Protein AF-0000000068986480 (afdb_homodimer)

Sequence (1330 aa):
MKIDKFIDNIKLLFHQWELGYSIMFSITLQAFLIFWTYKRRNLVGTVRKTLWLGIFLAADFVATLCLGAIFHLPLGPSVSSSPDDHNKKIKNLLIIWSPFILLHLGRHSTLVGISLADNEFWLSHFFKFLYYEFIALTISILGSSTRWFTLASRIMLVGGSLKFAERVLAHKKGSMDELRRSIFKENGPGGLGILEINQILDRLISAHRQGHLQEQFHNEENDHLADDANNEADVLPVASREANVVALCEAYHAFNKHKDLYVESRSYEDCYRIRGGRWRGETFNLVDAATAFNNIKMELCFAYDHFYTKMAFLHTWWGWIARFVSLLSVFIALILFSVGVFTNDEFNRADNFDKIVTFLLIIMAFLLEAGSLIESILSKRFLVQIGIRKGKMWRLLEGFIVRLPGRCIITRDKNPTLKIGQFSLLPYCFNDSKQNAPFKKFLGYFDLKQFWNNLNYISRISIEDVYDHRPDEESKFLNLVFDCIAQRLRRERMEDDHFRFQSLISTAYAKYLSDYMLYLLQVHPEILSPLTRKELQSYRNVCDATNRFYDDMEIQSQVITEIVDKIEPAYTNLRGIPRERRPRNISNLLLDGYELAREMGCQRIREYRLGEEVDNTWRVLFEVWVDILSYSAVFVPGKQHAEHLVTGGEFITYIWLLIVYLIENMKIDKFIDNIKLLFHQWELGYSIMFSITLQAFLIFWTYKRRNLVGTVRKTLWLGIFLAADFVATLCLGAIFHLPLGPSVSSSPDDHNKKIKNLLIIWSPFILLHLGRHSTLVGISLADNEFWLSHFFKFLYYEFIALTISILGSSTRWFTLASRIMLVGGSLKFAERVLAHKKGSMDELRRSIFKENGPGGLGILEINQILDRLISAHRQGHLQEQFHNEENDHLADDANNEADVLPVASREANVVALCEAYHAFNKHKDLYVESRSYEDCYRIRGGRWRGETFNLVDAATAFNNIKMELCFAYDHFYTKMAFLHTWWGWIARFVSLLSVFIALILFSVGVFTNDEFNRADNFDKIVTFLLIIMAFLLEAGSLIESILSKRFLVQIGIRKGKMWRLLEGFIVRLPGRCIITRDKNPTLKIGQFSLLPYCFNDSKQNAPFKKFLGYFDLKQFWNNLNYISRISIEDVYDHRPDEESKFLNLVFDCIAQRLRRERMEDDHFRFQSLISTAYAKYLSDYMLYLLQVHPEILSPLTRKELQSYRNVCDATNRFYDDMEIQSQVITEIVDKIEPAYTNLRGIPRERRPRNISNLLLDGYELAREMGCQRIREYRLGEEVDNTWRVLFEVWVDILSYSAVFVPGKQHAEHLVTGGEFITYIWLLIVYLIEN

Foldseek 3Di:
DVVVVVVVVVCVVCVPVDLLVLLVVLVVLLVVCQQCLVCLLQFFDPVVLVVSVVSLVVSVVSLVVSLVVLLPQQQADPPDPDLQDLSVLLSQLSLQSLLLSLQSNLQRQSFLDSFLVQLQVLVVLVVVLVVSLVSNVVSLVRHDHDPLSSVLSVLSNLLSSLSSVLSSVLSPQLHLVNLQVVVVVPDDDDDDDPVNVVVVVVVQVVCVVVVNNPPVCCVVCCCCCCVVLVVLDDLLPQQDPDPVLNLLLVLCVVLVVCVVQLNVNDDLVVLLVLQPSPNPDDQVCVVALQSLLLSLLSNLVVLSCSNGGSLVVLPDPVNVVSLVSSLVSLVVSVVSVVVCVVPPCSNVSHDPSSNVSSVVSSVVSNVSSVVVVVLSCLASVVSSVLRSDDDPVSNVSNVVSVPPPCNVSHDDPQRRWAKFKFADLLVLLLCVQPDDVVVLVVCVVVVCNLVVSCVPGIDIDTDGHLPDPPGDPVSVLSRVLLVLLLVVVVPPPPVVVVPPVQPAPDLVSLNSLVRRVVVCLSPPVLLQPPPDPVNNVLVVVLSVVSNVVCVVVVPDDSDVVSVCVSVVVVLVVVVVDPPVPPDPVPPNVVSVVVVVVVVLVVVQVVCVVVVVPRSVSSVVSSSVSSVVLLVSLCPGRSNVQSRCSSSNGHPSNSSNVSSSSSSND/DVVVVVVVVVCVVCVPVDLLVLLVVLVVLLVVCQVCLLCLLQFFDPVVLVVSVVSLVVSVVSLVVSLVVLLPQQQADPPDPDLQDLSVLVSQLSLQSLLLSLQSNLQRQSFLDSFLVQLQVLVVLVVVLVVSLVSNVVSLVRHDHDPLSSVLSVLSNLLSSLSSVLSSVLSPQLHLVNLQVVVVVPDDDDDDDPVNVVVVVVVQVVCVVVVNNPPVCCVVCCCCVVCVLVVPLPLLPQQDPDPVLVLLLVLCVVLVVCVVQLNVNDDLVVLLVLLPSPSPDDQVCVVALQSLLVSLLSNLVVLSCSNGGSLVVLPDPVNVVSLVSSLVSLVVSVVSVVVCVVPPPSNVSHDPSSNVSSVCSSVVSNVSSVVVVVCSCLASVVSSVLRSDDDPVSNVSNVVSVPPDCNVSHPVVLRRWAKFKFADLLVLLLCVQPDDVVVLVVCVVVVCNLVVSCVPGIDIDTDRHLPDPPGDPVSVLSRVLLVLLLCVVVPPPPVCPCPPLQPAPDLVSLNSLVRRVVVCLSPPVLLQPPPDPVNNVLVVLLSVVSNVLCVVVVPDDSDVVSVCVSVVVVLVVVVVDPPVPPPPPPPRVVSVVVVVVVVLVVVQVVCVVVVVPRSVSSVVSSSVSSVVLLVSLSPGRSNVQSRCSSSNGHPSNSSNVSSSSSSND

Radius of gyration: 35.18 Å; Cα contacts (8 Å, |Δi|>4): 1563; chains: 2; bounding box: 89×105×92 Å

pLDDT: mean 75.24, std 15.36, range [30.39, 95.38]

InterPro domains:
  IPR007658 Protein of unknown function DUF594 [PF04578] (613-661)
  IPR025315 Domain of unknown function DUF4220 [PF13968] (55-427)

Secondary structure (DSSP, 8-state):
-HHHHHHHHHHHHHHT--HHHHHHHHHHHHHHHHHHGGGGGT---HHHHHHHHHHHHHHHHHHHHHHHHHHTS--S------TT-HHHHHHHHHHHHHHHHHHHHT--SS-S-SSHHHHHTHHHHHHHHHHHHHHHHHHHHH----HHHHHHHHHHHHHHHHHHHHHHHHHHHTSHHHHHHHHHHHSS-----HHHHHHHHHHHHHHHHTT-HHHHHHHHHHHHHHHHHSS--S--------HHHHHHHHHHHHHHHHGGGGGT-S-HHHHHHGGGS---S----TT-HHHHHHHHHHHHHHHHHHHHSSHHHHTSHHHHHHHHHHHHHHHHHHHHHHHHHHH-THHHHS-HHHHHHHHHHHHHHHHHHHHHHHHHHTSHHHHHHHHHS--HHHHHHHHHHHHSTTTTTTTS----PEEEEE--HHHHHHHHHHS-HHHHHHHHHTT-HHHHHHHHH-EEEEE--S-SSS--HHHHHHHHHHHHHHHHHS----GGGGTGGGS---HHHHHHHHHHHHHHHHH-TTTT-S--HHHHHHHHHHHHHHHHHHHHTT-----HHHHHHHHHHHHHHHHTS-GGGS-TT---HHHHHHHHHHHHHHHHHHHHHTT----HHHHHHHHHHHHHHHHHHHHS-HHHHHHGGGGT--HHHHHHHHHHHHHH-/-HHHHHHHHHHHHHHT--HHHHHHHHHHHHHHHHHHGGGGGT---HHHHHHHHHHHHHHHHHHHHHHHHHHTS--S------TT-HHHHHHHHHHHHHHHHHHHHT--SS-S-SSHHHHHTHHHHHHHHHHHHHHHHHHHHH----HHHHHHHHHHHHHHHHHHHHHHHHHHHTSHHHHHHHHHHHS------HHHHHHHHHHHHHHHHTT-HHHHHHHHHHHHHHHHHSS--S--------HHHHHHHHHHHHHHHHGGGGGT-S-HHHHHHGGGS---S----TT-HHHHHHHHHHHHHHHHHHHHSSHHHHTSHHHHHHHHHHHHHHHHHHHHHHHHHHH-SHHHHS-HHHHHHHHHHHHHHHHHHHHHHHHHHTSHHHHHHHHHS--HHHHHHHHHHHHSTTTTTTTS-----EEEEE--HHHHHHHHHHS-HHHHHHHHHTT-HHHHHHHHH-EEEEE--S-SSS--HHHHHHHHHHHHHHHHHS----GGGGTGGGS---HHHHHHHHHHHHHHHHH-TTTT-S--HHHHHHHHHHHHHHHHHHHHTT-----HHHHHHHHHHHHHHHHTS-GGGS-TT---HHHHHHHHHHHHHHHHHHHHHTT----HHHHHHHHHHHHHHHHHHHHS-HHHHHHGGGGT--HHHHHHHHHHHHHH-

Solvent-accessible surface area (backbone atoms only — not comparable to full-atom values): 69731 Å² total; per-residue (Å²): 110,66,63,55,50,52,50,47,50,49,29,55,57,49,49,62,45,43,67,66,55,54,53,50,48,28,50,51,45,48,53,48,49,63,70,49,40,71,49,41,54,46,43,65,45,70,66,59,54,51,48,51,49,47,51,53,51,47,30,54,49,45,44,42,22,51,50,17,32,58,65,54,43,74,39,42,84,69,80,66,81,60,87,79,41,65,67,61,45,48,40,50,54,48,44,47,49,46,25,49,51,38,32,59,72,20,53,52,48,65,59,63,31,87,41,61,42,52,13,64,44,23,66,60,46,46,48,52,50,53,51,52,49,49,53,42,49,49,41,57,69,40,38,61,52,58,72,41,49,46,51,19,25,54,40,25,33,53,22,9,52,50,31,35,48,49,44,34,51,20,24,40,58,26,10,68,68,45,45,51,51,50,60,62,70,68,64,63,77,70,31,69,27,55,64,56,45,42,52,50,44,51,50,44,48,52,28,45,74,66,68,55,49,71,66,54,50,57,46,44,51,40,37,48,48,32,42,62,46,55,40,68,59,81,71,65,66,60,57,47,86,49,67,70,53,41,51,48,37,51,20,52,51,50,35,68,67,48,56,46,43,40,67,44,25,52,52,72,66,50,46,46,59,59,42,72,57,63,66,75,68,89,63,78,62,67,78,38,54,47,57,46,49,52,43,50,52,50,23,49,50,52,51,42,31,38,45,25,16,30,53,62,45,42,74,35,74,67,28,47,51,50,50,51,50,29,44,48,22,41,51,51,21,52,52,33,40,51,49,33,54,73,71,35,69,68,63,73,69,28,57,69,66,61,51,50,52,51,51,50,49,54,52,48,52,44,50,50,45,54,46,51,51,51,49,52,63,47,28,66,66,43,48,35,58,44,27,47,43,80,50,71,67,44,50,52,50,49,54,50,60,71,62,46,88,51,41,58,72,69,50,44,70,73,48,55,40,43,47,40,53,33,27,58,65,67,64,47,34,51,48,66,63,63,58,57,56,69,60,41,50,54,30,47,74,69,71,40,36,67,58,54,48,50,66,71,54,50,45,73,47,72,40,73,65,60,74,49,91,72,58,48,75,54,33,50,46,52,38,49,53,48,48,52,54,52,53,65,68,56,71,65,77,59,81,75,61,64,60,74,67,58,56,79,58,51,68,62,54,36,47,52,50,53,18,28,53,45,25,36,58,71,75,39,49,78,52,52,42,75,54,29,48,63,55,56,45,49,52,47,17,43,48,43,13,51,26,40,34,36,58,74,68,58,58,86,63,89,50,64,65,60,51,47,64,62,46,47,60,52,45,55,57,49,68,71,46,58,76,90,70,45,60,80,82,66,66,47,64,61,59,53,47,47,51,51,49,48,52,49,48,51,50,45,51,49,36,51,71,71,62,44,80,65,67,53,61,48,42,52,52,33,51,52,47,51,49,53,50,54,54,42,29,68,54,29,57,29,55,56,52,58,52,35,36,61,43,27,35,48,62,53,50,55,53,34,51,49,52,52,54,56,52,52,98,111,68,63,56,49,50,50,46,51,49,29,56,57,50,51,62,45,43,69,65,56,53,52,50,49,29,51,51,46,48,53,48,48,62,70,50,41,69,47,40,53,47,42,65,47,70,65,60,52,51,50,52,48,47,51,54,52,47,32,54,48,44,44,42,23,51,50,18,31,59,64,53,42,75,40,41,85,70,80,66,82,60,88,80,39,65,68,62,44,49,41,50,51,50,43,47,47,46,27,49,49,40,31,60,71,19,55,52,49,64,58,63,33,87,42,62,43,52,13,65,43,25,64,60,47,43,47,50,48,52,50,52,50,50,52,41,49,50,40,56,68,40,36,62,51,57,73,40,49,47,51,19,25,56,40,26,33,53,22,9,51,49,31,36,48,49,44,35,52,22,25,40,57,27,11,67,68,44,44,51,50,49,58,60,68,71,66,59,75,70,30,70,27,53,64,56,46,41,52,51,43,50,50,43,48,52,30,46,74,66,69,56,48,70,64,54,48,57,47,43,52,43,38,48,48,34,42,62,49,54,39,64,56,76,66,65,66,62,56,47,88,48,67,68,54,43,51,46,38,49,20,52,52,49,35,67,67,47,53,46,42,41,67,45,26,51,52,72,67,51,45,45,58,59,41,70,58,62,61,71,68,89,64,78,62,68,76,40,53,49,58,46,50,51,42,50,52,51,22,50,50,52,51,40,32,37,45,26,17,31,55,62,45,43,75,36,73,67,28,46,53,49,50,50,50,29,45,49,21,43,50,50,22,50,51,32,41,51,48,33,55,73,71,36,70,66,64,74,68,29,57,68,67,61,51,50,51,52,52,49,49,54,52,49,52,43,51,51,45,52,47,51,51,52,48,52,63,50,28,70,66,43,48,34,59,42,28,46,43,80,52,71,67,43,49,52,51,49,54,51,60,71,62,44,87,55,37,49,71,49,66,50,35,66,60,56,39,43,48,40,54,33,27,58,67,67,65,47,35,51,47,66,61,66,51,59,56,68,61,40,50,54,30,47,73,68,71,39,36,66,59,54,48,48,65,71,54,49,45,72,48,72,40,74,64,57,75,48,90,72,56,48,74,54,32,50,45,51,38,48,52,48,48,52,54,52,54,65,68,57,68,66,78,58,81,74,61,63,59,74,67,58,58,79,61,50,68,63,53,34,46,52,51,52,18,27,53,46,25,37,59,73,74,39,49,78,51,52,40,75,53,28,47,65,56,56,47,48,52,48,16,43,48,44,14,49,26,41,35,36,59,74,68,58,58,85,63,88,49,64,66,60,52,49,64,63,46,46,59,53,47,57,59,50,67,70,46,59,76,89,70,46,61,82,80,70,69,45,64,62,60,51,48,48,52,52,48,48,54,49,48,51,50,46,52,50,37,51,71,71,62,45,80,66,70,54,62,48,44,50,51,31,51,51,48,52,49,53,50,53,55,42,29,68,54,29,57,28,54,55,52,59,51,35,38,61,43,28,35,47,61,54,47,54,53,35,52,48,52,52,53,57,51,51,98

Structure (mmCIF, N/CA/C/O backbone):
data_AF-0000000068986480-model_v1
#
loop_
_entity.id
_entity.type
_entity.pdbx_description
1 polymer 'DUF4220 domain-containing protein'
#
loop_
_atom_site.group_PDB
_atom_site.id
_atom_site.type_symbol
_atom_site.label_atom_id
_atom_site.label_alt_id
_atom_site.label_comp_id
_atom_site.label_asym_id
_atom_site.label_entity_id
_atom_site.label_seq_id
_atom_site.pdbx_PDB_ins_code
_atom_site.Cartn_x
_atom_site.Cartn_y
_atom_site.Cartn_z
_atom_site.occupancy
_atom_site.B_iso_or_equiv
_atom_site.auth_seq_id
_atom_site.auth_comp_id
_atom_site.auth_asym_id
_atom_site.auth_atom_id
_atom_site.pdbx_PDB_model_num
ATOM 1 N N . MET A 1 1 ? 24.219 -42.938 5.172 1 51.06 1 MET A N 1
ATOM 2 C CA . MET A 1 1 ? 23.266 -44.031 4.918 1 51.06 1 MET A CA 1
ATOM 3 C C . MET A 1 1 ? 21.891 -43.656 5.461 1 51.06 1 MET A C 1
ATOM 5 O O . MET A 1 1 ? 20.875 -43.906 4.816 1 51.06 1 MET A O 1
ATOM 9 N N . LYS A 1 2 ? 21.938 -42.969 6.609 1 60.84 2 LYS A N 1
ATOM 10 C CA . LYS A 1 2 ? 20.672 -42.594 7.23 1 60.84 2 LYS A CA 1
ATOM 11 C C . LYS A 1 2 ? 19.984 -41.469 6.461 1 60.84 2 LYS A C 1
ATOM 13 O O . LYS A 1 2 ? 18.766 -41.469 6.297 1 60.84 2 LYS A O 1
ATOM 18 N N . ILE A 1 3 ? 20.734 -40.594 6.043 1 61.09 3 ILE A N 1
ATOM 19 C CA . ILE A 1 3 ? 20.156 -39.5 5.285 1 61.09 3 ILE A CA 1
ATOM 20 C C . ILE A 1 3 ? 19.641 -40 3.945 1 61.09 3 ILE A C 1
ATOM 22 O O . ILE A 1 3 ? 18.578 -39.562 3.482 1 61.09 3 ILE A O 1
ATOM 26 N N . ASP A 1 4 ? 20.297 -40.844 3.4 1 60.59 4 ASP A N 1
ATOM 27 C CA . ASP A 1 4 ? 19.859 -41.438 2.129 1 60.59 4 ASP A CA 1
ATOM 28 C C . ASP A 1 4 ? 18.547 -42.188 2.291 1 60.59 4 ASP A C 1
ATOM 30 O O . ASP A 1 4 ? 17.672 -42.125 1.425 1 60.59 4 ASP A O 1
ATOM 34 N N . LYS A 1 5 ? 18.453 -42.938 3.318 1 63.12 5 LYS A N 1
ATOM 35 C CA . LYS A 1 5 ? 17.219 -43.656 3.564 1 63.12 5 LYS A CA 1
ATOM 36 C C . LYS A 1 5 ? 16.062 -42.719 3.818 1 63.12 5 LYS A C 1
ATOM 38 O O . LYS A 1 5 ? 14.93 -42.938 3.387 1 63.12 5 LYS A O 1
ATOM 43 N N . PHE A 1 6 ? 16.438 -41.688 4.602 1 64.62 6 PHE A N 1
ATOM 44 C CA . PHE A 1 6 ? 15.422 -40.688 4.879 1 64.62 6 PHE A CA 1
ATOM 45 C C . PHE A 1 6 ? 14.945 -40.031 3.588 1 64.62 6 PHE A C 1
ATOM 47 O O . PHE A 1 6 ? 13.742 -39.844 3.391 1 64.62 6 PHE A O 1
ATOM 54 N N . ILE A 1 7 ? 15.82 -39.75 2.779 1 65.19 7 ILE A N 1
ATOM 55 C CA . ILE A 1 7 ? 15.492 -39.156 1.493 1 65.19 7 ILE A CA 1
ATOM 56 C C . ILE A 1 7 ? 14.703 -40.125 0.644 1 65.19 7 ILE A C 1
ATOM 58 O O . ILE A 1 7 ? 13.75 -39.75 -0.046 1 65.19 7 ILE A O 1
ATOM 62 N N . ASP A 1 8 ? 15.055 -41.344 0.834 1 67.62 8 ASP A N 1
ATOM 63 C CA . ASP A 1 8 ? 14.344 -42.375 0.08 1 67.62 8 ASP A CA 1
ATOM 64 C C . ASP A 1 8 ? 12.914 -42.531 0.582 1 67.62 8 ASP A C 1
ATOM 66 O O . ASP A 1 8 ? 11.992 -42.75 -0.21 1 67.62 8 ASP A O 1
ATOM 70 N N . ASN A 1 9 ? 12.781 -42.406 1.875 1 63.12 9 ASN A N 1
ATOM 71 C CA . ASN A 1 9 ? 11.43 -42.469 2.42 1 63.12 9 ASN A CA 1
ATOM 72 C C . ASN A 1 9 ? 10.594 -41.25 1.989 1 63.12 9 ASN A C 1
ATOM 74 O O . ASN A 1 9 ? 9.398 -41.406 1.703 1 63.12 9 ASN A O 1
ATOM 78 N N . ILE A 1 10 ? 11.188 -40.188 1.95 1 64.56 10 ILE A N 1
ATOM 79 C CA . ILE A 1 10 ? 10.484 -38.969 1.502 1 64.56 10 ILE A CA 1
ATOM 80 C C . ILE A 1 10 ? 10.133 -39.125 0.021 1 64.56 10 ILE A C 1
ATOM 82 O O . ILE A 1 10 ? 9.047 -38.719 -0.402 1 64.56 10 ILE A O 1
ATOM 86 N N . LYS A 1 11 ? 11.062 -39.719 -0.62 1 65.56 11 LYS A N 1
ATOM 87 C CA . LYS A 1 11 ? 10.836 -39.938 -2.047 1 65.56 11 LYS A CA 1
ATOM 88 C C . LYS A 1 11 ? 9.648 -40.875 -2.281 1 65.56 11 LYS A C 1
ATOM 90 O O . LYS A 1 11 ? 8.852 -40.625 -3.191 1 65.56 11 LYS A O 1
ATOM 95 N N . LEU A 1 12 ? 9.656 -41.812 -1.503 1 59.59 12 LEU A N 1
ATOM 96 C CA . LEU A 1 12 ? 8.562 -42.781 -1.629 1 59.59 12 LEU A CA 1
ATOM 97 C C . LEU A 1 12 ? 7.23 -42.125 -1.271 1 59.59 12 LEU A C 1
ATOM 99 O O . LEU A 1 12 ? 6.215 -42.375 -1.922 1 59.59 12 LEU A O 1
ATOM 103 N N . LEU A 1 13 ? 7.324 -41.281 -0.238 1 57.69 13 LEU A N 1
ATOM 104 C CA . LEU A 1 13 ? 6.117 -40.594 0.193 1 57.69 13 LEU A CA 1
ATOM 105 C C . LEU A 1 13 ? 5.645 -39.625 -0.875 1 57.69 13 LEU A C 1
ATOM 107 O O . LEU A 1 13 ? 4.445 -39.5 -1.126 1 57.69 13 LEU A O 1
ATOM 111 N N . PHE A 1 14 ? 6.641 -38.938 -1.405 1 59.59 14 PHE A N 1
ATOM 112 C CA . PHE A 1 14 ? 6.285 -37.906 -2.379 1 59.59 14 PHE A CA 1
ATOM 113 C C . PHE A 1 14 ? 6.016 -38.531 -3.744 1 59.59 14 PHE A C 1
ATOM 115 O O . PHE A 1 14 ? 5.289 -37.969 -4.562 1 59.59 14 PHE A O 1
ATOM 122 N N . HIS A 1 15 ? 6.688 -39.688 -4.051 1 56.34 15 HIS A N 1
ATOM 123 C CA . HIS A 1 15 ? 6.41 -40.375 -5.309 1 56.34 15 HIS A CA 1
ATOM 124 C C . HIS A 1 15 ? 4.918 -40.625 -5.473 1 56.34 15 HIS A C 1
ATOM 126 O O . HIS A 1 15 ? 4.406 -40.625 -6.594 1 56.34 15 HIS A O 1
ATOM 132 N N . GLN A 1 16 ? 4.371 -40.781 -4.277 1 51.88 16 GLN A N 1
ATOM 133 C CA . GLN A 1 16 ? 2.939 -41.062 -4.336 1 51.88 16 GLN A CA 1
ATOM 134 C C . GLN A 1 16 ? 2.115 -39.781 -4.25 1 51.88 16 GLN A C 1
ATOM 136 O O . GLN A 1 16 ? 0.885 -39.844 -4.305 1 51.88 16 GLN A O 1
ATOM 141 N N . TRP A 1 17 ? 2.902 -38.719 -4.168 1 59.34 17 TRP A N 1
ATOM 142 C CA . TRP A 1 17 ? 2.117 -37.5 -4.016 1 59.34 17 TRP A CA 1
ATOM 143 C C . TRP A 1 17 ? 1.431 -37.156 -5.328 1 59.34 17 TRP A C 1
ATOM 145 O O . TRP A 1 17 ? 2.076 -36.656 -6.254 1 59.34 17 TRP A O 1
ATOM 155 N N . GLU A 1 18 ? 0.191 -37.594 -5.395 1 71.69 18 GLU A N 1
ATOM 156 C CA . GLU A 1 18 ? -0.684 -37.406 -6.543 1 71.69 18 GLU A CA 1
ATOM 157 C C . GLU A 1 18 ? -1.39 -36.062 -6.465 1 71.69 18 GLU A C 1
ATOM 159 O O . GLU A 1 18 ? -1.409 -35.406 -5.406 1 71.69 18 GLU A O 1
ATOM 164 N N . LEU A 1 19 ? -1.569 -35.469 -7.504 1 82.5 19 LEU A N 1
ATOM 165 C CA . LEU A 1 19 ? -2.307 -34.219 -7.66 1 82.5 19 LEU A CA 1
ATOM 166 C C . LEU A 1 19 ? -3.498 -34.188 -6.711 1 82.5 19 LEU A C 1
ATOM 168 O O . LEU A 1 19 ? -3.84 -33.094 -6.195 1 82.5 19 LEU A O 1
ATOM 172 N N . GLY A 1 20 ? -3.943 -35.344 -6.277 1 80.88 20 GLY A N 1
ATOM 173 C CA . GLY A 1 20 ? -5.082 -35.406 -5.379 1 80.88 20 GLY A CA 1
ATOM 174 C C . GLY A 1 20 ? -4.758 -34.938 -3.973 1 80.88 20 GLY A C 1
ATOM 175 O O . GLY A 1 20 ? -5.57 -34.25 -3.334 1 80.88 20 GLY A O 1
ATOM 176 N N . TYR A 1 21 ? -3.539 -35.188 -3.564 1 83.38 21 TYR A N 1
ATOM 177 C CA . TYR A 1 21 ? -3.145 -34.75 -2.229 1 83.38 21 TYR A CA 1
ATOM 178 C C . TYR A 1 21 ? -2.936 -33.25 -2.182 1 83.38 21 TYR A C 1
ATOM 180 O O . TYR A 1 21 ? -3.246 -32.594 -1.177 1 83.38 21 TYR A O 1
ATOM 188 N N . SER A 1 22 ? -2.432 -32.688 -3.219 1 87.38 22 SER A N 1
ATOM 189 C CA . SER A 1 22 ? -2.211 -31.25 -3.26 1 87.38 22 SER A CA 1
ATOM 190 C C . SER A 1 22 ? -3.531 -30.484 -3.279 1 87.38 22 SER A C 1
ATOM 192 O O . SER A 1 22 ? -3.666 -29.453 -2.625 1 87.38 22 SER A O 1
ATOM 194 N N . ILE A 1 23 ? -4.473 -31.031 -3.91 1 86.19 23 ILE A N 1
ATOM 195 C CA . ILE A 1 23 ? -5.766 -30.359 -3.98 1 86.19 23 ILE A CA 1
ATOM 196 C C . ILE A 1 23 ? -6.465 -30.438 -2.627 1 86.19 23 ILE A C 1
ATOM 198 O O . ILE A 1 23 ? -7.09 -29.469 -2.18 1 86.19 23 ILE A O 1
ATOM 202 N N . MET A 1 24 ? -6.277 -31.625 -1.982 1 86 24 MET A N 1
ATOM 203 C CA . MET A 1 24 ? -6.867 -31.781 -0.655 1 86 24 MET A CA 1
ATOM 204 C C . MET A 1 24 ? -6.199 -30.844 0.346 1 86 24 MET A C 1
ATOM 206 O O . MET A 1 24 ? -6.863 -30.297 1.229 1 86 24 MET A O 1
ATOM 210 N N . PHE A 1 25 ? -4.953 -30.672 0.137 1 88.56 25 PHE A N 1
ATOM 211 C CA . PHE A 1 25 ? -4.227 -29.75 1.004 1 88.56 25 PHE A CA 1
ATOM 212 C C . PHE A 1 25 ? -4.691 -28.312 0.778 1 88.56 25 PHE A C 1
ATOM 214 O O . PHE A 1 25 ? -4.867 -27.562 1.733 1 88.56 25 PHE A O 1
ATOM 221 N N . SER A 1 26 ? -4.895 -27.984 -0.389 1 86.56 26 SER A N 1
ATOM 222 C CA . SER A 1 26 ? -5.379 -26.641 -0.708 1 86.56 26 SER A CA 1
ATOM 223 C C . SER A 1 26 ? -6.754 -26.391 -0.096 1 86.56 26 SER A C 1
ATOM 225 O O . SER A 1 26 ? -7 -25.328 0.467 1 86.56 26 SER A O 1
ATOM 227 N N . ILE A 1 27 ? -7.594 -27.359 -0.061 1 82.12 27 ILE A N 1
ATOM 228 C CA . ILE A 1 27 ? -8.945 -27.219 0.481 1 82.12 27 ILE A CA 1
ATOM 229 C C . ILE A 1 27 ? -8.875 -27.141 2.004 1 82.12 27 ILE A C 1
ATOM 231 O O . ILE A 1 27 ? -9.656 -26.406 2.623 1 82.12 27 ILE A O 1
ATOM 235 N N . THR A 1 28 ? -7.957 -27.875 2.498 1 86.31 28 THR A N 1
ATOM 236 C CA . THR A 1 28 ? -7.809 -27.828 3.949 1 86.31 28 THR A CA 1
ATOM 237 C C . THR A 1 28 ? -7.332 -26.453 4.402 1 86.31 28 THR A C 1
ATOM 239 O O . THR A 1 28 ? -7.801 -25.922 5.418 1 86.31 28 THR A O 1
ATOM 242 N N . LEU A 1 29 ? -6.5 -25.891 3.646 1 87.62 29 LEU A N 1
ATOM 243 C CA . LEU A 1 29 ? -6.027 -24.547 3.982 1 87.62 29 LEU A CA 1
ATOM 244 C C . LEU A 1 29 ? -7.148 -23.516 3.84 1 87.62 29 LEU A C 1
ATOM 246 O O . LEU A 1 29 ? -7.277 -22.625 4.668 1 87.62 29 LEU A O 1
ATOM 250 N N . GLN A 1 30 ? -7.945 -23.719 2.967 1 81.25 30 GLN A N 1
ATOM 251 C CA . GLN A 1 30 ? -9.055 -22.797 2.738 1 81.25 30 GLN A CA 1
ATOM 252 C C . GLN A 1 30 ? -10.117 -22.938 3.826 1 81.25 30 GLN A C 1
ATOM 254 O O . GLN A 1 30 ? -10.656 -21.938 4.301 1 81.25 30 GLN A O 1
ATOM 259 N N . ALA A 1 31 ? -10.375 -24.125 4.145 1 80.12 31 ALA A N 1
ATOM 260 C CA . ALA A 1 31 ? -11.32 -24.359 5.234 1 80.12 31 ALA A CA 1
ATOM 261 C C . ALA A 1 31 ? -10.812 -23.766 6.539 1 80.12 31 ALA A C 1
ATOM 263 O O . ALA A 1 31 ? -11.578 -23.156 7.297 1 80.12 31 ALA A O 1
ATOM 264 N N . PHE A 1 32 ? -9.562 -23.859 6.676 1 84 32 PHE A N 1
ATOM 265 C CA . PHE A 1 32 ? -8.945 -23.281 7.863 1 84 32 PHE A CA 1
ATOM 266 C C . PHE A 1 32 ? -9.102 -21.766 7.871 1 84 32 PHE A C 1
ATOM 268 O O . PHE A 1 32 ? -9.438 -21.172 8.898 1 84 32 PHE A O 1
ATOM 275 N N . LEU A 1 33 ? -8.938 -21.141 6.797 1 81.81 33 LEU A N 1
ATOM 276 C CA . LEU A 1 33 ? -9.039 -19.688 6.699 1 81.81 33 LEU A CA 1
ATOM 277 C C . LEU A 1 33 ? -10.477 -19.219 6.91 1 81.81 33 LEU A C 1
ATOM 279 O O . LEU A 1 33 ? -10.711 -18.203 7.559 1 81.81 33 LEU A O 1
ATOM 283 N N . ILE A 1 34 ? -11.391 -19.922 6.484 1 76.94 34 ILE A N 1
ATOM 284 C CA . ILE A 1 34 ? -12.797 -19.531 6.605 1 76.94 34 ILE A CA 1
ATOM 285 C C . ILE A 1 34 ? -13.227 -19.609 8.07 1 76.94 34 ILE A C 1
ATOM 287 O O . ILE A 1 34 ? -13.875 -18.688 8.578 1 76.94 34 ILE A O 1
ATOM 291 N N . PHE A 1 35 ? -12.742 -20.609 8.758 1 75.12 35 PHE A N 1
ATOM 292 C CA . PHE A 1 35 ? -13.219 -20.828 10.117 1 75.12 35 PHE A CA 1
ATOM 293 C C . PHE A 1 35 ? -12.414 -19.984 11.117 1 75.12 35 PHE A C 1
ATOM 295 O O . PHE A 1 35 ? -12.945 -19.578 12.148 1 75.12 35 PHE A O 1
ATOM 302 N N . TRP A 1 36 ? -11.227 -19.594 10.727 1 76 36 TRP A N 1
ATOM 303 C CA . TRP A 1 36 ? -10.383 -18.938 11.719 1 76 36 TRP A CA 1
ATOM 304 C C . TRP A 1 36 ? -10.297 -17.438 11.453 1 76 36 TRP A C 1
ATOM 306 O O . TRP A 1 36 ? -9.922 -16.656 12.336 1 76 36 TRP A O 1
ATOM 316 N N . THR A 1 37 ? -10.609 -17.047 10.32 1 72.56 37 THR A N 1
ATOM 317 C CA . THR A 1 37 ? -10.445 -15.633 9.984 1 72.56 37 THR A CA 1
ATOM 318 C C . THR A 1 37 ? -11.477 -14.781 10.727 1 72.56 37 THR A C 1
ATOM 320 O O . THR A 1 37 ? -11.281 -13.578 10.914 1 72.56 37 THR A O 1
ATOM 323 N N . TYR A 1 38 ? -12.445 -15.438 11.289 1 68.56 38 TYR A N 1
ATOM 324 C CA . TYR A 1 38 ? -13.422 -14.672 12.055 1 68.56 38 TYR A CA 1
ATOM 325 C C . TYR A 1 38 ? -12.797 -14.102 13.32 1 68.56 38 TYR A C 1
ATOM 327 O O . TYR A 1 38 ? -13.234 -13.062 13.828 1 68.56 38 TYR A O 1
ATOM 335 N N . LYS A 1 39 ? -11.688 -14.688 13.68 1 72 39 LYS A N 1
ATOM 336 C CA . LYS A 1 39 ? -11.023 -14.266 14.906 1 72 39 LYS A CA 1
ATOM 337 C C . LYS A 1 39 ? -10.039 -13.125 14.633 1 72 39 LYS A C 1
ATOM 339 O O . LYS A 1 39 ? -9.57 -12.469 15.555 1 72 39 LYS A O 1
ATOM 344 N N . ARG A 1 40 ? -9.891 -12.859 13.398 1 75.75 40 ARG A N 1
ATOM 345 C CA . ARG A 1 40 ? -8.914 -11.844 13.023 1 75.75 40 ARG A CA 1
ATOM 346 C C . ARG A 1 40 ? -9.328 -10.469 13.531 1 75.75 40 ARG A C 1
ATOM 348 O O . ARG A 1 40 ? -8.477 -9.656 13.898 1 75.75 40 ARG A O 1
ATOM 355 N N . ARG A 1 41 ? -10.547 -10.273 13.633 1 71.94 41 ARG A N 1
ATOM 356 C CA . ARG A 1 41 ? -11.07 -8.977 14.047 1 71.94 41 ARG A CA 1
ATOM 357 C C . ARG A 1 41 ? -10.727 -8.68 15.508 1 71.94 41 ARG A C 1
ATOM 359 O O . ARG A 1 41 ? -10.586 -7.52 15.891 1 71.94 41 ARG A O 1
ATOM 366 N N . ASN A 1 42 ? -10.508 -9.805 16.188 1 68.81 42 ASN A N 1
ATOM 367 C CA . ASN A 1 42 ? -10.328 -9.633 17.625 1 68.81 42 ASN A CA 1
ATOM 368 C C . ASN A 1 42 ? -8.883 -9.891 18.047 1 68.81 42 ASN A C 1
ATOM 370 O O . ASN A 1 42 ? -8.508 -9.633 19.188 1 68.81 42 ASN A O 1
ATOM 374 N N . LEU A 1 43 ? -8.195 -10.43 17.141 1 69.31 43 LEU A N 1
ATOM 375 C CA . LEU A 1 43 ? -6.844 -10.82 17.516 1 69.31 43 LEU A CA 1
ATOM 376 C C . LEU A 1 43 ? -5.848 -9.711 17.188 1 69.31 43 LEU A C 1
ATOM 378 O O . LEU A 1 43 ? -5.816 -9.227 16.047 1 69.31 43 LEU A O 1
ATOM 382 N N . VAL A 1 44 ? -5.336 -9.25 18.438 1 70 44 VAL A N 1
ATOM 383 C CA . VAL A 1 44 ? -4.355 -8.18 18.297 1 70 44 VAL A CA 1
ATOM 384 C C . VAL A 1 44 ? -2.951 -8.773 18.203 1 70 44 VAL A C 1
ATOM 386 O O . VAL A 1 44 ? -2.656 -9.797 18.828 1 70 44 VAL A O 1
ATOM 389 N N . GLY A 1 45 ? -2.121 -8.453 17.25 1 70 45 GLY A N 1
ATOM 390 C CA . GLY A 1 45 ? -0.715 -8.828 17.234 1 70 45 GLY A CA 1
ATOM 391 C C . GLY A 1 45 ? -0.14 -8.938 15.844 1 70 45 GLY A C 1
ATOM 392 O O . GLY A 1 45 ? -0.836 -9.352 14.906 1 70 45 GLY A O 1
ATOM 393 N N . THR A 1 46 ? 0.97 -8.578 15.75 1 71.62 46 THR A N 1
ATOM 394 C CA . THR A 1 46 ? 1.68 -8.586 14.477 1 71.62 46 THR A CA 1
ATOM 395 C C . THR A 1 46 ? 2.006 -10.008 14.047 1 71.62 46 THR A C 1
ATOM 397 O O . THR A 1 46 ? 1.972 -10.328 12.859 1 71.62 46 THR A O 1
ATOM 400 N N . VAL A 1 47 ? 2.16 -10.922 15.031 1 76 47 VAL A N 1
ATOM 401 C CA . VAL A 1 47 ? 2.535 -12.289 14.711 1 76 47 VAL A CA 1
ATOM 402 C C . VAL A 1 47 ? 1.338 -13.023 14.109 1 76 47 VAL A C 1
ATOM 404 O O . VAL A 1 47 ? 1.483 -13.766 13.133 1 76 47 VAL A O 1
ATOM 407 N N . ARG A 1 48 ? 0.277 -12.766 14.633 1 77.94 48 ARG A N 1
ATOM 408 C CA . ARG A 1 48 ? -0.919 -13.43 14.117 1 77.94 48 ARG A CA 1
ATOM 409 C C . ARG A 1 48 ? -1.276 -12.906 12.734 1 77.94 48 ARG A C 1
ATOM 411 O O . ARG A 1 48 ? -1.655 -13.68 11.852 1 77.94 48 ARG A O 1
ATOM 418 N N . LYS A 1 49 ? -1.035 -11.648 12.539 1 80 49 LYS A N 1
ATOM 419 C CA . LYS A 1 49 ? -1.274 -11.07 11.219 1 80 49 LYS A CA 1
ATOM 420 C C . LYS A 1 49 ? -0.359 -11.688 10.172 1 80 49 LYS A C 1
ATOM 422 O O . LYS A 1 49 ? -0.801 -12.008 9.062 1 80 49 LYS A O 1
ATOM 427 N N . THR A 1 50 ? 0.848 -11.945 10.609 1 83.38 50 THR A N 1
ATOM 428 C CA . THR A 1 50 ? 1.823 -12.523 9.688 1 83.38 50 THR A CA 1
ATOM 429 C C . THR A 1 50 ? 1.498 -13.984 9.398 1 83.38 50 THR A C 1
ATOM 431 O O . THR A 1 50 ? 1.662 -14.445 8.266 1 83.38 50 THR A O 1
ATOM 434 N N . LEU A 1 51 ? 0.97 -14.609 10.328 1 84.19 51 LEU A N 1
ATOM 435 C CA . LEU A 1 51 ? 0.606 -16 10.141 1 84.19 51 LEU A CA 1
ATOM 436 C C . LEU A 1 51 ? -0.595 -16.125 9.203 1 84.19 51 LEU A C 1
ATOM 438 O O . LEU A 1 51 ? -0.617 -17 8.328 1 84.19 51 LEU A O 1
ATOM 442 N N . TRP A 1 52 ? -1.547 -15.242 9.367 1 84.69 52 TRP A N 1
ATOM 443 C CA . TRP A 1 52 ? -2.705 -15.25 8.484 1 84.69 52 TRP A CA 1
ATOM 444 C C . TRP A 1 52 ? -2.295 -14.938 7.047 1 84.69 52 TRP A C 1
ATOM 446 O O . TRP A 1 52 ? -2.787 -15.555 6.102 1 84.69 52 TRP A O 1
ATOM 456 N N . LEU A 1 53 ? -1.375 -14.062 6.949 1 87.25 53 LEU A N 1
ATOM 457 C CA . LEU A 1 53 ? -0.876 -13.727 5.621 1 87.25 53 LEU A CA 1
ATOM 458 C C . LEU A 1 53 ? -0.176 -14.93 4.988 1 87.25 53 LEU A C 1
ATOM 460 O O . LEU A 1 53 ? -0.407 -15.242 3.818 1 87.25 53 LEU A O 1
ATOM 464 N N . GLY A 1 54 ? 0.59 -15.609 5.832 1 90 54 GLY A N 1
ATOM 465 C CA . GLY A 1 54 ? 1.295 -16.781 5.328 1 90 54 GLY A CA 1
ATOM 466 C C . GLY A 1 54 ? 0.364 -17.875 4.863 1 90 54 GLY A C 1
ATOM 467 O O . GLY A 1 54 ? 0.563 -18.453 3.791 1 90 54 GLY A O 1
ATOM 468 N N . ILE A 1 55 ? -0.641 -18.078 5.555 1 89.31 55 ILE A N 1
ATOM 469 C CA . ILE A 1 55 ? -1.569 -19.156 5.219 1 89.31 55 ILE A CA 1
ATOM 470 C C . ILE A 1 55 ? -2.4 -18.75 4.004 1 89.31 55 ILE A C 1
ATOM 472 O O . ILE A 1 55 ? -2.676 -19.578 3.133 1 89.31 55 ILE A O 1
ATOM 476 N N . PHE A 1 56 ? -2.752 -17.562 3.988 1 88.56 56 PHE A N 1
ATOM 477 C CA . PHE A 1 56 ? -3.533 -17.062 2.861 1 88.56 56 PHE A CA 1
ATOM 478 C C . PHE A 1 56 ? -2.744 -17.188 1.563 1 88.56 56 PHE A C 1
ATOM 480 O O . PHE A 1 56 ? -3.268 -17.656 0.552 1 88.56 56 PHE A O 1
ATOM 487 N N . LEU A 1 57 ? -1.538 -16.828 1.587 1 90.81 57 LEU A N 1
ATOM 488 C CA . LEU A 1 57 ? -0.692 -16.891 0.4 1 90.81 57 LEU A CA 1
ATOM 489 C C . LEU A 1 57 ? -0.356 -18.328 0.046 1 90.81 57 LEU A C 1
ATOM 491 O O . LEU A 1 57 ? -0.225 -18.672 -1.132 1 90.81 57 LEU A O 1
ATOM 495 N N . ALA A 1 58 ? -0.245 -19.125 1.046 1 92.56 58 ALA A N 1
ATOM 496 C CA . ALA A 1 58 ? 0.02 -20.547 0.796 1 92.56 58 ALA A CA 1
ATOM 497 C C . ALA A 1 58 ? -1.151 -21.203 0.072 1 92.56 58 ALA A C 1
ATOM 499 O O . ALA A 1 58 ? -0.952 -22 -0.84 1 92.56 58 ALA A O 1
ATOM 500 N N . ALA A 1 59 ? -2.289 -20.828 0.49 1 89.94 59 ALA A N 1
ATOM 501 C CA . ALA A 1 59 ? -3.473 -21.391 -0.158 1 89.94 59 ALA A CA 1
ATOM 502 C C . ALA A 1 59 ? -3.52 -21.016 -1.636 1 89.94 59 ALA A C 1
ATOM 504 O O . ALA A 1 59 ? -3.803 -21.859 -2.488 1 89.94 59 ALA A O 1
ATOM 505 N N . ASP A 1 60 ? -3.24 -19.797 -1.952 1 88.94 60 ASP A N 1
ATOM 506 C CA . ASP A 1 60 ? -3.225 -19.344 -3.34 1 88.94 60 ASP A CA 1
ATOM 507 C C . ASP A 1 60 ? -2.092 -20 -4.121 1 88.94 60 ASP A C 1
ATOM 509 O O . ASP A 1 60 ? -2.268 -20.375 -5.281 1 88.94 60 ASP A O 1
ATOM 513 N N . PHE A 1 61 ? -1.032 -20.172 -3.479 1 92.62 61 PHE A N 1
ATOM 514 C CA . PHE A 1 61 ? 0.141 -20.75 -4.129 1 92.62 61 PHE A CA 1
ATOM 515 C C . PHE A 1 61 ? -0.093 -22.219 -4.473 1 92.62 61 PHE A C 1
ATOM 517 O O . PHE A 1 61 ? 0.188 -22.656 -5.59 1 92.62 61 PHE A O 1
ATOM 524 N N . VAL A 1 62 ? -0.587 -22.953 -3.584 1 92.5 62 VAL A N 1
ATOM 525 C CA . VAL A 1 62 ? -0.839 -24.375 -3.809 1 92.5 62 VAL A CA 1
ATOM 526 C C . VAL A 1 62 ? -1.906 -24.547 -4.887 1 92.5 62 VAL A C 1
ATOM 528 O O . VAL A 1 62 ? -1.806 -25.438 -5.73 1 92.5 62 VAL A O 1
ATOM 531 N N . ALA A 1 63 ? -2.855 -23.703 -4.836 1 91.12 63 ALA A N 1
ATOM 532 C CA . ALA A 1 63 ? -3.891 -23.75 -5.867 1 91.12 63 ALA A CA 1
ATOM 533 C C . ALA A 1 63 ? -3.301 -23.5 -7.25 1 91.12 63 ALA A C 1
ATOM 535 O O . ALA A 1 63 ? -3.676 -24.156 -8.219 1 91.12 63 ALA A O 1
ATOM 536 N N . THR A 1 64 ? -2.395 -22.594 -7.305 1 92.38 64 THR A N 1
ATOM 537 C CA . THR A 1 64 ? -1.764 -22.297 -8.586 1 92.38 64 THR A CA 1
ATOM 538 C C . THR A 1 64 ? -0.902 -23.453 -9.047 1 92.38 64 THR A C 1
ATOM 540 O O . THR A 1 64 ? -0.86 -23.781 -10.242 1 92.38 64 THR A O 1
ATOM 543 N N . LEU A 1 65 ? -0.264 -24.141 -8.117 1 92.56 65 LEU A N 1
ATOM 544 C CA . LEU A 1 65 ? 0.538 -25.312 -8.461 1 92.56 65 LEU A CA 1
ATOM 545 C C . LEU A 1 65 ? -0.339 -26.422 -9.031 1 92.56 65 LEU A C 1
ATOM 547 O O . LEU A 1 65 ? 0.038 -27.078 -10.008 1 92.56 65 LEU A O 1
ATOM 551 N N . CYS A 1 66 ? -1.464 -26.562 -8.484 1 90.81 66 CYS A N 1
ATOM 552 C CA . CYS A 1 66 ? -2.385 -27.594 -8.953 1 90.81 66 CYS A CA 1
ATOM 553 C C . CYS A 1 66 ? -2.91 -27.266 -10.344 1 90.81 66 CYS A C 1
ATOM 555 O O . CYS A 1 66 ? -2.996 -28.141 -11.203 1 90.81 66 CYS A O 1
ATOM 557 N N . LEU A 1 67 ? -3.205 -26.031 -10.539 1 90.75 67 LEU A N 1
ATOM 558 C CA . LEU A 1 67 ? -3.682 -25.609 -11.852 1 90.75 67 LEU A CA 1
ATOM 559 C C . LEU A 1 67 ? -2.605 -25.812 -12.906 1 90.75 67 LEU A C 1
ATOM 561 O O . LEU A 1 67 ? -2.908 -26.172 -14.047 1 90.75 67 LEU A O 1
ATOM 565 N N . GLY A 1 68 ? -1.405 -25.531 -12.5 1 89.81 68 GLY A N 1
ATOM 566 C CA . GLY A 1 68 ? -0.3 -25.75 -13.414 1 89.81 68 GLY A CA 1
ATOM 567 C C . GLY A 1 68 ? -0.124 -27.219 -13.797 1 89.81 68 GLY A C 1
ATOM 568 O O . GLY A 1 68 ? 0.156 -27.531 -14.953 1 89.81 68 GLY A O 1
ATOM 569 N N . ALA A 1 69 ? -0.35 -28.094 -12.898 1 88.31 69 ALA A N 1
ATOM 570 C CA . ALA A 1 69 ? -0.247 -29.531 -13.164 1 88.31 69 ALA A CA 1
ATOM 571 C C . ALA A 1 69 ? -1.357 -30 -14.094 1 88.31 69 ALA A C 1
ATOM 573 O O . ALA A 1 69 ? -1.113 -30.781 -15.016 1 88.31 69 ALA A O 1
ATOM 574 N N . ILE A 1 70 ? -2.549 -29.438 -13.875 1 86.81 70 ILE A N 1
ATOM 575 C CA . ILE A 1 70 ? -3.693 -29.844 -14.688 1 86.81 70 ILE A CA 1
ATOM 576 C C . ILE A 1 70 ? -3.551 -29.297 -16.094 1 86.81 70 ILE A C 1
ATOM 578 O O . ILE A 1 70 ? -3.852 -29.984 -17.078 1 86.81 70 ILE A O 1
ATOM 582 N N . PHE A 1 71 ? -3.029 -28.125 -16.172 1 86.31 71 PHE A N 1
ATOM 583 C CA . PHE A 1 71 ? -2.914 -27.438 -17.438 1 86.31 71 PHE A CA 1
ATOM 584 C C . PHE A 1 71 ? -1.938 -28.156 -18.359 1 86.31 71 PHE A C 1
ATOM 586 O O . PHE A 1 71 ? -2.121 -28.156 -19.578 1 86.31 71 PHE A O 1
ATOM 593 N N . HIS A 1 72 ? -0.939 -28.844 -17.844 1 84.75 72 HIS A N 1
ATOM 594 C CA . HIS A 1 72 ? 0.104 -29.422 -18.672 1 84.75 72 HIS A CA 1
ATOM 595 C C . HIS A 1 72 ? -0.112 -30.922 -18.859 1 84.75 72 HIS A C 1
ATOM 597 O O . HIS A 1 72 ? 0.702 -31.609 -19.484 1 84.75 72 HIS A O 1
ATOM 603 N N . LEU A 1 73 ? -1.226 -31.406 -18.344 1 77.88 73 LEU A N 1
ATOM 604 C CA . LEU A 1 73 ? -1.589 -32.812 -18.609 1 77.88 73 LEU A CA 1
ATOM 605 C C . LEU A 1 73 ? -2.279 -32.938 -19.953 1 77.88 73 LEU A C 1
ATOM 607 O O . LEU A 1 73 ? -2.918 -32 -20.438 1 77.88 73 LEU A O 1
ATOM 611 N N . PRO A 1 74 ? -1.942 -34 -20.688 1 71.19 74 PRO A N 1
ATOM 612 C CA . PRO A 1 74 ? -2.6 -34.219 -21.969 1 71.19 74 PRO A CA 1
ATOM 613 C C . PRO A 1 74 ? -4.113 -34.406 -21.844 1 71.19 74 PRO A C 1
ATOM 615 O O . PRO A 1 74 ? -4.594 -35.469 -21.5 1 71.19 74 PRO A O 1
ATOM 618 N N . LEU A 1 75 ? -4.852 -33.375 -21.938 1 66.5 75 LEU A N 1
ATOM 619 C CA . LEU A 1 75 ? -6.289 -33.312 -21.688 1 66.5 75 LEU A CA 1
ATOM 620 C C . LEU A 1 75 ? -7.074 -33.688 -22.922 1 66.5 75 LEU A C 1
ATOM 622 O O . LEU A 1 75 ? -8.273 -33.969 -22.859 1 66.5 75 LEU A O 1
ATOM 626 N N . GLY A 1 76 ? -6.328 -33.75 -24.141 1 59.5 76 GLY A N 1
ATOM 627 C CA . GLY A 1 76 ? -7.023 -34.094 -25.391 1 59.5 76 GLY A CA 1
ATOM 628 C C . GLY A 1 76 ? -7.367 -35.562 -25.5 1 59.5 76 GLY A C 1
ATOM 629 O O . GLY A 1 76 ? -7.066 -36.344 -24.609 1 59.5 76 GLY A O 1
ATOM 630 N N . PRO A 1 77 ? -8.227 -36.031 -26.484 1 55.56 77 PRO A N 1
ATOM 631 C CA . PRO A 1 77 ? -8.617 -37.438 -26.688 1 55.56 77 PRO A CA 1
ATOM 632 C C . PRO A 1 77 ? -7.422 -38.344 -26.891 1 55.56 77 PRO A C 1
ATOM 634 O O . PRO A 1 77 ? -6.48 -38 -27.609 1 55.56 77 PRO A O 1
ATOM 637 N N . SER A 1 78 ? -6.922 -38.969 -25.828 1 54.31 78 SER A N 1
ATOM 638 C CA . SER A 1 78 ? -5.82 -39.906 -25.984 1 54.31 78 SER A CA 1
ATOM 639 C C . SER A 1 78 ? -6.078 -40.906 -27.125 1 54.31 78 SER A C 1
ATOM 641 O O . SER A 1 78 ? -7.156 -41.5 -27.203 1 54.31 78 SER A O 1
ATOM 643 N N . VAL A 1 79 ? -5.445 -40.781 -28.156 1 47.56 79 VAL A N 1
ATOM 644 C CA . VAL A 1 79 ? -5.5 -41.812 -29.203 1 47.56 79 VAL A CA 1
ATOM 645 C C . VAL A 1 79 ? -5.129 -43.156 -28.609 1 47.56 79 VAL A C 1
ATOM 647 O O . VAL A 1 79 ? -5.133 -44.188 -29.312 1 47.56 79 VAL A O 1
ATOM 650 N N . SER A 1 80 ? -4.562 -43.156 -27.469 1 47.09 80 SER A N 1
ATOM 651 C CA . SER A 1 80 ? -4.125 -44.531 -27.125 1 47.09 80 SER A CA 1
ATOM 652 C C . SER A 1 80 ? -5.312 -45.406 -26.766 1 47.09 80 SER A C 1
ATOM 654 O O . SER A 1 80 ? -6.262 -44.969 -26.125 1 47.09 80 SER A O 1
ATOM 656 N N . SER A 1 81 ? -5.477 -46.375 -27.484 1 45.59 81 SER A N 1
ATOM 657 C CA . SER A 1 81 ? -6.43 -47.469 -27.531 1 45.59 81 SER A CA 1
ATOM 658 C C . SER A 1 81 ? -6.52 -48.188 -26.188 1 45.59 81 SER A C 1
ATOM 660 O O . SER A 1 81 ? -7.371 -49.062 -26 1 45.59 81 SER A O 1
ATOM 662 N N . SER A 1 82 ? -5.539 -47.969 -25.25 1 49.31 82 SER A N 1
ATOM 663 C CA . SER A 1 82 ? -5.684 -48.906 -24.141 1 49.31 82 SER A CA 1
ATOM 664 C C . SER A 1 82 ? -6.559 -48.312 -23.047 1 49.31 82 SER A C 1
ATOM 666 O O . SER A 1 82 ? -6.34 -47.188 -22.594 1 49.31 82 SER A O 1
ATOM 668 N N . PRO A 1 83 ? -7.664 -48.781 -22.797 1 50.72 83 PRO A N 1
ATOM 669 C CA . PRO A 1 83 ? -8.641 -48.406 -21.781 1 50.72 83 PRO A CA 1
ATOM 670 C C . PRO A 1 83 ? -8.023 -48.25 -20.406 1 50.72 83 PRO A C 1
ATOM 672 O O . PRO A 1 83 ? -8.609 -47.594 -19.531 1 50.72 83 PRO A O 1
ATOM 675 N N . ASP A 1 84 ? -6.895 -48.875 -20.062 1 48.66 84 ASP A N 1
ATOM 676 C CA . ASP A 1 84 ? -6.344 -48.906 -18.703 1 48.66 84 ASP A CA 1
ATOM 677 C C . ASP A 1 84 ? -5.383 -47.75 -18.453 1 48.66 84 ASP A C 1
ATOM 679 O O . ASP A 1 84 ? -4.648 -47.75 -17.469 1 48.66 84 ASP A O 1
ATOM 683 N N . ASP A 1 85 ? -5.387 -46.875 -19.25 1 54.12 85 ASP A N 1
ATOM 684 C CA . ASP A 1 85 ? -4.387 -45.812 -19.078 1 54.12 85 ASP A CA 1
ATOM 685 C C . ASP A 1 85 ? -4.797 -44.844 -17.969 1 54.12 85 ASP A C 1
ATOM 687 O O . ASP A 1 85 ? -5.883 -44.281 -18.031 1 54.12 85 ASP A O 1
ATOM 691 N N . HIS A 1 86 ? -4.168 -44.938 -16.75 1 55.03 86 HIS A N 1
ATOM 692 C CA . HIS A 1 86 ? -4.371 -44.094 -15.562 1 55.03 86 HIS A CA 1
ATOM 693 C C . HIS A 1 86 ? -4.531 -42.625 -15.945 1 55.03 86 HIS A C 1
ATOM 695 O O . HIS A 1 86 ? -5.359 -41.938 -15.367 1 55.03 86 HIS A O 1
ATOM 701 N N . ASN A 1 87 ? -3.836 -42.344 -17 1 56.81 87 ASN A N 1
ATOM 702 C CA . ASN A 1 87 ? -3.885 -40.938 -17.391 1 56.81 87 ASN A CA 1
ATOM 703 C C . ASN A 1 87 ? -5.23 -40.562 -18.016 1 56.81 87 ASN A C 1
ATOM 705 O O . ASN A 1 87 ? -5.734 -39.469 -17.812 1 56.81 87 ASN A O 1
ATOM 709 N N . LYS A 1 88 ? -5.883 -41.625 -18.688 1 59.88 88 LYS A N 1
ATOM 710 C CA . LYS A 1 88 ? -7.195 -41.375 -19.281 1 59.88 88 LYS A CA 1
ATOM 711 C C . LYS A 1 88 ? -8.273 -41.25 -18.203 1 59.88 88 LYS A C 1
ATOM 713 O O . LYS A 1 88 ? -9.164 -40.406 -18.312 1 59.88 88 LYS A O 1
ATOM 718 N N . LYS A 1 89 ? -8.156 -42.094 -17.188 1 61.91 89 LYS A N 1
ATOM 719 C CA . LYS A 1 89 ? -9.148 -42.156 -16.125 1 61.91 89 LYS A CA 1
ATOM 720 C C . LYS A 1 89 ? -9.133 -40.844 -15.312 1 61.91 89 LYS A C 1
ATOM 722 O O . LYS A 1 89 ? -10.195 -40.344 -14.938 1 61.91 89 LYS A O 1
ATOM 727 N N . ILE A 1 90 ? -7.988 -40.25 -15.109 1 62.44 90 ILE A N 1
ATOM 728 C CA . ILE A 1 90 ? -7.855 -39.062 -14.266 1 62.44 90 ILE A CA 1
ATOM 729 C C . ILE A 1 90 ? -8.234 -37.812 -15.062 1 62.44 90 ILE A C 1
ATOM 731 O O . ILE A 1 90 ? -8.75 -36.844 -14.508 1 62.44 90 ILE A O 1
ATOM 735 N N . LYS A 1 91 ? -8.18 -38.062 -16.328 1 67.19 91 LYS A N 1
ATOM 736 C CA . LYS A 1 91 ? -8.438 -36.906 -17.203 1 67.19 91 LYS A CA 1
ATOM 737 C C . LYS A 1 91 ? -9.891 -36.469 -17.094 1 67.19 91 LYS A C 1
ATOM 739 O O . LYS A 1 91 ? -10.172 -35.25 -17.109 1 67.19 91 LYS A O 1
ATOM 744 N N . ASN A 1 92 ? -10.773 -37.406 -16.922 1 70.31 92 ASN A N 1
ATOM 745 C CA . ASN A 1 92 ? -12.195 -37.094 -16.891 1 70.31 92 ASN A CA 1
ATOM 746 C C . ASN A 1 92 ? -12.57 -36.344 -15.617 1 70.31 92 ASN A C 1
ATOM 748 O O . ASN A 1 92 ? -13.477 -35.531 -15.617 1 70.31 92 ASN A O 1
ATOM 752 N N . LEU A 1 93 ? -11.766 -36.562 -14.648 1 78.25 93 LEU A N 1
ATOM 753 C CA . LEU A 1 93 ? -12.086 -35.938 -13.375 1 78.25 93 LEU A CA 1
ATOM 754 C C . LEU A 1 93 ? -11.359 -34.625 -13.227 1 78.25 93 LEU A C 1
ATOM 756 O O . LEU A 1 93 ? -11.812 -33.719 -12.484 1 78.25 93 LEU A O 1
ATOM 760 N N . LEU A 1 94 ? -10.344 -34.438 -13.992 1 80.56 94 LEU A N 1
ATOM 761 C CA . LEU A 1 94 ? -9.5 -33.281 -13.844 1 80.56 94 LEU A CA 1
ATOM 762 C C . LEU A 1 94 ? -10.211 -32.031 -14.352 1 80.56 94 LEU A C 1
ATOM 764 O O . LEU A 1 94 ? -9.953 -30.922 -13.875 1 80.56 94 LEU A O 1
ATOM 768 N N . ILE A 1 95 ? -11.148 -32.188 -15.164 1 81.62 95 ILE A N 1
ATOM 769 C CA . ILE A 1 95 ? -11.875 -31.047 -15.75 1 81.62 95 ILE A CA 1
ATOM 770 C C . ILE A 1 95 ? -12.773 -30.406 -14.695 1 81.62 95 ILE A C 1
ATOM 772 O O . ILE A 1 95 ? -13.031 -29.203 -14.734 1 81.62 95 ILE A O 1
ATOM 776 N N . ILE A 1 96 ? -13.133 -31.203 -13.711 1 84.81 96 ILE A N 1
ATOM 777 C CA . ILE A 1 96 ? -14.016 -30.688 -12.672 1 84.81 96 ILE A CA 1
ATOM 778 C C . ILE A 1 96 ? -13.188 -30.031 -11.57 1 84.81 96 ILE A C 1
ATOM 780 O O . ILE A 1 96 ? -13.672 -29.125 -10.875 1 84.81 96 ILE A O 1
ATOM 784 N N . TRP A 1 97 ? -11.984 -30.344 -11.516 1 87.62 97 TRP A N 1
ATOM 785 C CA . TRP A 1 97 ? -11.141 -29.828 -10.445 1 87.62 97 TRP A CA 1
ATOM 786 C C . TRP A 1 97 ? -10.742 -28.391 -10.727 1 87.62 97 TRP A C 1
ATOM 788 O O . TRP A 1 97 ? -10.578 -27.594 -9.797 1 87.62 97 TRP A O 1
ATOM 798 N N . SER A 1 98 ? -10.57 -27.969 -11.93 1 87.12 98 SER A N 1
ATOM 799 C CA . SER A 1 98 ? -10.102 -26.641 -12.281 1 87.12 98 SER A CA 1
ATOM 800 C C . SER A 1 98 ? -11.109 -25.578 -11.852 1 87.12 98 SER A C 1
ATOM 802 O O . SER A 1 98 ? -10.75 -24.609 -11.164 1 87.12 98 SER A O 1
ATOM 804 N N . PRO A 1 99 ? -12.375 -25.734 -12.164 1 88.94 99 PRO A N 1
ATOM 805 C CA . PRO A 1 99 ? -13.32 -24.719 -11.688 1 88.94 99 PRO A CA 1
ATOM 806 C C . PRO A 1 99 ? -13.453 -24.719 -10.164 1 88.94 99 PRO A C 1
ATOM 808 O O . PRO A 1 99 ? -13.742 -23.672 -9.57 1 88.94 99 PRO A O 1
ATOM 811 N N . PHE A 1 100 ? -13.242 -25.844 -9.617 1 88.56 100 PHE A N 1
ATOM 812 C CA . PHE A 1 100 ? -13.289 -25.906 -8.164 1 88.56 100 PHE A CA 1
ATOM 813 C C . PHE A 1 100 ? -12.18 -25.062 -7.543 1 88.56 100 PHE A C 1
ATOM 815 O O . PHE A 1 100 ? -12.383 -24.422 -6.516 1 88.56 100 PHE A O 1
ATOM 822 N N . ILE A 1 101 ? -11.07 -25.047 -8.172 1 88.25 101 ILE A N 1
ATOM 823 C CA . ILE A 1 101 ? -9.953 -24.266 -7.664 1 88.25 101 ILE A CA 1
ATOM 824 C C . ILE A 1 101 ? -10.297 -22.781 -7.75 1 88.25 101 ILE A C 1
ATOM 826 O O . ILE A 1 101 ? -9.992 -22 -6.836 1 88.25 101 ILE A O 1
ATOM 830 N N . LEU A 1 102 ? -10.945 -22.359 -8.758 1 88.19 102 LEU A N 1
ATOM 831 C CA . LEU A 1 102 ? -11.344 -20.969 -8.898 1 88.19 102 LEU A CA 1
ATOM 832 C C . LEU A 1 102 ? -12.375 -20.594 -7.844 1 88.19 102 LEU A C 1
ATOM 834 O O . LEU A 1 102 ? -12.328 -19.484 -7.293 1 88.19 102 LEU A O 1
ATOM 838 N N . LEU A 1 103 ? -13.242 -21.5 -7.605 1 87.81 103 LEU A N 1
ATOM 839 C CA . LEU A 1 103 ? -14.281 -21.266 -6.605 1 87.81 103 LEU A CA 1
ATOM 840 C C . LEU A 1 103 ? -13.664 -21.109 -5.219 1 87.81 103 LEU A C 1
ATOM 842 O O . LEU A 1 103 ? -14.062 -20.234 -4.449 1 87.81 103 LEU A O 1
ATOM 846 N N . HIS A 1 104 ? -12.727 -21.812 -4.996 1 84.06 104 HIS A N 1
ATOM 847 C CA . HIS A 1 104 ? -12.117 -21.812 -3.674 1 84.06 104 HIS A CA 1
ATOM 848 C C . HIS A 1 104 ? -11.227 -20.578 -3.479 1 84.06 104 HIS A C 1
ATOM 850 O O . HIS A 1 104 ? -11.133 -20.062 -2.369 1 84.06 104 HIS A O 1
ATOM 856 N N . LEU A 1 105 ? -10.625 -20.078 -4.504 1 80 105 LEU A N 1
ATOM 857 C CA . LEU A 1 105 ? -9.773 -18.906 -4.418 1 80 105 LEU A CA 1
ATOM 858 C C . LEU A 1 105 ? -10.594 -17.656 -4.137 1 80 105 LEU A C 1
ATOM 860 O O . LEU A 1 105 ? -10.102 -16.703 -3.51 1 80 105 LEU A O 1
ATOM 864 N N . GLY A 1 106 ? -11.797 -17.641 -4.461 1 76.06 106 GLY A N 1
ATOM 865 C CA . GLY A 1 106 ? -12.641 -16.453 -4.27 1 76.06 106 GLY A CA 1
ATOM 866 C C . GLY A 1 106 ? -13.531 -16.562 -3.049 1 76.06 106 GLY A C 1
ATOM 867 O O . GLY A 1 106 ? -14.336 -15.656 -2.787 1 76.06 106 GLY A O 1
ATOM 868 N N . ARG A 1 107 ? -13.328 -17.469 -2.223 1 72.19 107 ARG A N 1
ATOM 869 C CA . ARG A 1 107 ? -14.367 -17.797 -1.26 1 72.19 107 ARG A CA 1
ATOM 870 C C . ARG A 1 107 ? -14.195 -17 0.031 1 72.19 107 ARG A C 1
ATOM 872 O O . ARG A 1 107 ? -15.18 -16.688 0.703 1 72.19 107 ARG A O 1
ATOM 879 N N . HIS A 1 108 ? -13.016 -16.594 0.222 1 67.94 108 HIS A N 1
ATOM 880 C CA . HIS A 1 108 ? -12.844 -15.977 1.535 1 67.94 108 HIS A CA 1
ATOM 881 C C . HIS A 1 108 ? -13.594 -14.648 1.626 1 67.94 108 HIS A C 1
ATOM 883 O O . HIS A 1 108 ? -13.258 -13.695 0.921 1 67.94 108 HIS A O 1
ATOM 889 N N . SER A 1 109 ? -14.688 -14.734 2.381 1 65.31 109 SER A N 1
ATOM 890 C CA . SER A 1 109 ? -15.492 -13.523 2.531 1 65.31 109 SER A CA 1
ATOM 891 C C . SER A 1 109 ? -14.945 -12.633 3.637 1 65.31 109 SER A C 1
ATOM 893 O O . SER A 1 109 ? -15.164 -11.414 3.625 1 65.31 109 SER A O 1
ATOM 895 N N . THR A 1 110 ? -14.219 -13.312 4.566 1 66 110 THR A N 1
ATOM 896 C CA . THR A 1 110 ? -13.828 -12.57 5.758 1 66 110 THR A CA 1
ATOM 897 C C . THR A 1 110 ? -12.391 -12.078 5.637 1 66 110 THR A C 1
ATOM 899 O O . THR A 1 110 ? -11.922 -11.305 6.48 1 66 110 THR A O 1
ATOM 902 N N . LEU A 1 111 ? -11.75 -12.555 4.578 1 73.44 111 LEU A N 1
ATOM 903 C CA . LEU A 1 111 ? -10.359 -12.141 4.457 1 73.44 111 LEU A CA 1
ATOM 904 C C . LEU A 1 111 ? -10.047 -11.688 3.033 1 73.44 111 LEU A C 1
ATOM 906 O O . LEU A 1 111 ? -9.797 -12.516 2.154 1 73.44 111 LEU A O 1
ATOM 910 N N . VAL A 1 112 ? -10.258 -10.508 2.676 1 71.44 112 VAL A N 1
ATOM 911 C CA . VAL A 1 112 ? -9.891 -10.008 1.353 1 71.44 112 VAL A CA 1
ATOM 912 C C . VAL A 1 112 ? -8.625 -9.164 1.445 1 71.44 112 VAL A C 1
ATOM 914 O O . VAL A 1 112 ? -7.656 -9.406 0.724 1 71.44 112 VAL A O 1
ATOM 917 N N . GLY A 1 113 ? -8.633 -8.25 2.354 1 76.06 113 GLY A N 1
ATOM 918 C CA . GLY A 1 113 ? -7.465 -7.398 2.482 1 76.06 113 GLY A CA 1
ATOM 919 C C . GLY A 1 113 ? -6.66 -7.668 3.742 1 76.06 113 GLY A C 1
ATOM 920 O O . GLY A 1 113 ? -7.211 -7.676 4.844 1 76.06 113 GLY A O 1
ATOM 921 N N . ILE A 1 114 ? -5.359 -8.078 3.5 1 77.25 114 ILE A N 1
ATOM 922 C CA . ILE A 1 114 ? -4.496 -8.32 4.652 1 77.25 114 ILE A CA 1
ATOM 923 C C . ILE A 1 114 ? -3.979 -6.992 5.195 1 77.25 114 ILE A C 1
ATOM 925 O O . ILE A 1 114 ? -3.727 -6.863 6.398 1 77.25 114 ILE A O 1
ATOM 929 N N . SER A 1 115 ? -3.869 -6.09 4.32 1 85.31 115 SER A N 1
ATOM 930 C CA . SER A 1 115 ? -3.463 -4.73 4.656 1 85.31 115 SER A CA 1
ATOM 931 C C . SER A 1 115 ? -4.07 -3.717 3.697 1 85.31 115 SER A C 1
ATOM 933 O O . SER A 1 115 ? -4.637 -4.09 2.668 1 85.31 115 SER A O 1
ATOM 935 N N . LEU A 1 116 ? -4.016 -2.566 4.109 1 88.5 116 LEU A N 1
ATOM 936 C CA . LEU A 1 116 ? -4.531 -1.52 3.232 1 88.5 116 LEU A CA 1
ATOM 937 C C . LEU A 1 116 ? -3.703 -1.421 1.956 1 88.5 116 LEU A C 1
ATOM 939 O O . LEU A 1 116 ? -4.238 -1.13 0.884 1 88.5 116 LEU A O 1
ATOM 943 N N . ALA A 1 117 ? -2.434 -1.755 2.064 1 86.69 117 ALA A N 1
ATOM 944 C CA . ALA A 1 117 ? -1.558 -1.745 0.895 1 86.69 117 ALA A CA 1
ATOM 945 C C . ALA A 1 117 ? -1.979 -2.809 -0.115 1 86.69 117 ALA A C 1
ATOM 947 O O . ALA A 1 117 ? -1.864 -2.604 -1.326 1 86.69 117 ALA A O 1
ATOM 948 N N . ASP A 1 118 ? -2.494 -3.84 0.419 1 88.06 118 ASP A N 1
ATOM 949 C CA . ASP A 1 118 ? -2.99 -4.902 -0.448 1 88.06 118 ASP A CA 1
ATOM 950 C C . ASP A 1 118 ? -4.207 -4.438 -1.244 1 88.06 118 ASP A C 1
ATOM 952 O O . ASP A 1 118 ? -4.344 -4.766 -2.426 1 88.06 118 ASP A O 1
ATOM 956 N N . ASN A 1 119 ? -5.035 -3.658 -0.623 1 90.19 119 ASN A N 1
ATOM 957 C CA . ASN A 1 119 ? -6.219 -3.135 -1.296 1 90.19 119 ASN A CA 1
ATOM 958 C C . ASN A 1 119 ? -5.848 -2.115 -2.367 1 90.19 119 ASN A C 1
ATOM 960 O O . ASN A 1 119 ? -6.477 -2.066 -3.428 1 90.19 119 ASN A O 1
ATOM 964 N N . GLU A 1 120 ? -4.828 -1.35 -2.059 1 88.38 120 GLU A N 1
ATOM 965 C CA . GLU A 1 120 ? -4.398 -0.343 -3.025 1 88.38 120 GLU A CA 1
ATOM 966 C C . GLU A 1 120 ? -3.838 -0.992 -4.289 1 88.38 120 GLU A C 1
ATOM 968 O O . GLU A 1 120 ? -3.867 -0.394 -5.363 1 88.38 120 GLU A O 1
ATOM 973 N N . PHE A 1 121 ? -3.414 -2.201 -4.051 1 87.69 121 PHE A N 1
ATOM 974 C CA . PHE A 1 121 ? -2.85 -2.947 -5.168 1 87.69 121 PHE A CA 1
ATOM 975 C C . PHE A 1 121 ? -3.896 -3.861 -5.793 1 87.69 121 PHE A C 1
ATOM 977 O O . PHE A 1 121 ? -3.586 -4.984 -6.191 1 87.69 121 PHE A O 1
ATOM 984 N N . TRP A 1 122 ? -5.121 -3.422 -5.945 1 88.19 122 TRP A N 1
ATOM 985 C CA . TRP A 1 122 ? -6.223 -4.246 -6.441 1 88.19 122 TRP A CA 1
ATOM 986 C C . TRP A 1 122 ? -6.02 -4.605 -7.906 1 88.19 122 TRP A C 1
ATOM 988 O O . TRP A 1 122 ? -6.477 -5.652 -8.367 1 88.19 122 TRP A O 1
ATOM 998 N N . LEU A 1 123 ? -5.266 -3.82 -8.68 1 88.06 123 LEU A N 1
ATOM 999 C CA . LEU A 1 123 ? -5.02 -4.109 -10.086 1 88.06 123 LEU A CA 1
ATOM 1000 C C . LEU A 1 123 ? -4.227 -5.398 -10.25 1 88.06 123 LEU A C 1
ATOM 1002 O O . LEU A 1 123 ? -4.422 -6.137 -11.219 1 88.06 123 LEU A O 1
ATOM 1006 N N . SER A 1 124 ? -3.346 -5.598 -9.297 1 90.38 124 SER A N 1
ATOM 1007 C CA . SER A 1 124 ? -2.609 -6.859 -9.328 1 90.38 124 SER A CA 1
ATOM 100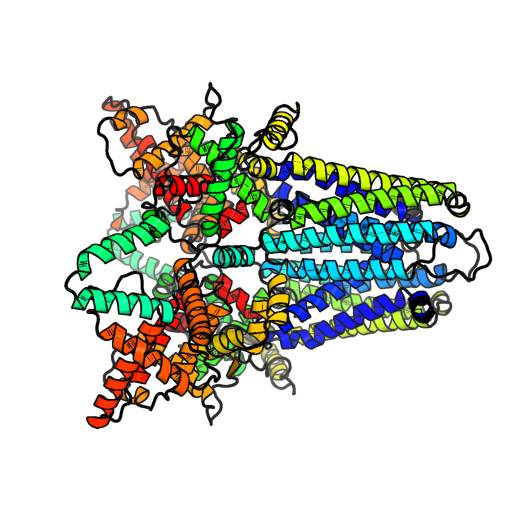8 C C . SER A 1 124 ? -3.543 -8.047 -9.133 1 90.38 124 SER A C 1
ATOM 1010 O O . SER A 1 124 ? -3.393 -9.078 -9.805 1 90.38 124 SER A O 1
ATOM 1012 N N . HIS A 1 125 ? -4.504 -7.891 -8.328 1 90.94 125 HIS A N 1
ATOM 1013 C CA . HIS A 1 125 ? -5.48 -8.953 -8.117 1 90.94 125 HIS A CA 1
ATOM 1014 C C . HIS A 1 125 ? -6.371 -9.133 -9.344 1 90.94 125 HIS A C 1
ATOM 1016 O O . HIS A 1 125 ? -6.785 -10.25 -9.656 1 90.94 125 HIS A O 1
ATOM 1022 N N . PHE A 1 126 ? -6.617 -8.07 -10.031 1 93 126 PHE A N 1
ATOM 1023 C CA . PHE A 1 126 ? -7.426 -8.133 -11.242 1 93 126 PHE A CA 1
ATOM 1024 C C . PHE A 1 126 ? -6.699 -8.914 -12.336 1 93 126 PHE A C 1
ATOM 1026 O O . PHE A 1 126 ? -7.297 -9.766 -13 1 93 126 PHE A O 1
ATOM 1033 N N . PHE A 1 127 ? -5.477 -8.695 -12.477 1 93.69 127 PHE A N 1
ATOM 1034 C CA . PHE A 1 127 ? -4.707 -9.422 -13.477 1 93.69 127 PHE A CA 1
ATOM 1035 C C . PHE A 1 127 ? -4.605 -10.898 -13.109 1 93.69 127 PHE A C 1
ATOM 1037 O O . PHE A 1 127 ? -4.699 -11.766 -13.984 1 93.69 127 PHE A O 1
ATOM 1044 N N . LYS A 1 128 ? -4.371 -11.094 -11.867 1 91.94 128 LYS A N 1
ATOM 1045 C CA . LYS A 1 128 ? -4.324 -12.484 -11.43 1 91.94 128 LYS A CA 1
ATOM 1046 C C . LYS A 1 128 ? -5.637 -13.203 -11.742 1 91.94 128 LYS A C 1
ATOM 1048 O O . LYS A 1 128 ? -5.633 -14.367 -12.148 1 91.94 128 LYS A O 1
ATOM 1053 N N . PHE A 1 129 ? -6.738 -12.5 -11.555 1 94.19 129 PHE A N 1
ATOM 1054 C CA . PHE A 1 129 ? -8.047 -13.047 -11.891 1 94.19 129 PHE A CA 1
ATOM 1055 C C . PHE A 1 129 ? -8.133 -13.375 -13.375 1 94.19 129 PHE A C 1
ATOM 1057 O O . PHE A 1 129 ? -8.609 -14.445 -13.75 1 94.19 129 PHE A O 1
ATOM 1064 N N . LEU A 1 130 ? -7.578 -12.531 -14.18 1 94.81 130 LEU A N 1
ATOM 1065 C CA . LEU A 1 130 ? -7.621 -12.742 -15.625 1 94.81 130 LEU A CA 1
ATOM 1066 C C . LEU A 1 130 ? -6.781 -13.953 -16.016 1 94.81 130 LEU A C 1
ATOM 1068 O O . LEU A 1 130 ? -7.176 -14.734 -16.891 1 94.81 130 LEU A O 1
ATOM 1072 N N . TYR A 1 131 ? -5.75 -14.18 -15.336 1 94.31 131 TYR A N 1
ATOM 1073 C CA . TYR A 1 131 ? -4.887 -15.312 -15.648 1 94.31 131 TYR A CA 1
ATOM 1074 C C . TYR A 1 131 ? -5.535 -16.625 -15.211 1 94.31 131 TYR A C 1
ATOM 1076 O O . TYR A 1 131 ? -5.523 -17.609 -15.953 1 94.31 131 TYR A O 1
ATOM 1084 N N . TYR A 1 132 ? -6.102 -16.578 -14.047 1 93.56 132 TYR A N 1
ATOM 1085 C CA . TYR A 1 132 ? -6.785 -17.781 -13.57 1 93.56 132 TYR A CA 1
ATOM 1086 C C . TYR A 1 132 ? -7.957 -18.141 -14.469 1 93.56 132 TYR A C 1
ATOM 1088 O O . TYR A 1 132 ? -8.172 -19.312 -14.789 1 93.56 132 TYR A O 1
ATOM 1096 N N . GLU A 1 133 ? -8.641 -17.078 -14.852 1 93 133 GLU A N 1
ATOM 1097 C CA . GLU A 1 133 ? -9.781 -17.297 -15.742 1 93 133 GLU A CA 1
ATOM 1098 C C . GLU A 1 133 ? -9.336 -17.844 -17.094 1 93 133 GLU A C 1
ATOM 1100 O O . GLU A 1 133 ? -9.969 -18.766 -17.625 1 93 133 GLU A O 1
ATOM 1105 N N . PHE A 1 134 ? -8.273 -17.406 -17.547 1 92.81 134 PHE A N 1
ATOM 1106 C CA . PHE A 1 134 ? -7.758 -17.859 -18.828 1 92.81 134 PHE A CA 1
ATOM 1107 C C . PHE A 1 134 ? -7.367 -19.328 -18.766 1 92.81 134 PHE A C 1
ATOM 1109 O O . PHE A 1 134 ? -7.715 -20.109 -19.656 1 92.81 134 PHE A O 1
ATOM 1116 N N . ILE A 1 135 ? -6.727 -19.719 -17.75 1 90.88 135 ILE A N 1
ATOM 1117 C CA . ILE A 1 135 ? -6.27 -21.094 -17.609 1 90.88 135 ILE A CA 1
ATOM 1118 C C . ILE A 1 135 ? -7.469 -22.016 -17.391 1 90.88 135 ILE A C 1
ATOM 1120 O O . ILE A 1 135 ? -7.555 -23.078 -18.016 1 90.88 135 ILE A O 1
ATOM 1124 N N . ALA A 1 136 ? -8.391 -21.594 -16.562 1 89.94 136 ALA A N 1
ATOM 1125 C CA . ALA A 1 136 ? -9.562 -22.422 -16.297 1 89.94 136 ALA A CA 1
ATOM 1126 C C . ALA A 1 136 ? -10.422 -22.594 -17.547 1 89.94 136 ALA A C 1
ATOM 1128 O O . ALA A 1 136 ? -10.93 -23.672 -17.828 1 89.94 136 ALA A O 1
ATOM 1129 N N . LEU A 1 137 ? -10.516 -21.562 -18.328 1 89 137 LEU A N 1
ATOM 1130 C CA . LEU A 1 137 ? -11.273 -21.625 -19.562 1 89 137 LEU A CA 1
ATOM 1131 C C . LEU A 1 137 ? -10.594 -22.531 -20.578 1 89 137 LEU A C 1
ATOM 1133 O O . LEU A 1 137 ? -11.258 -23.297 -21.266 1 89 137 LEU A O 1
ATOM 1137 N N . THR A 1 138 ? -9.305 -22.438 -20.625 1 86.81 138 THR A N 1
ATOM 1138 C CA . THR A 1 138 ? -8.555 -23.281 -21.547 1 86.81 138 THR A CA 1
ATOM 1139 C C . THR A 1 138 ? -8.695 -24.75 -21.172 1 86.81 138 THR A C 1
ATOM 1141 O O . THR A 1 138 ? -8.891 -25.609 -22.047 1 86.81 138 THR A O 1
ATOM 1144 N N . ILE A 1 139 ? -8.664 -25.016 -19.922 1 85.06 139 ILE A N 1
ATOM 1145 C CA . ILE A 1 139 ? -8.82 -26.391 -19.469 1 85.06 139 ILE A CA 1
ATOM 1146 C C . ILE A 1 139 ? -10.234 -26.891 -19.766 1 85.06 139 ILE A C 1
ATOM 1148 O O . ILE A 1 139 ? -10.422 -28.031 -20.172 1 85.06 139 ILE A O 1
ATOM 1152 N N . SER A 1 140 ? -11.25 -26.031 -19.625 1 84.31 140 SER A N 1
ATOM 1153 C CA . SER A 1 140 ? -12.641 -26.406 -19.875 1 84.31 140 SER A CA 1
ATOM 1154 C C . SER A 1 140 ? -12.906 -26.641 -21.344 1 84.31 140 SER A C 1
ATOM 1156 O O . SER A 1 140 ? -13.68 -27.531 -21.719 1 84.31 140 SER A O 1
ATOM 1158 N N . ILE A 1 141 ? -12.25 -25.891 -22.094 1 81.06 141 ILE A N 1
ATOM 1159 C CA . ILE A 1 141 ? -12.484 -26 -23.531 1 81.06 141 ILE A CA 1
ATOM 1160 C C . ILE A 1 141 ? -11.727 -27.203 -24.094 1 81.06 141 ILE A C 1
ATOM 1162 O O . ILE A 1 141 ? -12.258 -27.953 -24.922 1 81.06 141 ILE A O 1
ATOM 1166 N N . LEU A 1 142 ? -10.531 -27.422 -23.578 1 78.69 142 LEU A N 1
ATOM 1167 C CA . LEU A 1 142 ? -9.672 -28.469 -24.125 1 78.69 142 LEU A CA 1
ATOM 1168 C C . LEU A 1 142 ? -9.992 -29.828 -23.5 1 78.69 142 LEU A C 1
ATOM 1170 O O . LEU A 1 142 ? -9.719 -30.875 -24.094 1 78.69 142 LEU A O 1
ATOM 1174 N N . GLY A 1 143 ? -10.508 -29.734 -22.281 1 75.69 143 GLY A N 1
ATOM 1175 C CA . GLY A 1 143 ? -10.805 -30.984 -21.594 1 75.69 143 GLY A CA 1
ATOM 1176 C C . GLY A 1 143 ? -11.977 -31.734 -22.203 1 75.69 143 GLY A C 1
ATOM 1177 O O . GLY A 1 143 ? -12.984 -31.125 -22.578 1 75.69 143 GLY A O 1
ATOM 1178 N N . SER A 1 144 ? -11.656 -33.031 -22.703 1 69.75 144 SER A N 1
ATOM 1179 C CA . SER A 1 144 ? -12.703 -33.844 -23.281 1 69.75 144 SER A CA 1
ATOM 1180 C C . SER A 1 144 ? -13.203 -34.875 -22.281 1 69.75 144 SER A C 1
ATOM 1182 O O . SER A 1 144 ? -12.414 -35.656 -21.719 1 69.75 144 SER A O 1
ATOM 1184 N N . SER A 1 145 ? -14.297 -34.656 -21.719 1 76.44 145 SER A N 1
ATOM 1185 C CA . SER A 1 145 ? -14.922 -35.625 -20.859 1 76.44 145 SER A CA 1
ATOM 1186 C C . SER A 1 145 ? -16.344 -35.938 -21.297 1 76.44 145 SER A C 1
ATOM 1188 O O . SER A 1 145 ? -16.766 -35.562 -22.391 1 76.44 145 SER A O 1
ATOM 1190 N N . THR A 1 146 ? -17.016 -36.75 -20.578 1 77.12 146 THR A N 1
ATOM 1191 C CA . THR A 1 146 ? -18.422 -37.062 -20.859 1 77.12 146 THR A CA 1
ATOM 1192 C C . THR A 1 146 ? -19.266 -35.781 -20.859 1 77.12 146 THR A C 1
ATOM 1194 O O . THR A 1 146 ? -18.859 -34.781 -20.297 1 77.12 146 THR A O 1
ATOM 1197 N N . ARG A 1 147 ? -20.359 -35.812 -21.562 1 82.94 147 ARG A N 1
ATOM 1198 C CA . ARG A 1 147 ? -21.234 -34.656 -21.719 1 82.94 147 ARG A CA 1
ATOM 1199 C C . ARG A 1 147 ? -21.656 -34.094 -20.375 1 82.94 147 ARG A C 1
ATOM 1201 O O . ARG A 1 147 ? -21.672 -32.875 -20.172 1 82.94 147 ARG A O 1
ATOM 1208 N N . TRP A 1 148 ? -22 -34.906 -19.391 1 85.38 148 TRP A N 1
ATOM 1209 C CA . TRP A 1 148 ? -22.516 -34.469 -18.109 1 85.38 148 TRP A CA 1
ATOM 1210 C C . TRP A 1 148 ? -21.391 -33.844 -17.266 1 85.38 148 TRP A C 1
ATOM 1212 O O . TRP A 1 148 ? -21.609 -32.812 -16.609 1 85.38 148 TRP A O 1
ATOM 1222 N N . PHE A 1 149 ? -20.25 -34.375 -17.344 1 85.56 149 PHE A N 1
ATOM 1223 C CA . PHE A 1 149 ? -19.125 -33.844 -16.578 1 85.56 149 PHE A CA 1
ATOM 1224 C C . PHE A 1 149 ? -18.656 -32.5 -17.188 1 85.56 149 PHE A C 1
ATOM 1226 O O . PHE A 1 149 ? -18.281 -31.594 -16.453 1 85.56 149 PHE A O 1
ATOM 1233 N N . THR A 1 150 ? -18.719 -32.406 -18.453 1 86.88 150 THR A N 1
ATOM 1234 C CA . THR A 1 150 ? -18.328 -31.172 -19.125 1 86.88 150 THR A CA 1
ATOM 1235 C C . THR A 1 150 ? -19.328 -30.062 -18.812 1 86.88 150 THR A C 1
ATOM 1237 O O . THR A 1 150 ? -18.938 -28.922 -18.562 1 86.88 150 THR A O 1
ATOM 1240 N N . LEU A 1 151 ? -20.578 -30.469 -18.812 1 90.19 151 LEU A N 1
ATOM 1241 C CA . LEU A 1 151 ? -21.594 -29.469 -18.484 1 90.19 151 LEU A CA 1
ATOM 1242 C C . LEU A 1 151 ? -21.484 -29.047 -17.031 1 90.19 151 LEU A C 1
ATOM 1244 O O . LEU A 1 151 ? -21.641 -27.859 -16.719 1 90.19 151 LEU A O 1
ATOM 1248 N N . ALA A 1 152 ? -21.25 -29.953 -16.172 1 90.06 152 ALA A N 1
ATOM 1249 C CA . ALA A 1 152 ? -21.062 -29.641 -14.758 1 90.06 152 ALA A CA 1
ATOM 1250 C C . ALA A 1 152 ? -19.875 -28.719 -14.562 1 90.06 152 ALA A C 1
ATOM 1252 O O . ALA A 1 152 ? -19.938 -27.766 -13.789 1 90.06 152 ALA A O 1
ATOM 1253 N N . SER A 1 153 ? -18.812 -29 -15.258 1 89.94 153 SER A N 1
ATOM 1254 C CA . SER A 1 153 ? -17.609 -28.188 -15.156 1 89.94 153 SER A CA 1
ATOM 1255 C C . SER A 1 153 ? -17.844 -26.766 -15.664 1 89.94 153 SER A C 1
ATOM 1257 O O . SER A 1 153 ? -17.406 -25.797 -15.047 1 89.94 153 SER A O 1
ATOM 1259 N N . ARG A 1 154 ? -18.531 -26.625 -16.719 1 92.25 154 ARG A N 1
ATOM 1260 C CA . ARG A 1 154 ? -18.781 -25.312 -17.297 1 92.25 154 ARG A CA 1
ATOM 1261 C C . ARG A 1 154 ? -19.688 -24.484 -16.406 1 92.25 154 ARG A C 1
ATOM 1263 O O . ARG A 1 154 ? -19.484 -23.281 -16.25 1 92.25 154 ARG A O 1
ATOM 1270 N N . ILE A 1 155 ? -20.594 -25.062 -15.789 1 93.38 155 ILE A N 1
ATOM 1271 C CA . ILE A 1 155 ? -21.5 -24.344 -14.898 1 93.38 155 ILE A CA 1
ATOM 1272 C C . ILE A 1 155 ? -20.75 -23.953 -13.617 1 93.38 155 ILE A C 1
ATOM 1274 O O . ILE A 1 155 ? -20.922 -22.844 -13.102 1 93.38 155 ILE A O 1
ATOM 1278 N N . MET A 1 156 ? -20 -24.844 -13.172 1 92.06 156 MET A N 1
ATOM 1279 C CA . MET A 1 156 ? -19.188 -24.531 -11.984 1 92.06 156 MET A CA 1
ATOM 1280 C C . MET A 1 156 ? -18.203 -23.422 -12.281 1 92.06 156 MET A C 1
ATOM 1282 O O . MET A 1 156 ? -17.875 -22.625 -11.398 1 92.06 156 MET A O 1
ATOM 1286 N N . LEU A 1 157 ? -17.672 -23.375 -13.484 1 93.12 157 LEU A N 1
ATOM 1287 C CA . LEU A 1 157 ? -16.75 -22.328 -13.891 1 93.12 157 LEU A CA 1
ATOM 1288 C C . LEU A 1 157 ? -17.406 -20.953 -13.797 1 93.12 157 LEU A C 1
ATOM 1290 O O . LEU A 1 157 ? -16.766 -19.984 -13.406 1 93.12 157 LEU A O 1
ATOM 1294 N N . VAL A 1 158 ? -18.641 -20.922 -14.055 1 93.12 158 VAL A N 1
ATOM 1295 C CA . VAL A 1 158 ? -19.359 -19.656 -13.945 1 93.12 158 VAL A CA 1
ATOM 1296 C C . VAL A 1 158 ? -19.438 -19.219 -12.484 1 93.12 158 VAL A C 1
ATOM 1298 O O . VAL A 1 158 ? -19.188 -18.062 -12.156 1 93.12 158 VAL A O 1
ATOM 1301 N N . GLY A 1 159 ? -19.734 -20.125 -11.648 1 91.69 159 GLY A N 1
ATOM 1302 C CA . GLY A 1 159 ? -19.75 -19.828 -10.227 1 91.69 159 GLY A CA 1
ATOM 1303 C C . GLY A 1 159 ? -18.391 -19.438 -9.695 1 91.69 159 GLY A C 1
ATOM 1304 O O . GLY A 1 159 ? -18.266 -18.484 -8.914 1 91.69 159 GLY A O 1
ATOM 1305 N N . GLY A 1 160 ? -17.406 -20.141 -10.133 1 91.12 160 GLY A N 1
ATOM 1306 C CA . GLY A 1 160 ? -16.047 -19.828 -9.711 1 91.12 160 GLY A CA 1
ATOM 1307 C C . GLY A 1 160 ? -15.57 -18.469 -10.203 1 91.12 160 GLY A C 1
ATOM 1308 O O . GLY A 1 160 ? -14.922 -17.734 -9.469 1 91.12 160 GLY A O 1
ATOM 1309 N N . SER A 1 161 ? -15.906 -18.141 -11.398 1 92.69 161 SER A N 1
ATOM 1310 C CA . SER A 1 161 ? -15.539 -16.844 -11.969 1 92.69 161 SER A CA 1
ATOM 1311 C C . SER A 1 161 ? -16.203 -15.695 -11.211 1 92.69 161 SER A C 1
ATOM 1313 O O . SER A 1 161 ? -15.578 -14.672 -10.945 1 92.69 161 SER A O 1
ATOM 1315 N N . LEU A 1 162 ? -17.344 -15.898 -10.828 1 91.62 162 LEU A N 1
ATOM 1316 C CA . LEU A 1 162 ? -18.078 -14.859 -10.109 1 91.62 162 LEU A CA 1
ATOM 1317 C C . LEU A 1 162 ? -17.5 -14.656 -8.719 1 91.62 162 LEU A C 1
ATOM 1319 O O . LEU A 1 162 ? -17.344 -13.523 -8.266 1 91.62 162 LEU A O 1
ATOM 1323 N N . LYS A 1 163 ? -17.188 -15.656 -8.102 1 90.5 163 LYS A N 1
ATOM 1324 C CA . LYS A 1 163 ? -16.641 -15.555 -6.75 1 90.5 163 LYS A CA 1
ATOM 1325 C C . LYS A 1 163 ? -15.273 -14.867 -6.75 1 90.5 163 LYS A C 1
ATOM 1327 O O . LYS A 1 163 ? -14.969 -14.086 -5.852 1 90.5 163 LYS A O 1
ATOM 1332 N N . PHE A 1 164 ? -14.531 -15.18 -7.723 1 90.94 164 PHE A N 1
ATOM 1333 C CA . PHE A 1 164 ? -13.227 -14.539 -7.812 1 90.94 164 PHE A CA 1
ATOM 1334 C C . PHE A 1 164 ? -13.375 -13.062 -8.18 1 90.94 164 PHE A C 1
ATOM 1336 O O . PHE A 1 164 ? -12.633 -12.219 -7.684 1 90.94 164 PHE A O 1
ATOM 1343 N N . ALA A 1 165 ? -14.32 -12.828 -8.992 1 90.81 165 ALA A N 1
ATOM 1344 C CA . ALA A 1 165 ? -14.578 -11.438 -9.359 1 90.81 165 ALA A CA 1
ATOM 1345 C C . ALA A 1 165 ? -15.039 -10.625 -8.148 1 90.81 165 ALA A C 1
ATOM 1347 O O . ALA A 1 165 ? -14.672 -9.461 -7.992 1 90.81 165 ALA A O 1
ATOM 1348 N N . GLU A 1 166 ? -15.773 -11.25 -7.301 1 90.56 166 GLU A N 1
ATOM 1349 C CA . GLU A 1 166 ? -16.219 -10.594 -6.074 1 90.56 166 GLU A CA 1
ATOM 1350 C C . GLU A 1 166 ? -15.031 -10.211 -5.195 1 90.56 166 GLU A C 1
ATOM 1352 O O . GLU A 1 166 ? -15.016 -9.141 -4.59 1 90.56 166 GLU A O 1
ATOM 1357 N N . ARG A 1 167 ? -14.094 -11.031 -5.148 1 89.88 167 ARG A N 1
ATOM 1358 C CA . ARG A 1 167 ? -12.898 -10.766 -4.348 1 89.88 167 ARG A CA 1
ATOM 1359 C C . ARG A 1 167 ? -12.141 -9.555 -4.883 1 89.88 167 ARG A C 1
ATOM 1361 O O . ARG A 1 167 ? -11.695 -8.703 -4.113 1 89.88 167 ARG A O 1
ATOM 1368 N N . VAL A 1 168 ? -12.062 -9.5 -6.18 1 91.56 168 VAL A N 1
ATOM 1369 C CA . VAL A 1 168 ? -11.336 -8.406 -6.805 1 91.56 168 VAL A CA 1
ATOM 1370 C C . VAL A 1 168 ? -12.094 -7.094 -6.594 1 91.56 168 VAL A C 1
ATOM 1372 O O . VAL A 1 168 ? -11.492 -6.07 -6.266 1 91.56 168 VAL A O 1
ATOM 1375 N N . LEU A 1 169 ? -13.398 -7.176 -6.711 1 90.75 169 LEU A N 1
ATOM 1376 C CA . LEU A 1 169 ? -14.211 -5.977 -6.547 1 90.75 169 LEU A CA 1
ATOM 1377 C C . LEU A 1 169 ? -14.219 -5.52 -5.09 1 90.75 169 LEU A C 1
ATOM 1379 O O . LEU A 1 169 ? -14.281 -4.32 -4.812 1 90.75 169 LEU A O 1
ATOM 1383 N N . ALA A 1 170 ? -14.102 -6.453 -4.203 1 90.62 170 ALA A N 1
ATOM 1384 C CA . ALA A 1 170 ? -14.008 -6.098 -2.789 1 90.62 170 ALA A CA 1
ATOM 1385 C C . ALA A 1 170 ? -12.688 -5.383 -2.488 1 90.62 170 ALA A C 1
ATOM 1387 O O . ALA A 1 170 ? -12.656 -4.441 -1.692 1 90.62 170 ALA A O 1
ATOM 1388 N N . HIS A 1 171 ? -11.562 -5.812 -3.143 1 91.81 171 HIS A N 1
ATOM 1389 C CA . HIS A 1 171 ? -10.289 -5.117 -2.994 1 91.81 171 HIS A CA 1
ATOM 1390 C C . HIS A 1 171 ? -10.375 -3.693 -3.529 1 91.81 171 HIS A C 1
ATOM 1392 O O . HIS A 1 171 ? -9.859 -2.762 -2.912 1 91.81 171 HIS A O 1
ATOM 1398 N N . LYS A 1 172 ? -11.062 -3.564 -4.602 1 90.06 172 LYS A N 1
ATOM 1399 C CA . LYS A 1 172 ? -11.211 -2.242 -5.203 1 90.06 172 LYS A CA 1
ATOM 1400 C C . LYS A 1 172 ? -12.039 -1.319 -4.316 1 90.06 172 LYS A C 1
ATOM 1402 O O . LYS A 1 172 ? -11.656 -0.173 -4.074 1 90.06 172 LYS A O 1
ATOM 1407 N N . LYS A 1 173 ? -13.055 -1.838 -3.789 1 89 173 LYS A N 1
ATOM 1408 C CA . LYS A 1 173 ? -13.938 -1.036 -2.949 1 89 173 LYS A CA 1
ATOM 1409 C C . LYS A 1 173 ? -13.266 -0.681 -1.626 1 89 173 LYS A C 1
ATOM 1411 O O . LYS A 1 173 ? -13.562 0.356 -1.03 1 89 173 LYS A O 1
ATOM 1416 N N . GLY A 1 174 ? -12.422 -1.536 -1.159 1 90.12 174 GLY A N 1
ATOM 1417 C CA . GLY A 1 174 ? -11.734 -1.305 0.101 1 90.12 174 GLY A CA 1
ATOM 1418 C C . GLY A 1 174 ? -10.516 -0.413 -0.041 1 90.12 174 GLY A C 1
ATOM 1419 O O . GLY A 1 174 ? -9.867 -0.083 0.951 1 90.12 174 GLY A O 1
ATOM 1420 N N . SER A 1 175 ? -10.195 0.008 -1.267 1 89.94 175 SER A N 1
ATOM 1421 C CA . SER A 1 175 ? -9.055 0.894 -1.484 1 89.94 175 SER A CA 1
ATOM 1422 C C . SER A 1 175 ? -9.398 2.336 -1.124 1 89.94 175 SER A C 1
ATOM 1424 O O . SER A 1 175 ? -10.562 2.736 -1.19 1 89.94 175 SER A O 1
ATOM 1426 N N . MET A 1 176 ? -8.391 3.08 -0.687 1 87.75 176 MET A N 1
ATOM 1427 C CA . MET A 1 176 ? -8.602 4.465 -0.272 1 87.75 176 MET A CA 1
ATOM 1428 C C . MET A 1 176 ? -8.977 5.34 -1.464 1 87.75 176 MET A C 1
ATOM 1430 O O . MET A 1 176 ? -9.781 6.266 -1.332 1 87.75 176 MET A O 1
ATOM 1434 N N . ASP A 1 177 ? -8.484 5.047 -2.602 1 80 177 ASP A N 1
ATOM 1435 C CA . ASP A 1 177 ? -8.781 5.828 -3.799 1 80 177 ASP A CA 1
ATOM 1436 C C . ASP A 1 177 ? -10.242 5.672 -4.207 1 80 177 ASP A C 1
ATOM 1438 O O . ASP A 1 177 ? -10.898 6.648 -4.582 1 80 177 ASP A O 1
ATOM 1442 N N . GLU A 1 178 ? -10.672 4.516 -4.086 1 83.81 178 GLU A N 1
ATOM 1443 C CA . GLU A 1 178 ? -12.062 4.293 -4.449 1 83.81 178 GLU A CA 1
ATOM 1444 C C . GLU A 1 178 ? -13.008 4.891 -3.408 1 83.81 178 GLU A C 1
ATOM 1446 O O . GLU A 1 178 ? -14.094 5.371 -3.746 1 83.81 178 GLU A O 1
ATOM 1451 N N . LEU A 1 179 ? -12.672 4.777 -2.186 1 86.31 179 LEU A N 1
ATOM 1452 C CA . LEU A 1 179 ? -13.477 5.41 -1.145 1 86.31 179 LEU A CA 1
ATOM 1453 C C . LEU A 1 179 ? -13.57 6.918 -1.37 1 86.31 179 LEU A C 1
ATOM 1455 O O . LEU A 1 179 ? -14.648 7.5 -1.24 1 86.31 179 LEU A O 1
ATOM 1459 N N . ARG A 1 180 ? -12.523 7.453 -1.725 1 80.19 180 ARG A N 1
ATOM 1460 C CA . ARG A 1 180 ? -12.5 8.883 -2.018 1 80.19 180 ARG A CA 1
ATOM 1461 C C . ARG A 1 180 ? -13.422 9.211 -3.188 1 80.19 180 ARG A C 1
ATOM 1463 O O . ARG A 1 180 ? -14.188 10.18 -3.127 1 80.19 180 ARG A O 1
ATOM 1470 N N . ARG A 1 181 ? -13.391 8.453 -4.16 1 76.56 181 ARG A N 1
ATOM 1471 C CA . ARG A 1 181 ? -14.203 8.68 -5.344 1 76.56 181 ARG A CA 1
ATOM 1472 C C . ARG A 1 181 ? -15.688 8.508 -5.027 1 76.56 181 ARG A C 1
ATOM 1474 O O . ARG A 1 181 ? -16.531 9.258 -5.531 1 76.56 181 ARG A O 1
ATOM 1481 N N . SER A 1 182 ? -15.914 7.535 -4.203 1 77.38 182 SER A N 1
ATOM 1482 C CA . SER A 1 182 ? -17.297 7.254 -3.865 1 77.38 182 SER A CA 1
ATOM 1483 C C . SER A 1 182 ? -17.906 8.383 -3.041 1 77.38 182 SER A C 1
ATOM 1485 O O . SER A 1 182 ? -19.094 8.703 -3.191 1 77.38 182 SER A O 1
ATOM 1487 N N . ILE A 1 183 ? -17.172 8.891 -2.236 1 73.88 183 ILE A N 1
ATOM 1488 C CA . ILE A 1 183 ? -17.656 9.992 -1.412 1 73.88 183 ILE A CA 1
ATOM 1489 C C . ILE A 1 183 ? -17.922 11.219 -2.291 1 73.88 183 ILE A C 1
ATOM 1491 O O . ILE A 1 183 ? -18.906 11.938 -2.074 1 73.88 183 ILE A O 1
ATOM 1495 N N . PHE A 1 184 ? -17.203 11.25 -3.324 1 69.06 184 PHE A N 1
ATOM 1496 C CA . PHE A 1 184 ? -17.344 12.383 -4.23 1 69.06 184 PHE A CA 1
ATOM 1497 C C . PHE A 1 184 ? -18.562 12.227 -5.113 1 69.06 184 PHE A C 1
ATOM 1499 O O . PHE A 1 184 ? -19.219 13.211 -5.477 1 69.06 184 PHE A O 1
ATOM 1506 N N . LYS A 1 185 ? -18.828 11.086 -5.504 1 63.06 185 LYS A N 1
ATOM 1507 C CA . LYS A 1 185 ? -19.969 10.828 -6.383 1 63.06 185 LYS A CA 1
ATOM 1508 C C . LYS A 1 185 ? -21.297 11.039 -5.648 1 63.06 185 LYS A C 1
ATOM 1510 O O . LYS A 1 185 ? -22.281 11.477 -6.242 1 63.06 185 LYS A O 1
ATOM 1515 N N . GLU A 1 186 ? -21.5 10.602 -4.461 1 55.38 186 GLU A N 1
ATOM 1516 C CA . GLU A 1 186 ? -22.766 10.547 -3.734 1 55.38 186 GLU A CA 1
ATOM 1517 C C . GLU A 1 186 ? -23.297 11.945 -3.434 1 55.38 186 GLU A C 1
ATOM 1519 O O . GLU A 1 186 ? -24.5 12.188 -3.494 1 55.38 186 GLU A O 1
ATOM 1524 N N . ASN A 1 187 ? -22.688 12.812 -2.717 1 53.72 187 ASN A N 1
ATOM 1525 C CA . ASN A 1 187 ? -23.438 13.766 -1.899 1 53.72 187 ASN A CA 1
ATOM 1526 C C . ASN A 1 187 ? -23.688 15.062 -2.65 1 53.72 187 ASN A C 1
ATOM 1528 O O . ASN A 1 187 ? -24.359 15.961 -2.135 1 53.72 187 ASN A O 1
ATOM 1532 N N . GLY A 1 188 ? -22.938 15.727 -3.447 1 49.34 188 GLY A N 1
ATOM 1533 C CA . GLY A 1 188 ? -23.203 17.156 -3.463 1 49.34 188 GLY A CA 1
ATOM 1534 C C . GLY A 1 188 ? -24.234 17.578 -4.5 1 49.34 188 GLY A C 1
ATOM 1535 O O . GLY A 1 188 ? -24.469 16.844 -5.469 1 49.34 188 GLY A O 1
ATOM 1536 N N . PRO A 1 189 ? -25.25 18.172 -4.008 1 50.56 189 PRO A N 1
ATOM 1537 C CA . PRO A 1 189 ? -26.125 18.781 -5.016 1 50.56 189 PRO A CA 1
ATOM 1538 C C . PRO A 1 189 ? -25.344 19.312 -6.223 1 50.56 189 PRO A C 1
ATOM 1540 O O . PRO A 1 189 ? -24.219 19.781 -6.078 1 50.56 189 PRO A O 1
ATOM 1543 N N . GLY A 1 190 ? -25.484 18.578 -7.336 1 55.09 190 GLY A N 1
ATOM 1544 C CA . GLY A 1 190 ? -24.828 19.047 -8.555 1 55.09 190 GLY A CA 1
ATOM 1545 C C . GLY A 1 190 ? -24.797 20.562 -8.68 1 55.09 190 GLY A C 1
ATOM 1546 O O . GLY A 1 190 ? -25.547 21.25 -7.992 1 55.09 190 GLY A O 1
ATOM 1547 N N . GLY A 1 191 ? -23.75 21.266 -9.078 1 58.44 191 GLY A N 1
ATOM 1548 C CA . GLY A 1 191 ? -23.641 22.703 -9.297 1 58.44 191 GLY A CA 1
ATOM 1549 C C . GLY A 1 191 ? -24.812 23.266 -10.078 1 58.44 191 GLY A C 1
ATOM 1550 O O . GLY A 1 191 ? -25.422 22.578 -10.883 1 58.44 191 GLY A O 1
ATOM 1551 N N . LEU A 1 192 ? -25.375 24.391 -9.633 1 59.47 192 LEU A N 1
ATOM 1552 C CA . LEU A 1 192 ? -26.469 25.062 -10.328 1 59.47 192 LEU A CA 1
ATOM 1553 C C . LEU A 1 192 ? -26.078 25.438 -11.75 1 59.47 192 LEU A C 1
ATOM 1555 O O . LEU A 1 192 ? -24.969 25.938 -11.977 1 59.47 192 LEU A O 1
ATOM 1559 N N . GLY A 1 193 ? -26.891 25 -12.695 1 61.16 193 GLY A N 1
ATOM 1560 C CA . GLY A 1 193 ? -26.688 25.391 -14.086 1 61.16 193 GLY A CA 1
ATOM 1561 C C . GLY A 1 193 ? -26.859 26.875 -14.32 1 61.16 193 GLY A C 1
ATOM 1562 O O . GLY A 1 193 ? -27.453 27.578 -13.492 1 61.16 193 GLY A O 1
ATOM 1563 N N . ILE A 1 194 ? -26.281 27.391 -15.273 1 61.53 194 ILE A N 1
ATOM 1564 C CA . ILE A 1 194 ? -26.328 28.812 -15.578 1 61.53 194 ILE A CA 1
ATOM 1565 C C . ILE A 1 194 ? -27.766 29.25 -15.797 1 61.53 194 ILE A C 1
ATOM 1567 O O . ILE A 1 194 ? -28.156 30.344 -15.383 1 61.53 194 ILE A O 1
ATOM 1571 N N . LEU A 1 195 ? -28.484 28.375 -16.422 1 61.72 195 LEU A N 1
ATOM 1572 C CA . LEU A 1 195 ? -29.891 28.719 -16.672 1 61.72 195 LEU A CA 1
ATOM 1573 C C . LEU A 1 195 ? -30.656 28.828 -15.359 1 61.72 195 LEU A C 1
ATOM 1575 O O . LEU A 1 195 ? -31.484 29.734 -15.195 1 61.72 195 LEU A O 1
ATOM 1579 N N . GLU A 1 196 ? -30.344 27.891 -14.539 1 64.88 196 GLU A N 1
ATOM 1580 C CA . GLU A 1 196 ? -31 27.922 -13.242 1 64.88 196 GLU A CA 1
ATOM 1581 C C . GLU A 1 196 ? -30.609 29.172 -12.453 1 64.88 196 GLU A C 1
ATOM 1583 O O . GLU A 1 196 ? -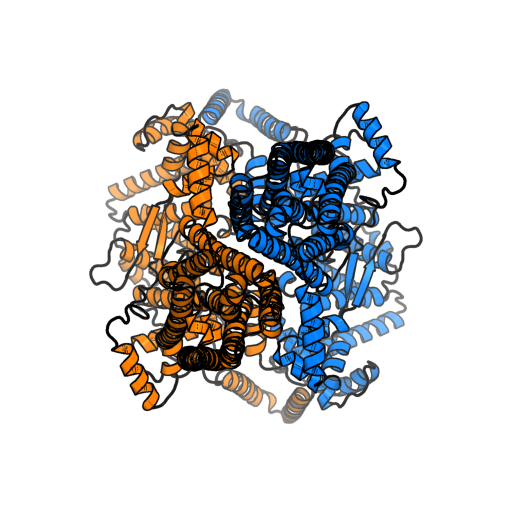31.453 29.781 -11.789 1 64.88 196 GLU A O 1
ATOM 1588 N N . ILE A 1 197 ? -29.469 29.5 -12.688 1 64.31 197 ILE A N 1
ATOM 1589 C CA . ILE A 1 197 ? -28.984 30.703 -12.008 1 64.31 197 ILE A CA 1
ATOM 1590 C C . ILE A 1 197 ? -29.656 31.938 -12.602 1 64.31 197 ILE A C 1
ATOM 1592 O O . ILE A 1 197 ? -30.047 32.844 -11.859 1 64.31 197 ILE A O 1
ATOM 1596 N N . ASN A 1 198 ? -29.703 31.906 -13.93 1 64.94 198 ASN A N 1
ATOM 1597 C CA . ASN A 1 198 ? -30.375 33.031 -14.586 1 64.94 198 ASN A CA 1
ATOM 1598 C C . ASN A 1 198 ? -31.828 33.156 -14.141 1 64.94 198 ASN A C 1
ATOM 1600 O O . ASN A 1 198 ? -32.312 34.25 -13.945 1 64.94 198 ASN A O 1
ATOM 1604 N N . GLN A 1 199 ? -32.375 31.984 -14.055 1 68.69 199 GLN A N 1
ATOM 1605 C CA . GLN A 1 199 ? -33.75 32 -13.617 1 68.69 199 GLN A CA 1
ATOM 1606 C C . GLN A 1 199 ? -33.875 32.562 -12.195 1 68.69 199 GLN A C 1
ATOM 1608 O O . GLN A 1 199 ? -34.781 33.312 -11.883 1 68.69 199 GLN A O 1
ATOM 1613 N N . ILE A 1 200 ? -32.938 32.094 -11.453 1 66.81 200 ILE A N 1
ATOM 1614 C CA . ILE A 1 200 ? -32.906 32.562 -10.07 1 66.81 200 ILE A CA 1
ATOM 1615 C C . ILE A 1 200 ? -32.594 34.062 -10.023 1 66.81 200 ILE A C 1
ATOM 1617 O O . ILE A 1 200 ? -33.25 34.812 -9.281 1 66.81 200 ILE A O 1
ATOM 1621 N N . LEU A 1 201 ? -31.734 34.375 -10.883 1 66.75 201 LEU A N 1
ATOM 1622 C CA . LEU A 1 201 ? -31.328 35.781 -10.938 1 66.75 201 LEU A CA 1
ATOM 1623 C C . LEU A 1 201 ? -32.469 36.656 -11.461 1 66.75 201 LEU A C 1
ATOM 1625 O O . LEU A 1 201 ? -32.688 37.75 -10.961 1 66.75 201 LEU A O 1
ATOM 1629 N N . ASP A 1 202 ? -33.094 36.156 -12.523 1 67.56 202 ASP A N 1
ATOM 1630 C CA . ASP A 1 202 ? -34.219 36.906 -13.062 1 67.56 202 ASP A CA 1
ATOM 1631 C C . ASP A 1 202 ? -35.312 37.125 -12 1 67.56 202 ASP A C 1
ATOM 1633 O O . ASP A 1 202 ? -35.875 38.219 -11.898 1 67.56 202 ASP A O 1
ATOM 1637 N N . ARG A 1 203 ? -35.406 36.125 -11.266 1 68.94 203 ARG A N 1
ATOM 1638 C CA . ARG A 1 203 ? -36.375 36.219 -10.188 1 68.94 203 ARG A CA 1
ATOM 1639 C C . ARG A 1 203 ? -35.938 37.219 -9.133 1 68.94 203 ARG A C 1
ATOM 1641 O O . ARG A 1 203 ? -36.75 38 -8.617 1 68.94 203 ARG A O 1
ATOM 1648 N N . LEU A 1 204 ? -34.719 37.188 -8.969 1 64.56 204 LEU A N 1
ATOM 1649 C CA . LEU A 1 204 ? -34.156 38.062 -7.949 1 64.56 204 LEU A CA 1
ATOM 1650 C C . LEU A 1 204 ? -34.188 39.5 -8.43 1 64.56 204 LEU A C 1
ATOM 1652 O O . LEU A 1 204 ? -34.469 40.438 -7.656 1 64.56 204 LEU A O 1
ATOM 1656 N N . ILE A 1 205 ? -33.812 39.656 -9.641 1 66.75 205 ILE A N 1
ATOM 1657 C CA . ILE A 1 205 ? -33.812 41 -10.234 1 66.75 205 ILE A CA 1
ATOM 1658 C C . ILE A 1 205 ? -35.219 41.562 -10.25 1 66.75 205 ILE A C 1
ATOM 1660 O O . ILE A 1 205 ? -35.438 42.719 -9.93 1 66.75 205 ILE A O 1
ATOM 1664 N N . SER A 1 206 ? -36.062 40.688 -10.656 1 68.62 206 SER A N 1
ATOM 1665 C CA . SER A 1 206 ? -37.438 41.094 -10.656 1 68.62 206 SER A CA 1
ATOM 1666 C C . SER A 1 206 ? -37.938 41.438 -9.25 1 68.62 206 SER A C 1
ATOM 1668 O O . SER A 1 206 ? -38.625 42.438 -9.055 1 68.62 206 SER A O 1
ATOM 1670 N N . ALA A 1 207 ? -37.438 40.656 -8.352 1 65.81 207 ALA A N 1
ATOM 1671 C CA . ALA A 1 207 ? -37.812 40.938 -6.961 1 65.81 207 ALA A CA 1
ATOM 1672 C C . ALA A 1 207 ? -37.156 42.219 -6.457 1 65.81 207 ALA A C 1
ATOM 1674 O O . ALA A 1 207 ? -37.75 42.969 -5.711 1 65.81 207 ALA A O 1
ATOM 1675 N N . HIS A 1 208 ? -35.938 42.375 -6.797 1 63.59 208 HIS A N 1
ATOM 1676 C CA . HIS A 1 208 ? -35.219 43.594 -6.418 1 63.59 208 HIS A CA 1
ATOM 1677 C C . HIS A 1 208 ? -35.875 44.812 -7.023 1 63.59 208 HIS A C 1
ATOM 1679 O O . HIS A 1 208 ? -36 45.844 -6.359 1 63.59 208 HIS A O 1
ATOM 1685 N N . ARG A 1 209 ? -36.188 44.656 -8.227 1 62.22 209 ARG A N 1
ATOM 1686 C CA . ARG A 1 209 ? -36.875 45.75 -8.898 1 62.22 209 ARG A CA 1
ATOM 1687 C C . ARG A 1 209 ? -38.219 46.031 -8.258 1 62.22 209 ARG A C 1
ATOM 1689 O O . ARG A 1 209 ? -38.688 47.188 -8.242 1 62.22 209 ARG A O 1
ATOM 1696 N N . GLN A 1 210 ? -38.75 44.938 -7.711 1 62.41 210 GLN A N 1
ATOM 1697 C CA . GLN A 1 210 ? -40.062 45.125 -7.07 1 62.41 210 GLN A CA 1
ATOM 1698 C C . GLN A 1 210 ? -39.906 45.5 -5.602 1 62.41 210 GLN A C 1
ATOM 1700 O O . GLN A 1 210 ? -40.875 45.812 -4.93 1 62.41 210 GLN A O 1
ATOM 1705 N N . GLY A 1 211 ? -38.719 45.781 -5.062 1 56.38 211 GLY A N 1
ATOM 1706 C CA . GLY A 1 211 ? -38.469 46.25 -3.705 1 56.38 211 GLY A CA 1
ATOM 1707 C C . GLY A 1 211 ? -38.531 45.156 -2.672 1 56.38 211 GLY A C 1
ATOM 1708 O O . GLY A 1 211 ? -38.562 45.406 -1.468 1 56.38 211 GLY A O 1
ATOM 1709 N N . HIS A 1 212 ? -38.844 43.938 -2.848 1 51.22 212 HIS A N 1
ATOM 1710 C CA . HIS A 1 212 ? -39.094 42.875 -1.882 1 51.22 212 HIS A CA 1
ATOM 1711 C C . HIS A 1 212 ? -37.906 41.938 -1.762 1 51.22 212 HIS A C 1
ATOM 1713 O O . HIS A 1 212 ? -38.062 40.781 -1.342 1 51.22 212 HIS A O 1
ATOM 1719 N N . LEU A 1 213 ? -36.781 42.312 -1.921 1 50.69 213 LEU A N 1
ATOM 1720 C CA . LEU A 1 213 ? -35.594 41.469 -2.088 1 50.69 213 LEU A CA 1
ATOM 1721 C C . LEU A 1 213 ? -35.312 40.688 -0.811 1 50.69 213 LEU A C 1
ATOM 1723 O O . LEU A 1 213 ? -34.875 39.531 -0.866 1 50.69 213 LEU A O 1
ATOM 1727 N N . GLN A 1 214 ? -35.406 41.344 0.382 1 49.03 214 GLN A N 1
ATOM 1728 C CA . GLN A 1 214 ? -34.906 40.75 1.625 1 49.03 214 GLN A CA 1
ATOM 1729 C C . GLN A 1 214 ? -35.656 39.5 2.002 1 49.03 214 GLN A C 1
ATOM 1731 O O . GLN A 1 214 ? -35.062 38.531 2.527 1 49.03 214 GLN A O 1
ATOM 1736 N N . GLU A 1 215 ? -36.969 39.5 1.99 1 47.44 215 GLU A N 1
ATOM 1737 C CA . GLU A 1 215 ? -37.812 38.5 2.609 1 47.44 215 GLU A CA 1
ATOM 1738 C C . GLU A 1 215 ? -37.688 37.156 1.882 1 47.44 215 GLU A C 1
ATOM 1740 O O . GLU A 1 215 ? -37.656 36.094 2.514 1 47.44 215 GLU A O 1
ATOM 1745 N N . GLN A 1 216 ? -37.594 37.125 0.669 1 46.22 216 GLN A N 1
ATOM 1746 C CA . GLN A 1 216 ? -37.719 35.875 -0.048 1 46.22 216 GLN A CA 1
ATOM 1747 C C . GLN A 1 216 ? -36.375 35.125 -0.022 1 46.22 216 GLN A C 1
ATOM 1749 O O . GLN A 1 216 ? -36.344 33.875 -0.01 1 46.22 216 GLN A O 1
ATOM 1754 N N . PHE A 1 217 ? -35.281 35.781 -0.01 1 45.19 217 PHE A N 1
ATOM 1755 C CA . PHE A 1 217 ? -34 35.094 0.025 1 45.19 217 PHE A CA 1
ATOM 1756 C C . PHE A 1 217 ? -33.812 34.406 1.372 1 45.19 217 PHE A C 1
ATOM 1758 O O . PHE A 1 217 ? -33.219 33.312 1.44 1 45.19 217 PHE A O 1
ATOM 1765 N N . HIS A 1 218 ? -34.156 35.188 2.451 1 45.81 218 HIS A N 1
ATOM 1766 C CA . HIS A 1 218 ? -34.125 34.5 3.736 1 45.81 218 HIS A CA 1
ATOM 1767 C C . HIS A 1 218 ? -34.969 33.25 3.717 1 45.81 218 HIS A C 1
ATOM 1769 O O . HIS A 1 218 ? -34.625 32.25 4.359 1 45.81 218 HIS A O 1
ATOM 1775 N N . ASN A 1 219 ? -36.062 33.281 3.076 1 44.47 219 ASN A N 1
ATOM 1776 C CA . ASN A 1 219 ? -36.938 32.125 3.031 1 44.47 219 ASN A CA 1
ATOM 1777 C C . ASN A 1 219 ? -36.406 31.031 2.109 1 44.47 219 ASN A C 1
ATOM 1779 O O . ASN A 1 219 ? -36.5 29.844 2.422 1 44.47 219 ASN A O 1
ATOM 1783 N N . GLU A 1 220 ? -35.969 31.375 0.957 1 44.19 220 GLU A N 1
ATOM 1784 C CA . GLU A 1 220 ? -35.469 30.359 0.026 1 44.19 220 GLU A CA 1
ATOM 1785 C C . GLU A 1 220 ? -34.125 29.797 0.458 1 44.19 220 GLU A C 1
ATOM 1787 O O . GLU A 1 220 ? -33.844 28.609 0.285 1 44.19 220 GLU A O 1
ATOM 1792 N N . GLU A 1 221 ? -33.219 30.672 0.816 1 43.75 221 GLU A N 1
ATOM 1793 C CA . GLU A 1 221 ? -32 30.156 1.465 1 43.75 221 GLU A CA 1
ATOM 1794 C C . GLU A 1 221 ? -32.344 29.297 2.674 1 43.75 221 GLU A C 1
ATOM 1796 O O . GLU A 1 221 ? -31.719 28.266 2.906 1 43.75 221 GLU A O 1
ATOM 1801 N N . ASN A 1 222 ? -33.312 29.766 3.5 1 42.31 222 ASN A N 1
ATOM 1802 C CA . ASN A 1 222 ? -33.844 28.969 4.594 1 42.31 222 ASN A CA 1
ATOM 1803 C C . ASN A 1 222 ? -34.625 27.766 4.07 1 42.31 222 ASN A C 1
ATOM 1805 O O . ASN A 1 222 ? -34.594 26.688 4.684 1 42.31 222 ASN A O 1
ATOM 1809 N N . ASP A 1 223 ? -35.375 27.891 3.02 1 42.22 223 ASP A N 1
ATOM 1810 C CA . ASP A 1 223 ? -36.031 26.75 2.42 1 42.22 223 ASP A CA 1
ATOM 1811 C C . ASP A 1 223 ? -35.062 25.797 1.757 1 42.22 223 ASP A C 1
ATOM 1813 O O . ASP A 1 223 ? -35.188 24.578 1.857 1 42.22 223 ASP A O 1
ATOM 1817 N N . HIS A 1 224 ? -34.188 26.344 0.892 1 40.75 224 HIS A N 1
ATOM 1818 C CA . HIS A 1 224 ? -33.188 25.453 0.322 1 40.75 224 HIS A CA 1
ATOM 1819 C C . HIS A 1 224 ? -32.219 24.984 1.386 1 40.75 224 HIS A C 1
ATOM 1821 O O . HIS A 1 224 ? -31.781 23.812 1.374 1 40.75 224 HIS A O 1
ATOM 1827 N N . LEU A 1 225 ? -31.719 25.875 2.219 1 39.75 225 LEU A N 1
ATOM 1828 C CA . LEU A 1 225 ? -31.031 25.422 3.424 1 39.75 225 LEU A CA 1
ATOM 1829 C C . LEU A 1 225 ? -31.984 24.641 4.32 1 39.75 225 LEU A C 1
ATOM 1831 O O . LEU A 1 225 ? -31.547 23.703 5.008 1 39.75 225 LEU A O 1
ATOM 1835 N N . ALA A 1 226 ? -33.281 25.109 4.578 1 38.09 226 ALA A N 1
ATOM 1836 C CA . ALA A 1 226 ? -34.344 24.344 5.23 1 38.09 226 ALA A CA 1
ATOM 1837 C C . ALA A 1 226 ? -34.688 23.109 4.406 1 38.09 226 ALA A C 1
ATOM 1839 O O . ALA A 1 226 ? -35 22.047 4.961 1 38.09 226 ALA A O 1
ATOM 1840 N N . ASP A 1 227 ? -34.969 23.219 3.113 1 38.88 227 ASP A N 1
ATOM 1841 C CA . ASP A 1 227 ? -35.156 22.031 2.303 1 38.88 227 ASP A CA 1
ATOM 1842 C C . ASP A 1 227 ? -33.906 21.172 2.266 1 38.88 227 ASP A C 1
ATOM 1844 O O . ASP A 1 227 ? -33.969 19.953 2.27 1 38.88 227 ASP A O 1
ATOM 1848 N N . ASP A 1 228 ? -32.75 21.797 2.004 1 36.44 228 ASP A N 1
ATOM 1849 C CA . ASP A 1 228 ? -31.531 21.031 2.219 1 36.44 228 ASP A CA 1
ATOM 1850 C C . ASP A 1 228 ? -31.359 20.672 3.693 1 36.44 228 ASP A C 1
ATOM 1852 O O . ASP A 1 228 ? -30.812 19.625 4.023 1 36.44 228 ASP A O 1
ATOM 1856 N N . ALA A 1 229 ? -31.609 21.562 4.672 1 35.81 229 ALA A N 1
ATOM 1857 C CA . ALA A 1 229 ? -31.766 21.266 6.09 1 35.81 229 ALA A CA 1
ATOM 1858 C C . ALA A 1 229 ? -33 20.391 6.348 1 35.81 229 ALA A C 1
ATOM 1860 O O . ALA A 1 229 ? -33 19.562 7.246 1 35.81 229 ALA A O 1
ATOM 1861 N N . ASN A 1 230 ? -34.188 20.797 5.887 1 33.81 230 ASN A N 1
ATOM 1862 C CA . ASN A 1 230 ? -35.344 19.938 5.953 1 33.81 230 ASN A CA 1
ATOM 1863 C C . ASN A 1 230 ? -35.188 18.688 5.102 1 33.81 230 ASN A C 1
ATOM 1865 O O . ASN A 1 230 ? -36.125 17.906 4.934 1 33.81 230 ASN A O 1
ATOM 1869 N N . ASN A 1 231 ? -34.594 18.969 3.893 1 34.25 231 ASN A N 1
ATOM 1870 C CA . ASN A 1 231 ? -34.25 17.609 3.543 1 34.25 231 ASN A CA 1
ATOM 1871 C C . ASN A 1 231 ? -33.844 16.797 4.773 1 34.25 231 ASN A C 1
ATOM 1873 O O . ASN A 1 231 ? -32.875 17.156 5.465 1 34.25 231 ASN A O 1
ATOM 1877 N N . GLU A 1 232 ? -34.719 16.531 5.496 1 36.25 232 GLU A N 1
ATOM 1878 C CA . GLU A 1 232 ? -34.875 15.43 6.434 1 36.25 232 GLU A CA 1
ATOM 1879 C C . GLU A 1 232 ? -33.625 14.523 6.41 1 36.25 232 GLU A C 1
ATOM 1881 O O . GLU A 1 232 ? -33.438 13.766 5.457 1 36.25 232 GLU A O 1
ATOM 1886 N N . ALA A 1 233 ? -32.625 15.047 6.492 1 36.78 233 ALA A N 1
ATOM 1887 C CA . ALA A 1 233 ? -31.422 14.328 6.863 1 36.78 233 ALA A CA 1
ATOM 1888 C C . ALA A 1 233 ? -31.719 12.859 7.145 1 36.78 233 ALA A C 1
ATOM 1890 O O . ALA A 1 233 ? -32.812 12.516 7.57 1 36.78 233 ALA A O 1
ATOM 1891 N N . ASP A 1 234 ? -30.719 11.992 6.789 1 41.84 234 ASP A N 1
ATOM 1892 C CA . ASP A 1 234 ? -30.312 10.625 6.5 1 41.84 234 ASP A CA 1
ATOM 1893 C C . ASP A 1 234 ? -30.688 9.68 7.633 1 41.84 234 ASP A C 1
ATOM 1895 O O . ASP A 1 234 ? -30.188 8.555 7.719 1 41.84 234 ASP A O 1
ATOM 1899 N N . VAL A 1 235 ? -31.031 10.289 8.789 1 47.72 235 VAL A N 1
ATOM 1900 C CA . VAL A 1 235 ? -31.281 9.195 9.719 1 47.72 235 VAL A CA 1
ATOM 1901 C C . VAL A 1 235 ? -32.438 8.32 9.195 1 47.72 235 VAL A C 1
ATOM 1903 O O . VAL A 1 235 ? -33.562 8.781 9.062 1 47.72 235 VAL A O 1
ATOM 1906 N N . LEU A 1 236 ? -32.25 7.594 8.297 1 52.03 236 LEU A N 1
ATOM 1907 C CA . LEU A 1 236 ? -33.188 6.559 7.922 1 52.03 236 LEU A CA 1
ATOM 1908 C C . LEU A 1 236 ? -33.969 6.078 9.133 1 52.03 236 LEU A C 1
ATOM 1910 O O . LEU A 1 236 ? -33.406 5.648 10.133 1 52.03 236 LEU A O 1
ATOM 1914 N N . PRO A 1 237 ? -35.25 6.586 9.367 1 64.44 237 PRO A N 1
ATOM 1915 C CA . PRO A 1 237 ? -36.031 6.016 10.469 1 64.44 237 PRO A CA 1
ATOM 1916 C C . PRO A 1 237 ? -35.844 4.512 10.617 1 64.44 237 PRO A C 1
ATOM 1918 O O . PRO A 1 237 ? -35.938 3.771 9.633 1 64.44 237 PRO A O 1
ATOM 1921 N N . VAL A 1 238 ? -35.094 4.121 11.734 1 74.75 238 VAL A N 1
ATOM 1922 C CA . VAL A 1 238 ? -34.969 2.701 12.047 1 74.75 238 VAL A CA 1
ATOM 1923 C C . VAL A 1 238 ? -36.344 2.113 12.359 1 74.75 238 VAL A C 1
ATOM 1925 O O . VAL A 1 238 ? -37.062 2.619 13.227 1 74.75 238 VAL A O 1
ATOM 1928 N N . ALA A 1 239 ? -36.906 1.289 11.523 1 78.94 239 ALA A N 1
ATOM 1929 C CA . ALA A 1 239 ? -38.188 0.635 11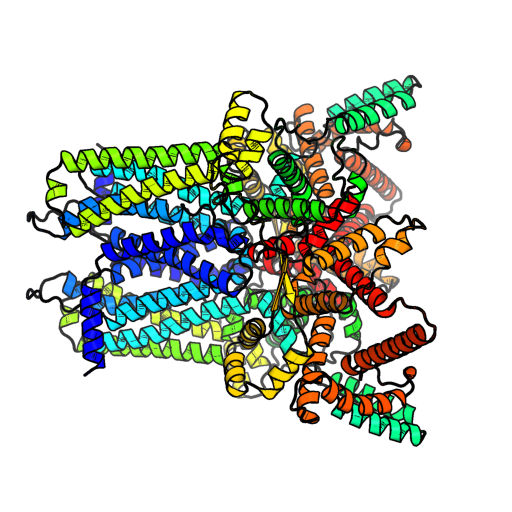.688 1 78.94 239 ALA A CA 1
ATOM 1930 C C . ALA A 1 239 ? -38.156 -0.396 12.812 1 78.94 239 ALA A C 1
ATOM 1932 O O . ALA A 1 239 ? -39.188 -0.702 13.414 1 78.94 239 ALA A O 1
ATOM 1933 N N . SER A 1 240 ? -37 -0.818 13.164 1 82.31 240 SER A N 1
ATOM 1934 C CA . SER A 1 240 ? -36.875 -1.883 14.156 1 82.31 240 SER A CA 1
ATOM 1935 C C . SER A 1 240 ? -37.156 -1.362 15.562 1 82.31 240 SER A C 1
ATOM 1937 O O . SER A 1 240 ? -36.875 -0.2 15.859 1 82.31 240 SER A O 1
ATOM 1939 N N . ARG A 1 241 ? -37.781 -2.266 16.453 1 78.94 241 ARG A N 1
ATOM 1940 C CA . ARG A 1 241 ? -38.062 -1.916 17.844 1 78.94 241 ARG A CA 1
ATOM 1941 C C . ARG A 1 241 ? -37.062 -2.535 18.781 1 78.94 241 ARG A C 1
ATOM 1943 O O . ARG A 1 241 ? -37.031 -2.219 19.969 1 78.94 241 ARG A O 1
ATOM 1950 N N . GLU A 1 242 ? -36.188 -3.369 18.172 1 82.69 242 GLU A N 1
ATOM 1951 C CA . GLU A 1 242 ? -35.156 -3.994 19 1 82.69 242 GLU A CA 1
ATOM 1952 C C . GLU A 1 242 ? -33.969 -3.039 19.234 1 82.69 242 GLU A C 1
ATOM 1954 O O . GLU A 1 242 ? -33.406 -2.498 18.281 1 82.69 242 GLU A O 1
ATOM 1959 N N . ALA A 1 243 ? -33.594 -2.871 20.484 1 78.44 243 ALA A N 1
ATOM 1960 C CA . ALA A 1 243 ? -32.594 -1.895 20.891 1 78.44 243 ALA A CA 1
ATOM 1961 C C . ALA A 1 243 ? -31.25 -2.186 20.234 1 78.44 243 ALA A C 1
ATOM 1963 O O . ALA A 1 243 ? -30.531 -1.266 19.828 1 78.44 243 ALA A O 1
ATOM 1964 N N . ASN A 1 244 ? -30.922 -3.441 20.141 1 79.38 244 ASN A N 1
ATOM 1965 C CA . ASN A 1 244 ? -29.625 -3.812 19.562 1 79.38 244 ASN A CA 1
ATOM 1966 C C . ASN A 1 244 ? -29.562 -3.486 18.078 1 79.38 244 ASN A C 1
ATOM 1968 O O . ASN A 1 244 ? -28.531 -3.035 17.578 1 79.38 244 ASN A O 1
ATOM 1972 N N . VAL A 1 245 ? -30.641 -3.652 17.453 1 86.19 245 VAL A N 1
ATOM 1973 C CA . VAL A 1 245 ? -30.688 -3.393 16.016 1 86.19 245 VAL A CA 1
ATOM 1974 C C . VAL A 1 245 ? -30.688 -1.887 15.766 1 86.19 245 VAL A C 1
ATOM 1976 O O . VAL A 1 245 ? -30.062 -1.404 14.828 1 86.19 245 VAL A O 1
ATOM 1979 N N . VAL A 1 246 ? -31.328 -1.204 16.641 1 84.56 246 VAL A N 1
ATOM 1980 C CA . VAL A 1 246 ? -31.359 0.25 16.516 1 84.56 246 VAL A CA 1
ATOM 1981 C C . VAL A 1 246 ? -29.953 0.81 16.703 1 84.56 246 VAL A C 1
ATOM 1983 O O . VAL A 1 246 ? -29.516 1.68 15.953 1 84.56 246 VAL A O 1
ATOM 1986 N N . ALA A 1 247 ? -29.281 0.228 17.719 1 83.69 247 ALA A N 1
ATOM 1987 C CA . ALA A 1 247 ? -27.906 0.659 17.953 1 83.69 247 ALA A CA 1
ATOM 1988 C C . ALA A 1 247 ? -27.031 0.36 16.75 1 83.69 247 ALA A C 1
ATOM 1990 O O . ALA A 1 247 ? -26.141 1.153 16.406 1 83.69 247 ALA A O 1
ATOM 1991 N N . LEU A 1 248 ? -27.281 -0.715 16.156 1 87.81 248 LEU A N 1
ATOM 1992 C CA . LEU A 1 248 ? -26.516 -1.09 14.977 1 87.81 248 LEU A CA 1
ATOM 1993 C C . LEU A 1 248 ? -26.797 -0.149 13.812 1 87.81 248 LEU A C 1
ATOM 1995 O O . LEU A 1 248 ? -25.891 0.242 13.078 1 87.81 248 LEU A O 1
ATOM 1999 N N . CYS A 1 249 ? -28 0.167 13.68 1 88.88 249 CYS A N 1
ATOM 2000 C CA . CYS A 1 249 ? -28.391 1.079 12.609 1 88.88 249 CYS A CA 1
ATOM 2001 C C . CYS A 1 249 ? -27.797 2.461 12.828 1 88.88 249 CYS A C 1
ATOM 2003 O O . CYS A 1 249 ? -27.312 3.09 11.875 1 88.88 249 CYS A O 1
ATOM 2005 N N . GLU A 1 250 ? -27.766 2.814 14.016 1 85 250 GLU A N 1
ATOM 2006 C CA . GLU A 1 250 ? -27.156 4.102 14.344 1 85 250 GLU A CA 1
ATOM 2007 C C . GLU A 1 250 ? -25.656 4.078 14.086 1 85 250 GLU A C 1
ATOM 2009 O O . GLU A 1 250 ? -25.094 5.043 13.57 1 85 250 GLU A O 1
ATOM 2014 N N . ALA A 1 251 ? -25.062 3.008 14.469 1 88.12 251 ALA A N 1
ATOM 2015 C CA . ALA A 1 251 ? -23.625 2.873 14.258 1 88.12 251 ALA A CA 1
ATOM 2016 C C . ALA A 1 251 ? -23.281 2.865 12.766 1 88.12 251 ALA A C 1
ATOM 2018 O O . ALA A 1 251 ? -22.281 3.434 12.344 1 88.12 251 ALA A O 1
ATOM 2019 N N . TYR A 1 252 ? -24.078 2.25 12.023 1 90.12 252 TYR A N 1
ATOM 2020 C CA . TYR A 1 252 ? -23.844 2.211 10.586 1 90.12 252 TYR A CA 1
ATOM 2021 C C . TYR A 1 252 ? -24.031 3.588 9.961 1 90.12 252 TYR A C 1
ATOM 2023 O O . TYR A 1 252 ? -23.297 3.98 9.062 1 90.12 252 TYR A O 1
ATOM 2031 N N . HIS A 1 253 ? -25.031 4.25 10.398 1 88.06 253 HIS A N 1
ATOM 2032 C CA . HIS A 1 253 ? -25.234 5.613 9.93 1 88.06 253 HIS A CA 1
ATOM 2033 C C . HIS A 1 253 ? -24.047 6.508 10.289 1 88.06 253 HIS A C 1
ATOM 2035 O O . HIS A 1 253 ? -23.609 7.324 9.477 1 88.06 253 HIS A O 1
ATOM 2041 N N . ALA A 1 254 ? -23.594 6.34 11.469 1 87.81 254 ALA A N 1
ATOM 2042 C CA . ALA A 1 254 ? -22.422 7.109 11.898 1 87.81 254 ALA A CA 1
ATOM 2043 C C . ALA A 1 254 ? -21.203 6.781 11.039 1 87.81 254 ALA A C 1
ATOM 2045 O O . ALA A 1 254 ? -20.438 7.676 10.672 1 87.81 254 ALA A O 1
ATOM 2046 N N . PHE A 1 255 ? -21.062 5.566 10.688 1 91 255 PHE A N 1
ATOM 2047 C CA . PHE A 1 255 ? -19.938 5.16 9.844 1 91 255 PHE A CA 1
ATOM 2048 C C . PHE A 1 255 ? -20.016 5.84 8.484 1 91 255 PHE A C 1
ATOM 2050 O O . PHE A 1 255 ? -19.016 6.32 7.961 1 91 255 PHE A O 1
ATOM 2057 N N . ASN A 1 256 ? -21.172 5.848 7.965 1 86.75 256 ASN A N 1
ATOM 2058 C CA . ASN A 1 256 ? -21.344 6.453 6.648 1 86.75 256 ASN A CA 1
ATOM 2059 C C . ASN A 1 256 ? -21.078 7.957 6.691 1 86.75 256 ASN A C 1
ATOM 2061 O O . ASN A 1 256 ? -20.578 8.531 5.719 1 86.75 256 ASN A O 1
ATOM 2065 N N . LYS A 1 257 ? -21.344 8.43 7.789 1 83 257 LYS A N 1
ATOM 2066 C CA . LYS A 1 257 ? -21.109 9.859 7.969 1 83 257 LYS A CA 1
ATOM 2067 C C . LYS A 1 257 ? -19.609 10.141 8.156 1 83 257 LYS A C 1
ATOM 2069 O O . LYS A 1 257 ? -19.109 11.164 7.695 1 83 257 LYS A O 1
ATOM 2074 N N . HIS A 1 258 ? -18.938 9.188 8.797 1 87.81 258 HIS A N 1
ATOM 2075 C CA . HIS A 1 258 ? -17.547 9.43 9.188 1 87.81 258 HIS A CA 1
ATOM 2076 C C . HIS A 1 258 ? -16.578 8.805 8.188 1 87.81 258 HIS A C 1
ATOM 2078 O O . HIS A 1 258 ? -15.359 8.93 8.336 1 87.81 258 HIS A O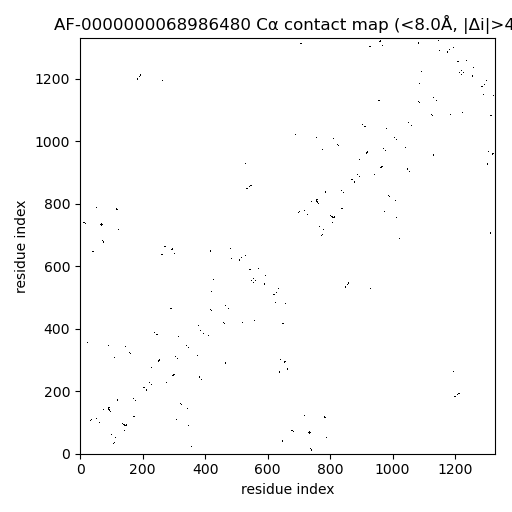 1
ATOM 2084 N N . LYS A 1 259 ? -16.984 8.148 7.262 1 87.69 259 LYS A N 1
ATOM 2085 C CA . LYS A 1 259 ? -16.125 7.441 6.324 1 87.69 259 LYS A CA 1
ATOM 2086 C C . LYS A 1 259 ? -15.219 8.414 5.566 1 87.69 259 LYS A C 1
ATOM 2088 O O . LYS A 1 259 ? -14.133 8.047 5.129 1 87.69 259 LYS A O 1
ATOM 2093 N N . ASP A 1 260 ? -15.609 9.672 5.453 1 84.5 260 ASP A N 1
ATOM 2094 C CA . ASP A 1 260 ? -14.82 10.688 4.754 1 84.5 260 ASP A CA 1
ATOM 2095 C C . ASP A 1 260 ? -13.609 11.102 5.582 1 84.5 260 ASP A C 1
ATOM 2097 O O . ASP A 1 260 ? -12.648 11.672 5.047 1 84.5 260 ASP A O 1
ATOM 2101 N N . LEU A 1 261 ? -13.672 10.812 6.859 1 86 261 LEU A N 1
ATOM 2102 C CA . LEU A 1 261 ? -12.562 11.188 7.73 1 86 261 LEU A CA 1
ATOM 2103 C C . LEU A 1 261 ? -11.344 10.305 7.473 1 86 261 LEU A C 1
ATOM 2105 O O . LEU A 1 261 ? -10.211 10.727 7.684 1 86 261 LEU A O 1
ATOM 2109 N N . TYR A 1 262 ? -11.578 9.094 6.965 1 88.19 262 TYR A N 1
ATOM 2110 C CA . TYR A 1 262 ? -10.484 8.172 6.707 1 88.19 262 TYR A CA 1
ATOM 2111 C C . TYR A 1 262 ? -9.656 8.625 5.512 1 88.19 262 TYR A C 1
ATOM 2113 O O . TYR A 1 262 ? -8.477 8.281 5.398 1 88.19 262 TYR A O 1
ATOM 2121 N N . VAL A 1 263 ? -10.25 9.438 4.637 1 81.06 263 VAL A N 1
ATOM 2122 C CA . VAL A 1 263 ? -9.547 9.93 3.457 1 81.06 263 VAL A CA 1
ATOM 2123 C C . VAL A 1 263 ? -9.258 11.422 3.605 1 81.06 263 VAL A C 1
ATOM 2125 O O . VAL A 1 263 ? -8.906 12.094 2.631 1 81.06 263 VAL A O 1
ATOM 2128 N N . GLU A 1 264 ? -9.305 11.945 4.84 1 69.69 264 GLU A N 1
ATOM 2129 C CA . GLU A 1 264 ? -8.992 13.32 5.199 1 69.69 264 GLU A CA 1
ATOM 2130 C C . GLU A 1 264 ? -9.734 14.305 4.301 1 69.69 264 GLU A C 1
ATOM 2132 O O . GLU A 1 264 ? -9.18 15.344 3.92 1 69.69 264 GLU A O 1
ATOM 2137 N N . SER A 1 265 ? -10.859 13.914 3.924 1 62.59 265 SER A N 1
ATOM 2138 C CA . SER A 1 265 ? -11.641 14.797 3.055 1 62.59 265 SER A CA 1
ATOM 2139 C C . SER A 1 265 ? -12.422 15.82 3.865 1 62.59 265 SER A C 1
ATOM 2141 O O . SER A 1 265 ? -13.008 16.75 3.303 1 62.59 265 SER A O 1
ATOM 2143 N N . ARG A 1 266 ? -12.359 15.641 5.199 1 68.38 266 ARG A N 1
ATOM 2144 C CA . ARG A 1 266 ? -13.094 16.578 6.051 1 68.38 266 ARG A CA 1
ATOM 2145 C C . ARG A 1 266 ? -12.188 17.141 7.145 1 68.38 266 ARG A C 1
ATOM 2147 O O . ARG A 1 266 ? -11.43 16.391 7.777 1 68.38 266 ARG A O 1
ATOM 2154 N N . SER A 1 267 ? -12.148 18.547 7.062 1 63.69 267 SER A N 1
ATOM 2155 C CA . SER A 1 267 ? -11.391 19.172 8.148 1 63.69 267 SER A CA 1
ATOM 2156 C C . SER A 1 267 ? -12.156 19.094 9.461 1 63.69 267 SER A C 1
ATOM 2158 O O . SER A 1 267 ? -13.375 18.938 9.477 1 63.69 267 SER A O 1
ATOM 2160 N N . TYR A 1 268 ? -11.5 18.984 10.516 1 64.06 268 TYR A N 1
ATOM 2161 C CA . TYR A 1 268 ? -12.117 18.938 11.836 1 64.06 268 TYR A CA 1
ATOM 2162 C C . TYR A 1 268 ? -12.969 20.172 12.078 1 64.06 268 TYR A C 1
ATOM 2164 O O . TYR A 1 268 ? -13.969 20.109 12.797 1 64.06 268 TYR A O 1
ATOM 2172 N N . GLU A 1 269 ? -12.555 21.203 11.352 1 59.94 269 GLU A N 1
ATOM 2173 C CA . GLU A 1 269 ? -13.344 22.422 11.477 1 59.94 269 GLU A CA 1
ATOM 2174 C C . GLU A 1 269 ? -14.734 22.25 10.867 1 59.94 269 GLU A C 1
ATOM 2176 O O . GLU A 1 269 ? -15.719 22.75 11.398 1 59.94 269 GLU A O 1
ATOM 2181 N N . ASP A 1 270 ? -14.688 21.453 9.812 1 60.84 270 ASP A N 1
ATOM 2182 C CA . ASP A 1 270 ? -15.969 21.203 9.164 1 60.84 270 ASP A CA 1
ATOM 2183 C C . ASP A 1 270 ? -16.844 20.297 10.023 1 60.84 270 ASP A C 1
ATOM 2185 O O . ASP A 1 270 ? -18.078 20.375 9.953 1 60.84 270 ASP A O 1
ATOM 2189 N N . CYS A 1 271 ? -16.109 19.516 10.695 1 56.69 271 CYS A N 1
ATOM 2190 C CA . CYS A 1 271 ? -16.875 18.656 11.594 1 56.69 271 CYS A CA 1
ATOM 2191 C C . CYS A 1 271 ? -17.656 19.5 12.609 1 56.69 271 CYS A C 1
ATOM 2193 O O . CYS A 1 271 ? -18.766 19.125 13 1 56.69 271 CYS A O 1
ATOM 2195 N N . TYR A 1 272 ? -17 20.688 12.891 1 51.62 272 TYR A N 1
ATOM 2196 C CA . TYR A 1 272 ? -17.641 21.609 13.82 1 51.62 272 TYR A CA 1
ATOM 2197 C C . TYR A 1 272 ? -18.859 22.266 13.172 1 51.62 272 TYR A C 1
ATOM 2199 O O . TYR A 1 272 ? -19.875 22.484 13.828 1 51.62 272 TYR A O 1
ATOM 2207 N N . ARG A 1 273 ? -18.75 22.656 11.867 1 48.75 273 ARG A N 1
ATOM 2208 C CA . ARG A 1 273 ? -19.812 23.391 11.172 1 48.75 273 ARG A CA 1
ATOM 2209 C C . ARG A 1 273 ? -21.016 22.5 10.914 1 48.75 273 ARG A C 1
ATOM 2211 O O . ARG A 1 273 ? -22.141 22.969 10.836 1 48.75 273 ARG A O 1
ATOM 2218 N N . ILE A 1 274 ? -20.766 21.406 10.617 1 45.81 274 ILE A N 1
ATOM 2219 C CA . ILE A 1 274 ? -21.906 20.531 10.383 1 45.81 274 ILE A CA 1
ATOM 2220 C C . ILE A 1 274 ? -22.797 20.5 11.625 1 45.81 274 ILE A C 1
ATOM 2222 O O . ILE A 1 274 ? -23.781 19.766 11.672 1 45.81 274 ILE A O 1
ATOM 2226 N N . ARG A 1 275 ? -22.562 21.281 12.586 1 41.81 275 ARG A N 1
ATOM 2227 C CA . ARG A 1 275 ? -23.453 21.406 13.734 1 41.81 275 ARG A CA 1
ATOM 2228 C C . ARG A 1 275 ? -24.875 21.719 13.297 1 41.81 275 ARG A C 1
ATOM 2230 O O . ARG A 1 275 ? -25.844 21.328 13.969 1 41.81 275 ARG A O 1
ATOM 2237 N N . GLY A 1 276 ? -25.094 22.594 12.352 1 37.94 276 GLY A N 1
ATOM 2238 C CA . GLY A 1 276 ? -26.422 23.156 12.195 1 37.94 276 GLY A CA 1
ATOM 2239 C C . GLY A 1 276 ? -27.469 22.125 11.805 1 37.94 276 GLY A C 1
ATOM 2240 O O . GLY A 1 276 ? -28.656 22.406 11.805 1 37.94 276 GLY A O 1
ATOM 2241 N N . GLY A 1 277 ? -27.281 21.359 10.789 1 34.03 277 GLY A N 1
ATOM 2242 C CA . GLY A 1 277 ? -28.406 20.453 10.578 1 34.03 277 GLY A CA 1
ATOM 2243 C C . GLY A 1 277 ? -28.578 19.453 11.703 1 34.03 277 GLY A C 1
ATOM 2244 O O . GLY A 1 277 ? -27.703 18.594 11.914 1 34.03 277 GLY A O 1
ATOM 2245 N N . ARG A 1 278 ? -29.234 19.891 12.75 1 34.03 278 ARG A N 1
ATOM 2246 C CA . ARG A 1 278 ? -29.734 19.016 13.82 1 34.03 278 ARG A CA 1
ATOM 2247 C C . ARG A 1 278 ? -30.141 17.656 13.266 1 34.03 278 ARG A C 1
ATOM 2249 O O . ARG A 1 278 ? -31.062 17.562 12.461 1 34.03 278 ARG A O 1
ATOM 2256 N N . TRP A 1 279 ? -29.375 16.766 12.836 1 30.39 279 TRP A N 1
ATOM 2257 C CA . TRP A 1 279 ? -30.094 15.508 12.734 1 30.39 279 TRP A CA 1
ATOM 2258 C C . TRP A 1 279 ? -31.094 15.352 13.883 1 30.39 279 TRP A C 1
ATOM 2260 O O . TRP A 1 279 ? -30.75 15.578 15.047 1 30.39 279 TRP A O 1
ATOM 2270 N N . ARG A 1 280 ? -32.188 15.711 13.734 1 33.72 280 ARG A N 1
ATOM 2271 C CA . ARG A 1 280 ? -33.312 15.641 14.68 1 33.72 280 ARG A CA 1
ATOM 2272 C C . ARG A 1 280 ? -33.094 14.516 15.688 1 33.72 280 ARG A C 1
ATOM 2274 O O . ARG A 1 280 ? -33.688 14.523 16.766 1 33.72 280 ARG A O 1
ATOM 2281 N N . GLY A 1 281 ? -33.062 13.141 15.133 1 33.28 281 GLY A N 1
ATOM 2282 C CA . GLY A 1 281 ? -33.406 12.164 16.156 1 33.28 281 GLY A CA 1
ATOM 2283 C C . GLY A 1 281 ? -32.5 12.203 17.359 1 33.28 281 GLY A C 1
ATOM 2284 O O . GLY A 1 281 ? -31.562 13.008 17.391 1 33.28 281 GLY A O 1
ATOM 2285 N N . GLU A 1 282 ? -32.531 10.781 18.172 1 34.88 282 GLU A N 1
ATOM 2286 C CA . GLU A 1 282 ? -31.969 10.57 19.516 1 34.88 282 GLU A CA 1
ATOM 2287 C C . GLU A 1 282 ? -30.5 10.953 19.578 1 34.88 282 GLU A C 1
ATOM 2289 O O . GLU A 1 282 ? -29.719 10.578 18.703 1 34.88 282 GLU A O 1
ATOM 2294 N N . THR A 1 283 ? -30.062 12.125 19.906 1 35.91 283 THR A N 1
ATOM 2295 C CA . THR A 1 283 ? -28.875 12.602 20.625 1 35.91 283 THR A CA 1
ATOM 2296 C C . THR A 1 283 ? -28.016 11.43 21.062 1 35.91 283 THR A C 1
ATOM 2298 O O . THR A 1 283 ? -28.516 10.484 21.688 1 35.91 283 THR A O 1
ATOM 2301 N N . PHE A 1 284 ? -27.141 10.883 20.312 1 40.44 284 PHE A N 1
ATOM 2302 C CA . PHE A 1 284 ? -26.141 10.156 21.078 1 40.44 284 PHE A CA 1
ATOM 2303 C C . PHE A 1 284 ? -26.047 10.703 22.5 1 40.44 284 PHE A C 1
ATOM 2305 O O . PHE A 1 284 ? -25.531 11.789 22.719 1 40.44 284 PHE A O 1
ATOM 2312 N N . ASN A 1 285 ? -27.078 10.773 23.094 1 43.25 285 ASN A N 1
ATOM 2313 C CA . ASN A 1 285 ? -26.922 11.055 24.531 1 43.25 285 ASN A CA 1
ATOM 2314 C C . ASN A 1 285 ? -25.641 10.453 25.094 1 43.25 285 ASN A C 1
ATOM 2316 O O . ASN A 1 285 ? -25.594 9.25 25.375 1 43.25 285 ASN A O 1
ATOM 2320 N N . LEU A 1 286 ? -24.547 10.758 24.375 1 51.41 286 LEU A N 1
ATOM 2321 C CA . LEU A 1 286 ? -23.297 10.438 25.047 1 51.41 286 LEU A CA 1
ATOM 2322 C C . LEU A 1 286 ? -23.469 10.5 26.562 1 51.41 286 LEU A C 1
ATOM 2324 O O . LEU A 1 286 ? -22.703 11.188 27.25 1 51.41 286 LEU A O 1
ATOM 2328 N N . VAL A 1 287 ? -24.625 10.094 27.031 1 55.03 287 VAL A N 1
ATOM 2329 C CA . VAL A 1 287 ? -24.969 10.195 28.453 1 55.03 287 VAL A CA 1
ATOM 2330 C C . VAL A 1 287 ? -23.922 9.469 29.281 1 55.03 287 VAL A C 1
ATOM 2332 O O . VAL A 1 287 ? -23.453 9.992 30.297 1 55.03 287 VAL A O 1
ATOM 2335 N N . ASP A 1 288 ? -23.391 8.203 28.609 1 69.81 288 ASP A N 1
ATOM 2336 C CA . ASP A 1 288 ? -22.484 7.406 29.438 1 69.81 288 ASP A CA 1
ATOM 2337 C C . ASP A 1 288 ? -21.297 6.922 28.625 1 69.81 288 ASP A C 1
ATOM 2339 O O . ASP A 1 288 ? -21.406 6.676 27.422 1 69.81 288 ASP A O 1
ATOM 2343 N N . ALA A 1 289 ? -20.188 7.062 29.141 1 76.5 289 ALA A N 1
ATOM 2344 C CA . ALA A 1 289 ? -18.938 6.598 28.562 1 76.5 289 ALA A CA 1
ATOM 2345 C C . ALA A 1 289 ? -19.062 5.172 28.031 1 76.5 289 ALA A C 1
ATOM 2347 O O . ALA A 1 289 ? -18.5 4.836 26.984 1 76.5 289 ALA A O 1
ATOM 2348 N N . ALA A 1 290 ? -19.906 4.461 28.641 1 76.44 290 ALA A N 1
ATOM 2349 C CA . ALA A 1 290 ? -20.078 3.066 28.234 1 76.44 290 ALA A CA 1
ATOM 2350 C C . ALA A 1 290 ? -20.828 2.965 26.922 1 76.44 290 ALA A C 1
ATOM 2352 O O . ALA A 1 290 ? -20.453 2.18 26.047 1 76.44 290 ALA A O 1
ATOM 2353 N N . THR A 1 291 ? -21.781 3.752 26.797 1 78.56 291 THR A N 1
ATOM 2354 C CA . THR A 1 291 ? -22.562 3.738 25.562 1 78.56 291 THR A CA 1
ATOM 2355 C C . THR A 1 291 ? -21.734 4.281 24.406 1 78.56 291 THR A C 1
ATOM 2357 O O . THR A 1 291 ? -21.812 3.764 23.281 1 78.56 291 THR A O 1
ATOM 2360 N N . ALA A 1 292 ? -20.984 5.273 24.734 1 83.5 292 ALA A N 1
ATOM 2361 C CA . ALA A 1 292 ? -20.109 5.828 23.688 1 83.5 292 ALA A CA 1
ATOM 2362 C C . ALA A 1 292 ? -19.094 4.797 23.203 1 83.5 292 ALA A C 1
ATOM 2364 O O . ALA A 1 292 ? -18.875 4.656 22 1 83.5 292 ALA A O 1
ATOM 2365 N N . PHE A 1 293 ? -18.578 4.09 24.172 1 85.06 293 PHE A N 1
ATOM 2366 C CA . PHE A 1 293 ? -17.594 3.07 23.844 1 85.06 293 PHE A CA 1
ATOM 2367 C C . PHE A 1 293 ? -18.203 1.99 22.969 1 85.06 293 PHE A C 1
ATOM 2369 O O . PHE A 1 293 ? -17.594 1.582 21.969 1 85.06 293 PHE A O 1
ATOM 2376 N N . ASN A 1 294 ? -19.344 1.62 23.25 1 81.88 294 ASN A N 1
ATOM 2377 C CA . ASN A 1 294 ? -20 0.562 22.469 1 81.88 294 ASN A CA 1
ATOM 2378 C C . ASN A 1 294 ? -20.375 1.04 21.078 1 81.88 294 ASN A C 1
ATOM 2380 O O . ASN A 1 294 ? -20.281 0.286 20.109 1 81.88 294 ASN A O 1
ATOM 2384 N N . ASN A 1 295 ? -20.781 2.197 21.016 1 84.56 295 ASN A N 1
ATOM 2385 C CA . ASN A 1 295 ? -21.125 2.742 19.719 1 84.56 295 ASN A CA 1
ATOM 2386 C C . ASN A 1 295 ? -19.891 2.869 18.812 1 84.56 295 ASN A C 1
ATOM 2388 O O . ASN A 1 295 ? -19.953 2.553 17.625 1 84.56 295 ASN A O 1
ATOM 2392 N N . ILE A 1 296 ? -18.859 3.297 19.422 1 89.25 296 ILE A N 1
ATOM 2393 C CA . ILE A 1 296 ? -17.609 3.438 18.672 1 89.25 296 ILE A CA 1
ATOM 2394 C C . ILE A 1 296 ? -17.109 2.062 18.234 1 89.25 296 ILE A C 1
ATOM 2396 O O . ILE A 1 296 ? -16.656 1.888 17.094 1 89.25 296 ILE A O 1
ATOM 2400 N N . LYS A 1 297 ? -17.266 1.204 19.156 1 87.31 297 LYS A N 1
ATOM 2401 C CA . LYS A 1 297 ? -16.859 -0.163 18.859 1 87.31 297 LYS A CA 1
ATOM 2402 C C . LYS A 1 297 ? -17.641 -0.73 17.688 1 87.31 297 LYS A C 1
ATOM 2404 O O . LYS A 1 297 ? -17.062 -1.362 16.797 1 87.31 297 LYS A O 1
ATOM 2409 N N . MET A 1 298 ? -18.875 -0.511 17.625 1 88 298 MET A N 1
ATOM 2410 C CA . MET A 1 298 ? -19.703 -0.999 16.531 1 88 298 MET A CA 1
ATOM 2411 C C . MET A 1 298 ? -19.375 -0.274 15.234 1 88 298 MET A C 1
ATOM 2413 O O . MET A 1 298 ? -19.359 -0.886 14.164 1 88 298 MET A O 1
ATOM 2417 N N . GLU A 1 299 ? -19.141 0.948 15.344 1 91.38 299 GLU A N 1
ATOM 2418 C CA . GLU A 1 299 ? -18.766 1.703 14.148 1 91.38 299 GLU A CA 1
ATOM 2419 C C . GLU A 1 299 ? -17.453 1.191 13.562 1 91.38 299 GLU A C 1
ATOM 2421 O O . GLU A 1 299 ? -17.312 1.07 12.344 1 91.38 299 GLU A O 1
ATOM 2426 N N . LEU A 1 300 ? -16.547 0.893 14.438 1 90.88 300 LEU A N 1
ATOM 2427 C CA . LEU A 1 300 ? -15.258 0.4 13.984 1 90.88 300 LEU A CA 1
ATOM 2428 C C . LEU A 1 300 ? -15.391 -0.983 13.359 1 90.88 300 LEU A C 1
ATOM 2430 O O . LEU A 1 300 ? -14.625 -1.342 12.461 1 9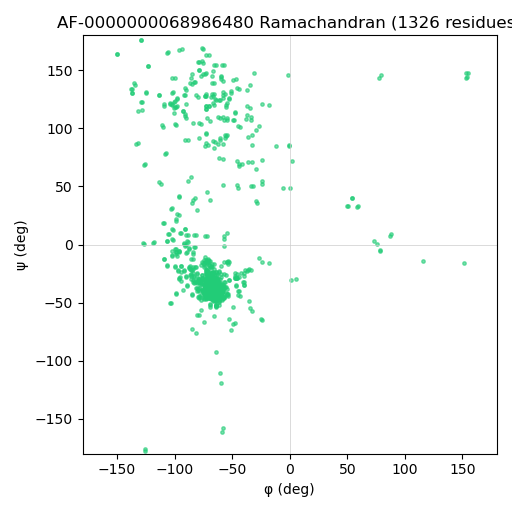0.88 300 LEU A O 1
ATOM 2434 N N . CYS A 1 301 ? -16.359 -1.679 13.75 1 88 301 CYS A N 1
ATOM 2435 C CA . CYS A 1 301 ? -16.609 -2.975 13.125 1 88 301 CYS A CA 1
ATOM 2436 C C . CYS A 1 301 ? -17.094 -2.805 11.688 1 88 301 CYS A C 1
ATOM 2438 O O . CYS A 1 301 ? -16.703 -3.574 10.805 1 88 301 CYS A O 1
ATOM 2440 N N . PHE A 1 302 ? -17.828 -1.878 11.477 1 90.62 302 PHE A N 1
ATOM 2441 C CA . PHE A 1 302 ? -18.312 -1.614 10.125 1 90.62 302 PHE A CA 1
ATOM 2442 C C . PHE A 1 302 ? -17.172 -1.076 9.258 1 90.62 302 PHE A C 1
ATOM 2444 O O . PHE A 1 302 ? -17.109 -1.374 8.062 1 90.62 302 PHE A O 1
ATOM 2451 N N . ALA A 1 303 ? -16.375 -0.262 9.898 1 91.62 303 ALA A N 1
ATOM 2452 C CA . ALA A 1 303 ? -15.211 0.211 9.164 1 91.62 303 ALA A CA 1
ATOM 2453 C C . ALA A 1 303 ? -14.297 -0.95 8.773 1 91.62 303 ALA A C 1
ATOM 2455 O O . ALA A 1 303 ? -13.805 -1.01 7.645 1 91.62 303 ALA A O 1
ATOM 2456 N N . TYR A 1 304 ? -14.141 -1.877 9.68 1 89.25 304 TYR A N 1
ATOM 2457 C CA . TYR A 1 304 ? -13.344 -3.066 9.406 1 89.25 304 TYR A CA 1
ATOM 2458 C C . TYR A 1 304 ? -13.938 -3.867 8.25 1 89.25 304 TYR A C 1
ATOM 2460 O O . TYR A 1 304 ? -13.219 -4.316 7.359 1 89.25 304 TYR A O 1
ATOM 2468 N N . ASP A 1 305 ? -15.18 -3.982 8.242 1 88.44 305 ASP A N 1
ATOM 2469 C CA . ASP A 1 305 ? -15.852 -4.754 7.203 1 88.44 305 ASP A CA 1
ATOM 2470 C C . ASP A 1 305 ? -15.742 -4.066 5.844 1 88.44 305 ASP A C 1
ATOM 2472 O O . ASP A 1 305 ? -15.664 -4.727 4.809 1 88.44 305 ASP A O 1
ATOM 2476 N N . HIS A 1 306 ? -15.734 -2.873 5.926 1 90.94 306 HIS A N 1
ATOM 2477 C CA . HIS A 1 306 ? -15.625 -2.139 4.668 1 90.94 306 HIS A CA 1
ATOM 2478 C C . HIS A 1 306 ? -14.234 -2.289 4.059 1 90.94 306 HIS A C 1
ATOM 2480 O O . HIS A 1 306 ? -14.102 -2.449 2.846 1 90.94 306 HIS A O 1
ATOM 2486 N N . PHE A 1 307 ? -13.203 -2.32 4.848 1 91.06 307 PHE A N 1
ATOM 2487 C CA . PHE A 1 307 ? -11.836 -2.275 4.332 1 91.06 307 PHE A CA 1
ATOM 2488 C C . PHE A 1 307 ? -11.266 -3.68 4.188 1 91.06 307 PHE A C 1
ATOM 2490 O O . PHE A 1 307 ? -10.43 -3.93 3.318 1 91.06 307 PHE A O 1
ATOM 2497 N N . TYR A 1 308 ? -11.711 -4.613 4.98 1 88.69 308 TYR A N 1
ATOM 2498 C CA . TYR A 1 308 ? -10.922 -5.84 5.047 1 88.69 308 TYR A CA 1
ATOM 2499 C C . TYR A 1 308 ? -11.797 -7.062 4.785 1 88.69 308 TYR A C 1
ATOM 2501 O O . TYR A 1 308 ? -11.305 -8.195 4.809 1 88.69 308 TYR A O 1
ATOM 2509 N N . THR A 1 309 ? -13.008 -6.832 4.539 1 87.88 309 THR A N 1
ATOM 2510 C CA . THR A 1 309 ? -13.875 -7.957 4.215 1 87.88 309 THR A CA 1
ATOM 2511 C C . THR A 1 309 ? -14.656 -7.688 2.93 1 87.88 309 THR A C 1
ATOM 2513 O O . THR A 1 309 ? -14.539 -6.609 2.342 1 87.88 309 THR A O 1
ATOM 2516 N N . LYS A 1 310 ? -15.422 -8.695 2.512 1 87.5 310 LYS A N 1
ATOM 2517 C CA . LYS A 1 310 ? -16.219 -8.586 1.299 1 87.5 310 LYS A CA 1
ATOM 2518 C C . LYS A 1 310 ? -17.609 -8.023 1.608 1 87.5 310 LYS A C 1
ATOM 2520 O O . LYS A 1 310 ? -18.406 -7.793 0.699 1 87.5 310 LYS A O 1
ATOM 2525 N N . MET A 1 311 ? -17.875 -7.699 2.719 1 82.31 311 MET A N 1
ATOM 2526 C CA . MET A 1 311 ? -19.234 -7.402 3.148 1 82.31 311 MET A CA 1
ATOM 2527 C C . MET A 1 311 ? -19.734 -6.113 2.508 1 82.31 311 MET A C 1
ATOM 2529 O O . MET A 1 311 ? -20.922 -5.98 2.219 1 82.31 311 MET A O 1
ATOM 2533 N N . ALA A 1 312 ? -18.844 -5.254 2.314 1 83.81 312 ALA A N 1
ATOM 2534 C CA . ALA A 1 312 ? -19.25 -3.994 1.708 1 83.81 312 ALA A CA 1
ATOM 2535 C C . ALA A 1 312 ? -19.812 -4.219 0.307 1 83.81 312 ALA A C 1
ATOM 2537 O O . ALA A 1 312 ? -20.734 -3.516 -0.117 1 83.81 312 ALA A O 1
ATOM 2538 N N . PHE A 1 313 ? -19.281 -5.215 -0.32 1 85.75 313 PHE A N 1
ATOM 2539 C CA . PHE A 1 313 ? -19.75 -5.512 -1.669 1 85.75 313 PHE A CA 1
ATOM 2540 C C . PHE A 1 313 ? -20.938 -6.477 -1.632 1 85.75 313 PHE A C 1
ATOM 2542 O O . PHE A 1 313 ? -21.891 -6.328 -2.396 1 85.75 313 PHE A O 1
ATOM 2549 N N . LEU A 1 314 ? -20.938 -7.387 -0.738 1 86.44 314 LEU A N 1
ATOM 2550 C CA . LEU A 1 314 ? -21.922 -8.469 -0.704 1 86.44 314 LEU A CA 1
ATOM 2551 C C . LEU A 1 314 ? -23.312 -7.945 -0.363 1 86.44 314 LEU A C 1
ATOM 2553 O O . LEU A 1 314 ? -24.312 -8.523 -0.781 1 86.44 314 LEU A O 1
ATOM 2557 N N . HIS A 1 315 ? -23.344 -6.883 0.284 1 86.5 315 HIS A N 1
ATOM 2558 C CA . HIS A 1 315 ? -24.656 -6.414 0.709 1 86.5 315 HIS A CA 1
ATOM 2559 C C . HIS A 1 315 ? -25.188 -5.348 -0.237 1 86.5 315 HIS A C 1
ATOM 2561 O O . HIS A 1 315 ? -26.109 -4.602 0.118 1 86.5 315 HIS A O 1
ATOM 2567 N N . THR A 1 316 ? -24.688 -5.332 -1.323 1 87.31 316 THR A N 1
ATOM 2568 C CA . THR A 1 316 ? -25.281 -4.57 -2.418 1 87.31 316 THR A CA 1
ATOM 2569 C C . THR A 1 316 ? -26.203 -5.457 -3.252 1 87.31 316 THR A C 1
ATOM 2571 O O . THR A 1 316 ? -26.25 -6.672 -3.053 1 87.31 316 THR A O 1
ATOM 2574 N N . TRP A 1 317 ? -26.969 -4.922 -4.086 1 87.38 317 TRP A N 1
ATOM 2575 C CA . TRP A 1 317 ? -27.875 -5.688 -4.926 1 87.38 317 TRP A CA 1
ATOM 2576 C C . TRP A 1 317 ? -27.109 -6.641 -5.836 1 87.38 317 TRP A C 1
ATOM 2578 O O . TRP A 1 317 ? -27.5 -7.805 -5.992 1 87.38 317 TRP A O 1
ATOM 2588 N N . TRP A 1 318 ? -26.078 -6.199 -6.309 1 85.5 318 TRP A N 1
ATOM 2589 C CA . TRP A 1 318 ? -25.25 -7.031 -7.176 1 85.5 318 TRP A CA 1
ATOM 2590 C C . TRP A 1 318 ? -24.578 -8.148 -6.379 1 85.5 318 TRP A C 1
ATOM 2592 O O . TRP A 1 318 ? -24.375 -9.25 -6.891 1 85.5 318 TRP A O 1
ATOM 2602 N N . GLY A 1 319 ? -24.281 -7.809 -5.164 1 88.5 319 GLY A N 1
ATOM 2603 C CA . GLY A 1 319 ? -23.656 -8.82 -4.32 1 88.5 319 GLY A CA 1
ATOM 2604 C C . GLY A 1 319 ? -24.594 -9.969 -3.992 1 88.5 319 GLY A C 1
ATOM 2605 O O . GLY A 1 319 ? -24.188 -11.133 -4.008 1 88.5 319 GLY A O 1
ATOM 2606 N N . TRP A 1 320 ? -25.828 -9.703 -3.852 1 89.94 320 TRP A N 1
ATOM 2607 C CA . TRP A 1 320 ? -26.812 -10.734 -3.559 1 89.94 320 TRP A CA 1
ATOM 2608 C C . TRP A 1 320 ? -27.094 -11.594 -4.789 1 89.94 320 TRP A C 1
ATOM 2610 O O . TRP A 1 320 ? -27.203 -12.812 -4.688 1 89.94 320 TRP A O 1
ATOM 2620 N N . ILE A 1 321 ? -27.141 -10.969 -5.891 1 90.75 321 ILE A N 1
ATOM 2621 C CA . ILE A 1 321 ? -27.359 -11.703 -7.129 1 90.75 321 ILE A CA 1
ATOM 2622 C C . ILE A 1 321 ? -26.188 -12.648 -7.383 1 90.75 321 ILE A C 1
ATOM 2624 O O . ILE A 1 321 ? -26.391 -13.812 -7.73 1 90.75 321 ILE A O 1
ATOM 2628 N N . ALA A 1 322 ? -25.078 -12.164 -7.16 1 90.31 322 ALA A N 1
ATOM 2629 C CA . ALA A 1 322 ? -23.891 -12.977 -7.379 1 90.31 322 ALA A CA 1
ATOM 2630 C C . ALA A 1 322 ? -23.859 -14.172 -6.426 1 90.31 322 ALA A C 1
ATOM 2632 O O . ALA A 1 322 ? -23.484 -15.281 -6.82 1 90.31 322 ALA A O 1
ATOM 2633 N N . ARG A 1 323 ? -24.312 -13.938 -5.258 1 90.19 323 ARG A N 1
ATOM 2634 C CA . ARG A 1 323 ? -24.312 -15.016 -4.281 1 90.19 323 ARG A CA 1
ATOM 2635 C C . ARG A 1 323 ? -25.328 -16.094 -4.656 1 90.19 323 ARG A C 1
ATOM 2637 O O . ARG A 1 323 ? -25.047 -17.281 -4.531 1 90.19 323 ARG A O 1
ATOM 2644 N N . PHE A 1 324 ? -26.406 -15.711 -5.156 1 92 324 PHE A N 1
ATOM 2645 C CA . PHE A 1 324 ? -27.438 -16.672 -5.527 1 92 324 PHE A CA 1
ATOM 2646 C C . PHE A 1 324 ? -27.031 -17.438 -6.785 1 92 324 PHE A C 1
ATOM 2648 O O . PHE A 1 324 ? -27.234 -18.641 -6.875 1 92 324 PHE A O 1
ATOM 2655 N N . VAL A 1 325 ? -26.453 -16.719 -7.633 1 93 325 VAL A N 1
ATOM 2656 C CA . VAL A 1 325 ? -26.016 -17.359 -8.867 1 93 325 VAL A CA 1
ATOM 2657 C C . VAL A 1 325 ? -24.891 -18.359 -8.578 1 93 325 VAL A C 1
ATOM 2659 O O . VAL A 1 325 ? -24.859 -19.453 -9.141 1 93 325 VAL A O 1
ATOM 2662 N N . SER A 1 326 ? -24.016 -17.969 -7.711 1 92 326 SER A N 1
ATOM 2663 C CA . SER A 1 326 ? -22.922 -18.875 -7.363 1 92 326 SER A CA 1
ATOM 2664 C C . SER A 1 326 ? -23.438 -20.109 -6.645 1 92 326 SER A C 1
ATOM 2666 O O . SER A 1 326 ? -23.016 -21.234 -6.953 1 92 326 SER A O 1
ATOM 2668 N N . LEU A 1 327 ? -24.344 -19.953 -5.766 1 93.12 327 LEU A N 1
ATOM 2669 C CA . LEU A 1 327 ? -24.922 -21.078 -5.051 1 93.12 327 LEU A CA 1
ATOM 2670 C C . LEU A 1 327 ? -25.688 -21.984 -6.008 1 93.12 327 LEU A C 1
ATOM 2672 O O . LEU A 1 327 ? -25.578 -23.219 -5.941 1 93.12 327 LEU A O 1
ATOM 2676 N N . LEU A 1 328 ? -26.438 -21.406 -6.895 1 95.25 328 LEU A N 1
ATOM 2677 C CA . LEU A 1 328 ? -27.219 -22.172 -7.867 1 95.25 328 LEU A CA 1
ATOM 2678 C C . LEU A 1 328 ? -26.297 -22.922 -8.82 1 95.25 328 LEU A C 1
ATOM 2680 O O . LEU A 1 328 ? -26.578 -24.062 -9.188 1 95.25 328 LEU A O 1
ATOM 2684 N N . SER A 1 329 ? -25.234 -22.281 -9.18 1 94.5 329 SER A N 1
ATOM 2685 C CA . SER A 1 329 ? -24.297 -22.922 -10.086 1 94.5 329 SER A CA 1
ATOM 2686 C C . SER A 1 329 ? -23.656 -24.156 -9.445 1 94.5 329 SER A C 1
ATOM 2688 O O . SER A 1 329 ? -23.562 -25.203 -10.086 1 94.5 329 SER A O 1
ATOM 2690 N N . VAL A 1 330 ? -23.297 -24.062 -8.219 1 92.69 330 VAL A N 1
ATOM 2691 C CA . VAL A 1 330 ? -22.672 -25.188 -7.535 1 92.69 330 VAL A CA 1
ATOM 2692 C C . VAL A 1 330 ? -23.703 -26.281 -7.293 1 92.69 330 VAL A C 1
ATOM 2694 O O . VAL A 1 330 ? -23.406 -27.469 -7.398 1 92.69 330 VAL A O 1
ATOM 2697 N N . PHE A 1 331 ? -24.906 -25.906 -7.074 1 94.81 331 PHE A N 1
ATOM 2698 C CA . PHE A 1 331 ? -25.984 -26.875 -6.844 1 94.81 331 PHE A CA 1
ATOM 2699 C C . PHE A 1 331 ? -26.312 -27.641 -8.117 1 94.81 331 PHE A C 1
ATOM 2701 O O . PHE A 1 331 ? -26.422 -28.859 -8.102 1 94.81 331 PHE A O 1
ATOM 2708 N N . ILE A 1 332 ? -26.391 -26.922 -9.195 1 95.38 332 ILE A N 1
ATOM 2709 C CA . ILE A 1 332 ? -26.656 -27.562 -10.477 1 95.38 332 ILE A CA 1
ATOM 2710 C C . ILE A 1 332 ? -25.484 -28.469 -10.859 1 95.38 332 ILE A C 1
ATOM 2712 O O . ILE A 1 332 ? -25.688 -29.562 -11.383 1 95.38 332 ILE A O 1
ATOM 2716 N N . ALA A 1 333 ? -24.297 -27.984 -10.602 1 93.06 333 ALA A N 1
ATOM 2717 C CA . ALA A 1 333 ? -23.125 -28.797 -10.891 1 93.06 333 ALA A CA 1
ATOM 2718 C C . ALA A 1 333 ? -23.141 -30.094 -10.078 1 93.06 333 ALA A C 1
ATOM 2720 O O . ALA A 1 333 ? -22.75 -31.156 -10.57 1 93.06 333 ALA A O 1
ATOM 2721 N N . LEU A 1 334 ? -23.594 -30 -8.852 1 93.62 334 LEU A N 1
ATOM 2722 C CA . LEU A 1 334 ? -23.703 -31.172 -8 1 93.62 334 LEU A CA 1
ATOM 2723 C C . LEU A 1 334 ? -24.719 -32.156 -8.562 1 93.62 334 LEU A C 1
ATOM 2725 O O . LEU A 1 334 ? -24.453 -33.375 -8.602 1 93.62 334 LEU A O 1
ATOM 2729 N N . ILE A 1 335 ? -25.797 -31.703 -9.07 1 94.06 335 ILE A N 1
ATOM 2730 C CA . ILE A 1 335 ? -26.844 -32.562 -9.633 1 94.06 335 ILE A CA 1
ATOM 2731 C C . ILE A 1 335 ? -26.344 -33.219 -10.922 1 94.06 335 ILE A C 1
ATOM 2733 O O . ILE A 1 335 ? -26.484 -34.406 -11.125 1 94.06 335 ILE A O 1
ATOM 2737 N N . LEU A 1 336 ? -25.734 -32.406 -11.773 1 92.12 336 LEU A N 1
ATOM 2738 C CA . LEU A 1 336 ? -25.234 -32.938 -13.039 1 92.12 336 LEU A CA 1
ATOM 2739 C C . LEU A 1 336 ? -24.125 -33.969 -12.812 1 92.12 336 LEU A C 1
ATOM 2741 O O . LEU A 1 336 ? -24.047 -34.969 -13.523 1 92.12 336 LEU A O 1
ATOM 2745 N N . PHE A 1 337 ? -23.297 -33.688 -11.875 1 89.31 337 PHE A N 1
ATOM 2746 C CA . PHE A 1 337 ? -22.25 -34.625 -11.523 1 89.31 337 PHE A CA 1
ATOM 2747 C C . PHE A 1 337 ? -22.828 -35.938 -11.016 1 89.31 337 PHE A C 1
ATOM 2749 O O . PHE A 1 337 ? -22.391 -37 -11.398 1 89.31 337 PHE A O 1
ATOM 2756 N N . SER A 1 338 ? -23.922 -35.844 -10.219 1 90.44 338 SER A N 1
ATOM 2757 C CA . SER A 1 338 ? -24.547 -37.062 -9.688 1 90.44 338 SER A CA 1
ATOM 2758 C C . SER A 1 338 ? -25.234 -37.844 -10.797 1 90.44 338 SER A C 1
ATOM 2760 O O . SER A 1 338 ? -25.156 -39.094 -10.812 1 90.44 338 SER A O 1
ATOM 2762 N N . VAL A 1 339 ? -25.719 -37.156 -11.719 1 90.19 339 VAL A N 1
ATOM 2763 C CA . VAL A 1 339 ? -26.328 -37.812 -12.859 1 90.19 339 VAL A CA 1
ATOM 2764 C C . VAL A 1 339 ? -25.266 -38.5 -13.703 1 90.19 339 VAL A C 1
ATOM 2766 O O . VAL A 1 339 ? -25.453 -39.625 -14.172 1 90.19 339 VAL A O 1
ATOM 2769 N N . GLY A 1 340 ? -24.188 -37.812 -13.867 1 85.5 340 GLY A N 1
ATOM 2770 C CA . GLY A 1 340 ? -23.078 -38.375 -14.602 1 85.5 340 GLY A CA 1
ATOM 2771 C C . GLY A 1 340 ? -22.5 -39.625 -13.945 1 85.5 340 GLY A C 1
ATOM 2772 O O . GLY A 1 340 ? -22.141 -40.562 -14.625 1 85.5 340 GLY A O 1
ATOM 2773 N N . VAL A 1 341 ? -22.406 -39.625 -12.656 1 84.69 341 VAL A N 1
ATOM 2774 C CA . VAL A 1 341 ? -21.891 -40.781 -11.898 1 84.69 341 VAL A CA 1
ATOM 2775 C C . VAL A 1 341 ? -22.828 -41.969 -12.031 1 84.69 341 VAL A C 1
ATOM 2777 O O . VAL A 1 341 ? -22.391 -43.094 -12.195 1 84.69 341 VAL A O 1
ATOM 2780 N N . PHE A 1 342 ? -24.109 -41.719 -12.109 1 84.12 342 PHE A N 1
ATOM 2781 C CA . PHE A 1 342 ? -25.109 -42.781 -12.164 1 84.12 342 PHE A CA 1
ATOM 2782 C C . PHE A 1 342 ? -25.234 -43.344 -13.578 1 84.12 342 PHE A C 1
ATOM 2784 O O . PHE A 1 342 ? -25.469 -44.531 -13.758 1 84.12 342 PHE A O 1
ATOM 2791 N N . THR A 1 343 ? -25.047 -42.5 -14.531 1 78.81 343 THR A N 1
ATOM 2792 C CA . THR A 1 343 ? -25.344 -42.906 -15.898 1 78.81 343 THR A CA 1
ATOM 2793 C C . THR A 1 343 ? -24.094 -43.438 -16.609 1 78.81 343 THR A C 1
ATOM 2795 O O . THR A 1 343 ? -24.188 -44.188 -17.578 1 78.81 343 THR A O 1
ATOM 2798 N N . ASN A 1 344 ? -22.984 -42.812 -16.141 1 73 344 ASN A N 1
ATOM 2799 C CA . ASN A 1 344 ? -21.812 -43.094 -16.969 1 73 344 ASN A CA 1
ATOM 2800 C C . ASN A 1 344 ? -20.922 -44.156 -16.312 1 73 344 ASN A C 1
ATOM 2802 O O . ASN A 1 344 ? -20.578 -44.031 -15.141 1 73 344 ASN A O 1
ATOM 2806 N N . ASP A 1 345 ? -20.531 -45.156 -17.047 1 66.75 345 ASP A N 1
ATOM 2807 C CA . ASP A 1 345 ? -19.672 -46.25 -16.656 1 66.75 345 ASP A CA 1
ATOM 2808 C C . ASP A 1 345 ? -18.219 -45.812 -16.562 1 66.75 345 ASP A C 1
ATOM 2810 O O . ASP A 1 345 ? -17.406 -46.469 -15.898 1 66.75 345 ASP A O 1
ATOM 2814 N N . GLU A 1 346 ? -17.906 -44.688 -17.125 1 68.62 346 GLU A N 1
ATOM 2815 C CA . GLU A 1 346 ? -16.516 -44.281 -17.141 1 68.62 346 GLU A CA 1
ATOM 2816 C C . GLU A 1 346 ? -16.062 -43.812 -15.758 1 68.62 346 GLU A C 1
ATOM 2818 O O . GLU A 1 346 ? -14.898 -44 -15.383 1 68.62 346 GLU A O 1
ATOM 2823 N N . PHE A 1 347 ? -16.938 -43.25 -14.938 1 74.81 347 PHE A N 1
ATOM 2824 C CA . PHE A 1 347 ? -16.609 -42.812 -13.586 1 74.81 347 PHE A CA 1
ATOM 2825 C C . PHE A 1 347 ? -16.281 -44.031 -12.711 1 74.81 347 PHE A C 1
ATOM 2827 O O . PHE A 1 347 ? -15.391 -43.969 -11.859 1 74.81 347 PHE A O 1
ATOM 2834 N N . ASN A 1 348 ? -16.906 -45.094 -13.07 1 68.94 348 ASN A N 1
ATOM 2835 C CA . ASN A 1 348 ? -16.703 -46.312 -12.266 1 68.94 348 ASN A CA 1
ATOM 2836 C C . ASN A 1 348 ? -15.336 -46.938 -12.516 1 68.94 348 ASN A C 1
ATOM 2838 O O . ASN A 1 348 ? -14.844 -47.688 -11.695 1 68.94 348 ASN A O 1
ATOM 2842 N N . ARG A 1 349 ? -14.641 -46.469 -13.609 1 72.69 349 ARG A N 1
ATOM 2843 C CA . ARG A 1 349 ? -13.344 -47.031 -13.945 1 72.69 349 ARG A CA 1
ATOM 2844 C C . ARG A 1 349 ? -12.203 -46.188 -13.383 1 72.69 349 ARG A C 1
ATOM 2846 O O . ARG A 1 349 ? -11.055 -46.625 -13.359 1 72.69 349 ARG A O 1
ATOM 2853 N N . ALA A 1 350 ? -12.602 -45.094 -12.844 1 74.38 350 ALA A N 1
ATOM 2854 C CA . ALA A 1 350 ? -11.578 -44.219 -12.266 1 74.38 350 ALA A CA 1
ATOM 2855 C C . ALA A 1 350 ? -11.086 -44.781 -10.93 1 74.38 350 ALA A C 1
ATOM 2857 O O . ALA A 1 350 ? -11.719 -45.656 -10.344 1 74.38 350 ALA A O 1
ATOM 2858 N N . ASP A 1 351 ? -9.867 -44.406 -10.539 1 77.81 351 ASP A N 1
ATOM 2859 C CA . ASP A 1 351 ? -9.297 -44.812 -9.266 1 77.81 351 ASP A CA 1
ATOM 2860 C C . ASP A 1 351 ? -10.18 -44.375 -8.094 1 77.81 351 ASP A C 1
ATOM 2862 O O . ASP A 1 351 ? -10.766 -43.312 -8.117 1 77.81 351 ASP A O 1
ATOM 2866 N N . ASN A 1 352 ? -10.305 -45.219 -7.094 1 79.81 352 ASN A N 1
ATOM 2867 C CA . ASN A 1 352 ? -11.164 -44.969 -5.945 1 79.81 352 ASN A CA 1
ATOM 2868 C C . ASN A 1 352 ? -10.766 -43.688 -5.223 1 79.81 352 ASN A C 1
ATOM 2870 O O . ASN A 1 352 ? -11.625 -42.938 -4.762 1 79.81 352 ASN A O 1
ATOM 2874 N N . PHE A 1 353 ? -9.5 -43.438 -5.117 1 80.44 353 PHE A N 1
ATOM 2875 C CA . PHE A 1 353 ? -9.047 -42.219 -4.43 1 80.44 353 PHE A CA 1
ATOM 2876 C C . PHE A 1 353 ? -9.508 -40.969 -5.168 1 80.44 353 PHE A C 1
ATOM 2878 O O . PHE A 1 353 ? -9.984 -40.031 -4.547 1 80.44 353 PHE A O 1
ATOM 2885 N N . ASP A 1 354 ? -9.367 -41 -6.406 1 81 354 ASP A N 1
ATOM 2886 C CA . ASP A 1 354 ? -9.758 -39.844 -7.195 1 81 354 ASP A CA 1
ATOM 2887 C C . ASP A 1 354 ? -11.273 -39.625 -7.152 1 81 354 ASP A C 1
ATOM 2889 O O . ASP A 1 354 ? -11.742 -38.5 -7.18 1 81 354 ASP A O 1
ATOM 2893 N N . LYS A 1 355 ? -11.984 -40.719 -7.047 1 85.12 355 LYS A N 1
ATOM 2894 C CA . LYS A 1 355 ? -13.438 -40.625 -6.93 1 85.12 355 LYS A CA 1
ATOM 2895 C C . LYS A 1 355 ? -13.836 -40 -5.594 1 85.12 355 LYS A C 1
ATOM 2897 O O . LYS A 1 355 ? -14.672 -39.094 -5.555 1 85.12 355 LYS A O 1
ATOM 2902 N N . ILE A 1 356 ? -13.133 -40.375 -4.594 1 84.88 356 ILE A N 1
ATOM 2903 C CA . ILE A 1 356 ? -13.438 -39.875 -3.262 1 84.88 356 ILE A CA 1
ATOM 2904 C C . ILE A 1 356 ? -13.07 -38.375 -3.18 1 84.88 356 ILE A C 1
ATOM 2906 O O . ILE A 1 356 ? -13.828 -37.594 -2.627 1 84.88 356 ILE A O 1
ATOM 2910 N N . VAL A 1 357 ? -11.945 -38.094 -3.721 1 84.38 357 VAL A N 1
ATOM 2911 C CA . VAL A 1 357 ? -11.492 -36.688 -3.689 1 84.38 357 VAL A CA 1
ATOM 2912 C C . VAL A 1 357 ? -12.477 -35.812 -4.453 1 84.38 357 VAL A C 1
ATOM 2914 O O . VAL A 1 357 ? -12.828 -34.719 -3.992 1 84.38 357 VAL A O 1
ATOM 2917 N N . THR A 1 358 ? -12.961 -36.25 -5.555 1 85.38 358 THR A N 1
ATOM 2918 C CA . THR A 1 358 ? -13.875 -35.438 -6.363 1 85.38 358 THR A CA 1
ATOM 2919 C C . THR A 1 358 ? -15.211 -35.25 -5.652 1 85.38 358 THR A C 1
ATOM 2921 O O . THR A 1 358 ? -15.773 -34.156 -5.641 1 85.38 358 THR A O 1
ATOM 2924 N N . PHE A 1 359 ? -15.656 -36.344 -5.008 1 86.88 359 PHE A N 1
ATOM 2925 C CA . PHE A 1 359 ? -16.906 -36.219 -4.262 1 86.88 359 PHE A CA 1
ATOM 2926 C C . PHE A 1 359 ? -16.766 -35.281 -3.088 1 86.88 359 PHE A C 1
ATOM 2928 O O . PHE A 1 359 ? -17.641 -34.469 -2.83 1 86.88 359 PHE A O 1
ATOM 2935 N N . LEU A 1 360 ? -15.672 -35.344 -2.473 1 86.81 360 LEU A N 1
ATOM 2936 C CA . LEU A 1 360 ? -15.43 -34.469 -1.335 1 86.81 360 LEU A CA 1
ATOM 2937 C C . LEU A 1 360 ? -15.328 -33.031 -1.783 1 86.81 360 LEU A C 1
ATOM 2939 O O . LEU A 1 360 ? -15.805 -32.125 -1.092 1 86.81 360 LEU A O 1
ATOM 2943 N N . LEU A 1 361 ? -14.734 -32.844 -2.861 1 87.69 361 LEU A N 1
ATOM 2944 C CA . LEU A 1 361 ? -14.562 -31.469 -3.363 1 87.69 361 LEU A CA 1
ATOM 2945 C C . LEU A 1 361 ? -15.906 -30.844 -3.695 1 87.69 361 LEU A C 1
ATOM 2947 O O . LEU A 1 361 ? -16.172 -29.703 -3.322 1 87.69 361 LEU A O 1
ATOM 2951 N N . ILE A 1 362 ? -16.75 -31.547 -4.258 1 87.88 362 ILE A N 1
ATOM 2952 C CA . ILE A 1 362 ? -18.031 -30.984 -4.703 1 87.88 362 ILE A CA 1
ATOM 2953 C C . ILE A 1 362 ? -18.953 -30.781 -3.508 1 87.88 362 ILE A C 1
ATOM 2955 O O . ILE A 1 362 ? -19.625 -29.766 -3.402 1 87.88 362 ILE A O 1
ATOM 2959 N N . ILE A 1 363 ? -18.922 -31.703 -2.588 1 88.06 363 ILE A N 1
ATOM 2960 C CA . ILE A 1 363 ? -19.75 -31.578 -1.4 1 88.06 363 ILE A CA 1
ATOM 2961 C C . ILE A 1 363 ? -19.266 -30.406 -0.544 1 88.06 363 ILE A C 1
ATOM 2963 O O . ILE A 1 363 ? -20.078 -29.609 -0.046 1 88.06 363 ILE A O 1
ATOM 2967 N N . MET A 1 364 ? -18.016 -30.328 -0.435 1 85.38 364 MET A N 1
ATOM 2968 C CA . MET A 1 364 ? -17.453 -29.234 0.355 1 85.38 364 MET A CA 1
ATOM 2969 C C . MET A 1 364 ? -17.719 -27.891 -0.309 1 85.38 364 MET A C 1
ATOM 2971 O O . MET A 1 364 ? -17.969 -26.891 0.375 1 85.38 364 MET A O 1
ATOM 2975 N N . ALA A 1 365 ? -17.625 -27.891 -1.584 1 86.75 365 ALA A N 1
ATOM 2976 C CA . ALA A 1 365 ? -17.922 -26.656 -2.295 1 86.75 365 ALA A CA 1
ATOM 2977 C C . ALA A 1 365 ? -19.359 -26.203 -2.02 1 86.75 365 ALA A C 1
ATOM 2979 O O . ALA A 1 365 ? -19.594 -25.016 -1.775 1 86.75 365 ALA A O 1
ATOM 2980 N N . PHE A 1 366 ? -20.234 -27.094 -1.974 1 90.19 366 PHE A N 1
ATOM 2981 C CA . PHE A 1 366 ? -21.641 -26.766 -1.735 1 90.19 366 PHE A CA 1
ATOM 2982 C C . PHE A 1 366 ? -21.844 -26.312 -0.295 1 90.19 366 PHE A C 1
ATOM 2984 O O . PHE A 1 366 ? -22.531 -25.312 -0.045 1 90.19 366 PHE A O 1
ATOM 2991 N N . LEU A 1 367 ? -21.25 -26.984 0.6 1 88.06 367 LEU A N 1
ATOM 2992 C CA . LEU A 1 367 ? -21.391 -26.641 2.01 1 88.06 367 LEU A CA 1
ATOM 2993 C C . LEU A 1 367 ? -20.797 -25.281 2.307 1 88.06 367 LEU A C 1
ATOM 2995 O O . LEU A 1 367 ? -21.359 -24.5 3.074 1 88.06 367 LEU A O 1
ATOM 2999 N N . LEU A 1 368 ? -19.75 -25.047 1.686 1 84.69 368 LEU A N 1
ATOM 3000 C CA . LEU A 1 368 ? -19.094 -23.766 1.924 1 84.69 368 LEU A CA 1
ATOM 3001 C C . LEU A 1 368 ? -19.906 -22.625 1.313 1 84.69 368 LEU A C 1
ATOM 3003 O O . LEU A 1 368 ? -20 -21.531 1.896 1 84.69 368 LEU A O 1
ATOM 3007 N N . GLU A 1 369 ? -20.469 -22.828 0.211 1 87.81 369 GLU A N 1
ATOM 3008 C CA . GLU A 1 369 ? -21.312 -21.797 -0.401 1 87.81 369 GLU A CA 1
ATOM 3009 C C . GLU A 1 369 ? -22.594 -21.578 0.401 1 87.81 369 GLU A C 1
ATOM 3011 O O . GLU A 1 369 ? -23.031 -20.453 0.582 1 87.81 369 GLU A O 1
ATOM 3016 N N . ALA A 1 370 ? -23.109 -22.594 0.823 1 88.44 370 ALA A N 1
ATOM 3017 C CA . ALA A 1 370 ? -24.297 -22.484 1.666 1 88.44 370 ALA A CA 1
ATOM 3018 C C . ALA A 1 370 ? -23.969 -21.797 2.99 1 88.44 370 ALA A C 1
ATOM 3020 O O . ALA A 1 370 ? -24.734 -20.969 3.471 1 88.44 370 ALA A O 1
ATOM 3021 N N . GLY A 1 371 ? -22.812 -22.141 3.482 1 82 371 GLY A N 1
ATOM 3022 C CA . GLY A 1 371 ? -22.375 -21.484 4.703 1 82 371 GLY A CA 1
ATOM 3023 C C . GLY A 1 371 ? -22.125 -20 4.527 1 82 371 GLY A C 1
ATOM 3024 O O . GLY A 1 371 ? -22.453 -19.203 5.41 1 82 371 GLY A O 1
ATOM 3025 N N . SER A 1 372 ? -21.562 -19.672 3.441 1 81.81 372 SER A N 1
ATOM 3026 C CA . SER A 1 372 ? -21.312 -18.25 3.168 1 81.81 372 SER A CA 1
ATOM 3027 C C . SER A 1 372 ? -22.609 -17.469 3.045 1 81.81 372 SER A C 1
ATOM 3029 O O . SER A 1 372 ? -22.688 -16.312 3.451 1 81.81 372 SER A O 1
ATOM 3031 N N . LEU A 1 373 ? -23.594 -18.047 2.521 1 85.38 373 LEU A N 1
ATOM 3032 C CA . LEU A 1 373 ? -24.891 -17.406 2.418 1 85.38 373 LEU A CA 1
ATOM 3033 C C . LEU A 1 373 ? -25.516 -17.219 3.799 1 85.38 373 LEU A C 1
ATOM 3035 O O . LEU A 1 373 ? -26.062 -16.141 4.102 1 85.38 373 LEU A O 1
ATOM 3039 N N . ILE A 1 374 ? -25.359 -18.203 4.57 1 84.06 374 ILE A N 1
ATOM 3040 C CA . ILE A 1 374 ? -25.906 -18.125 5.922 1 84.06 374 ILE A CA 1
ATOM 3041 C C . ILE A 1 374 ? -25.156 -17.062 6.719 1 84.06 374 ILE A C 1
ATOM 3043 O O . ILE A 1 374 ? -25.781 -16.281 7.461 1 84.06 374 ILE A O 1
ATOM 3047 N N . GLU A 1 375 ? -23.922 -16.969 6.508 1 80.38 375 GLU A N 1
ATOM 3048 C CA . GLU A 1 375 ? -23.109 -15.961 7.176 1 80.38 375 GLU A CA 1
ATOM 3049 C C . GLU A 1 375 ? -23.531 -14.555 6.746 1 80.38 375 GLU A C 1
ATOM 3051 O O . GLU A 1 375 ? -23.547 -13.633 7.562 1 80.38 375 GLU A O 1
ATOM 3056 N N . SER A 1 376 ? -23.797 -14.398 5.539 1 83.69 376 SER A N 1
ATOM 3057 C CA . SER A 1 376 ? -24.203 -13.102 5.031 1 83.69 376 SER A CA 1
ATOM 3058 C C . SER A 1 376 ? -25.562 -12.688 5.613 1 83.69 376 SER A C 1
ATOM 3060 O O . SER A 1 376 ? -25.781 -11.508 5.918 1 83.69 376 SER A O 1
ATOM 3062 N N . ILE A 1 377 ? -26.375 -13.664 5.824 1 84.12 377 ILE A N 1
ATOM 3063 C CA . ILE A 1 377 ? -27.703 -13.383 6.355 1 84.12 377 ILE A CA 1
ATOM 3064 C C . ILE A 1 377 ? -27.609 -13.078 7.848 1 84.12 377 ILE A C 1
ATOM 3066 O O . ILE A 1 377 ? -28.344 -12.242 8.367 1 84.12 377 ILE A O 1
ATOM 3070 N N . LEU A 1 378 ? -26.641 -13.656 8.438 1 83 378 LEU A N 1
ATOM 3071 C CA . LEU A 1 378 ? -26.484 -13.461 9.875 1 83 378 LEU A CA 1
ATOM 3072 C C . LEU A 1 378 ? -25.516 -12.32 10.172 1 83 378 LEU A C 1
ATOM 3074 O O . LEU A 1 378 ? -25.156 -12.078 11.328 1 83 378 LEU A O 1
ATOM 3078 N N . SER A 1 379 ? -25.141 -11.609 9.25 1 83 379 SER A N 1
ATOM 3079 C CA . SER A 1 379 ? -24.172 -10.531 9.438 1 83 379 SER A CA 1
ATOM 3080 C C . SER A 1 379 ? -24.844 -9.281 10.016 1 83 379 SER A C 1
ATOM 3082 O O . SER A 1 379 ? -26.047 -9.102 9.883 1 83 379 SER A O 1
ATOM 3084 N N . LYS A 1 380 ? -24.047 -8.438 10.656 1 83.94 380 LYS A N 1
ATOM 3085 C CA . LYS A 1 380 ? -24.531 -7.184 11.219 1 83.94 380 LYS A CA 1
ATOM 3086 C C . LYS A 1 380 ? -25.031 -6.25 10.125 1 83.94 380 LYS A C 1
ATOM 3088 O O . LYS A 1 380 ? -26.031 -5.543 10.32 1 83.94 380 LYS A O 1
ATOM 3093 N N . ARG A 1 381 ? -24.422 -6.312 9.055 1 87.69 381 ARG A N 1
ATOM 3094 C CA . ARG A 1 381 ? -24.812 -5.426 7.961 1 87.69 381 ARG A CA 1
ATOM 3095 C C . ARG A 1 381 ? -26.203 -5.793 7.426 1 87.69 381 ARG A C 1
ATOM 3097 O O . ARG A 1 381 ? -26.969 -4.91 7.043 1 87.69 381 ARG A O 1
ATOM 3104 N N . PHE A 1 382 ? -26.453 -7.047 7.375 1 88.69 382 PHE A N 1
ATOM 3105 C CA . PHE A 1 382 ? -27.781 -7.465 6.914 1 88.69 382 PHE A CA 1
ATOM 3106 C C . PHE A 1 382 ? -28.859 -7.039 7.906 1 88.69 382 PHE A C 1
ATOM 3108 O O . PHE A 1 382 ? -29.953 -6.633 7.504 1 88.69 382 PHE A O 1
ATOM 3115 N N . LEU A 1 383 ? -28.562 -7.074 9.117 1 88.25 383 LEU A N 1
ATOM 3116 C CA . LEU A 1 383 ? -29.5 -6.633 10.148 1 88.25 383 LEU A CA 1
ATOM 3117 C C . LEU A 1 383 ? -29.812 -5.148 9.992 1 88.25 383 LEU A C 1
ATOM 3119 O O . LEU A 1 383 ? -30.953 -4.719 10.227 1 88.25 383 LEU A O 1
ATOM 3123 N N . VAL A 1 384 ? -28.781 -4.426 9.648 1 89.12 384 VAL A N 1
ATOM 3124 C CA . VAL A 1 384 ? -28.984 -3 9.406 1 89.12 384 VAL A CA 1
ATOM 3125 C C . VAL A 1 384 ? -29.906 -2.803 8.203 1 89.12 384 VAL A C 1
ATOM 3127 O O . VAL A 1 384 ? -30.797 -1.963 8.242 1 89.12 384 VAL A O 1
ATOM 3130 N N . GLN A 1 385 ? -29.766 -3.576 7.199 1 88.88 385 GLN A N 1
ATOM 3131 C CA . GLN A 1 385 ? -30.578 -3.447 5.988 1 88.88 385 GLN A CA 1
ATOM 3132 C C . GLN A 1 385 ? -32.031 -3.783 6.262 1 88.88 385 GLN A C 1
ATOM 3134 O O . GLN A 1 385 ? -32.938 -3.127 5.734 1 88.88 385 GLN A O 1
ATOM 3139 N N . ILE A 1 386 ? -32.219 -4.77 7.078 1 88.75 386 ILE A N 1
ATOM 3140 C CA . ILE A 1 386 ? -33.594 -5.191 7.398 1 88.75 386 ILE A CA 1
ATOM 3141 C C . ILE A 1 386 ? -34.188 -4.234 8.414 1 88.75 386 ILE A C 1
ATOM 3143 O O . ILE A 1 386 ? -35.406 -3.973 8.383 1 88.75 386 ILE A O 1
ATOM 3147 N N . GLY A 1 387 ? -33.375 -3.725 9.234 1 87.56 387 GLY A N 1
ATOM 3148 C CA . GLY A 1 387 ? -33.844 -2.838 10.289 1 87.56 387 GLY A CA 1
ATOM 3149 C C . GLY A 1 387 ? -34.375 -1.525 9.766 1 87.56 387 GLY A C 1
ATOM 3150 O O . GLY A 1 387 ? -35.25 -0.927 10.383 1 87.56 387 GLY A O 1
ATOM 3151 N N . ILE A 1 388 ? -33.906 -1.076 8.672 1 86.44 388 ILE A N 1
ATOM 3152 C CA . ILE A 1 388 ? -34.281 0.209 8.109 1 86.44 388 ILE A CA 1
ATOM 3153 C C . ILE A 1 388 ? -35.562 0.042 7.293 1 86.44 388 ILE A C 1
ATOM 3155 O O . ILE A 1 388 ? -36.344 0.992 7.133 1 86.44 388 ILE A O 1
ATOM 3159 N N . ARG A 1 389 ? -35.844 -1.146 6.859 1 87.12 389 ARG A N 1
ATOM 3160 C CA . ARG A 1 389 ? -37 -1.382 5.984 1 87.12 389 ARG A CA 1
ATOM 3161 C C . ARG A 1 389 ? -38.281 -1.578 6.797 1 87.12 389 ARG A C 1
ATOM 3163 O O . ARG A 1 389 ? -38.25 -2.229 7.844 1 87.12 389 ARG A O 1
ATOM 3170 N N . LYS A 1 390 ? -39.219 -0.933 6.188 1 84.44 390 LYS A N 1
ATOM 3171 C CA . LYS A 1 390 ? -40.531 -1.056 6.82 1 84.44 390 LYS A CA 1
ATOM 3172 C C . LYS A 1 390 ? -41.312 -2.25 6.266 1 84.44 390 LYS A C 1
ATOM 3174 O O . LYS A 1 390 ? -41.094 -2.658 5.121 1 84.44 390 LYS A O 1
ATOM 3179 N N . GLY A 1 391 ? -41.938 -3.113 7.086 1 85.88 391 GLY A N 1
ATOM 3180 C CA . GLY A 1 391 ? -42.75 -4.219 6.629 1 85.88 391 GLY A CA 1
ATOM 3181 C C . GLY A 1 391 ? -42.844 -5.359 7.629 1 85.88 391 GLY A C 1
ATOM 3182 O O . GLY A 1 391 ? -41.875 -5.605 8.375 1 85.88 391 GLY A O 1
ATOM 3183 N N . LYS A 1 392 ? -43.938 -5.973 7.617 1 87.62 392 LYS A N 1
ATOM 3184 C CA . LYS A 1 392 ? -44.188 -7.047 8.57 1 87.62 392 LYS A CA 1
ATOM 3185 C C . LYS A 1 392 ? -43.281 -8.25 8.305 1 87.62 392 LYS A C 1
ATOM 3187 O O . LYS A 1 392 ? -42.812 -8.898 9.242 1 87.62 392 LYS A O 1
ATOM 3192 N N . MET A 1 393 ? -43.031 -8.469 7.062 1 89.81 393 MET A N 1
ATOM 3193 C CA . MET A 1 393 ? -42.219 -9.617 6.711 1 89.81 393 MET A CA 1
ATOM 3194 C C . MET A 1 393 ? -40.781 -9.422 7.184 1 89.81 393 MET A C 1
ATOM 3196 O O . MET A 1 393 ? -40.156 -10.359 7.668 1 89.81 393 MET A O 1
ATOM 3200 N N . TRP A 1 394 ? -40.344 -8.258 7.066 1 89.31 394 TRP A N 1
ATOM 3201 C CA . TRP A 1 394 ? -39 -7.945 7.484 1 89.31 394 TRP A CA 1
ATOM 3202 C C . TRP A 1 394 ? -38.875 -8.016 9 1 89.31 394 TRP A C 1
ATOM 3204 O O . TRP A 1 394 ? -37.812 -8.43 9.523 1 89.31 394 TRP A O 1
ATOM 3214 N N . ARG A 1 395 ? -39.875 -7.734 9.656 1 88.69 395 ARG A N 1
ATOM 3215 C CA . ARG A 1 395 ? -39.844 -7.789 11.117 1 88.69 395 ARG A CA 1
ATOM 3216 C C . ARG A 1 395 ? -39.844 -9.234 11.609 1 88.69 395 ARG A C 1
ATOM 3218 O O . ARG A 1 395 ? -39.188 -9.555 12.594 1 88.69 395 ARG A O 1
ATOM 3225 N N . LEU A 1 396 ? -40.531 -10.031 10.898 1 88.69 396 LEU A N 1
ATOM 3226 C CA . LEU A 1 396 ? -40.531 -11.445 11.234 1 88.69 396 LEU A CA 1
ATOM 3227 C C . LEU A 1 396 ? -39.156 -12.047 11.039 1 88.69 396 LEU A C 1
ATOM 3229 O O . LEU A 1 396 ? -38.656 -12.805 11.883 1 88.69 396 LEU A O 1
ATOM 3233 N N . LEU A 1 397 ? -38.594 -11.656 9.945 1 87 397 LEU A N 1
ATOM 3234 C CA . LEU A 1 397 ? -37.25 -12.141 9.664 1 87 397 LEU A CA 1
ATOM 3235 C C . LEU A 1 397 ? -36.25 -11.633 10.711 1 87 397 LEU A C 1
ATOM 3237 O O . LEU A 1 397 ? -35.375 -12.383 11.164 1 87 397 LEU A O 1
ATOM 3241 N N . GLU A 1 398 ? -36.375 -10.414 11.031 1 87.31 398 GLU A N 1
ATOM 3242 C CA . GLU A 1 398 ? -35.531 -9.82 12.07 1 87.31 398 GLU A CA 1
ATOM 3243 C C . GLU A 1 398 ? -35.719 -10.562 13.391 1 87.31 398 GLU A C 1
ATOM 3245 O O . GLU A 1 398 ? -34.719 -10.883 14.055 1 87.31 398 GLU A O 1
ATOM 3250 N N . GLY A 1 399 ? -36.969 -10.82 13.727 1 83 399 GLY A N 1
ATOM 3251 C CA . GLY A 1 399 ? -37.25 -11.547 14.953 1 83 399 GLY A CA 1
ATOM 3252 C C . GLY A 1 399 ? -36.625 -12.938 14.969 1 83 399 GLY A C 1
ATOM 3253 O O . GLY A 1 399 ? -36.125 -13.391 15.992 1 83 399 GLY A O 1
ATOM 3254 N N . PHE A 1 400 ? -36.594 -13.539 13.859 1 83.69 400 PHE A N 1
ATOM 3255 C CA . PHE A 1 400 ? -36.031 -14.875 13.727 1 83.69 400 PHE A CA 1
ATOM 3256 C C . PHE A 1 400 ? -34.531 -14.844 13.883 1 83.69 400 PHE A C 1
ATOM 3258 O O . PHE A 1 400 ? -33.938 -15.695 14.562 1 83.69 400 PHE A O 1
ATOM 3265 N N . ILE A 1 401 ? -33.875 -13.883 13.273 1 83 401 ILE A N 1
ATOM 3266 C CA . ILE A 1 401 ? -32.438 -13.797 13.281 1 83 401 ILE A CA 1
ATOM 3267 C C . ILE A 1 401 ? -31.938 -13.43 14.68 1 83 401 ILE A C 1
ATOM 3269 O O . ILE A 1 401 ? -30.938 -13.977 15.156 1 83 401 ILE A O 1
ATOM 3273 N N . VAL A 1 402 ? -32.625 -12.547 15.32 1 77.5 402 VAL A N 1
ATOM 3274 C CA . VAL A 1 402 ? -32.219 -12.078 16.641 1 77.5 402 VAL A CA 1
ATOM 3275 C C . VAL A 1 402 ? -32.406 -13.195 17.656 1 77.5 402 VAL A C 1
ATOM 3277 O O . VAL A 1 402 ? -31.641 -13.273 18.625 1 77.5 402 VAL A O 1
ATOM 3280 N N . ARG A 1 403 ? -33.375 -14.188 17.531 1 75.19 403 ARG A N 1
ATOM 3281 C CA . ARG A 1 403 ? -33.656 -15.258 18.484 1 75.19 403 ARG A CA 1
ATOM 3282 C C . ARG A 1 403 ? -32.75 -16.453 18.25 1 75.19 403 ARG A C 1
ATOM 3284 O O . ARG A 1 403 ? -32.625 -17.328 19.109 1 75.19 403 ARG A O 1
ATOM 3291 N N . LEU A 1 404 ? -32.281 -16.75 17.078 1 68.62 404 LEU A N 1
ATOM 3292 C CA . LEU A 1 404 ? -31.391 -17.875 16.828 1 68.62 404 LEU A CA 1
ATOM 3293 C C . LEU A 1 404 ? -30.25 -17.891 17.844 1 68.62 404 LEU A C 1
ATOM 3295 O O . LEU A 1 404 ? -29.625 -16.844 18.094 1 68.62 404 LEU A O 1
ATOM 3299 N N . PRO A 1 405 ? -30.359 -19.125 18.75 1 48.5 405 PRO A N 1
ATOM 3300 C CA . PRO A 1 405 ? -29.391 -19.422 19.812 1 48.5 405 PRO A CA 1
ATOM 3301 C C . PRO A 1 405 ? -27.969 -19.562 19.297 1 48.5 405 PRO A C 1
ATOM 3303 O O . PRO A 1 405 ? -27.75 -20.203 18.25 1 48.5 405 PRO A O 1
ATOM 3306 N N . GLY A 1 406 ? -27.016 -18.891 19.047 1 45.31 406 GLY A N 1
ATOM 3307 C CA . GLY A 1 406 ? -25.656 -18.922 18.516 1 45.31 406 GLY A CA 1
ATOM 3308 C C . GLY A 1 406 ? -25.25 -17.625 17.859 1 45.31 406 GLY A C 1
ATOM 3309 O O . GLY A 1 406 ? -24.281 -17.578 17.109 1 45.31 406 GLY A O 1
ATOM 3310 N N . ARG A 1 407 ? -26.156 -17.016 17.656 1 46.47 407 ARG A N 1
ATOM 3311 C CA . ARG A 1 407 ? -25.938 -15.609 17.359 1 46.47 407 ARG A CA 1
ATOM 3312 C C . ARG A 1 407 ? -24.609 -15.133 17.953 1 46.47 407 ARG A C 1
ATOM 3314 O O . ARG A 1 407 ? -24.281 -13.945 17.875 1 46.47 407 ARG A O 1
ATOM 3321 N N . CYS A 1 408 ? -24.109 -15.867 18.781 1 40.28 408 CYS A N 1
ATOM 3322 C CA . CYS A 1 408 ? -22.703 -15.867 19.125 1 40.28 408 CYS A CA 1
ATOM 3323 C C . CYS A 1 408 ? -21.828 -15.93 17.875 1 40.28 408 CYS A C 1
ATOM 3325 O O . CYS A 1 408 ? -20.656 -15.547 17.922 1 40.28 408 CYS A O 1
ATOM 3327 N N . ILE A 1 409 ? -22.109 -16.969 17.031 1 38.47 409 ILE A N 1
ATOM 3328 C CA . ILE A 1 409 ? -21.203 -17.203 15.898 1 38.47 409 ILE A CA 1
ATOM 3329 C C . ILE A 1 409 ? -21 -15.891 15.141 1 38.47 409 ILE A C 1
ATOM 3331 O O . ILE A 1 409 ? -19.875 -15.586 14.719 1 38.47 409 ILE A O 1
ATOM 3335 N N . ILE A 1 410 ? -22.141 -15.477 14.352 1 36.78 410 ILE A N 1
ATOM 3336 C CA . ILE A 1 410 ? -21.906 -14.234 13.625 1 36.78 410 ILE A CA 1
ATOM 3337 C C . ILE A 1 410 ? -21.688 -13.094 14.617 1 36.78 410 ILE A C 1
ATOM 3339 O O . ILE A 1 410 ? -20.719 -12.32 14.477 1 36.78 410 ILE A O 1
ATOM 3343 N N . THR A 1 411 ? -22.844 -12.328 15.016 1 37.59 411 THR A N 1
ATOM 3344 C CA . THR A 1 411 ? -22.75 -11.047 15.711 1 37.59 411 THR A CA 1
ATOM 3345 C C . THR A 1 411 ? -22.297 -11.25 17.156 1 37.59 411 THR A C 1
ATOM 3347 O O . THR A 1 411 ? -22.266 -10.297 17.938 1 37.59 411 THR A O 1
ATOM 3350 N N . ARG A 1 412 ? -22.922 -12.258 17.891 1 36.19 412 ARG A N 1
ATOM 3351 C CA . ARG A 1 412 ? -22.734 -11.812 19.266 1 36.19 412 ARG A CA 1
ATOM 3352 C C . ARG A 1 412 ? -21.438 -11.031 19.422 1 36.19 412 ARG A C 1
ATOM 3354 O O . ARG A 1 412 ? -20.406 -11.406 18.859 1 36.19 412 ARG A O 1
ATOM 3361 N N . ASP A 1 413 ? -21.391 -10.062 20.312 1 42.22 413 ASP A N 1
ATOM 3362 C CA . ASP A 1 413 ? -20.75 -8.828 20.75 1 42.22 413 ASP A CA 1
ATOM 3363 C C . ASP A 1 413 ? -19.25 -9.031 20.969 1 42.22 413 ASP A C 1
ATOM 3365 O O . ASP A 1 413 ? -18.688 -8.555 21.953 1 42.22 413 ASP A O 1
ATOM 3369 N N . LYS A 1 414 ? -18.891 -10.312 20.734 1 47.62 414 LYS A N 1
ATOM 3370 C CA . LYS A 1 414 ? -17.547 -10.117 21.25 1 47.62 414 LYS A CA 1
ATOM 3371 C C . LYS A 1 414 ? -16.828 -9.008 20.469 1 47.62 414 LYS A C 1
ATOM 3373 O O . LYS A 1 414 ? -16.312 -9.242 19.375 1 47.62 414 LYS A O 1
ATOM 3378 N N . ASN A 1 415 ? -17.719 -8.055 20.531 1 54.5 415 ASN A N 1
ATOM 3379 C CA . ASN A 1 415 ? -17.047 -6.82 20.125 1 54.5 415 ASN A CA 1
ATOM 3380 C C . ASN A 1 415 ? -15.539 -6.91 20.359 1 54.5 415 ASN A C 1
ATOM 3382 O O . ASN A 1 415 ? -15.086 -7.582 21.281 1 54.5 415 ASN A O 1
ATOM 3386 N N . PRO A 1 416 ? -14.984 -6.75 19.297 1 64.31 416 PRO A N 1
ATOM 3387 C CA . PRO A 1 416 ? -13.531 -6.75 19.469 1 64.31 416 PRO A CA 1
ATOM 3388 C C . PRO A 1 416 ? -13.102 -6.129 20.797 1 64.31 416 PRO A C 1
ATOM 3390 O O . PRO A 1 416 ? -13.719 -5.164 21.266 1 64.31 416 PRO A O 1
ATOM 3393 N N . THR A 1 417 ? -12.477 -7.031 21.562 1 71.31 417 THR A N 1
ATOM 3394 C CA . THR A 1 417 ? -11.898 -6.508 22.797 1 71.31 417 THR A CA 1
ATOM 3395 C C . THR A 1 417 ? -10.797 -5.5 22.484 1 71.31 417 THR A C 1
ATOM 3397 O O . THR A 1 417 ? -9.992 -5.715 21.578 1 71.31 417 THR A O 1
ATOM 3400 N N . LEU A 1 418 ? -11.078 -4.359 23.094 1 81.94 418 LEU A N 1
ATOM 3401 C CA . LEU A 1 418 ? -10.023 -3.365 22.938 1 81.94 418 LEU A CA 1
ATOM 3402 C C . LEU A 1 418 ? -8.805 -3.738 23.781 1 81.94 418 LEU A C 1
ATOM 3404 O O . LEU A 1 418 ? -8.93 -3.994 24.984 1 81.94 418 LEU A O 1
ATOM 3408 N N . LYS A 1 419 ? -7.777 -3.975 23.156 1 83.38 419 LYS A N 1
ATOM 3409 C CA . LYS A 1 419 ? -6.516 -4.223 23.844 1 83.38 419 LYS A CA 1
ATOM 3410 C C . LYS A 1 419 ? -5.594 -3.01 23.766 1 83.38 419 LYS A C 1
ATOM 3412 O O . LYS A 1 419 ? -5.254 -2.561 22.656 1 83.38 419 LYS A O 1
ATOM 3417 N N . ILE A 1 420 ? -5.246 -2.527 24.922 1 89.5 420 ILE A N 1
ATOM 3418 C CA . ILE A 1 420 ? -4.383 -1.351 24.984 1 89.5 420 ILE A CA 1
ATOM 3419 C C . ILE A 1 420 ? -2.943 -1.779 25.25 1 89.5 420 ILE A C 1
ATOM 3421 O O . ILE A 1 420 ? -2.648 -2.385 26.281 1 89.5 420 ILE A O 1
ATOM 3425 N N . GLY A 1 421 ? -2.068 -1.479 24.312 1 88.62 421 GLY A N 1
ATOM 3426 C CA . GLY A 1 421 ? -0.667 -1.833 24.469 1 88.62 421 GLY A CA 1
ATOM 3427 C C . GLY A 1 421 ? 0.021 -1.064 25.578 1 88.62 421 GLY A C 1
ATOM 3428 O O . GLY A 1 421 ? -0.249 0.121 25.781 1 88.62 421 GLY A O 1
ATOM 3429 N N . GLN A 1 422 ? 0.875 -1.831 26.328 1 90.44 422 GLN A N 1
ATOM 3430 C CA . GLN A 1 422 ? 1.646 -1.232 27.406 1 90.44 422 GLN A CA 1
ATOM 3431 C C . GLN A 1 422 ? 3.139 -1.484 27.234 1 90.44 422 GLN A C 1
ATOM 3433 O O . GLN A 1 422 ? 3.547 -2.588 26.859 1 90.44 422 GLN A O 1
ATOM 3438 N N . PHE A 1 423 ? 3.855 -0.403 27.344 1 90.56 423 PHE A N 1
ATOM 3439 C CA . PHE A 1 423 ? 5.309 -0.497 27.234 1 90.56 423 PHE A CA 1
ATOM 3440 C C . PHE A 1 423 ? 5.988 0.347 28.297 1 90.56 423 PHE A C 1
ATOM 3442 O O . PHE A 1 423 ? 5.609 1.499 28.531 1 90.56 423 PHE A O 1
ATOM 3449 N N . SER A 1 424 ? 6.961 -0.338 28.984 1 87.75 424 SER A N 1
ATOM 3450 C CA . SER A 1 424 ? 7.773 0.385 29.953 1 87.75 424 SER A CA 1
ATOM 3451 C C . SER A 1 424 ? 9.227 0.477 29.5 1 87.75 424 SER A C 1
ATOM 3453 O O . SER A 1 424 ? 9.836 -0.534 29.141 1 87.75 424 SER A O 1
ATOM 3455 N N . LEU A 1 425 ? 9.773 1.627 29.5 1 84.62 425 LEU A N 1
ATOM 3456 C CA . LEU A 1 425 ? 11.086 1.912 28.938 1 84.62 425 LEU A CA 1
ATOM 3457 C C . LEU A 1 425 ? 12.188 1.328 29.797 1 84.62 425 LEU A C 1
ATOM 3459 O O . LEU A 1 425 ? 13.133 0.713 29.297 1 84.62 425 LEU A O 1
ATOM 3463 N N . LEU A 1 426 ? 12.133 1.494 31.125 1 81.06 426 LEU A N 1
ATOM 3464 C CA . LEU A 1 426 ? 13.227 1.14 32.031 1 81.06 426 LEU A CA 1
ATOM 3465 C C . LEU A 1 426 ? 13.445 -0.369 32.062 1 81.06 426 LEU A C 1
ATOM 3467 O O . LEU A 1 426 ? 14.57 -0.839 31.828 1 81.06 426 LEU A O 1
ATOM 3471 N N . PRO A 1 427 ? 12.359 -1.045 32.219 1 79.12 427 PRO A N 1
ATOM 3472 C CA . PRO A 1 427 ? 12.578 -2.492 32.156 1 79.12 427 PRO A CA 1
ATOM 3473 C C . PRO A 1 427 ? 13.055 -2.963 30.781 1 79.12 427 PRO A C 1
ATOM 3475 O O . PRO A 1 427 ? 13.836 -3.916 30.688 1 79.12 427 PRO A O 1
ATOM 3478 N N . TYR A 1 428 ? 12.656 -2.373 29.797 1 82.06 428 TYR A N 1
ATOM 3479 C CA . TYR A 1 428 ? 13.086 -2.709 28.438 1 82.06 428 TYR A CA 1
ATOM 3480 C C . TYR A 1 428 ? 14.578 -2.457 28.266 1 82.06 428 TYR A C 1
ATOM 3482 O O . TYR A 1 428 ? 15.305 -3.32 27.766 1 82.06 428 TYR A O 1
ATOM 3490 N N . CYS A 1 429 ? 15 -1.307 28.594 1 79.31 429 CYS A N 1
ATOM 3491 C CA . CYS A 1 429 ? 16.406 -0.956 28.438 1 79.31 429 CYS A CA 1
ATOM 3492 C C . CYS A 1 429 ? 17.281 -1.82 29.328 1 79.31 429 CYS A C 1
ATOM 3494 O O . CYS A 1 429 ? 18.406 -2.186 28.938 1 79.31 429 CYS A O 1
ATOM 3496 N N . PHE A 1 430 ? 16.828 -2.158 30.516 1 78 430 PHE A N 1
ATOM 3497 C CA . PHE A 1 430 ? 17.578 -3.008 31.422 1 78 430 PHE A CA 1
ATOM 3498 C C . PHE A 1 430 ? 17.812 -4.387 30.812 1 78 430 PHE A C 1
ATOM 3500 O O . PHE A 1 430 ? 18.938 -4.887 30.812 1 78 430 PHE A O 1
ATOM 3507 N N . ASN A 1 431 ? 16.781 -4.887 30.312 1 75.31 431 ASN A N 1
ATOM 3508 C CA . ASN A 1 431 ? 16.891 -6.227 29.75 1 75.31 431 ASN A CA 1
ATOM 3509 C C . ASN A 1 431 ? 17.672 -6.223 28.438 1 75.31 431 ASN A C 1
ATOM 3511 O O . ASN A 1 431 ? 18.328 -7.207 28.094 1 75.31 431 ASN A O 1
ATOM 3515 N N . ASP A 1 432 ? 17.484 -5.16 27.719 1 73.38 432 ASP A N 1
ATOM 3516 C CA . ASP A 1 432 ? 18.219 -5.031 26.469 1 73.38 432 ASP A CA 1
ATOM 3517 C C . ASP A 1 432 ? 19.719 -4.957 26.719 1 73.38 432 ASP A C 1
ATOM 3519 O O . ASP A 1 432 ? 20.516 -5.473 25.922 1 73.38 432 ASP A O 1
ATOM 3523 N N . SER A 1 433 ? 20.125 -4.367 27.812 1 69.5 433 SER A N 1
ATOM 3524 C CA . SER A 1 433 ? 21.547 -4.207 28.141 1 69.5 433 SER A CA 1
ATOM 3525 C C . SER A 1 433 ? 22.125 -5.496 28.719 1 69.5 433 SER A C 1
ATOM 3527 O O . SER A 1 433 ? 23.281 -5.824 28.453 1 69.5 433 SER A O 1
ATOM 3529 N N . LYS A 1 434 ? 21.406 -6.133 29.656 1 66.25 434 LYS A N 1
ATOM 3530 C CA . LYS A 1 434 ? 21.969 -7.27 30.375 1 66.25 434 LYS A CA 1
ATOM 3531 C C . LYS A 1 434 ? 21.906 -8.539 29.531 1 66.25 434 LYS A C 1
ATOM 3533 O O . LYS A 1 434 ? 22.766 -9.414 29.641 1 66.25 434 LYS A O 1
ATOM 3538 N N . GLN A 1 435 ? 20.75 -8.836 29.25 1 55.25 435 GLN A N 1
ATOM 3539 C CA . GLN A 1 435 ? 20.484 -10.203 28.812 1 55.25 435 GLN A CA 1
ATOM 3540 C C . GLN A 1 435 ? 21.266 -10.531 27.531 1 55.25 435 GLN A C 1
ATOM 3542 O O . GLN A 1 435 ? 22.359 -11.07 27.594 1 55.25 435 GLN A O 1
ATOM 3547 N N . ASN A 1 436 ? 20.609 -10.719 26.234 1 54.16 436 ASN A N 1
ATOM 3548 C CA . ASN A 1 436 ? 20.656 -11.648 25.125 1 54.16 436 ASN A CA 1
ATOM 3549 C C . ASN A 1 436 ? 21.703 -11.219 24.094 1 54.16 436 ASN A C 1
ATOM 3551 O O . ASN A 1 436 ? 21.359 -10.641 23.062 1 54.16 436 ASN A O 1
ATOM 3555 N N . ALA A 1 437 ? 22.844 -11.07 24.672 1 61.53 437 ALA A N 1
ATOM 3556 C CA . ALA A 1 437 ? 23.875 -10.445 23.844 1 61.53 437 ALA A CA 1
ATOM 3557 C C . ALA A 1 437 ? 23.969 -11.117 22.484 1 61.53 437 ALA A C 1
ATOM 3559 O O . ALA A 1 437 ? 23.875 -10.453 21.438 1 61.53 437 ALA A O 1
ATOM 3560 N N . PRO A 1 438 ? 24.484 -12.43 22.625 1 67.31 438 PRO A N 1
ATOM 3561 C CA . PRO A 1 438 ? 24.828 -12.922 21.297 1 67.31 438 PRO A CA 1
ATOM 3562 C C . PRO A 1 438 ? 23.609 -13.125 20.391 1 67.31 438 PRO A C 1
ATOM 3564 O O . PRO A 1 438 ? 23.688 -12.875 19.188 1 67.31 438 PRO A O 1
ATOM 3567 N N . PHE A 1 439 ? 22.578 -13.594 21.109 1 74.31 439 PHE A N 1
ATOM 3568 C CA . PHE A 1 439 ? 21.375 -13.852 20.312 1 74.31 439 PHE A CA 1
ATOM 3569 C C . PHE A 1 439 ? 20.812 -12.555 19.75 1 74.31 439 PHE A C 1
ATOM 3571 O O . PHE A 1 439 ? 20.422 -12.5 18.578 1 74.31 439 PHE A O 1
ATOM 3578 N N . LYS A 1 440 ? 20.875 -11.602 20.578 1 73.19 440 LYS A N 1
ATOM 3579 C CA . LYS A 1 440 ? 20.344 -10.32 20.125 1 73.19 440 LYS A CA 1
ATOM 3580 C C . LYS A 1 440 ? 21.234 -9.711 19.031 1 73.19 440 LYS A C 1
ATOM 3582 O O . LYS A 1 440 ? 20.734 -9.078 18.094 1 73.19 440 LYS A O 1
ATOM 3587 N N . LYS A 1 441 ? 22.406 -10.023 19.203 1 72.38 441 LYS A N 1
ATOM 3588 C CA . LYS A 1 441 ? 23.312 -9.57 18.156 1 72.38 441 LYS A CA 1
ATOM 3589 C C . LYS A 1 441 ? 23.062 -10.312 16.844 1 72.38 441 LYS A C 1
ATOM 3591 O O . LYS A 1 441 ? 23.109 -9.711 15.766 1 72.38 441 LYS A O 1
ATOM 3596 N N . PHE A 1 442 ? 22.75 -11.547 17.078 1 74.38 442 PHE A N 1
ATOM 3597 C CA . PHE A 1 442 ? 22.422 -12.359 15.922 1 74.38 442 PHE A CA 1
ATOM 3598 C C . PHE A 1 442 ? 21.172 -11.844 15.227 1 74.38 442 PHE A C 1
ATOM 3600 O O . PHE A 1 442 ? 21.125 -11.711 14.008 1 74.38 442 PHE A O 1
ATOM 3607 N N . LEU A 1 443 ? 20.219 -11.508 16.031 1 75.44 443 LEU A N 1
ATOM 3608 C CA . LEU A 1 443 ? 18.953 -11.008 15.484 1 75.44 443 LEU A CA 1
ATOM 3609 C C . LEU A 1 443 ? 19.156 -9.625 14.867 1 75.44 443 LEU A C 1
ATOM 3611 O O . LEU A 1 443 ? 18.453 -9.258 13.922 1 75.44 443 LEU A O 1
ATOM 3615 N N . GLY A 1 444 ? 20.094 -8.953 15.445 1 70.38 444 GLY A N 1
ATOM 3616 C CA . GLY A 1 444 ? 20.422 -7.621 14.953 1 70.38 444 GLY A CA 1
ATOM 3617 C C . GLY A 1 444 ? 20.969 -7.629 13.539 1 70.38 444 GLY A C 1
ATOM 3618 O O . GLY A 1 444 ? 20.703 -6.703 12.766 1 70.38 444 GLY A O 1
ATOM 3619 N N . TYR A 1 445 ? 21.5 -8.805 13.258 1 64.81 445 TYR A N 1
ATOM 3620 C CA . TYR A 1 445 ? 22.047 -8.93 11.914 1 64.81 445 TYR A CA 1
ATOM 3621 C C . TYR A 1 445 ? 20.938 -8.992 10.867 1 64.81 445 TYR A C 1
ATOM 3623 O O . TYR A 1 445 ? 21.109 -8.531 9.742 1 64.81 445 TYR A O 1
ATOM 3631 N N . PHE A 1 446 ? 19.812 -9.469 11.367 1 64.56 446 PHE A N 1
ATOM 3632 C CA . PHE A 1 446 ? 18.688 -9.617 10.453 1 64.56 446 PHE A CA 1
ATOM 3633 C C . PHE A 1 446 ? 17.641 -8.531 10.688 1 64.56 446 PHE A C 1
ATOM 3635 O O . PHE A 1 446 ? 16.531 -8.594 10.156 1 64.56 446 PHE A O 1
ATOM 3642 N N . ASP A 1 447 ? 17.938 -7.547 11.492 1 67.69 447 ASP A N 1
ATOM 3643 C CA . ASP A 1 447 ? 17.047 -6.441 11.82 1 67.69 447 ASP A CA 1
ATOM 3644 C C . ASP A 1 447 ? 15.75 -6.953 12.453 1 67.69 447 ASP A C 1
ATOM 3646 O O . ASP A 1 447 ? 14.664 -6.457 12.148 1 67.69 447 ASP A O 1
ATOM 3650 N N . LEU A 1 448 ? 15.898 -8.07 13.203 1 74.19 448 LEU A N 1
ATOM 3651 C CA . LEU A 1 448 ? 14.742 -8.656 13.867 1 74.19 448 LEU A CA 1
ATOM 3652 C C . LEU A 1 448 ? 14.789 -8.391 15.367 1 74.19 448 LEU A C 1
ATOM 3654 O O . LEU A 1 448 ? 13.992 -8.945 16.125 1 74.19 448 LEU A O 1
ATOM 3658 N N . LYS A 1 449 ? 15.734 -7.684 15.773 1 74.31 449 LYS A N 1
ATOM 3659 C CA . LYS A 1 449 ? 15.875 -7.402 17.203 1 74.31 449 LYS A CA 1
ATOM 3660 C C . LYS A 1 449 ? 14.648 -6.668 17.734 1 74.31 449 LYS A C 1
ATOM 3662 O O . LYS A 1 449 ? 14.125 -7.016 18.797 1 74.31 449 LYS A O 1
ATOM 3667 N N . GLN A 1 450 ? 14.227 -5.707 17 1 73.62 450 GLN A N 1
ATOM 3668 C CA . GLN A 1 450 ? 13.078 -4.93 17.453 1 73.62 450 GLN A CA 1
ATOM 3669 C C . GLN A 1 450 ? 11.82 -5.785 17.5 1 73.62 450 GLN A C 1
ATOM 3671 O O . GLN A 1 450 ? 10.992 -5.633 18.406 1 73.62 450 GLN A O 1
ATOM 3676 N N . PHE A 1 451 ? 11.695 -6.637 16.641 1 74.69 451 PHE A N 1
ATOM 3677 C CA . PHE A 1 451 ? 10.555 -7.539 16.609 1 74.69 451 PHE A CA 1
ATOM 3678 C C . PHE A 1 451 ? 10.547 -8.445 17.828 1 74.69 451 PHE A C 1
ATOM 3680 O O . PHE A 1 451 ? 9.508 -8.609 18.484 1 74.69 451 PHE A O 1
ATOM 3687 N N . TRP A 1 452 ? 11.695 -8.977 18.109 1 74.88 452 TRP A N 1
ATOM 3688 C CA . TRP A 1 452 ? 11.828 -9.859 19.266 1 74.88 452 TRP A CA 1
ATOM 3689 C C . TRP A 1 452 ? 11.57 -9.102 20.562 1 74.88 452 TRP A C 1
ATOM 3691 O O . TRP A 1 452 ? 10.875 -9.602 21.453 1 74.88 452 TRP A O 1
ATOM 3701 N N . ASN A 1 453 ? 12.047 -7.965 20.609 1 74.94 453 ASN A N 1
ATOM 3702 C CA . ASN A 1 453 ? 11.844 -7.152 21.812 1 74.94 453 ASN A CA 1
ATOM 3703 C C . ASN A 1 453 ? 10.383 -6.766 21.969 1 74.94 453 ASN A C 1
ATOM 3705 O O . ASN A 1 453 ? 9.867 -6.746 23.094 1 74.94 453 ASN A O 1
ATOM 3709 N N . ASN A 1 454 ? 9.742 -6.531 20.938 1 74.81 454 ASN A N 1
ATOM 3710 C CA . ASN A 1 454 ? 8.328 -6.172 21.016 1 74.81 454 ASN A CA 1
ATOM 3711 C C . ASN A 1 454 ? 7.473 -7.344 21.484 1 74.81 454 ASN A C 1
ATOM 3713 O O . ASN A 1 454 ? 6.492 -7.152 22.203 1 74.81 454 ASN A O 1
ATOM 3717 N N . LEU A 1 455 ? 7.891 -8.453 21.141 1 76.12 455 LEU A N 1
ATOM 3718 C CA . LEU A 1 455 ? 7.152 -9.641 21.547 1 76.12 455 LEU A CA 1
ATOM 3719 C C . LEU A 1 455 ? 7.301 -9.891 23.031 1 76.12 455 LEU A C 1
ATOM 3721 O O . LEU A 1 455 ? 6.355 -10.336 23.688 1 76.12 455 LEU A O 1
ATOM 3725 N N . ASN A 1 456 ? 8.414 -9.5 23.5 1 77.5 456 ASN A N 1
ATOM 3726 C CA . ASN A 1 456 ? 8.703 -9.891 24.875 1 77.5 456 ASN A CA 1
ATOM 3727 C C . ASN A 1 456 ? 8.352 -8.773 25.859 1 77.5 456 ASN A C 1
ATOM 3729 O O . ASN A 1 456 ? 8.055 -9.039 27.016 1 77.5 456 ASN A O 1
ATOM 3733 N N . TYR A 1 457 ? 8.297 -7.598 25.375 1 81.88 457 TYR A N 1
ATOM 3734 C CA . TYR A 1 457 ? 8.203 -6.539 26.375 1 81.88 457 TYR A CA 1
ATOM 3735 C C . TYR A 1 457 ? 6.91 -5.754 26.219 1 81.88 457 TYR A C 1
ATOM 3737 O O . TYR A 1 457 ? 6.66 -4.797 26.969 1 81.88 457 TYR A O 1
ATOM 3745 N N . ILE A 1 458 ? 6.133 -6.141 25.312 1 85.94 458 ILE A N 1
ATOM 3746 C CA . ILE A 1 458 ? 4.844 -5.473 25.156 1 85.94 458 ILE A CA 1
ATOM 3747 C C . ILE A 1 458 ? 3.756 -6.289 25.844 1 85.94 458 ILE A C 1
ATOM 3749 O O . ILE A 1 458 ? 3.629 -7.492 25.609 1 85.94 458 ILE A O 1
ATOM 3753 N N . SER A 1 459 ? 3.174 -5.641 26.797 1 86.31 459 SER A N 1
ATOM 3754 C CA . SER A 1 459 ? 2.008 -6.238 27.438 1 86.31 459 SER A CA 1
ATOM 3755 C C . SER A 1 459 ? 0.722 -5.543 27.016 1 86.31 459 SER A C 1
ATOM 3757 O O . SER A 1 459 ? 0.765 -4.484 26.375 1 86.31 459 SER A O 1
ATOM 3759 N N . ARG A 1 460 ? -0.47 -6.273 27.328 1 86.81 460 ARG A N 1
ATOM 3760 C CA . ARG A 1 460 ? -1.735 -5.691 26.891 1 86.81 460 ARG A CA 1
ATOM 3761 C C . ARG A 1 460 ? -2.775 -5.746 28 1 86.81 460 ARG A C 1
ATOM 3763 O O . ARG A 1 460 ? -2.84 -6.727 28.75 1 86.81 460 ARG A O 1
ATOM 3770 N N . ILE A 1 461 ? -3.459 -4.562 28.047 1 85.56 461 ILE A N 1
ATOM 3771 C CA . ILE A 1 461 ? -4.629 -4.492 28.922 1 85.56 461 ILE A CA 1
ATOM 3772 C C . ILE A 1 461 ? -5.895 -4.719 28.094 1 85.56 461 ILE A C 1
ATOM 3774 O O . ILE A 1 461 ? -6.09 -4.086 27.047 1 85.56 461 ILE A O 1
ATOM 3778 N N . SER A 1 462 ? -6.684 -5.648 28.5 1 82.06 462 SER A N 1
ATOM 3779 C CA . SER A 1 462 ? -7.891 -5.977 27.75 1 82.06 462 SER A CA 1
ATOM 3780 C C . SER A 1 462 ? -9.125 -5.344 28.375 1 82.06 462 SER A C 1
ATOM 3782 O O . SER A 1 462 ? -9.305 -5.41 29.594 1 82.06 462 SER A O 1
ATOM 3784 N N . ILE A 1 463 ? -9.734 -4.609 27.547 1 77.38 463 ILE A N 1
ATOM 3785 C CA . ILE A 1 463 ? -11 -4.023 27.984 1 77.38 463 ILE A CA 1
ATOM 3786 C C . ILE A 1 463 ? -12.156 -4.676 27.219 1 77.38 463 ILE A C 1
ATOM 3788 O O . ILE A 1 463 ? -12.234 -4.578 26 1 77.38 463 ILE A O 1
ATOM 3792 N N . GLU A 1 464 ? -12.859 -5.586 27.766 1 65.12 464 GLU A N 1
ATOM 3793 C CA . GLU A 1 464 ? -13.938 -6.305 27.094 1 65.12 464 GLU A CA 1
ATOM 3794 C C . GLU A 1 464 ? -15.227 -5.488 27.094 1 65.12 464 GLU A C 1
ATOM 3796 O O . GLU A 1 464 ? -15.828 -5.285 26.031 1 65.12 464 GLU A O 1
ATOM 3801 N N . ASP A 1 465 ? -15.992 -5.395 28.266 1 58.88 465 ASP A N 1
ATOM 3802 C CA . ASP A 1 465 ? -17.297 -4.746 28.312 1 58.88 465 ASP A CA 1
ATOM 3803 C C . ASP A 1 465 ? -17.359 -3.717 29.438 1 58.88 465 ASP A C 1
ATOM 3805 O O . ASP A 1 465 ? -16.891 -3.979 30.547 1 58.88 465 ASP A O 1
ATOM 3809 N N . VAL A 1 466 ? -17.516 -2.467 28.953 1 54.25 466 VAL A N 1
ATOM 3810 C CA . VAL A 1 466 ? -17.594 -1.38 29.922 1 54.25 466 VAL A CA 1
ATOM 3811 C C . VAL A 1 466 ? -18.906 -1.468 30.703 1 54.25 466 VAL A C 1
ATOM 3813 O O . VAL A 1 466 ? -19.016 -0.914 31.797 1 54.25 466 VAL A O 1
ATOM 3816 N N . TYR A 1 467 ? -20.016 -2.27 30.094 1 49.72 467 TYR A N 1
ATOM 3817 C CA . TYR A 1 467 ? -21.328 -2.26 30.734 1 49.72 467 TYR A CA 1
ATOM 3818 C C . TYR A 1 467 ? -21.344 -3.145 31.969 1 49.72 467 TYR A C 1
ATOM 3820 O O . TYR A 1 467 ? -22.25 -3.055 32.781 1 49.72 467 TYR A O 1
ATOM 3828 N N . ASP A 1 468 ? -20.375 -4.016 32.062 1 49.22 468 ASP A N 1
ATOM 3829 C CA . ASP A 1 468 ? -20.625 -4.977 33.125 1 49.22 468 ASP A CA 1
ATOM 3830 C C . ASP A 1 468 ? -20.609 -4.293 34.5 1 49.22 468 ASP A C 1
ATOM 3832 O O . ASP A 1 468 ? -19.875 -3.326 34.688 1 49.22 468 ASP A O 1
ATOM 3836 N N . HIS A 1 469 ? -21.672 -4.473 35.438 1 48.62 469 HIS A N 1
ATOM 3837 C CA . HIS A 1 469 ? -22.031 -4.023 36.781 1 48.62 469 HIS A CA 1
ATOM 3838 C C . HIS A 1 469 ? -20.812 -3.984 37.688 1 48.62 469 HIS A C 1
ATOM 3840 O O . HIS A 1 469 ? -20.859 -3.406 38.781 1 48.62 469 HIS A O 1
ATOM 3846 N N . ARG A 1 470 ? -19.953 -4.758 37.594 1 47.16 470 ARG A N 1
ATOM 3847 C CA . ARG A 1 470 ? -18.734 -4.648 38.406 1 47.16 470 ARG A CA 1
ATOM 3848 C C . ARG A 1 470 ? -17.562 -4.203 37.531 1 47.16 470 ARG A C 1
ATOM 3850 O O . ARG A 1 470 ? -16.812 -5.039 37 1 47.16 470 ARG A O 1
ATOM 3857 N N . PRO A 1 471 ? -17.562 -2.879 37.281 1 58.88 471 PRO A N 1
ATOM 3858 C CA . PRO A 1 471 ? -16.578 -2.414 36.312 1 58.88 471 PRO A CA 1
ATOM 3859 C C . PRO A 1 471 ? -15.141 -2.766 36.688 1 58.88 471 PRO A C 1
ATOM 3861 O O . PRO A 1 471 ? -14.734 -2.518 37.844 1 58.88 471 PRO A O 1
ATOM 3864 N N . ASP A 1 472 ? -14.516 -3.717 36 1 67.06 472 ASP A N 1
ATOM 3865 C CA . ASP A 1 472 ? -13.102 -4.02 36.156 1 67.06 472 ASP A CA 1
ATOM 3866 C C . ASP A 1 472 ? -12.258 -2.746 36.156 1 67.06 472 ASP A C 1
ATOM 3868 O O . ASP A 1 472 ? -12.719 -1.698 35.688 1 67.06 472 ASP A O 1
ATOM 3872 N N . GLU A 1 473 ? -11.266 -2.715 36.938 1 75.5 473 GLU A N 1
ATOM 3873 C CA . GLU A 1 473 ? -10.352 -1.581 37.062 1 75.5 473 GLU A CA 1
ATOM 3874 C C . GLU A 1 473 ? -10.016 -1.015 35.688 1 75.5 473 GLU A C 1
ATOM 3876 O O . GLU A 1 473 ? -9.898 0.201 35.5 1 75.5 473 GLU A O 1
ATOM 3881 N N . GLU A 1 474 ? -10.141 -1.8 34.781 1 79.44 474 GLU A N 1
ATOM 3882 C CA . GLU A 1 474 ? -9.773 -1.364 33.438 1 79.44 474 GLU A CA 1
ATOM 3883 C C . GLU A 1 474 ? -10.914 -0.601 32.75 1 79.44 474 GLU A C 1
ATOM 3885 O O . GLU A 1 474 ? -10.688 0.361 32.031 1 79.44 474 GLU A O 1
ATOM 3890 N N . SER A 1 475 ? -12.078 -1.003 33.094 1 80.25 475 SER A N 1
ATOM 3891 C CA . SER A 1 475 ? -13.234 -0.292 32.562 1 80.25 475 SER A CA 1
ATOM 3892 C C . SER A 1 475 ? -13.375 1.091 33.188 1 80.25 475 SER A C 1
ATOM 3894 O O . SER A 1 475 ? -13.758 2.047 32.5 1 80.25 475 SER A O 1
ATOM 3896 N N . LYS A 1 476 ? -12.992 1.122 34.406 1 81.06 476 LYS A N 1
ATOM 3897 C CA . LYS A 1 476 ? -13.016 2.42 35.062 1 81.06 476 LYS A CA 1
ATOM 3898 C C . LYS A 1 476 ? -12.008 3.379 34.438 1 81.06 476 LYS A C 1
ATOM 3900 O O . LYS A 1 476 ? -12.281 4.57 34.312 1 81.06 476 LYS A O 1
ATOM 3905 N N . PHE A 1 477 ? -10.914 2.777 34.094 1 85.5 477 PHE A N 1
ATOM 3906 C CA . PHE A 1 477 ? -9.875 3.553 33.438 1 85.5 477 PHE A CA 1
ATOM 3907 C C . PHE A 1 477 ? -10.406 4.168 32.156 1 85.5 477 PHE A C 1
ATOM 3909 O O . PHE A 1 477 ? -10.25 5.367 31.922 1 85.5 477 PHE A O 1
ATOM 3916 N N . LEU A 1 478 ? -11.039 3.477 31.375 1 86.88 478 LEU A N 1
ATOM 3917 C CA . LEU A 1 478 ? -11.555 3.943 30.094 1 86.88 478 LEU A CA 1
ATOM 3918 C C . LEU A 1 478 ? -12.625 5.012 30.297 1 86.88 478 LEU A C 1
ATOM 3920 O O . LEU A 1 478 ? -12.641 6.02 29.578 1 86.88 478 LEU A O 1
ATOM 3924 N N . ASN A 1 479 ? -13.469 4.742 31.25 1 82.25 479 ASN A N 1
ATOM 3925 C CA . ASN A 1 479 ? -14.523 5.711 31.531 1 82.25 479 ASN A CA 1
ATOM 3926 C C . ASN A 1 479 ? -13.953 7.055 31.969 1 82.25 479 ASN A C 1
ATOM 3928 O O . ASN A 1 479 ? -14.445 8.109 31.562 1 82.25 479 ASN A O 1
ATOM 3932 N N . LEU A 1 480 ? -12.922 6.91 32.688 1 82.88 480 LEU A N 1
ATOM 3933 C CA . LEU A 1 480 ? -12.289 8.133 33.188 1 82.88 480 LEU A CA 1
ATOM 3934 C C . LEU A 1 480 ? -11.648 8.906 32.031 1 82.88 480 LEU A C 1
ATOM 3936 O O . LEU A 1 480 ? -11.742 10.133 31.969 1 82.88 480 LEU A O 1
ATOM 3940 N N . VAL A 1 481 ? -11.031 8.234 31.172 1 87.94 481 VAL A N 1
ATOM 3941 C CA . VAL A 1 481 ? -10.406 8.875 30.016 1 87.94 481 VAL A CA 1
ATOM 3942 C C . VAL A 1 481 ? -11.469 9.547 29.156 1 87.94 481 VAL A C 1
ATOM 3944 O O . VAL A 1 481 ? -11.32 10.711 28.766 1 87.94 481 VAL A O 1
ATOM 3947 N N . PHE A 1 482 ? -12.555 8.883 28.938 1 87.5 482 PHE A N 1
ATOM 3948 C CA . PHE A 1 482 ? -13.625 9.414 28.094 1 87.5 482 PHE A CA 1
ATOM 3949 C C . PHE A 1 482 ? -14.273 10.633 28.75 1 87.5 482 PHE A C 1
ATOM 3951 O O . PHE A 1 482 ? -14.531 11.633 28.078 1 87.5 482 PHE A O 1
ATOM 3958 N N . ASP A 1 483 ? -14.398 10.547 29.984 1 82.69 483 ASP A N 1
ATOM 3959 C CA . ASP A 1 483 ? -15.008 11.656 30.703 1 82.69 483 ASP A CA 1
ATOM 3960 C C . ASP A 1 483 ? -14.102 12.883 30.719 1 82.69 483 ASP A C 1
ATOM 3962 O O . ASP A 1 483 ? -14.57 14.016 30.594 1 82.69 483 ASP A O 1
ATOM 3966 N N . CYS A 1 484 ? -12.852 12.633 30.859 1 82.81 484 CYS A N 1
ATOM 3967 C CA . CYS A 1 484 ? -11.898 13.727 30.859 1 82.81 484 CYS A CA 1
ATOM 3968 C C . CYS A 1 484 ? -11.891 14.445 29.516 1 82.81 484 CYS A C 1
ATOM 3970 O O . CYS A 1 484 ? -11.852 15.68 29.469 1 82.81 484 CYS A O 1
ATOM 3972 N N . ILE A 1 485 ? -11.969 13.75 28.5 1 85.75 485 ILE A N 1
ATOM 3973 C CA . ILE A 1 485 ? -11.969 14.328 27.156 1 85.75 485 ILE A CA 1
ATOM 3974 C C . ILE A 1 485 ? -13.258 15.109 26.938 1 85.75 485 ILE A C 1
ATOM 3976 O O . ILE A 1 485 ? -13.234 16.219 26.406 1 85.75 485 ILE A O 1
ATOM 3980 N N . ALA A 1 486 ? -14.367 14.594 27.344 1 80.44 486 ALA A N 1
ATOM 3981 C CA . ALA A 1 486 ? -15.656 15.25 27.188 1 80.44 486 ALA A CA 1
ATOM 3982 C C . ALA A 1 486 ? -15.711 16.562 27.969 1 80.44 486 ALA A C 1
ATOM 3984 O O . ALA A 1 486 ? -16.234 17.562 27.484 1 80.44 486 ALA A O 1
ATOM 3985 N N . GLN A 1 487 ? -15.125 16.547 29.078 1 77.62 487 GLN A N 1
ATOM 3986 C CA . GLN A 1 487 ? -15.133 17.734 29.922 1 77.62 487 GLN A CA 1
ATOM 3987 C C . GLN A 1 487 ? -14.266 18.828 29.312 1 77.62 487 GLN A C 1
ATOM 3989 O O . GLN A 1 487 ? -14.617 20.016 29.359 1 77.62 487 GLN A O 1
ATOM 3994 N N . ARG A 1 488 ? -13.227 18.516 28.734 1 76.19 488 ARG A N 1
ATOM 3995 C CA . ARG A 1 488 ? -12.312 19.484 28.141 1 76.19 488 ARG A CA 1
ATOM 3996 C C . ARG A 1 488 ? -12.93 20.141 26.906 1 76.19 488 ARG A C 1
ATOM 3998 O O . ARG A 1 488 ? -12.711 21.328 26.656 1 76.19 488 ARG A O 1
ATOM 4005 N N . LEU A 1 489 ? -13.664 19.406 26.234 1 74.88 489 LEU A N 1
ATOM 4006 C CA . LEU A 1 489 ? -14.258 19.938 25.016 1 74.88 489 LEU A CA 1
ATOM 4007 C C . LEU A 1 489 ? -15.492 20.766 25.328 1 74.88 489 LEU A C 1
ATOM 4009 O O . LEU A 1 489 ? -15.805 21.719 24.625 1 74.88 489 LEU A O 1
ATOM 4013 N N . ARG A 1 490 ? -16.328 20.391 26.312 1 66.12 490 ARG A N 1
ATOM 4014 C CA . ARG A 1 490 ? -17.531 21.141 26.688 1 66.12 490 ARG A CA 1
ATOM 4015 C C . ARG A 1 490 ? -17.156 22.438 27.406 1 66.12 490 ARG A C 1
ATOM 4017 O O . ARG A 1 490 ? -17.953 23.375 27.438 1 66.12 490 ARG A O 1
ATOM 4024 N N . ARG A 1 491 ? -16.141 23.297 26.953 1 54.69 491 ARG A N 1
ATOM 4025 C CA . ARG A 1 491 ? -15.703 24.531 27.594 1 54.69 491 ARG A CA 1
ATOM 4026 C C . ARG A 1 491 ? -16.484 24.781 28.891 1 54.69 491 ARG A C 1
ATOM 4028 O O . ARG A 1 491 ? -16.234 25.766 29.594 1 54.69 491 ARG A O 1
ATOM 4035 N N . GLU A 1 492 ? -17.75 24.406 29.156 1 47.22 492 GLU A N 1
ATOM 4036 C CA . GLU A 1 492 ? -18.516 24.891 30.312 1 47.22 492 GLU A CA 1
ATOM 4037 C C . GLU A 1 492 ? -17.922 24.391 31.625 1 47.22 492 GLU A C 1
ATOM 4039 O O . GLU A 1 492 ? -17.906 23.172 31.859 1 47.22 492 GLU A O 1
ATOM 4044 N N . ARG A 1 493 ? -16.984 25.109 32.219 1 44.56 493 ARG A N 1
ATOM 4045 C CA . ARG A 1 493 ? -16.547 24.906 33.594 1 44.56 493 ARG A CA 1
ATOM 4046 C C . ARG A 1 493 ? -17.734 24.734 34.531 1 44.56 493 ARG A C 1
ATOM 4048 O O . ARG A 1 493 ? -18.359 25.734 34.938 1 44.56 493 ARG A O 1
ATOM 4055 N N . MET A 1 494 ? -18.688 23.875 34.281 1 40 494 MET A N 1
ATOM 4056 C CA . MET A 1 494 ? -19.672 23.906 35.375 1 40 494 MET A CA 1
ATOM 4057 C C . MET A 1 494 ? -18.984 23.719 36.719 1 40 494 MET A C 1
ATOM 4059 O O . MET A 1 494 ? -17.984 23 36.812 1 40 494 MET A O 1
ATOM 4063 N N . GLU A 1 495 ? -19.172 24.547 37.625 1 42.5 495 GLU A N 1
ATOM 4064 C CA . GLU A 1 495 ? -18.75 24.641 39.031 1 42.5 495 GLU A CA 1
ATOM 4065 C C . GLU A 1 495 ? -18.672 23.266 39.688 1 42.5 495 GLU A C 1
ATOM 4067 O O . GLU A 1 495 ? -17.766 23.016 40.469 1 42.5 495 GLU A O 1
ATOM 4072 N N . ASP A 1 496 ? -19.75 22.453 39.656 1 38.94 496 ASP A N 1
ATOM 4073 C CA . ASP A 1 496 ? -19.984 21.234 40.438 1 38.94 496 ASP A CA 1
ATOM 4074 C C . ASP A 1 496 ? -19.109 20.094 39.906 1 38.94 496 ASP A C 1
ATOM 4076 O O . ASP A 1 496 ? -19.219 18.953 40.375 1 38.94 496 ASP A O 1
ATOM 4080 N N . ASP A 1 497 ? -18.531 20.078 38.844 1 44.34 497 ASP A N 1
ATOM 4081 C CA . ASP A 1 497 ? -17.812 19.047 38.125 1 44.34 497 ASP A CA 1
ATOM 4082 C C . ASP A 1 497 ? -16.469 18.734 38.75 1 44.34 497 ASP A C 1
ATOM 4084 O O . ASP A 1 497 ? -15.703 17.922 38.25 1 44.34 497 ASP A O 1
ATOM 4088 N N . HIS A 1 498 ? -16.016 19.562 39.594 1 41.25 498 HIS A N 1
ATOM 4089 C CA . HIS A 1 498 ? -14.945 19.281 40.562 1 41.25 498 HIS A CA 1
ATOM 4090 C C . HIS A 1 498 ? -15.148 17.938 41.25 1 41.25 498 HIS A C 1
ATOM 4092 O O . HIS A 1 498 ? -14.219 17.375 41.812 1 41.25 498 HIS A O 1
ATOM 4098 N N . PHE A 1 499 ? -16.391 17.703 41.625 1 38.78 499 PHE A N 1
ATOM 4099 C CA . PHE A 1 499 ? -16.719 16.609 42.562 1 38.78 499 PHE A CA 1
ATOM 4100 C C . PHE A 1 499 ? -16.406 15.258 41.906 1 38.78 499 PHE A C 1
ATOM 4102 O O . PHE A 1 499 ? -15.984 14.328 42.594 1 38.78 499 PHE A O 1
ATOM 4109 N N . ARG A 1 500 ? -16.828 15.109 40.656 1 43.69 500 ARG A N 1
ATOM 4110 C CA . ARG A 1 500 ? -16.812 13.719 40.188 1 43.69 500 ARG A CA 1
ATOM 4111 C C . ARG A 1 500 ? -15.391 13.242 39.969 1 43.69 500 ARG A C 1
ATOM 4113 O O . ARG A 1 500 ? -15.133 12.031 39.938 1 43.69 500 ARG A O 1
ATOM 4120 N N . PHE A 1 501 ? -14.539 14.008 39.562 1 47.03 501 PHE A N 1
ATOM 4121 C CA . PHE A 1 501 ? -13.141 13.617 39.375 1 47.03 501 PHE A CA 1
ATOM 4122 C C . PHE A 1 501 ? -12.461 13.469 40.75 1 47.03 501 PHE A C 1
ATOM 4124 O O . PHE A 1 501 ? -11.242 13.312 40.812 1 47.03 501 PHE A O 1
ATOM 4131 N N . GLN A 1 502 ? -13.062 13.922 41.719 1 45.25 502 GLN A N 1
ATOM 4132 C CA . GLN A 1 502 ? -12.508 13.867 43.062 1 45.25 502 GLN A CA 1
ATOM 4133 C C . GLN A 1 502 ? -11.977 12.469 43.375 1 45.25 502 GLN A C 1
ATOM 4135 O O . GLN A 1 502 ? -11.336 12.266 44.406 1 45.25 502 GLN A O 1
ATOM 4140 N N . SER A 1 503 ? -12.594 11.492 42.688 1 48.41 503 SER A N 1
ATOM 4141 C CA . SER A 1 503 ? -12.086 10.203 43.188 1 48.41 503 SER A CA 1
ATOM 4142 C C . SER A 1 503 ? -10.617 10.023 42.812 1 48.41 503 SER A C 1
ATOM 4144 O O . SER A 1 503 ? -10.125 10.609 41.844 1 48.41 503 SER A O 1
ATOM 4146 N N . LEU A 1 504 ? -9.836 9.398 43.656 1 51.81 504 LEU A N 1
ATOM 4147 C CA . LEU A 1 504 ? -8.445 8.945 43.75 1 51.81 504 LEU A CA 1
ATOM 4148 C C . LEU A 1 504 ? -7.996 8.344 42.406 1 51.81 504 LEU A C 1
ATOM 4150 O O . LEU A 1 504 ? -8.453 7.27 42.031 1 51.81 504 LEU A O 1
ATOM 4154 N N . ILE A 1 505 ? -7.875 9.281 41.406 1 62.25 505 ILE A N 1
ATOM 4155 C CA . ILE A 1 505 ? -7.172 8.688 40.281 1 62.25 505 ILE A CA 1
ATOM 4156 C C . ILE A 1 505 ? -5.957 7.91 40.781 1 62.25 505 ILE A C 1
ATOM 4158 O O . ILE A 1 505 ? -5.062 8.477 41.406 1 62.25 505 ILE A O 1
ATOM 4162 N N . SER A 1 506 ? -6.137 6.617 40.812 1 66.31 506 SER A N 1
ATOM 4163 C CA . SER A 1 506 ? -5.047 5.734 41.219 1 66.31 506 SER A CA 1
ATOM 4164 C C . SER A 1 506 ? -3.811 5.953 40.344 1 66.31 506 SER A C 1
ATOM 4166 O O . SER A 1 506 ? -3.922 6.398 39.188 1 66.31 506 SER A O 1
ATOM 4168 N N . THR A 1 507 ? -2.721 6.133 40.938 1 77 507 THR A N 1
ATOM 4169 C CA . THR A 1 507 ? -1.406 6.164 40.312 1 77 507 THR A CA 1
ATOM 4170 C C . THR A 1 507 ? -1.35 5.199 39.125 1 77 507 THR A C 1
ATOM 4172 O O . THR A 1 507 ? -0.681 5.473 38.125 1 77 507 THR A O 1
ATOM 4175 N N . ALA A 1 508 ? -2.211 4.277 39.156 1 82.56 508 ALA A N 1
ATOM 4176 C CA . ALA A 1 508 ? -2.164 3.223 38.156 1 82.56 508 ALA A CA 1
ATOM 4177 C C . ALA A 1 508 ? -2.709 3.717 36.812 1 82.56 508 ALA A C 1
ATOM 4179 O O . ALA A 1 508 ? -2.199 3.348 35.75 1 82.56 508 ALA A O 1
ATOM 4180 N N . TYR A 1 509 ? -3.537 4.668 36.906 1 87.31 509 TYR A N 1
ATOM 4181 C CA . TYR A 1 509 ? -4.16 5.125 35.656 1 87.31 509 TYR A CA 1
ATOM 4182 C C . TYR A 1 509 ? -3.225 6.039 34.875 1 87.31 509 TYR A C 1
ATOM 4184 O O . TYR A 1 509 ? -3.162 5.973 33.656 1 87.31 509 TYR A O 1
ATOM 4192 N N . ALA A 1 510 ? -2.545 6.863 35.625 1 87.75 510 ALA A N 1
ATOM 4193 C CA . ALA A 1 510 ? -1.56 7.711 34.938 1 87.75 510 ALA A CA 1
ATOM 4194 C C . ALA A 1 510 ? -0.448 6.867 34.312 1 87.75 510 ALA A C 1
ATOM 4196 O O . ALA A 1 510 ? 0.043 7.184 33.25 1 87.75 510 ALA A O 1
ATOM 4197 N N . LYS A 1 511 ? -0.163 5.867 34.969 1 88.31 511 LYS A N 1
ATOM 4198 C CA . LYS A 1 511 ? 0.864 4.973 34.469 1 88.31 511 LYS A CA 1
ATOM 4199 C C . LYS A 1 511 ? 0.37 4.234 33.219 1 88.31 511 LYS A C 1
ATOM 4201 O O . LYS A 1 511 ? 1.128 4.031 32.25 1 88.31 511 LYS A O 1
ATOM 4206 N N . TYR A 1 512 ? -0.887 3.891 33.188 1 90.5 512 TYR A N 1
ATOM 4207 C CA . TYR A 1 512 ? -1.455 3.225 32 1 90.5 512 TYR A CA 1
ATOM 4208 C C . TYR A 1 512 ? -1.344 4.105 30.766 1 90.5 512 TYR A C 1
ATOM 4210 O O . TYR A 1 512 ? -0.99 3.627 29.688 1 90.5 512 TYR A O 1
ATOM 4218 N N . LEU A 1 513 ? -1.577 5.328 31.016 1 92.81 513 LEU A N 1
ATOM 4219 C CA . LEU A 1 513 ? -1.537 6.242 29.875 1 92.81 513 LEU A CA 1
ATOM 4220 C C . LEU A 1 513 ? -0.099 6.516 29.453 1 92.81 513 LEU A C 1
ATOM 4222 O O . LEU A 1 513 ? 0.193 6.594 28.25 1 92.81 513 LEU A O 1
ATOM 4226 N N . SER A 1 514 ? 0.74 6.672 30.422 1 90.88 514 SER A N 1
ATOM 4227 C CA . SER A 1 514 ? 2.148 6.883 30.109 1 90.88 514 SER A CA 1
ATOM 4228 C C . SER A 1 514 ? 2.734 5.68 29.375 1 90.88 514 SER A C 1
ATOM 4230 O O . SER A 1 514 ? 3.422 5.832 28.359 1 90.88 514 SER A O 1
ATOM 4232 N N . ASP A 1 515 ? 2.396 4.512 29.781 1 92.31 515 ASP A N 1
ATOM 4233 C CA . ASP A 1 515 ? 2.885 3.289 29.156 1 92.31 515 ASP A CA 1
ATOM 4234 C C . ASP A 1 515 ? 2.307 3.131 27.75 1 92.31 515 ASP A C 1
ATOM 4236 O O . ASP A 1 515 ? 2.977 2.623 26.844 1 92.31 515 ASP A O 1
ATOM 4240 N N . TYR A 1 516 ? 1.143 3.58 27.578 1 92.75 516 TYR A N 1
ATOM 4241 C CA . TYR A 1 516 ? 0.536 3.486 26.25 1 92.75 516 TYR A CA 1
ATOM 4242 C C . TYR A 1 516 ? 1.207 4.445 25.281 1 92.75 516 TYR A C 1
ATOM 4244 O O . TYR A 1 516 ? 1.467 4.09 24.125 1 92.75 516 TYR A O 1
ATOM 4252 N N . MET A 1 517 ? 1.487 5.59 25.812 1 90.88 517 MET A N 1
ATOM 4253 C CA . MET A 1 517 ? 2.146 6.566 24.953 1 90.88 517 MET A CA 1
ATOM 4254 C C . MET A 1 517 ? 3.539 6.09 24.562 1 90.88 517 MET A C 1
ATOM 4256 O O . MET A 1 517 ? 3.963 6.281 23.422 1 90.88 517 MET A O 1
ATOM 4260 N N . LEU A 1 518 ? 4.176 5.457 25.422 1 89.56 518 LEU A N 1
ATOM 4261 C CA . LEU A 1 518 ? 5.492 4.91 25.109 1 89.56 518 LEU A CA 1
ATOM 4262 C C . LEU A 1 518 ? 5.379 3.721 24.156 1 89.56 518 LEU A C 1
ATOM 4264 O O . LEU A 1 518 ? 6.254 3.506 23.312 1 89.56 518 LEU A O 1
ATOM 4268 N N . TYR A 1 519 ? 4.289 3.051 24.344 1 90.19 519 TYR A N 1
ATOM 4269 C CA . TYR A 1 519 ? 4.016 1.947 23.438 1 90.19 519 TYR A CA 1
ATOM 4270 C C . TYR A 1 519 ? 3.857 2.449 22 1 90.19 519 TYR A C 1
ATOM 4272 O O . TYR A 1 519 ? 4.414 1.865 21.062 1 90.19 519 TYR A O 1
ATOM 4280 N N . LEU A 1 520 ? 3.174 3.512 21.844 1 88.62 520 LEU A N 1
ATOM 4281 C CA . LEU A 1 520 ? 2.967 4.074 20.516 1 88.62 520 LEU A CA 1
ATOM 4282 C C . LEU A 1 520 ? 4.285 4.551 19.922 1 88.62 520 LEU A C 1
ATOM 4284 O O . LEU A 1 520 ? 4.527 4.379 18.719 1 88.62 520 LEU A O 1
ATOM 4288 N N . LEU A 1 521 ? 5.129 5.02 20.719 1 84.88 521 LEU A N 1
ATOM 4289 C CA . LEU A 1 521 ? 6.418 5.523 20.266 1 84.88 521 LEU A CA 1
ATOM 4290 C C . LEU A 1 521 ? 7.332 4.379 19.844 1 84.88 521 LEU A C 1
ATOM 4292 O O . LEU A 1 521 ? 8.078 4.5 18.859 1 84.88 521 LEU A O 1
ATOM 4296 N N . GLN A 1 522 ? 7.203 3.33 20.5 1 82.88 522 GLN A N 1
ATOM 4297 C CA . GLN A 1 522 ? 8.102 2.207 20.25 1 82.88 522 GLN A CA 1
ATOM 4298 C C . GLN A 1 522 ? 7.598 1.346 19.094 1 82.88 522 GLN A C 1
ATOM 4300 O O . GLN A 1 522 ? 8.383 0.939 18.234 1 82.88 522 GLN A O 1
ATOM 4305 N N . VAL A 1 523 ? 6.312 1.104 19.094 1 81.69 523 VAL A N 1
ATOM 4306 C CA . VAL A 1 523 ? 5.777 0.098 18.188 1 81.69 523 VAL A CA 1
ATOM 4307 C C . VAL A 1 523 ? 5.203 0.778 16.938 1 81.69 523 VAL A C 1
ATOM 4309 O O . VAL A 1 523 ? 5.371 0.289 15.82 1 81.69 523 VAL A O 1
ATOM 4312 N N . HIS A 1 524 ? 4.504 1.894 17.141 1 82.69 524 HIS A N 1
ATOM 4313 C CA . HIS A 1 524 ? 3.818 2.535 16.031 1 82.69 524 HIS A CA 1
ATOM 4314 C C . HIS A 1 524 ? 4.211 4.004 15.914 1 82.69 524 HIS A C 1
ATOM 4316 O O . HIS A 1 524 ? 3.357 4.891 16.016 1 82.69 524 HIS A O 1
ATOM 4322 N N . PRO A 1 525 ? 5.43 4.188 15.547 1 78.12 525 PRO A N 1
ATOM 4323 C CA . PRO A 1 525 ? 5.812 5.598 15.43 1 78.12 525 PRO A CA 1
ATOM 4324 C C . PRO A 1 525 ? 5.129 6.293 14.25 1 78.12 525 PRO A C 1
ATOM 4326 O O . PRO A 1 525 ? 5.012 7.52 14.242 1 78.12 525 PRO A O 1
ATOM 4329 N N . GLU A 1 526 ? 4.559 5.574 13.367 1 75.38 526 GLU A N 1
ATOM 4330 C CA . GLU A 1 526 ? 3.898 6.121 12.188 1 75.38 526 GLU A CA 1
ATOM 4331 C C . GLU A 1 526 ? 2.584 6.805 12.562 1 75.38 526 GLU A C 1
ATOM 4333 O O . GLU A 1 526 ? 2.117 7.695 11.844 1 75.38 526 GLU A O 1
ATOM 4338 N N . ILE A 1 527 ? 2.049 6.332 13.688 1 76.56 527 ILE A N 1
ATOM 4339 C CA . ILE A 1 527 ? 0.762 6.871 14.109 1 76.56 527 ILE A CA 1
ATOM 4340 C C . ILE A 1 527 ? 0.966 8.25 14.742 1 76.56 527 ILE A C 1
ATOM 4342 O O . ILE A 1 527 ? 0.086 9.109 14.672 1 76.56 527 ILE A O 1
ATOM 4346 N N . LEU A 1 528 ? 2.146 8.359 15.375 1 72.12 528 LEU A N 1
ATOM 4347 C CA . LEU A 1 528 ? 2.377 9.625 16.062 1 72.12 528 LEU A CA 1
ATOM 4348 C C . LEU A 1 528 ? 2.932 10.68 15.117 1 72.12 528 LEU A C 1
ATOM 4350 O O . LEU A 1 528 ? 3.723 11.531 15.516 1 72.12 528 LEU A O 1
ATOM 4354 N N . SER A 1 529 ? 2.447 10.633 13.844 1 60.22 529 SER A N 1
ATOM 4355 C CA . SER A 1 529 ? 2.834 11.68 12.906 1 60.22 529 SER A CA 1
ATOM 4356 C C . SER A 1 529 ? 2.256 13.031 13.312 1 60.22 529 SER A C 1
ATOM 4358 O O . SER A 1 529 ? 1.155 13.102 13.859 1 60.22 529 SER A O 1
ATOM 4360 N N . PRO A 1 530 ? 3.24 14.102 13.406 1 62.09 530 PRO A N 1
ATOM 4361 C CA . PRO A 1 530 ? 4.477 14.312 12.648 1 62.09 530 PRO A CA 1
ATOM 4362 C C . PRO A 1 530 ? 5.727 14.156 13.5 1 62.09 530 PRO A C 1
ATOM 4364 O O . PRO A 1 530 ? 6.359 15.156 13.867 1 62.09 530 PRO A O 1
ATOM 4367 N N . LEU A 1 531 ? 5.762 13 14.18 1 63.47 531 LEU A N 1
ATOM 4368 C CA . LEU A 1 531 ? 7.031 12.883 14.883 1 63.47 531 LEU A CA 1
ATOM 4369 C C . LEU A 1 531 ? 8.203 13.047 13.922 1 63.47 531 LEU A C 1
ATOM 4371 O O . LEU A 1 531 ? 8.289 12.344 12.914 1 63.47 531 LEU A O 1
ATOM 4375 N N . THR A 1 532 ? 8.781 14.266 14.141 1 63.34 532 THR A N 1
ATOM 4376 C CA . THR A 1 532 ? 9.938 14.578 13.312 1 63.34 532 THR A CA 1
ATOM 4377 C C . THR A 1 532 ? 11.141 13.719 13.711 1 63.34 532 THR A C 1
ATOM 4379 O O . THR A 1 532 ? 11.078 12.977 14.688 1 63.34 532 THR A O 1
ATOM 4382 N N . ARG A 1 533 ? 12.062 13.625 12.945 1 65.25 533 ARG A N 1
ATOM 4383 C CA . ARG A 1 533 ? 13.336 12.945 13.148 1 65.25 533 ARG A CA 1
ATOM 4384 C C . ARG A 1 533 ? 13.938 13.312 14.5 1 65.25 533 ARG A C 1
ATOM 4386 O O . ARG A 1 533 ? 14.5 12.453 15.188 1 65.25 533 ARG A O 1
ATOM 4393 N N . LYS A 1 534 ? 13.609 14.477 14.914 1 66.5 534 LYS A N 1
ATOM 4394 C CA . LYS A 1 534 ? 14.242 14.953 16.141 1 66.5 534 LYS A CA 1
ATOM 4395 C C . LYS A 1 534 ? 13.688 14.234 17.359 1 66.5 534 LYS A C 1
ATOM 4397 O O . LYS A 1 534 ? 14.445 13.844 18.25 1 66.5 534 LYS A O 1
ATOM 4402 N N . GLU A 1 535 ? 12.406 14.008 17.281 1 73.56 535 GLU A N 1
ATOM 4403 C CA . GLU A 1 535 ? 11.797 13.367 18.438 1 73.56 535 GLU A CA 1
ATOM 4404 C C . GLU A 1 535 ? 12.172 11.891 18.516 1 73.56 535 GLU A C 1
ATOM 4406 O O . GLU A 1 535 ? 12.398 11.359 19.594 1 73.56 535 GLU A O 1
ATOM 4411 N N . LEU A 1 536 ? 12.258 11.352 17.469 1 74.81 536 LEU A N 1
ATOM 4412 C CA . LEU A 1 536 ? 12.617 9.938 17.453 1 74.81 536 LEU A CA 1
ATOM 4413 C C . LEU A 1 536 ? 14.078 9.75 17.844 1 74.81 536 LEU A C 1
ATOM 4415 O O . LEU A 1 536 ? 14.43 8.773 18.516 1 74.81 536 LEU A O 1
ATOM 4419 N N . GLN A 1 537 ? 14.836 10.695 17.469 1 72.62 537 GLN A N 1
ATOM 4420 C CA . GLN A 1 537 ? 16.234 10.648 17.875 1 72.62 537 GLN A CA 1
ATOM 4421 C C . GLN A 1 537 ? 16.391 10.859 19.375 1 72.62 537 GLN A C 1
ATOM 4423 O O . GLN A 1 537 ? 17.219 10.227 20.031 1 72.62 537 GLN A O 1
ATOM 4428 N N . SER A 1 538 ? 15.578 11.758 19.797 1 76.31 538 SER A N 1
ATOM 4429 C CA . SER A 1 538 ? 15.609 11.969 21.234 1 76.31 538 SER A CA 1
ATOM 4430 C C . SER A 1 538 ? 15.242 10.703 22 1 76.31 538 SER A C 1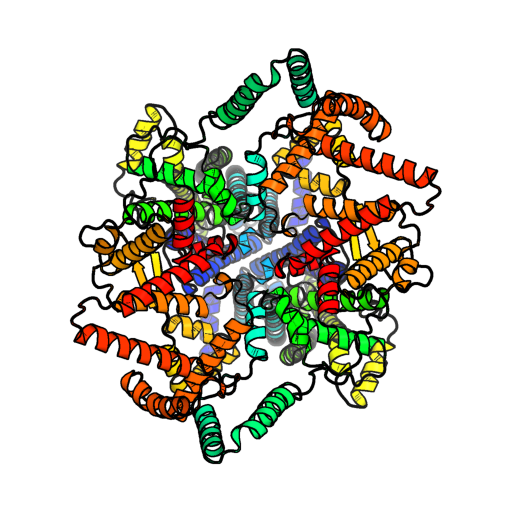
ATOM 4432 O O . SER A 1 538 ? 15.844 10.383 23.016 1 76.31 538 SER A O 1
ATOM 4434 N N . TYR A 1 539 ? 14.266 10.031 21.5 1 78.62 539 TYR A N 1
ATOM 4435 C CA . TYR A 1 539 ? 13.852 8.773 22.125 1 78.62 539 TYR A CA 1
ATOM 4436 C C . TYR A 1 539 ? 14.984 7.758 22.094 1 78.62 539 TYR A C 1
ATOM 4438 O O . TYR A 1 539 ? 15.227 7.07 23.094 1 78.62 539 TYR A O 1
ATOM 4446 N N . ARG A 1 540 ? 15.625 7.707 21.156 1 76.62 540 ARG A N 1
ATOM 4447 C CA . ARG A 1 540 ? 16.734 6.77 21.031 1 76.62 540 ARG A CA 1
ATOM 4448 C C . ARG A 1 540 ? 17.891 7.18 21.938 1 76.62 540 ARG A C 1
ATOM 4450 O O . ARG A 1 540 ? 18.547 6.324 22.531 1 76.62 540 ARG A O 1
ATOM 4457 N N . ASN A 1 541 ? 18.109 8.398 21.938 1 75.19 541 ASN A N 1
ATOM 4458 C CA . ASN A 1 541 ? 19.156 8.891 22.812 1 75.19 541 ASN A CA 1
ATOM 4459 C C . ASN A 1 541 ? 18.891 8.562 24.281 1 75.19 541 ASN A C 1
ATOM 4461 O O . ASN A 1 541 ? 19.797 8.227 25.016 1 75.19 541 ASN A O 1
ATOM 4465 N N . VAL A 1 542 ? 17.656 8.672 24.516 1 79.44 542 VAL A N 1
ATOM 4466 C CA . VAL A 1 542 ? 17.297 8.352 25.891 1 79.44 542 VAL A CA 1
ATOM 4467 C C . VAL A 1 542 ? 17.5 6.863 26.156 1 79.44 542 VAL A C 1
ATOM 4469 O O . VAL A 1 542 ? 17.969 6.469 27.219 1 79.44 542 VAL A O 1
ATOM 4472 N N . CYS A 1 543 ? 17.125 6.066 25.234 1 79.62 543 CYS A N 1
ATOM 4473 C CA . CYS A 1 543 ? 17.312 4.629 25.375 1 79.62 543 CYS A CA 1
ATOM 4474 C C . CYS A 1 543 ? 18.781 4.27 25.469 1 79.62 543 CYS A C 1
ATOM 4476 O O . CYS A 1 543 ? 19.188 3.471 26.312 1 79.62 543 CYS A O 1
ATOM 4478 N N . ASP A 1 544 ? 19.562 4.883 24.672 1 78.19 544 ASP A N 1
ATOM 4479 C CA . ASP A 1 544 ? 21 4.617 24.688 1 78.19 544 ASP A CA 1
ATOM 4480 C C . ASP A 1 544 ? 21.625 5.102 26 1 78.19 544 ASP A C 1
ATOM 4482 O O . ASP A 1 544 ? 22.484 4.43 26.562 1 78.19 544 ASP A O 1
ATOM 4486 N N . ALA A 1 545 ? 21.188 6.25 26.359 1 76.31 545 ALA A N 1
ATOM 4487 C CA . ALA A 1 545 ? 21.688 6.793 27.625 1 76.31 545 ALA A CA 1
ATOM 4488 C C . ALA A 1 545 ? 21.312 5.895 28.797 1 76.31 545 ALA A C 1
ATOM 4490 O O . ALA A 1 545 ? 22.125 5.691 29.719 1 76.31 545 ALA A O 1
ATOM 4491 N N . THR A 1 546 ? 20.188 5.383 28.75 1 79.25 546 THR A N 1
ATOM 4492 C CA . THR A 1 546 ? 19.719 4.512 29.828 1 79.25 546 THR A CA 1
ATOM 4493 C C . THR A 1 546 ? 20.484 3.188 29.828 1 79.25 546 THR A C 1
ATOM 4495 O O . THR A 1 546 ? 20.828 2.66 30.875 1 79.25 546 THR A O 1
ATOM 4498 N N . ASN A 1 547 ? 20.703 2.738 28.672 1 78.44 547 ASN A N 1
ATOM 4499 C CA . ASN A 1 547 ? 21.469 1.503 28.562 1 78.44 547 ASN A CA 1
ATOM 4500 C C . ASN A 1 547 ? 22.906 1.682 29.094 1 78.44 547 ASN A C 1
ATOM 4502 O O . ASN A 1 547 ? 23.422 0.824 29.812 1 78.44 547 ASN A O 1
ATOM 4506 N N . ARG A 1 548 ? 23.453 2.699 28.672 1 76 548 ARG A N 1
ATOM 4507 C CA . ARG A 1 548 ? 24.797 2.986 29.141 1 76 548 ARG A CA 1
ATOM 4508 C C . ARG A 1 548 ? 24.828 3.186 30.656 1 76 548 ARG A C 1
ATOM 4510 O O . ARG A 1 548 ? 25.797 2.812 31.312 1 76 548 ARG A O 1
ATOM 4517 N N . PHE A 1 549 ? 23.812 3.777 31.109 1 77.62 549 PHE A N 1
ATOM 4518 C CA . PHE A 1 549 ? 23.672 3.965 32.562 1 77.62 549 PHE A CA 1
ATOM 4519 C C . PHE A 1 549 ? 23.641 2.621 33.281 1 77.62 549 PHE A C 1
ATOM 4521 O O . PHE A 1 549 ? 24.312 2.443 34.281 1 77.62 549 PHE A O 1
ATOM 4528 N N . TYR A 1 550 ? 22.969 1.712 32.75 1 78.88 550 TYR A N 1
ATOM 4529 C CA . TYR A 1 550 ? 22.875 0.397 33.344 1 78.88 550 TYR A CA 1
ATOM 4530 C C . TYR A 1 550 ? 24.203 -0.333 33.312 1 78.88 550 TYR A C 1
ATOM 4532 O O . TYR A 1 550 ? 24.578 -1.019 34.25 1 78.88 550 TYR A O 1
ATOM 4540 N N . ASP A 1 551 ? 24.812 -0.035 32.25 1 77.12 551 ASP A N 1
ATOM 4541 C CA . ASP A 1 551 ? 26.094 -0.709 32.062 1 77.12 551 ASP A CA 1
ATOM 4542 C C . ASP A 1 551 ? 27.172 -0.068 32.938 1 77.12 551 ASP A C 1
ATOM 4544 O O . ASP A 1 551 ? 27.938 -0.767 33.594 1 77.12 551 ASP A O 1
ATOM 4548 N N . ASP A 1 552 ? 27.172 1.203 32.844 1 75.69 552 ASP A N 1
ATOM 4549 C CA . ASP A 1 552 ? 28.219 1.939 33.531 1 75.69 552 ASP A CA 1
ATOM 4550 C C . ASP A 1 552 ? 28.078 1.779 35.062 1 75.69 552 ASP A C 1
ATOM 4552 O O . ASP A 1 552 ? 29.078 1.676 35.75 1 75.69 552 ASP A O 1
ATOM 4556 N N . MET A 1 553 ? 26.828 1.795 35.5 1 78 553 MET A N 1
ATOM 4557 C CA . MET A 1 553 ? 26.594 1.727 36.938 1 78 553 MET A CA 1
ATOM 4558 C C . MET A 1 553 ? 26.453 0.28 37.406 1 78 553 MET A C 1
ATOM 4560 O O . MET A 1 553 ? 26.219 0.019 38.594 1 78 553 MET A O 1
ATOM 4564 N N . GLU A 1 554 ? 26.562 -0.658 36.406 1 76.75 554 GLU A N 1
ATOM 4565 C CA . GLU A 1 554 ? 26.5 -2.088 36.719 1 76.75 554 GLU A CA 1
ATOM 4566 C C . GLU A 1 554 ? 25.234 -2.439 37.5 1 76.75 554 GLU A C 1
ATOM 4568 O O . GLU A 1 554 ? 25.312 -3.107 38.531 1 76.75 554 GLU A O 1
ATOM 4573 N N . ILE A 1 555 ? 24.203 -1.79 37.062 1 77.81 555 ILE A N 1
ATOM 4574 C CA . ILE A 1 555 ? 22.922 -2.08 37.719 1 77.81 555 ILE A CA 1
ATOM 4575 C C . ILE A 1 555 ? 22.516 -3.52 37.406 1 77.81 555 ILE A C 1
ATOM 4577 O O . ILE A 1 555 ? 22.5 -3.936 36.25 1 77.81 555 ILE A O 1
ATOM 4581 N N . GLN A 1 556 ? 22.344 -4.309 38.469 1 71.94 556 GLN A N 1
ATOM 4582 C CA . GLN A 1 556 ? 22.094 -5.734 38.281 1 71.94 556 GLN A CA 1
ATOM 4583 C C . GLN A 1 556 ? 20.609 -6.059 38.406 1 71.94 556 GLN A C 1
ATOM 4585 O O . GLN A 1 556 ? 20.172 -7.129 37.969 1 71.94 556 GLN A O 1
ATOM 4590 N N . SER A 1 557 ? 19.906 -5.137 39.031 1 71.06 557 SER A N 1
ATOM 4591 C CA . SER A 1 557 ? 18.5 -5.477 39.25 1 71.06 557 SER A CA 1
ATOM 4592 C C . SER A 1 557 ? 17.578 -4.422 38.625 1 71.06 557 SER A C 1
ATOM 4594 O O . SER A 1 557 ? 17.984 -3.271 38.469 1 71.06 557 SER A O 1
ATOM 4596 N N . GLN A 1 558 ? 16.391 -4.84 38.281 1 72.81 558 GLN A N 1
ATOM 4597 C CA . GLN A 1 558 ? 15.375 -3.973 37.688 1 72.81 558 GLN A CA 1
ATOM 4598 C C . GLN A 1 558 ? 14.625 -3.211 38.781 1 72.81 558 GLN A C 1
ATOM 4600 O O . GLN A 1 558 ? 13.68 -2.473 38.5 1 72.81 558 GLN A O 1
ATOM 4605 N N . VAL A 1 559 ? 15.172 -3.373 39.938 1 73.06 559 VAL A N 1
ATOM 4606 C CA . VAL A 1 559 ? 14.469 -2.727 41.062 1 73.06 559 VAL A CA 1
ATOM 4607 C C . VAL A 1 559 ? 14.68 -1.215 40.969 1 73.06 559 VAL A C 1
ATOM 4609 O O . VAL A 1 559 ? 15.805 -0.743 40.844 1 73.06 559 VAL A O 1
ATOM 4612 N N . ILE A 1 560 ? 13.633 -0.459 41.031 1 73.81 560 ILE A N 1
ATOM 4613 C CA . ILE A 1 560 ? 13.586 0.987 40.844 1 73.81 560 ILE A CA 1
ATOM 4614 C C . ILE A 1 560 ? 14.43 1.673 41.906 1 73.81 560 ILE A C 1
ATOM 4616 O O . ILE A 1 560 ? 15.07 2.695 41.625 1 73.81 560 ILE A O 1
ATOM 4620 N N . THR A 1 561 ? 14.477 1.07 43.062 1 76.31 561 THR A N 1
ATOM 4621 C CA . THR A 1 561 ? 15.219 1.672 44.188 1 76.31 561 THR A CA 1
ATOM 4622 C C . THR A 1 561 ? 16.703 1.743 43.875 1 76.31 561 THR A C 1
ATOM 4624 O O . THR A 1 561 ? 17.375 2.73 44.188 1 76.31 561 THR A O 1
ATOM 4627 N N . GLU A 1 562 ? 17.156 0.73 43.219 1 77.88 562 GLU A N 1
ATOM 4628 C CA . GLU A 1 562 ? 18.562 0.72 42.844 1 77.88 562 GLU A CA 1
ATOM 4629 C C . GLU A 1 562 ? 18.859 1.778 41.781 1 77.88 562 GLU A C 1
ATOM 4631 O O . GLU A 1 562 ? 19.906 2.434 41.844 1 77.88 562 GLU A O 1
ATOM 4636 N N . ILE A 1 563 ? 18 1.944 40.969 1 77.44 563 ILE A N 1
ATOM 4637 C CA . ILE A 1 563 ? 18.156 2.924 39.906 1 77.44 563 ILE A CA 1
ATOM 4638 C C . ILE A 1 563 ? 18.172 4.332 40.5 1 77.44 563 ILE A C 1
ATOM 4640 O O . ILE A 1 563 ? 19 5.16 40.125 1 77.44 563 ILE A O 1
ATOM 4644 N N . VAL A 1 564 ? 17.25 4.547 41.406 1 77.69 564 VAL A N 1
ATOM 4645 C CA . VAL A 1 564 ? 17.125 5.867 42 1 77.69 564 VAL A CA 1
ATOM 4646 C C . VAL A 1 564 ? 18.359 6.188 42.844 1 77.69 564 VAL A C 1
ATOM 4648 O O . VAL A 1 564 ? 18.844 7.328 42.844 1 77.69 564 VAL A O 1
ATOM 4651 N N . ASP A 1 565 ? 18.828 5.152 43.469 1 78.5 565 ASP A N 1
ATOM 4652 C CA . ASP A 1 565 ? 20.016 5.352 44.312 1 78.5 565 ASP A CA 1
ATOM 4653 C C . ASP A 1 565 ? 21.219 5.77 43.469 1 78.5 565 ASP A C 1
ATOM 4655 O O . ASP A 1 565 ? 22.062 6.527 43.938 1 78.5 565 ASP A O 1
ATOM 4659 N N . LYS A 1 566 ? 21.25 5.332 42.281 1 78.31 566 LYS A N 1
ATOM 4660 C CA . LYS A 1 566 ? 22.406 5.609 41.438 1 78.31 566 LYS A CA 1
ATOM 4661 C C . LYS A 1 566 ? 22.234 6.918 40.656 1 78.31 566 LYS A C 1
ATOM 4663 O O . LYS A 1 566 ? 23.219 7.574 40.312 1 78.31 566 LYS A O 1
ATOM 4668 N N . ILE A 1 567 ? 21 7.281 40.406 1 77.31 567 ILE A N 1
ATOM 4669 C CA . ILE A 1 567 ? 20.734 8.484 39.625 1 77.31 567 ILE A CA 1
ATOM 4670 C C . ILE A 1 567 ? 20.797 9.711 40.531 1 77.31 567 ILE A C 1
ATOM 4672 O O . ILE A 1 567 ? 21.125 10.805 40.094 1 77.31 567 ILE A O 1
ATOM 4676 N N . GLU A 1 568 ? 20.484 9.539 41.844 1 79.12 568 GLU A N 1
ATOM 4677 C CA . GLU A 1 568 ? 20.359 10.641 42.781 1 79.12 568 GLU A CA 1
ATOM 4678 C C . GLU A 1 568 ? 21.656 11.422 42.875 1 79.12 568 GLU A C 1
ATOM 4680 O O . GLU A 1 568 ? 21.656 12.656 42.875 1 79.12 568 GLU A O 1
ATOM 4685 N N . PRO A 1 569 ? 22.734 10.711 42.938 1 75 569 PRO A N 1
ATOM 4686 C CA . PRO A 1 569 ? 23.984 11.477 43.031 1 75 569 PRO A CA 1
ATOM 4687 C C . PRO A 1 569 ? 24.25 12.297 41.781 1 75 569 PRO A C 1
ATOM 4689 O O . PRO A 1 569 ? 24.766 13.414 41.844 1 75 569 PRO A O 1
ATOM 4692 N N . ALA A 1 570 ? 23.953 11.734 40.656 1 71.19 570 ALA A N 1
ATOM 4693 C CA . ALA A 1 570 ? 24.141 12.453 39.406 1 71.19 570 ALA A CA 1
ATOM 4694 C C . ALA A 1 570 ? 23.266 13.695 39.344 1 71.19 570 ALA A C 1
ATOM 4696 O O . ALA A 1 570 ? 23.688 14.742 38.844 1 71.19 570 ALA A O 1
ATOM 4697 N N . TYR A 1 571 ? 22.109 13.523 39.844 1 73.44 571 TYR A N 1
ATOM 4698 C CA . TYR A 1 571 ? 21.172 14.641 39.875 1 73.44 571 TYR A CA 1
ATOM 4699 C C . TYR A 1 571 ? 21.656 15.734 40.812 1 73.44 571 TYR A C 1
ATOM 4701 O O . TYR A 1 571 ? 21.547 16.922 40.5 1 73.44 571 TYR A O 1
ATOM 4709 N N . THR A 1 572 ? 22.078 15.352 41.938 1 73.88 572 THR A N 1
ATOM 4710 C CA . THR A 1 572 ? 22.562 16.312 42.906 1 73.88 572 THR A CA 1
ATOM 4711 C C . THR A 1 572 ? 23.719 17.125 42.344 1 73.88 572 THR A C 1
ATOM 4713 O O . THR A 1 572 ? 23.844 18.328 42.594 1 73.88 572 THR A O 1
ATOM 4716 N N . ASN A 1 573 ? 24.516 16.438 41.531 1 68.5 573 ASN A N 1
ATOM 4717 C CA . ASN A 1 573 ? 25.625 17.125 40.875 1 68.5 573 ASN A CA 1
ATOM 4718 C C . ASN A 1 573 ? 25.141 18.094 39.812 1 68.5 573 ASN A C 1
ATOM 4720 O O . ASN A 1 573 ? 25.688 19.188 39.688 1 68.5 573 ASN A O 1
ATOM 4724 N N . LEU A 1 574 ? 24.062 17.719 39.188 1 67.88 574 LEU A N 1
ATOM 4725 C CA . LEU A 1 574 ? 23.484 18.562 38.125 1 67.88 574 LEU A CA 1
ATOM 4726 C C . LEU A 1 574 ? 22.812 19.781 38.719 1 67.88 574 LEU A C 1
ATOM 4728 O O . LEU A 1 574 ? 22.875 20.875 38.156 1 67.88 574 LEU A O 1
ATOM 4732 N N . ARG A 1 575 ? 22.109 19.625 39.75 1 67.31 575 ARG A N 1
ATOM 4733 C CA . ARG A 1 575 ? 21.391 20.703 40.438 1 67.31 575 ARG A CA 1
ATOM 4734 C C . ARG A 1 575 ? 22.375 21.781 40.906 1 67.31 575 ARG A C 1
ATOM 4736 O O . ARG A 1 575 ? 22 22.938 41.094 1 67.31 575 ARG A O 1
ATOM 4743 N N . GLY A 1 576 ? 23.531 21.25 41.125 1 63.59 576 GLY A N 1
ATOM 4744 C CA . GLY A 1 576 ? 24.547 22.203 41.562 1 63.59 576 GLY A CA 1
ATOM 4745 C C . GLY A 1 576 ? 24.906 23.219 40.5 1 63.59 576 GLY A C 1
ATOM 4746 O O . GLY A 1 576 ? 25.484 24.266 40.781 1 63.59 576 GLY A O 1
ATOM 4747 N N . ILE A 1 577 ? 24.484 22.844 39.188 1 62.44 577 ILE A N 1
ATOM 4748 C CA . ILE A 1 577 ? 24.797 23.766 38.094 1 62.44 577 ILE A CA 1
ATOM 4749 C C . ILE A 1 577 ? 23.547 24.547 37.719 1 62.44 577 ILE A C 1
ATOM 4751 O O . ILE A 1 577 ? 22.5 23.969 37.406 1 62.44 577 ILE A O 1
ATOM 4755 N N . PRO A 1 578 ? 23.547 25.906 37.812 1 58.88 578 PRO A N 1
ATOM 4756 C CA . PRO A 1 578 ? 22.375 26.672 37.406 1 58.88 578 PRO A CA 1
ATOM 4757 C C . PRO A 1 578 ? 21.875 26.312 36 1 58.88 578 PRO A C 1
ATOM 4759 O O . PRO A 1 578 ? 22.688 26.031 35.125 1 58.88 578 PRO A O 1
ATOM 4762 N N . ARG A 1 579 ? 20.516 26.062 35.781 1 61.12 579 ARG A N 1
ATOM 4763 C CA . ARG A 1 579 ? 19.859 25.625 34.562 1 61.12 579 ARG A CA 1
ATOM 4764 C C . ARG A 1 579 ? 20.359 26.406 33.344 1 61.12 579 ARG A C 1
ATOM 4766 O O . ARG A 1 579 ? 20.5 25.859 32.25 1 61.12 579 ARG A O 1
ATOM 4773 N N . GLU A 1 580 ? 20.562 27.75 33.562 1 56.41 580 GLU A N 1
ATOM 4774 C CA . GLU A 1 580 ? 20.984 28.656 32.5 1 56.41 580 GLU A CA 1
ATOM 4775 C C . GLU A 1 580 ? 22.359 28.281 31.969 1 56.41 580 GLU A C 1
ATOM 4777 O O . GLU A 1 580 ? 22.703 28.594 30.844 1 56.41 580 GLU A O 1
ATOM 4782 N N . ARG A 1 581 ? 23.062 27.672 32.781 1 55.31 581 ARG A N 1
ATOM 4783 C CA . ARG A 1 581 ? 24.453 27.406 32.438 1 55.31 581 ARG A CA 1
ATOM 4784 C C . ARG A 1 581 ? 24.641 25.953 31.984 1 55.31 581 ARG A C 1
ATOM 4786 O O . ARG A 1 581 ? 25.766 25.516 31.75 1 55.31 581 ARG A O 1
ATOM 4793 N N . ARG A 1 582 ? 23.641 25.172 32.156 1 60 582 ARG A N 1
ATOM 4794 C CA . ARG A 1 582 ? 23.703 23.781 31.719 1 60 582 ARG A CA 1
ATOM 4795 C C . ARG A 1 582 ? 23.922 23.688 30.203 1 60 582 ARG A C 1
ATOM 4797 O O . ARG A 1 582 ? 23.328 24.453 29.453 1 60 582 ARG A O 1
ATOM 4804 N N . PRO A 1 583 ? 24.938 23 29.875 1 53.44 583 PRO A N 1
ATOM 4805 C CA . PRO A 1 583 ? 25.109 22.891 28.422 1 53.44 583 PRO A CA 1
ATOM 4806 C C . PRO A 1 583 ? 23.859 22.359 27.719 1 53.44 583 PRO A C 1
ATOM 4808 O O . PRO A 1 583 ? 23.203 21.453 28.234 1 53.44 583 PRO A O 1
ATOM 4811 N N . ARG A 1 584 ? 23.344 23.125 26.797 1 50.5 584 ARG A N 1
ATOM 4812 C CA . ARG A 1 584 ? 22.125 22.828 26.047 1 50.5 584 ARG A CA 1
ATOM 4813 C C . ARG A 1 584 ? 22.141 21.406 25.531 1 50.5 584 ARG A C 1
ATOM 4815 O O . ARG A 1 584 ? 21.094 20.781 25.391 1 50.5 584 ARG A O 1
ATOM 4822 N N . ASN A 1 585 ? 23.375 20.969 25.312 1 49.78 585 ASN A N 1
ATOM 4823 C CA . ASN A 1 585 ? 23.484 19.688 24.625 1 49.78 585 ASN A CA 1
ATOM 4824 C C . ASN A 1 585 ? 23.359 18.516 25.594 1 49.78 585 ASN A C 1
ATOM 4826 O O . ASN A 1 585 ? 23.312 17.359 25.188 1 49.78 585 ASN A O 1
ATOM 4830 N N . ILE A 1 586 ? 23.609 18.922 26.891 1 52.81 586 ILE A N 1
ATOM 4831 C CA . ILE A 1 586 ? 23.516 17.828 27.844 1 52.81 586 ILE A CA 1
ATOM 4832 C C . ILE A 1 586 ? 22.062 17.562 28.203 1 52.81 586 ILE A C 1
ATOM 4834 O O . ILE A 1 586 ? 21.578 18.031 29.234 1 52.81 586 ILE A O 1
ATOM 4838 N N . SER A 1 587 ? 21.281 17.828 27.312 1 55.19 587 SER A N 1
ATOM 4839 C CA . SER A 1 587 ? 19.906 17.531 27.688 1 55.19 587 SER A CA 1
ATOM 4840 C C . SER A 1 587 ? 19.656 16.016 27.766 1 55.19 587 SER A C 1
ATOM 4842 O O . SER A 1 587 ? 19.812 15.32 26.766 1 55.19 587 SER A O 1
ATOM 4844 N N . ASN A 1 588 ? 19.984 15.391 29 1 64.25 588 ASN A N 1
ATOM 4845 C CA . ASN A 1 588 ? 19.625 14 29.266 1 64.25 588 ASN A CA 1
ATOM 4846 C C . ASN A 1 588 ? 18.188 13.883 29.766 1 64.25 588 ASN A C 1
ATOM 4848 O O . ASN A 1 588 ? 17.891 14.281 30.891 1 64.25 588 ASN A O 1
ATOM 4852 N N . LEU A 1 589 ? 17.406 13.469 28.938 1 72.88 589 LEU A N 1
ATOM 4853 C CA . LEU A 1 589 ? 15.984 13.367 29.219 1 72.88 589 LEU A CA 1
ATOM 4854 C C . LEU A 1 589 ? 15.727 12.484 30.438 1 72.88 589 LEU A C 1
ATOM 4856 O O . LEU A 1 589 ? 14.711 12.641 31.125 1 72.88 589 LEU A O 1
ATOM 4860 N N . LEU A 1 590 ? 16.734 11.727 30.828 1 74.5 590 LEU A N 1
ATOM 4861 C CA . LEU A 1 590 ? 16.562 10.891 32 1 74.5 590 LEU A CA 1
ATOM 4862 C C . LEU A 1 590 ? 16.719 11.727 33.281 1 74.5 590 LEU A C 1
ATOM 4864 O O . LEU A 1 590 ? 15.945 11.57 34.219 1 74.5 590 LEU A O 1
ATOM 4868 N N . LEU A 1 591 ? 17.672 12.508 33.25 1 75.12 591 LEU A N 1
ATOM 4869 C CA . LEU A 1 591 ? 17.906 13.367 34.406 1 75.12 591 LEU A CA 1
ATOM 4870 C C . LEU A 1 591 ? 16.797 14.414 34.531 1 75.12 591 LEU A C 1
ATOM 4872 O O . LEU A 1 591 ? 16.375 14.727 35.656 1 75.12 591 LEU A O 1
ATOM 4876 N N . ASP A 1 592 ? 16.375 14.844 33.406 1 75.69 592 ASP A N 1
ATOM 4877 C CA . ASP A 1 592 ? 15.258 15.789 33.406 1 75.69 592 ASP A CA 1
ATOM 4878 C C . ASP A 1 592 ? 13.992 15.125 33.938 1 75.69 592 ASP A C 1
ATOM 4880 O O . ASP A 1 592 ? 13.227 15.742 34.688 1 75.69 592 ASP A O 1
ATOM 4884 N N . GLY A 1 593 ? 13.852 13.953 33.562 1 79.56 593 GLY A N 1
ATOM 4885 C CA . GLY A 1 593 ? 12.703 13.211 34.062 1 79.56 593 GLY A CA 1
ATOM 4886 C C . GLY A 1 593 ? 12.766 12.953 35.562 1 79.56 593 GLY A C 1
ATOM 4887 O O . GLY A 1 593 ? 11.75 13.039 36.25 1 79.56 593 GLY A O 1
ATOM 4888 N N . TYR A 1 594 ? 13.906 12.703 35.969 1 79.44 594 TYR A N 1
ATOM 4889 C CA . TYR A 1 594 ? 14.078 12.484 37.406 1 79.44 594 TYR A CA 1
ATOM 4890 C C . TYR A 1 594 ? 13.836 13.766 38.188 1 79.44 594 TYR A C 1
ATOM 4892 O O . TYR A 1 594 ? 13.234 13.734 39.25 1 79.44 594 TYR A O 1
ATOM 4900 N N . GLU A 1 595 ? 14.352 14.828 37.656 1 79.44 595 GLU A N 1
ATOM 4901 C CA . GLU A 1 595 ? 14.109 16.109 38.281 1 79.44 595 GLU A CA 1
ATOM 4902 C C . GLU A 1 595 ? 12.617 16.406 38.406 1 79.44 595 GLU A C 1
ATOM 4904 O O . GLU A 1 595 ? 12.141 16.844 39.438 1 79.44 595 GLU A O 1
ATOM 4909 N N . LEU A 1 596 ? 11.992 16.141 37.344 1 82.06 596 LEU A N 1
ATOM 4910 C CA . LEU A 1 596 ? 10.547 16.359 37.375 1 82.06 596 LEU A CA 1
ATOM 4911 C C . LEU A 1 596 ? 9.859 15.438 38.375 1 82.06 596 LEU A C 1
ATOM 4913 O O . LEU A 1 596 ? 8.938 15.852 39.062 1 82.06 596 LEU A O 1
ATOM 4917 N N . ALA A 1 597 ? 10.289 14.242 38.469 1 82.94 597 ALA A N 1
ATOM 4918 C CA . ALA A 1 597 ? 9.703 13.281 39.375 1 82.94 597 ALA A CA 1
ATOM 4919 C C . ALA A 1 597 ? 9.938 13.695 40.844 1 82.94 597 ALA A C 1
ATOM 4921 O O . ALA A 1 597 ? 9.047 13.547 41.688 1 82.94 597 ALA A O 1
ATOM 4922 N N . ARG A 1 598 ? 11.023 14.148 41.062 1 79.94 598 ARG A N 1
ATOM 4923 C CA . ARG A 1 598 ? 11.344 14.602 42.438 1 79.94 598 ARG A CA 1
ATOM 4924 C C . ARG A 1 598 ? 10.5 15.805 42.812 1 79.94 598 ARG A C 1
ATOM 4926 O O . ARG A 1 598 ? 9.992 15.883 43.938 1 79.94 598 ARG A O 1
ATOM 4933 N N . GLU A 1 599 ? 10.461 16.719 41.875 1 80.94 599 GLU A N 1
ATOM 4934 C CA . GLU A 1 599 ? 9.641 17.891 42.156 1 80.94 599 GLU A CA 1
ATOM 4935 C C . GLU A 1 599 ? 8.188 17.5 42.406 1 80.94 599 GLU A C 1
ATOM 4937 O O . GLU A 1 599 ? 7.539 18.062 43.281 1 80.94 599 GLU A O 1
ATOM 4942 N N . MET A 1 600 ? 7.793 16.562 41.688 1 81.88 600 MET A N 1
ATOM 4943 C CA . MET A 1 600 ? 6.43 16.078 41.844 1 81.88 600 MET A CA 1
ATOM 4944 C C . MET A 1 600 ? 6.27 15.367 43.188 1 81.88 600 MET A C 1
ATOM 4946 O O . MET A 1 600 ? 5.238 15.5 43.844 1 81.88 600 MET A O 1
ATOM 4950 N N . GLY A 1 601 ? 7.27 14.672 43.531 1 79.38 601 GLY A N 1
ATOM 4951 C CA . GLY A 1 601 ? 7.262 14.008 44.812 1 79.38 601 GLY A CA 1
ATOM 4952 C C . GLY A 1 601 ? 7.23 14.969 45.969 1 79.38 601 GLY A C 1
ATOM 4953 O O . GLY A 1 601 ? 6.48 14.773 46.938 1 79.38 601 GLY A O 1
ATOM 4954 N N . CYS A 1 602 ? 7.977 15.953 45.781 1 79.69 602 CYS A N 1
ATOM 4955 C CA . CYS A 1 602 ? 8.016 16.969 46.844 1 79.69 602 CYS A CA 1
ATOM 4956 C C . CYS A 1 602 ? 6.672 17.672 46.969 1 79.69 602 CYS A C 1
ATOM 4958 O O . CYS A 1 602 ? 6.203 17.938 48.094 1 79.69 602 CYS A O 1
ATOM 4960 N N . GLN A 1 603 ? 6.168 17.938 45.875 1 80.31 603 GLN A N 1
ATOM 4961 C CA . GLN A 1 603 ? 4.859 18.578 45.906 1 80.31 603 GLN A CA 1
ATOM 4962 C C . GLN A 1 603 ? 3.809 17.672 46.531 1 80.31 603 GLN A C 1
ATOM 4964 O O . GLN A 1 603 ? 2.957 18.141 47.281 1 80.31 603 GLN A O 1
ATOM 4969 N N . ARG A 1 604 ? 3.922 16.453 46.312 1 78.94 604 ARG A N 1
ATOM 4970 C CA . ARG A 1 604 ? 2.988 15.484 46.875 1 78.94 604 ARG A CA 1
ATOM 4971 C C . ARG A 1 604 ? 3.113 15.422 48.375 1 78.94 604 ARG A C 1
ATOM 4973 O O . ARG A 1 604 ? 2.107 15.367 49.094 1 78.94 604 ARG A O 1
ATOM 4980 N N . ILE A 1 605 ? 4.289 15.406 48.812 1 75.12 605 ILE A N 1
ATOM 4981 C CA . ILE A 1 605 ? 4.551 15.359 50.25 1 75.12 605 ILE A CA 1
ATOM 4982 C C . ILE A 1 605 ? 4.012 16.625 50.906 1 75.12 605 ILE A C 1
ATOM 4984 O O . ILE A 1 605 ? 3.432 16.562 52 1 75.12 605 ILE A O 1
ATOM 4988 N N . ARG A 1 606 ? 4.16 17.672 50.281 1 77.38 606 ARG A N 1
ATOM 4989 C CA . ARG A 1 606 ? 3.643 18.938 50.781 1 77.38 606 ARG A CA 1
ATOM 4990 C C . ARG A 1 606 ? 2.121 18.922 50.875 1 77.38 606 ARG A C 1
ATOM 4992 O O . ARG A 1 606 ? 1.539 19.359 51.844 1 77.38 606 ARG A O 1
ATOM 4999 N N . GLU A 1 607 ? 1.579 18.406 49.812 1 77.31 607 GLU A N 1
ATOM 5000 C CA . GLU A 1 607 ? 0.123 18.297 49.781 1 77.31 607 GLU A CA 1
ATOM 5001 C C . GLU A 1 607 ? -0.378 17.359 50.875 1 77.31 607 GLU A C 1
ATOM 5003 O O . GLU A 1 607 ? -1.394 17.641 51.531 1 77.31 607 GLU A O 1
ATOM 5008 N N . TYR A 1 608 ? 0.32 16.25 51.031 1 72.69 608 TYR A N 1
ATOM 5009 C CA . TYR A 1 608 ? -0.051 15.297 52.062 1 72.69 608 TYR A CA 1
ATOM 5010 C C . TYR A 1 608 ? 0.059 15.922 53.438 1 72.69 608 TYR A C 1
ATOM 5012 O O . TYR A 1 608 ? -0.792 15.695 54.312 1 72.69 608 TYR A O 1
ATOM 5020 N N . ARG A 1 609 ? 1.074 16.625 53.656 1 73.56 609 ARG A N 1
ATOM 5021 C CA . ARG A 1 609 ? 1.307 17.266 54.938 1 73.56 609 ARG A CA 1
ATOM 5022 C C . ARG A 1 609 ? 0.24 18.312 55.219 1 73.56 609 ARG A C 1
ATOM 5024 O O . ARG A 1 609 ? -0.138 18.516 56.375 1 73.56 609 ARG A O 1
ATOM 5031 N N . LEU A 1 610 ? -0.057 19.031 54.125 1 72.19 610 LEU A N 1
ATOM 5032 C CA . LEU A 1 610 ? -1.063 20.078 54.281 1 72.19 610 LEU A CA 1
ATOM 5033 C C . LEU A 1 610 ? -2.455 19.469 54.438 1 72.19 610 LEU A C 1
ATOM 5035 O O . LEU A 1 610 ? -3.43 20.188 54.656 1 72.19 610 LEU A O 1
ATOM 5039 N N . GLY A 1 611 ? -2.541 18.094 54.562 1 61.5 611 GLY A N 1
ATOM 5040 C CA . GLY A 1 611 ? -3.818 17.422 54.75 1 61.5 611 GLY A CA 1
ATOM 5041 C C . GLY A 1 611 ? -4.68 17.391 53.5 1 61.5 611 GLY A C 1
ATOM 5042 O O . GLY A 1 611 ? -5.891 17.188 53.594 1 61.5 611 GLY A O 1
ATOM 5043 N N . GLU A 1 612 ? -4.156 17.891 52.5 1 55.19 612 GLU A N 1
ATOM 5044 C CA . GLU A 1 612 ? -4.949 17.891 51.25 1 55.19 612 GLU A CA 1
ATOM 5045 C C . GLU A 1 612 ? -5.023 16.484 50.656 1 55.19 612 GLU A C 1
ATOM 5047 O O . GLU A 1 612 ? -3.994 15.836 50.469 1 55.19 612 GLU A O 1
ATOM 5052 N N . GLU A 1 613 ? -5.902 15.68 51.062 1 52.56 613 GLU A N 1
ATOM 5053 C CA . GLU A 1 613 ? -6.176 14.297 50.688 1 52.56 613 GLU A CA 1
ATOM 5054 C C . GLU A 1 613 ? -5.996 14.086 49.188 1 52.56 613 GLU A C 1
ATOM 5056 O O . GLU A 1 613 ? -6.039 12.953 48.719 1 52.56 613 GLU A O 1
ATOM 5061 N N . VAL A 1 614 ? -6.074 15.094 48.406 1 54.09 614 VAL A N 1
ATOM 5062 C CA . VAL A 1 614 ? -6.273 14.844 47 1 54.09 614 VAL A CA 1
ATOM 5063 C C . VAL A 1 614 ? -4.922 14.734 46.281 1 54.09 614 VAL A C 1
ATOM 5065 O O . VAL A 1 614 ? -4.109 15.664 46.344 1 54.09 614 VAL A O 1
ATOM 5068 N N . ASP A 1 615 ? -4.41 13.492 46.219 1 60.22 615 ASP A N 1
ATOM 5069 C CA . ASP A 1 615 ? -3.23 13.25 45.375 1 60.22 615 ASP A CA 1
ATOM 5070 C C . ASP A 1 615 ? -3.354 13.93 44.031 1 60.22 615 ASP A C 1
ATOM 5072 O O . ASP A 1 615 ? -3.629 13.273 43.031 1 60.22 615 ASP A O 1
ATOM 5076 N N . ASN A 1 616 ? -3.299 15.258 44 1 71.44 616 ASN A N 1
ATOM 5077 C CA . ASN A 1 616 ? -3.498 16.172 42.906 1 71.44 616 ASN A CA 1
ATOM 5078 C C . ASN A 1 616 ? -2.41 16 41.844 1 71.44 616 ASN A C 1
ATOM 5080 O O . ASN A 1 616 ? -2.652 16.234 40.656 1 71.44 616 ASN A O 1
ATOM 5084 N N . THR A 1 617 ? -1.312 15.547 42.281 1 78.19 617 THR A N 1
ATOM 5085 C CA . THR A 1 617 ? -0.208 15.445 41.344 1 78.19 617 THR A CA 1
ATOM 5086 C C . THR A 1 617 ? -0.491 14.383 40.281 1 78.19 617 THR A C 1
ATOM 5088 O O . THR A 1 617 ? -0.295 14.617 39.094 1 78.19 617 THR A O 1
ATOM 5091 N N . TRP A 1 618 ? -0.958 13.297 40.688 1 79.75 618 TRP A N 1
ATOM 5092 C CA . TRP A 1 618 ? -1.248 12.219 39.75 1 79.75 618 TRP A CA 1
ATOM 5093 C C . TRP A 1 618 ? -2.432 12.578 38.844 1 79.75 618 TRP A C 1
ATOM 5095 O O . TRP A 1 618 ? -2.48 12.18 37.688 1 79.75 618 TRP A O 1
ATOM 5105 N N . ARG A 1 619 ? -3.242 13.312 39.406 1 80.94 619 ARG A N 1
ATOM 5106 C CA . ARG A 1 619 ? -4.375 13.781 38.625 1 80.94 619 ARG A CA 1
ATOM 5107 C C . ARG A 1 619 ? -3.914 14.711 37.5 1 80.94 619 ARG A C 1
ATOM 5109 O O . ARG A 1 619 ? -4.348 14.57 36.344 1 80.94 619 ARG A O 1
ATOM 5116 N N . VAL A 1 620 ? -3.068 15.594 37.844 1 82.56 620 VAL A N 1
ATOM 5117 C CA . VAL A 1 620 ? -2.555 16.531 36.844 1 82.56 620 VAL A CA 1
ATOM 5118 C C . VAL A 1 620 ? -1.781 15.766 35.781 1 82.56 620 VAL A C 1
ATOM 5120 O O . VAL A 1 620 ? -1.927 16.047 34.594 1 82.56 620 VAL A O 1
ATOM 5123 N N . LEU A 1 621 ? -1.051 14.812 36.219 1 85.31 621 LEU A N 1
ATOM 5124 C CA . LEU A 1 621 ? -0.294 14.023 35.25 1 85.31 621 LEU A CA 1
ATOM 5125 C C . LEU A 1 621 ? -1.23 13.25 34.344 1 85.31 621 LEU A C 1
ATOM 5127 O O . LEU A 1 621 ? -0.975 13.141 33.125 1 85.31 621 LEU A O 1
ATOM 5131 N N . PHE A 1 622 ? -2.23 12.742 34.906 1 88.94 622 PHE A N 1
ATOM 5132 C CA . PHE A 1 622 ? -3.227 12.023 34.125 1 88.94 622 PHE A CA 1
ATOM 5133 C C . PHE A 1 622 ? -3.869 12.938 33.094 1 88.94 622 PHE A C 1
ATOM 5135 O O . PHE A 1 622 ? -3.979 12.578 31.906 1 88.94 622 PHE A O 1
ATOM 5142 N N . GLU A 1 623 ? -4.145 14.094 33.469 1 86.69 623 GLU A N 1
ATOM 5143 C CA . GLU A 1 623 ? -4.797 15.055 32.594 1 86.69 623 GLU A CA 1
ATOM 5144 C C . GLU A 1 623 ? -3.861 15.492 31.453 1 86.69 623 GLU A C 1
ATOM 5146 O O . GLU A 1 623 ? -4.293 15.688 30.312 1 86.69 623 GLU A O 1
ATOM 5151 N N . VAL A 1 624 ? -2.688 15.641 31.797 1 87.94 624 VAL A N 1
ATOM 5152 C CA . VAL A 1 624 ? -1.702 16.031 30.797 1 87.94 624 VAL A CA 1
ATOM 5153 C C . VAL A 1 624 ? -1.565 14.922 29.75 1 87.94 624 VAL A C 1
ATOM 5155 O O . VAL A 1 624 ? -1.521 15.195 28.547 1 87.94 624 VAL A O 1
ATOM 5158 N N . TRP A 1 625 ? -1.563 13.734 30.203 1 91.62 625 TRP A N 1
ATOM 5159 C CA . TRP A 1 625 ? -1.452 12.617 29.281 1 91.62 625 TRP A CA 1
ATOM 5160 C C . TRP A 1 625 ? -2.701 12.508 28.406 1 91.62 625 TRP A C 1
ATOM 5162 O O . TRP A 1 625 ? -2.611 12.172 27.219 1 91.62 625 TRP A O 1
ATOM 5172 N N . VAL A 1 626 ? -3.777 12.734 28.953 1 91.62 626 VAL A N 1
ATOM 5173 C CA . VAL A 1 626 ? -5.016 12.695 28.188 1 91.62 626 VAL A CA 1
ATOM 5174 C C . VAL A 1 626 ? -4.996 13.781 27.109 1 91.62 626 VAL A C 1
ATOM 5176 O O . VAL A 1 626 ? -5.422 13.555 25.984 1 91.62 626 VAL A O 1
ATOM 5179 N N . ASP A 1 627 ? -4.398 14.922 27.422 1 89.38 627 ASP A N 1
ATOM 5180 C CA . ASP A 1 627 ? -4.305 16.016 26.453 1 89.38 627 ASP A CA 1
ATOM 5181 C C . ASP A 1 627 ? -3.363 15.656 25.312 1 89.38 627 ASP A C 1
ATOM 5183 O O . ASP A 1 627 ? -3.676 15.906 24.141 1 89.38 627 ASP A O 1
ATOM 5187 N N . ILE A 1 628 ? -2.326 15.07 25.703 1 88.69 628 ILE A N 1
ATOM 5188 C CA . ILE A 1 628 ? -1.36 14.68 24.688 1 88.69 628 ILE A CA 1
ATOM 5189 C C . ILE A 1 628 ? -1.966 13.602 23.781 1 88.69 628 ILE A C 1
ATOM 5191 O O . ILE A 1 628 ? -1.802 13.633 22.562 1 88.69 628 ILE A O 1
ATOM 5195 N N . LEU 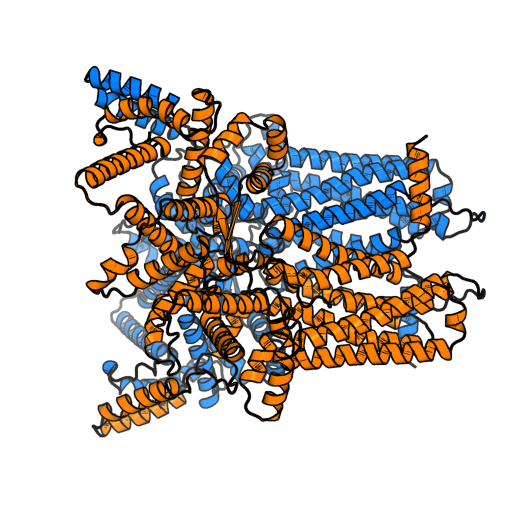A 1 629 ? -2.666 12.727 24.391 1 91.44 629 LEU A N 1
ATOM 5196 C CA . LEU A 1 629 ? -3.311 11.648 23.641 1 91.44 629 LEU A CA 1
ATOM 5197 C C . LEU A 1 629 ? -4.391 12.195 22.719 1 91.44 629 LEU A C 1
ATOM 5199 O O . LEU A 1 629 ? -4.484 11.789 21.562 1 91.44 629 LEU A O 1
ATOM 5203 N N . SER A 1 630 ? -5.156 13.078 23.203 1 90.06 630 SER A N 1
ATOM 5204 C CA . SER A 1 630 ? -6.223 13.664 22.406 1 90.06 630 SER A CA 1
ATOM 5205 C C . SER A 1 630 ? -5.66 14.469 21.234 1 90.06 630 SER A C 1
ATOM 5207 O O . SER A 1 630 ? -6.16 14.375 20.125 1 90.06 630 SER A O 1
ATOM 5209 N N . TYR A 1 631 ? -4.656 15.188 21.531 1 86.06 631 TYR A N 1
ATOM 5210 C CA . TYR A 1 631 ? -4 15.969 20.484 1 86.06 631 TYR A CA 1
ATOM 5211 C C . TYR A 1 631 ? -3.412 15.055 19.406 1 86.06 631 TYR A C 1
ATOM 5213 O O . TYR A 1 631 ? -3.576 15.305 18.219 1 86.06 631 TYR A O 1
ATOM 5221 N N . SER A 1 632 ? -2.787 14.031 19.828 1 86.62 632 SER A N 1
ATOM 5222 C CA . SER A 1 632 ? -2.182 13.094 18.891 1 86.62 632 SER A CA 1
ATOM 5223 C C . SER A 1 632 ? -3.242 12.383 18.062 1 86.62 632 SER A C 1
ATOM 5225 O O . SER A 1 632 ? -3.045 12.148 16.859 1 86.62 632 SER A O 1
ATOM 5227 N N . ALA A 1 633 ? -4.281 12.062 18.625 1 89.25 633 ALA A N 1
ATOM 5228 C CA . ALA A 1 633 ? -5.34 11.336 17.922 1 89.25 633 ALA A CA 1
ATOM 5229 C C . ALA A 1 633 ? -5.906 12.156 16.766 1 89.25 633 ALA A C 1
ATOM 5231 O O . ALA A 1 633 ? -6.215 11.609 15.711 1 89.25 633 ALA A O 1
ATOM 5232 N N . VAL A 1 634 ? -5.965 13.438 16.938 1 83.56 634 VAL A N 1
ATOM 5233 C CA . VAL A 1 634 ? -6.578 14.305 15.945 1 83.56 634 VAL A CA 1
ATOM 5234 C C . VAL A 1 634 ? -5.59 14.562 14.805 1 83.56 634 VAL A C 1
ATOM 5236 O O . VAL A 1 634 ? -5.992 14.727 13.648 1 83.56 634 VAL A O 1
ATOM 5239 N N . PHE A 1 635 ? -4.359 14.445 15.102 1 80.44 635 PHE A N 1
ATOM 5240 C CA . PHE A 1 635 ? -3.365 14.797 14.094 1 80.44 635 PHE A CA 1
ATOM 5241 C C . PHE A 1 635 ? -2.896 13.562 13.344 1 80.44 635 PHE A C 1
ATOM 5243 O O . PHE A 1 635 ? -2.154 13.664 12.367 1 80.44 635 PHE A O 1
ATOM 5250 N N . VAL A 1 636 ? -3.352 12.383 13.781 1 83.56 636 VAL A N 1
ATOM 5251 C CA . VAL A 1 636 ? -3.07 11.164 13.031 1 83.56 636 VAL A CA 1
ATOM 5252 C C . VAL A 1 636 ? -3.924 11.117 11.766 1 83.56 636 VAL A C 1
ATOM 5254 O O . VAL A 1 636 ? -5.133 11.344 11.82 1 83.56 636 VAL A O 1
ATOM 5257 N N . PRO A 1 637 ? -3.271 10.906 10.586 1 80.19 637 PRO A N 1
ATOM 5258 C CA . PRO A 1 637 ? -4.059 10.82 9.352 1 80.19 637 PRO A CA 1
ATOM 5259 C C . PRO A 1 637 ? -5.078 9.68 9.391 1 80.19 637 PRO A C 1
ATOM 5261 O O . PRO A 1 637 ? -4.812 8.625 9.961 1 80.19 637 PRO A O 1
ATOM 5264 N N . GLY A 1 638 ? -6.188 9.891 8.812 1 85.56 638 GLY A N 1
ATOM 5265 C CA . GLY A 1 638 ? -7.273 8.93 8.797 1 85.56 638 GLY A CA 1
ATOM 5266 C C . GLY A 1 638 ? -6.867 7.582 8.227 1 85.56 638 GLY A C 1
ATOM 5267 O O . GLY A 1 638 ? -7.32 6.539 8.695 1 85.56 638 GLY A O 1
ATOM 5268 N N . LYS A 1 639 ? -5.961 7.574 7.285 1 85.56 639 LYS A N 1
ATOM 5269 C CA . LYS A 1 639 ? -5.508 6.34 6.652 1 85.56 639 LYS A CA 1
ATOM 5270 C C . LYS A 1 639 ? -4.797 5.438 7.652 1 85.56 639 LYS A C 1
ATOM 5272 O O . LYS A 1 639 ? -4.914 4.211 7.586 1 85.56 639 LYS A O 1
ATOM 5277 N N . GLN A 1 640 ? -4.117 6.027 8.602 1 86.44 640 GLN A N 1
ATOM 5278 C CA . GLN A 1 640 ? -3.396 5.242 9.602 1 86.44 640 GLN A CA 1
ATOM 5279 C C . GLN A 1 640 ? -4.359 4.605 10.602 1 86.44 640 GLN A C 1
ATOM 5281 O O . GLN A 1 640 ? -4.121 3.496 11.078 1 86.44 640 GLN A O 1
ATOM 5286 N N . HIS A 1 641 ? -5.398 5.281 10.891 1 89.81 641 HIS A N 1
ATOM 5287 C CA . HIS A 1 641 ? -6.418 4.688 11.742 1 89.81 641 HIS A CA 1
ATOM 5288 C C . HIS A 1 641 ? -7.059 3.473 11.078 1 89.81 641 HIS A C 1
ATOM 5290 O O . HIS A 1 641 ? -7.324 2.465 11.734 1 89.81 641 HIS A O 1
ATOM 5296 N N . ALA A 1 642 ? -7.246 3.594 9.797 1 91.12 642 ALA A N 1
ATOM 5297 C CA . ALA A 1 642 ? -7.82 2.475 9.055 1 91.12 642 ALA A CA 1
ATOM 5298 C C . ALA A 1 642 ? -6.852 1.298 9 1 91.12 642 ALA A C 1
ATOM 5300 O O . ALA A 1 642 ? -7.266 0.139 9.07 1 91.12 642 ALA A O 1
ATOM 5301 N N . GLU A 1 643 ? -5.613 1.606 8.852 1 87.19 643 GLU A N 1
ATOM 5302 C CA . GLU A 1 643 ? -4.602 0.557 8.766 1 87.19 643 GLU A CA 1
ATOM 5303 C C . GLU A 1 643 ? -4.508 -0.226 10.07 1 87.19 643 GLU A C 1
ATOM 5305 O O . GLU A 1 643 ? -4.242 -1.431 10.062 1 87.19 643 GLU A O 1
ATOM 5310 N N . HIS A 1 644 ? -4.77 0.355 11.141 1 85.38 644 HIS A N 1
ATOM 5311 C CA . HIS A 1 644 ? -4.594 -0.293 12.43 1 85.38 644 HIS A CA 1
ATOM 5312 C C . HIS A 1 644 ? -5.844 -1.075 12.828 1 85.38 644 HIS A C 1
ATOM 5314 O O . HIS A 1 644 ? -5.836 -1.8 13.828 1 85.38 644 HIS A O 1
ATOM 5320 N N . LEU A 1 645 ? -6.828 -0.983 12.047 1 86.06 645 LEU A N 1
ATOM 5321 C CA . LEU A 1 645 ? -8.023 -1.766 12.336 1 86.06 645 LEU A CA 1
ATOM 5322 C C . LEU A 1 645 ? -7.754 -3.256 12.164 1 86.06 645 LEU A C 1
ATOM 5324 O O . LEU A 1 645 ? -8.398 -4.086 12.805 1 86.06 645 LEU A O 1
ATOM 5328 N N . VAL A 1 646 ? -6.809 -3.539 11.344 1 78.69 646 VAL A N 1
ATOM 5329 C CA . VAL A 1 646 ? -6.508 -4.941 11.062 1 78.69 646 VAL A CA 1
ATOM 5330 C C . VAL A 1 646 ? -5.906 -5.594 12.305 1 78.69 646 VAL A C 1
ATOM 5332 O O . VAL A 1 646 ? -6.023 -6.809 12.492 1 78.69 646 VAL A O 1
ATOM 5335 N N . THR A 1 647 ? -5.273 -4.762 13.102 1 72.5 647 THR A N 1
ATOM 5336 C CA . THR A 1 647 ? -4.664 -5.301 14.312 1 72.5 647 THR A CA 1
ATOM 5337 C C . THR A 1 647 ? -5.594 -5.125 15.516 1 72.5 647 THR A C 1
ATOM 5339 O O . THR A 1 647 ? -5.148 -5.164 16.656 1 72.5 647 THR A O 1
ATOM 5342 N N . GLY A 1 648 ? -6.977 -5.023 15.273 1 66.44 648 GLY A N 1
ATOM 5343 C CA . GLY A 1 648 ? -7.953 -4.902 16.344 1 66.44 648 GLY A CA 1
ATOM 5344 C C . GLY A 1 648 ? -8.203 -3.465 16.766 1 66.44 648 GLY A C 1
ATOM 5345 O O . GLY A 1 648 ? -8.883 -3.215 17.766 1 66.44 648 GLY A O 1
ATOM 5346 N N . GLY A 1 649 ? -7.66 -2.596 16 1 68.38 649 GLY A N 1
ATOM 5347 C CA . GLY A 1 649 ? -7.836 -1.195 16.359 1 68.38 649 GLY A CA 1
ATOM 5348 C C . GLY A 1 649 ? -6.941 -0.749 17.5 1 68.38 649 GLY A C 1
ATOM 5349 O O . GLY A 1 649 ? -6.543 -1.561 18.344 1 68.38 649 GLY A O 1
ATOM 5350 N N . GLU A 1 650 ? -6.453 0.408 17.469 1 81.25 650 GLU A N 1
ATOM 5351 C CA . GLU A 1 650 ? -5.648 1.007 18.516 1 81.25 650 GLU A CA 1
ATOM 5352 C C . GLU A 1 650 ? -6.484 1.95 19.391 1 81.25 650 GLU A C 1
ATOM 5354 O O . GLU A 1 650 ? -7.488 2.494 18.922 1 81.25 650 GLU A O 1
ATOM 5359 N N . PHE A 1 651 ? -6.188 1.953 20.656 1 91 651 PHE A N 1
ATOM 5360 C CA . PHE A 1 651 ? -6.871 2.826 21.609 1 91 651 PHE A CA 1
ATOM 5361 C C . PHE A 1 651 ? -6.961 4.246 21.062 1 91 651 PHE A C 1
ATOM 5363 O O . PHE A 1 651 ? -7.984 4.914 21.234 1 91 651 PHE A O 1
ATOM 5370 N N . ILE A 1 652 ? -6.035 4.695 20.375 1 92.19 652 ILE A N 1
ATOM 5371 C CA . ILE A 1 652 ? -5.988 6.051 19.844 1 92.19 652 ILE A CA 1
ATOM 5372 C C . ILE A 1 652 ? -7.094 6.238 18.797 1 92.19 652 ILE A C 1
ATOM 5374 O O . ILE A 1 652 ? -7.605 7.344 18.625 1 92.19 652 ILE A O 1
ATOM 5378 N N . THR A 1 653 ? -7.504 5.227 18.125 1 92.19 653 THR A N 1
ATOM 5379 C CA . THR A 1 653 ? -8.586 5.293 17.141 1 92.19 653 THR A CA 1
ATOM 5380 C C . THR A 1 653 ? -9.93 5.484 17.844 1 92.19 653 THR A C 1
ATOM 5382 O O . THR A 1 653 ? -10.797 6.199 17.328 1 92.19 653 THR A O 1
ATOM 5385 N N . TYR A 1 654 ? -10.055 4.855 18.969 1 91.62 654 TYR A N 1
ATOM 5386 C CA . TYR A 1 654 ? -11.266 5.051 19.766 1 91.62 654 TYR A CA 1
ATOM 5387 C C . TYR A 1 654 ? -11.383 6.492 20.234 1 91.62 654 TYR A C 1
ATOM 5389 O O . TYR A 1 654 ? -12.461 7.082 20.203 1 91.62 654 TYR A O 1
ATOM 5397 N N . ILE A 1 655 ? -10.258 6.996 20.703 1 92.38 655 ILE A N 1
ATOM 5398 C CA . ILE A 1 655 ? -10.234 8.375 21.172 1 92.38 655 ILE A CA 1
ATOM 5399 C C . ILE A 1 655 ? -10.531 9.328 20.016 1 92.38 655 ILE A C 1
ATOM 5401 O O . ILE A 1 655 ? -11.258 10.312 20.188 1 92.38 655 ILE A O 1
ATOM 5405 N N . TRP A 1 656 ? -9.969 9.039 18.844 1 91.44 656 TRP A N 1
ATOM 5406 C CA . TRP A 1 656 ? -10.18 9.852 17.641 1 91.44 656 TRP A CA 1
ATOM 5407 C C . TRP A 1 656 ? -11.672 9.945 17.312 1 91.44 656 TRP A C 1
ATOM 5409 O O . TRP A 1 656 ? -12.195 11.047 17.109 1 91.44 656 TRP A O 1
ATOM 5419 N N . LEU A 1 657 ? -12.391 8.867 17.344 1 91 657 LEU A N 1
ATOM 5420 C CA . LEU A 1 657 ? -13.812 8.859 17.016 1 91 657 LEU A CA 1
ATOM 5421 C C . LEU A 1 657 ? -14.625 9.508 18.141 1 91 657 LEU A C 1
ATOM 5423 O O . LEU A 1 657 ? -15.648 10.148 17.875 1 91 657 LEU A O 1
ATOM 5427 N N . LEU A 1 658 ? -14.164 9.258 19.344 1 90.94 658 LEU A N 1
ATOM 5428 C CA . LEU A 1 658 ? -14.852 9.898 20.453 1 90.94 658 LEU A CA 1
ATOM 5429 C C . LEU A 1 658 ? -14.852 11.414 20.297 1 90.94 658 LEU A C 1
ATOM 5431 O O . LEU A 1 658 ? -15.883 12.062 20.5 1 90.94 658 LEU A O 1
ATOM 5435 N N . ILE A 1 659 ? -13.773 11.953 19.984 1 88.25 659 ILE A N 1
ATOM 5436 C CA . ILE A 1 659 ? -13.648 13.398 19.812 1 88.25 659 ILE A CA 1
ATOM 5437 C C . ILE A 1 659 ? -14.562 13.859 18.672 1 88.25 659 ILE A C 1
ATOM 5439 O O . ILE A 1 659 ? -15.211 14.898 18.781 1 88.25 659 ILE A O 1
ATOM 5443 N N . VAL A 1 660 ? -14.641 13.086 17.609 1 86.94 660 VAL A N 1
ATOM 5444 C CA . VAL A 1 660 ? -15.5 13.414 16.469 1 86.94 660 VAL A CA 1
ATOM 5445 C C . VAL A 1 660 ? -16.953 13.43 16.922 1 86.94 660 VAL A C 1
ATOM 5447 O O . VAL A 1 660 ? -17.719 14.344 16.594 1 86.94 660 VAL A O 1
ATOM 5450 N N . TYR A 1 661 ? -17.312 12.422 17.734 1 85.69 661 TYR A N 1
ATOM 5451 C CA . TYR A 1 661 ? -18.672 12.344 18.25 1 85.69 661 TYR A CA 1
ATOM 5452 C C . TYR A 1 661 ? -18.984 13.555 19.125 1 85.69 661 TYR A C 1
ATOM 5454 O O . TYR A 1 661 ? -20.094 14.109 19.047 1 85.69 661 TYR A O 1
ATOM 5462 N N . LEU A 1 662 ? -18.031 13.938 19.891 1 82.81 662 LEU A N 1
ATOM 5463 C CA . LEU A 1 662 ? -18.234 15.047 20.812 1 82.81 662 LEU A CA 1
ATOM 5464 C C . LEU A 1 662 ? -18.312 16.375 20.078 1 82.81 662 LEU A C 1
ATOM 5466 O O . LEU A 1 662 ? -19.109 17.25 20.438 1 82.81 662 LEU A O 1
ATOM 5470 N N . ILE A 1 663 ? -17.562 16.516 19.016 1 77.69 663 ILE A N 1
ATOM 5471 C CA . ILE A 1 663 ? -17.578 17.75 18.234 1 77.69 663 ILE A CA 1
ATOM 5472 C C . ILE A 1 663 ? -18.906 17.859 17.484 1 77.69 663 ILE A C 1
ATOM 5474 O O . ILE A 1 663 ? -19.469 18.953 17.359 1 77.69 663 ILE A O 1
ATOM 5478 N N . GLU A 1 664 ? -19.359 16.797 17.016 1 73.56 664 GLU A N 1
ATOM 5479 C CA . GLU A 1 664 ? -20.609 16.797 16.266 1 73.56 664 GLU A CA 1
ATOM 5480 C C . GLU A 1 664 ? -21.797 17.047 17.172 1 73.56 664 GLU A C 1
ATOM 5482 O O . GLU A 1 664 ? -22.812 17.594 16.734 1 73.56 664 GLU A O 1
ATOM 5487 N N . ASN A 1 665 ? -21.656 16.656 18.391 1 66.19 665 ASN A N 1
ATOM 5488 C CA . ASN A 1 665 ? -22.766 16.828 19.328 1 66.19 665 ASN A CA 1
ATOM 5489 C C . ASN A 1 665 ? -22.641 18.109 20.125 1 66.19 665 ASN A C 1
ATOM 5491 O O . ASN A 1 665 ? -23.609 18.562 20.734 1 66.19 665 ASN A O 1
ATOM 5495 N N . MET B 1 1 ? -20.344 -26.375 -36.406 1 51.69 1 MET B N 1
ATOM 5496 C CA . MET B 1 1 ? -19.297 -27.203 -37 1 51.69 1 MET B CA 1
ATOM 5497 C C . MET B 1 1 ? -17.969 -26.438 -37.062 1 51.69 1 MET B C 1
ATOM 5499 O O . MET B 1 1 ? -16.906 -27.016 -36.781 1 51.69 1 MET B O 1
ATOM 5503 N N . LYS B 1 2 ? -18.109 -25.125 -37.312 1 60.41 2 LYS B N 1
ATOM 5504 C CA . LYS B 1 2 ? -16.906 -24.312 -37.406 1 60.41 2 LYS B CA 1
ATOM 5505 C C . LYS B 1 2 ? -16.281 -24.094 -36.031 1 60.41 2 LYS B C 1
ATOM 5507 O O . LYS B 1 2 ? -15.047 -24.109 -35.906 1 60.41 2 LYS B O 1
ATOM 5512 N N . ILE B 1 3 ? -17.078 -23.891 -35.125 1 61.12 3 ILE B N 1
ATOM 5513 C CA . ILE B 1 3 ? -16.562 -23.688 -33.781 1 61.12 3 ILE B CA 1
ATOM 5514 C C . ILE B 1 3 ? -15.945 -24.969 -33.281 1 61.12 3 ILE B C 1
ATOM 5516 O O . ILE B 1 3 ? -14.898 -24.953 -32.625 1 61.12 3 ILE B O 1
ATOM 5520 N N . ASP B 1 4 ? -16.531 -25.984 -33.562 1 60.84 4 ASP B N 1
ATOM 5521 C CA . ASP B 1 4 ? -16 -27.266 -33.125 1 60.84 4 ASP B CA 1
ATOM 5522 C C . ASP B 1 4 ? -14.641 -27.547 -33.781 1 60.84 4 ASP B C 1
ATOM 5524 O O . ASP B 1 4 ? -13.742 -28.078 -33.125 1 60.84 4 ASP B O 1
ATOM 5528 N N . LYS B 1 5 ? -14.539 -27.281 -35 1 63.22 5 LYS B N 1
ATOM 5529 C CA . LYS B 1 5 ? -13.25 -27.469 -35.656 1 63.22 5 LYS B CA 1
ATOM 5530 C C . LYS B 1 5 ? -12.188 -26.547 -35.094 1 63.22 5 LYS B C 1
ATOM 5532 O O . LYS B 1 5 ? -11.023 -26.953 -34.938 1 63.22 5 LYS B O 1
ATOM 5537 N N . PHE B 1 6 ? -12.664 -25.328 -34.875 1 64.62 6 PHE B N 1
ATOM 5538 C CA . PHE B 1 6 ? -11.734 -24.375 -34.25 1 64.62 6 PHE B CA 1
ATOM 5539 C C . PHE B 1 6 ? -11.266 -24.875 -32.906 1 64.62 6 PHE B C 1
ATOM 5541 O O . PHE B 1 6 ? -10.07 -24.797 -32.594 1 64.62 6 PHE B O 1
ATOM 5548 N N . ILE B 1 7 ? -12.117 -25.344 -32.188 1 65.25 7 ILE B N 1
ATOM 5549 C CA . ILE B 1 7 ? -11.797 -25.891 -30.875 1 65.25 7 ILE B CA 1
ATOM 5550 C C . ILE B 1 7 ? -10.906 -27.125 -31.031 1 65.25 7 ILE B C 1
ATOM 5552 O O . ILE B 1 7 ? -9.961 -27.312 -30.266 1 65.25 7 ILE B O 1
ATOM 5556 N N . ASP B 1 8 ? -11.164 -27.812 -32.062 1 67.56 8 ASP B N 1
ATOM 5557 C CA . ASP B 1 8 ? -10.359 -29 -32.312 1 67.56 8 ASP B CA 1
ATOM 5558 C C . ASP B 1 8 ? -8.938 -28.625 -32.719 1 67.56 8 ASP B C 1
ATOM 5560 O O . ASP B 1 8 ? -7.973 -29.281 -32.312 1 67.56 8 ASP B O 1
ATOM 5564 N N . ASN B 1 9 ? -8.859 -27.547 -33.469 1 63.25 9 ASN B N 1
ATOM 5565 C CA . ASN B 1 9 ? -7.531 -27.078 -33.812 1 63.25 9 ASN B CA 1
ATOM 5566 C C . ASN B 1 9 ? -6.773 -26.531 -32.625 1 63.25 9 ASN B C 1
ATOM 5568 O O . ASN B 1 9 ? -5.566 -26.75 -32.5 1 63.25 9 ASN B O 1
ATOM 5572 N N . ILE B 1 10 ? -7.457 -25.891 -31.781 1 64.69 10 ILE B N 1
ATOM 5573 C CA . ILE B 1 10 ? -6.832 -25.391 -30.562 1 64.69 10 ILE B CA 1
ATOM 5574 C C . ILE B 1 10 ? -6.41 -26.562 -29.672 1 64.69 10 ILE B C 1
ATOM 5576 O O . ILE B 1 10 ? -5.332 -26.531 -29.078 1 64.69 10 ILE B O 1
ATOM 5580 N N . LYS B 1 11 ? -7.25 -27.5 -29.75 1 66.12 11 LYS B N 1
ATOM 5581 C CA . LYS B 1 11 ? -6.957 -28.703 -28.953 1 66.12 11 LYS B CA 1
ATOM 5582 C C . LYS B 1 11 ? -5.691 -29.391 -29.453 1 66.12 11 LYS B C 1
ATOM 5584 O O . LYS B 1 11 ? -4.875 -29.859 -28.656 1 66.12 11 LYS B O 1
ATOM 5589 N N . LEU B 1 12 ? -5.66 -29.438 -30.688 1 59.62 12 LEU B N 1
ATOM 5590 C CA . LEU B 1 12 ? -4.484 -30.078 -31.281 1 59.62 12 LEU B CA 1
ATOM 5591 C C . LEU B 1 12 ? -3.227 -29.266 -30.984 1 59.62 12 LEU B C 1
ATOM 5593 O O . LEU B 1 12 ? -2.166 -29.844 -30.719 1 59.62 12 LEU B O 1
ATOM 5597 N N . LEU B 1 13 ? -3.412 -27.969 -31.047 1 57.84 13 LEU B N 1
ATOM 5598 C CA . LEU B 1 13 ? -2.283 -27.078 -30.766 1 57.84 13 LEU B CA 1
ATOM 5599 C C . LEU B 1 13 ? -1.85 -27.203 -29.312 1 57.84 13 LEU B C 1
ATOM 5601 O O . LEU B 1 13 ? -0.653 -27.203 -29.016 1 57.84 13 LEU B O 1
ATOM 5605 N N . PHE B 1 14 ? -2.865 -27.203 -28.484 1 59.47 14 PHE B N 1
ATOM 5606 C CA . PHE B 1 14 ? -2.551 -27.219 -27.062 1 59.47 14 PHE B CA 1
ATOM 5607 C C . PHE B 1 14 ? -2.186 -28.625 -26.594 1 59.47 14 PHE B C 1
ATOM 5609 O O . PHE B 1 14 ? -1.502 -28.797 -25.594 1 59.47 14 PHE B O 1
ATOM 5616 N N . HIS B 1 15 ? -2.756 -29.672 -27.281 1 56.53 15 HIS B N 1
ATOM 5617 C CA . HIS B 1 15 ? -2.371 -31.031 -26.953 1 56.53 15 HIS B CA 1
ATOM 5618 C C . HIS B 1 15 ? -0.858 -31.203 -27 1 56.53 15 HIS B C 1
ATOM 5620 O O . HIS B 1 15 ? -0.297 -32 -26.234 1 56.53 15 HIS B O 1
ATOM 5626 N N . GLN B 1 16 ? -0.352 -30.375 -27.891 1 52.06 16 GLN B N 1
ATOM 5627 C CA . GLN B 1 16 ? 1.097 -30.484 -28.031 1 52.06 16 GLN B CA 1
ATOM 5628 C C . GLN B 1 16 ? 1.814 -29.5 -27.094 1 52.06 16 GLN B C 1
ATOM 5630 O O . GLN B 1 16 ? 3.045 -29.469 -27.047 1 52.06 16 GLN B O 1
ATOM 5635 N N . TRP B 1 17 ? 0.947 -28.797 -26.391 1 59.78 17 TRP B N 1
ATOM 5636 C CA . TRP B 1 17 ? 1.626 -27.828 -25.547 1 59.78 17 TRP B CA 1
ATOM 5637 C C . TRP B 1 17 ? 2.312 -28.5 -24.375 1 59.78 17 TRP B C 1
ATOM 5639 O O . TRP B 1 17 ? 1.654 -28.906 -23.406 1 59.78 17 TRP B O 1
ATOM 5649 N N . GLU B 1 18 ? 3.588 -28.766 -24.609 1 72.19 18 GLU B N 1
ATOM 5650 C CA . GLU B 1 18 ? 4.465 -29.422 -23.641 1 72.19 18 GLU B CA 1
ATOM 5651 C C . GLU B 1 18 ? 5.062 -28.422 -22.672 1 72.19 18 GLU B C 1
ATOM 5653 O O . GLU B 1 18 ? 4.988 -27.203 -22.891 1 72.19 18 GLU B O 1
ATOM 5658 N N . LEU B 1 19 ? 5.25 -28.812 -21.547 1 82.69 19 LEU B N 1
ATOM 5659 C CA . LEU B 1 19 ? 5.895 -28.047 -20.484 1 82.69 19 LEU B CA 1
ATOM 5660 C C . LEU B 1 19 ? 7.043 -27.203 -21.047 1 82.69 19 LEU B C 1
ATOM 5662 O O . LEU B 1 19 ? 7.277 -26.094 -20.578 1 82.69 19 LEU B O 1
ATOM 5666 N N . GLY B 1 20 ? 7.559 -27.625 -22.188 1 81.19 20 GLY B N 1
ATOM 5667 C CA . GLY B 1 20 ? 8.664 -26.906 -22.797 1 81.19 20 GLY B CA 1
ATOM 5668 C C . GLY B 1 20 ? 8.258 -25.562 -23.391 1 81.19 20 GLY B C 1
ATOM 5669 O O . GLY B 1 20 ? 8.992 -24.578 -23.281 1 81.19 20 GLY B O 1
ATOM 5670 N N . TYR B 1 21 ? 7.043 -25.531 -23.906 1 83.44 21 TYR B N 1
ATOM 5671 C CA . TYR B 1 21 ? 6.566 -24.281 -24.484 1 83.44 21 TYR B CA 1
ATOM 5672 C C . TYR B 1 21 ? 6.238 -23.266 -23.391 1 83.44 21 TYR B C 1
ATOM 5674 O O . TYR B 1 21 ? 6.465 -22.062 -23.562 1 83.44 21 TYR B O 1
ATOM 5682 N N . SER B 1 22 ? 5.742 -23.719 -22.297 1 87.31 22 SER B N 1
ATOM 5683 C CA . SER B 1 22 ? 5.41 -22.812 -21.203 1 87.31 22 SER B CA 1
ATOM 5684 C C . SER B 1 22 ? 6.668 -22.219 -20.578 1 87.31 22 SER B C 1
ATOM 5686 O O . SER B 1 22 ? 6.699 -21.031 -20.234 1 87.31 22 SER B O 1
ATOM 5688 N N . ILE B 1 23 ? 7.668 -22.969 -20.531 1 86.06 23 ILE B N 1
ATOM 5689 C CA . ILE B 1 23 ? 8.914 -22.469 -19.953 1 86.06 23 ILE B CA 1
ATOM 5690 C C . ILE B 1 23 ? 9.562 -21.469 -20.891 1 86.06 23 ILE B C 1
ATOM 5692 O O . ILE B 1 23 ? 10.086 -20.438 -20.438 1 86.06 23 ILE B O 1
ATOM 5696 N N . MET B 1 24 ? 9.445 -21.766 -22.203 1 85.94 24 MET B N 1
ATOM 5697 C CA . MET B 1 24 ? 9.992 -20.828 -23.172 1 85.94 24 MET B CA 1
ATOM 5698 C C . MET B 1 24 ? 9.219 -19.516 -23.156 1 85.94 24 MET B C 1
ATOM 5700 O O . MET B 1 24 ? 9.805 -18.453 -23.312 1 85.94 24 MET B O 1
ATOM 5704 N N . PHE B 1 25 ? 7.969 -19.672 -22.938 1 88.69 25 PHE B N 1
ATOM 5705 C CA . PHE B 1 25 ? 7.141 -18.469 -22.859 1 88.69 25 PHE B CA 1
ATOM 5706 C C . PHE B 1 25 ? 7.496 -17.656 -21.609 1 88.69 25 PHE B C 1
ATOM 5708 O O . PHE B 1 25 ? 7.578 -16.422 -21.688 1 88.69 25 PHE B O 1
ATOM 5715 N N . SER B 1 26 ? 7.723 -18.281 -20.594 1 86.62 26 SER B N 1
ATOM 5716 C CA . SER B 1 26 ? 8.109 -17.594 -19.359 1 86.62 26 SER B CA 1
ATOM 5717 C C . SER B 1 26 ? 9.438 -16.859 -19.531 1 86.62 26 SER B C 1
ATOM 5719 O O . SER B 1 26 ? 9.578 -15.711 -19.109 1 86.62 26 SER B O 1
ATOM 5721 N N . ILE B 1 27 ? 10.359 -17.422 -20.25 1 82.19 27 ILE B N 1
ATOM 5722 C CA . ILE B 1 27 ? 11.672 -16.828 -20.453 1 82.19 27 ILE B CA 1
ATOM 5723 C C . ILE B 1 27 ? 11.547 -15.633 -21.406 1 82.19 27 ILE B C 1
ATOM 5725 O O . ILE B 1 27 ? 12.242 -14.633 -21.25 1 82.19 27 ILE B O 1
ATOM 5729 N N . THR B 1 28 ? 10.656 -15.82 -22.312 1 86.25 28 THR B N 1
ATOM 5730 C CA . THR B 1 28 ? 10.445 -14.719 -23.25 1 86.25 28 THR B CA 1
ATOM 5731 C C . THR B 1 28 ? 9.852 -13.508 -22.547 1 86.25 28 THR B C 1
ATOM 5733 O O . THR B 1 28 ? 10.242 -12.367 -22.812 1 86.25 28 THR B O 1
ATOM 5736 N N . LEU B 1 29 ? 9.008 -13.766 -21.656 1 87.75 29 LEU B N 1
ATOM 5737 C CA . LEU B 1 29 ? 8.422 -12.664 -20.891 1 87.75 29 LEU B CA 1
ATOM 5738 C C . LEU B 1 29 ? 9.461 -12.008 -20 1 87.75 29 LEU B C 1
ATOM 5740 O O . LEU B 1 29 ? 9.492 -10.781 -19.859 1 87.75 29 LEU B O 1
ATOM 5744 N N . GLN B 1 30 ? 10.312 -12.719 -19.531 1 81.5 30 GLN B N 1
ATOM 5745 C CA . GLN B 1 30 ? 11.344 -12.188 -18.641 1 81.5 30 GLN B CA 1
ATOM 5746 C C . GLN B 1 30 ? 12.375 -11.383 -19.422 1 81.5 30 GLN B C 1
ATOM 5748 O O . GLN B 1 30 ? 12.82 -10.328 -18.984 1 81.5 30 GLN B O 1
ATOM 5753 N N . ALA B 1 31 ? 12.719 -11.922 -20.531 1 80.56 31 ALA B N 1
ATOM 5754 C CA . ALA B 1 31 ? 13.641 -11.188 -21.391 1 80.56 31 ALA B CA 1
ATOM 5755 C C . ALA B 1 31 ? 13.039 -9.859 -21.844 1 80.56 31 ALA B C 1
ATOM 5757 O O . ALA B 1 31 ? 13.727 -8.836 -21.859 1 80.56 31 ALA B O 1
ATOM 5758 N N . PHE B 1 32 ? 11.797 -9.922 -22.047 1 84.19 32 PHE B N 1
ATOM 5759 C CA . PHE B 1 32 ? 11.094 -8.703 -22.438 1 84.19 32 PHE B CA 1
ATOM 5760 C C . PHE B 1 32 ? 11.125 -7.68 -21.312 1 84.19 32 PHE B C 1
ATOM 5762 O O . PHE B 1 32 ? 11.359 -6.492 -21.547 1 84.19 32 PHE B O 1
ATOM 5769 N N . LEU B 1 33 ? 10.945 -8.07 -20.141 1 82.06 33 LEU B N 1
ATOM 5770 C CA . LEU B 1 33 ? 10.93 -7.172 -19 1 82.06 33 LEU B CA 1
ATOM 5771 C C . LEU B 1 33 ? 12.312 -6.586 -18.75 1 82.06 33 LEU B C 1
ATOM 5773 O O . LEU B 1 33 ? 12.438 -5.402 -18.422 1 82.06 33 LEU B O 1
ATOM 5777 N N . ILE B 1 34 ? 13.305 -7.285 -18.938 1 77.19 34 ILE B N 1
ATOM 5778 C CA . ILE B 1 34 ? 14.664 -6.816 -18.688 1 77.19 34 ILE B CA 1
ATOM 5779 C C . ILE B 1 34 ? 15.031 -5.734 -19.688 1 77.19 34 ILE B C 1
ATOM 5781 O O . ILE B 1 34 ? 15.586 -4.695 -19.328 1 77.19 34 ILE B O 1
ATOM 5785 N N . PHE B 1 35 ? 14.594 -5.906 -20.906 1 75.12 35 PHE B N 1
ATOM 5786 C CA . PHE B 1 35 ? 15.023 -4.984 -21.953 1 75.12 35 PHE B CA 1
ATOM 5787 C C . PHE B 1 35 ? 14.117 -3.764 -22.016 1 75.12 35 PHE B C 1
ATOM 5789 O O . PHE B 1 35 ? 14.562 -2.668 -22.359 1 75.12 35 PHE B O 1
ATOM 5796 N N . TRP B 1 36 ? 12.922 -3.893 -21.484 1 76.19 36 TRP B N 1
ATOM 5797 C CA . TRP B 1 36 ? 11.984 -2.787 -21.656 1 76.19 36 TRP B CA 1
ATOM 5798 C C . TRP B 1 36 ? 11.812 -2.012 -20.344 1 76.19 36 TRP B C 1
ATOM 5800 O O . TRP B 1 36 ? 11.344 -0.874 -20.359 1 76.19 36 TRP B O 1
ATOM 5810 N N . THR B 1 37 ? 12.164 -2.566 -19.312 1 73.06 37 THR B N 1
ATOM 5811 C CA . THR B 1 37 ? 11.93 -1.899 -18.031 1 73.06 37 THR B CA 1
ATOM 5812 C C . THR B 1 37 ? 12.859 -0.7 -17.875 1 73.06 37 THR B C 1
ATOM 5814 O O . THR B 1 37 ? 12.57 0.222 -17.109 1 73.06 37 THR B O 1
ATOM 5817 N N . TYR B 1 38 ? 13.844 -0.631 -18.734 1 69 38 TYR B N 1
ATOM 5818 C CA . TYR B 1 38 ? 14.727 0.531 -18.656 1 69 38 TYR B CA 1
ATOM 5819 C C . TYR B 1 38 ? 14 1.794 -19.109 1 69 38 TYR B C 1
ATOM 5821 O O . TYR B 1 38 ? 14.328 2.896 -18.656 1 69 38 TYR B O 1
ATOM 5829 N N . LYS B 1 39 ? 12.922 1.571 -19.797 1 72.81 39 LYS B N 1
ATOM 5830 C CA . LYS B 1 39 ? 12.164 2.707 -20.328 1 72.81 39 LYS B CA 1
ATOM 5831 C C . LYS B 1 39 ? 11.102 3.166 -19.328 1 72.81 39 LYS B C 1
ATOM 5833 O O . LYS B 1 39 ? 10.539 4.254 -19.484 1 72.81 39 LYS B O 1
ATOM 5838 N N . ARG B 1 40 ? 10.977 2.412 -18.312 1 76.25 40 ARG B N 1
ATOM 5839 C CA . ARG B 1 40 ? 9.93 2.721 -17.344 1 76.25 40 ARG B CA 1
ATOM 5840 C C . ARG B 1 40 ? 10.211 4.043 -16.641 1 76.25 40 ARG B C 1
ATOM 5842 O O . ARG B 1 40 ? 9.281 4.785 -16.312 1 76.25 40 ARG B O 1
ATOM 5849 N N . ARG B 1 41 ? 11.406 4.355 -16.547 1 72.81 41 ARG B N 1
ATOM 5850 C CA . ARG B 1 41 ? 11.805 5.566 -15.828 1 72.81 41 ARG B CA 1
ATOM 5851 C C . ARG B 1 41 ? 11.375 6.816 -16.594 1 72.81 41 ARG B C 1
ATOM 5853 O O . ARG B 1 41 ? 11.141 7.863 -15.992 1 72.81 41 ARG B O 1
ATOM 5860 N N . ASN B 1 42 ? 11.219 6.562 -17.875 1 70.06 42 ASN B N 1
ATOM 5861 C CA . ASN B 1 42 ? 10.961 7.73 -18.719 1 70.06 42 ASN B CA 1
ATOM 5862 C C . ASN B 1 42 ? 9.523 7.742 -19.234 1 70.06 42 ASN B C 1
ATOM 5864 O O . ASN B 1 42 ? 9.078 8.727 -19.828 1 70.06 42 ASN B O 1
ATOM 5868 N N . LEU B 1 43 ? 8.938 6.648 -19.047 1 70.38 43 LEU B N 1
ATOM 5869 C CA . LEU B 1 43 ? 7.598 6.555 -19.625 1 70.38 43 LEU B CA 1
ATOM 5870 C C . LEU B 1 43 ? 6.535 6.961 -18.609 1 70.38 43 LEU B C 1
ATOM 5872 O O . LEU B 1 43 ? 6.516 6.449 -17.484 1 70.38 43 LEU B O 1
ATOM 5876 N N . VAL B 1 44 ? 5.938 8.141 -19.109 1 70.88 44 VAL B N 1
ATOM 5877 C CA . VAL B 1 44 ? 4.879 8.672 -18.25 1 70.88 44 VAL B CA 1
ATOM 5878 C C . VAL B 1 44 ? 3.529 8.102 -18.703 1 70.88 44 VAL B C 1
ATOM 5880 O O . VAL B 1 44 ? 3.297 7.891 -19.891 1 70.88 44 VAL B O 1
ATOM 5883 N N . GLY B 1 45 ? 2.699 7.523 -17.875 1 70.44 45 GLY B N 1
ATOM 5884 C CA . GLY B 1 45 ? 1.33 7.156 -18.203 1 70.44 45 GLY B CA 1
ATOM 5885 C C . GLY B 1 45 ? 0.812 5.992 -17.375 1 70.44 45 GLY B C 1
ATOM 5886 O O . GLY B 1 45 ? 1.571 5.082 -17.047 1 70.44 45 GLY B O 1
ATOM 5887 N N . THR B 1 46 ? -0.312 6.082 -17.109 1 72.06 46 THR B N 1
ATOM 5888 C CA . THR B 1 46 ? -0.973 5.066 -16.297 1 72.06 46 THR B CA 1
ATOM 5889 C C . THR B 1 46 ? -1.155 3.775 -17.094 1 72.06 46 THR B C 1
ATOM 5891 O O . THR B 1 46 ? -1.04 2.68 -16.531 1 72.06 46 THR B O 1
ATOM 5894 N N . VAL B 1 47 ? -1.284 3.885 -18.422 1 76.25 47 VAL B N 1
ATOM 5895 C CA . VAL B 1 47 ? -1.524 2.703 -19.25 1 76.25 47 VAL B CA 1
ATOM 5896 C C . VAL B 1 47 ? -0.246 1.873 -19.344 1 76.25 47 VAL B C 1
ATOM 5898 O O . VAL B 1 47 ? -0.288 0.645 -19.25 1 76.25 47 VAL B O 1
ATOM 5901 N N . ARG B 1 48 ? 0.766 2.539 -19.484 1 78.44 48 ARG B N 1
ATOM 5902 C CA . ARG B 1 48 ? 2.033 1.822 -19.594 1 78.44 48 ARG B CA 1
ATOM 5903 C C . ARG B 1 48 ? 2.4 1.172 -18.266 1 78.44 48 ARG B C 1
ATOM 5905 O O . ARG B 1 48 ? 2.879 0.036 -18.234 1 78.44 48 ARG B O 1
ATOM 5912 N N . LYS B 1 49 ? 2.066 1.838 -17.203 1 80.31 49 LYS B N 1
ATOM 5913 C CA . LYS B 1 49 ? 2.311 1.27 -15.875 1 80.31 49 LYS B CA 1
ATOM 5914 C C . LYS B 1 49 ? 1.491 -0.001 -15.664 1 80.31 49 LYS B C 1
ATOM 5916 O O . LYS B 1 49 ? 2.002 -0.994 -15.141 1 80.31 49 LYS B O 1
ATOM 5921 N N . THR B 1 50 ? 0.291 0.054 -16.188 1 83.5 50 THR B N 1
ATOM 5922 C CA . THR B 1 50 ? -0.597 -1.093 -16.031 1 83.5 50 THR B CA 1
ATOM 5923 C C . THR B 1 50 ? -0.141 -2.254 -16.906 1 83.5 50 THR B C 1
ATOM 5925 O O . THR B 1 50 ? -0.22 -3.416 -16.5 1 83.5 50 THR B O 1
ATOM 5928 N N . LEU B 1 51 ? 0.399 -1.928 -17.984 1 84.25 51 LEU B N 1
ATOM 5929 C CA . LEU B 1 51 ? 0.885 -2.969 -18.875 1 84.25 51 LEU B CA 1
ATOM 5930 C C . LEU B 1 51 ? 2.127 -3.645 -18.312 1 84.25 51 LEU B C 1
ATOM 5932 O O . LEU B 1 51 ? 2.258 -4.871 -18.375 1 84.25 51 LEU B O 1
ATOM 5936 N N . TRP B 1 52 ? 2.996 -2.857 -17.719 1 84.69 52 TRP B N 1
ATOM 5937 C CA . TRP B 1 52 ? 4.184 -3.428 -17.094 1 84.69 52 TRP B CA 1
ATOM 5938 C C . TRP B 1 52 ? 3.801 -4.316 -15.914 1 84.69 52 TRP B C 1
ATOM 5940 O O . TRP B 1 52 ? 4.375 -5.395 -15.727 1 84.69 52 TRP B O 1
ATOM 5950 N N . LEU B 1 53 ? 2.814 -3.887 -15.242 1 87.19 53 LEU B N 1
ATOM 5951 C CA . LEU B 1 53 ? 2.342 -4.695 -14.125 1 87.19 53 LEU B CA 1
ATOM 5952 C C . LEU B 1 53 ? 1.77 -6.02 -14.617 1 87.19 53 LEU B C 1
ATOM 5954 O O . LEU B 1 53 ? 2.072 -7.078 -14.062 1 87.19 53 LEU B O 1
ATOM 5958 N N . GLY B 1 54 ? 1.032 -5.914 -15.711 1 89.94 54 GLY B N 1
ATOM 5959 C CA . GLY B 1 54 ? 0.445 -7.121 -16.266 1 89.94 54 GLY B CA 1
ATOM 5960 C C . GLY B 1 54 ? 1.479 -8.125 -16.75 1 89.94 54 GLY B C 1
ATOM 5961 O O . GLY B 1 54 ? 1.369 -9.32 -16.469 1 89.94 54 GLY B O 1
ATOM 5962 N N . ILE B 1 55 ? 2.471 -7.66 -17.312 1 89.38 55 ILE B N 1
ATOM 5963 C CA . ILE B 1 55 ? 3.494 -8.547 -17.859 1 89.38 55 ILE B CA 1
ATOM 5964 C C . ILE B 1 55 ? 4.336 -9.117 -16.719 1 89.38 55 ILE B C 1
ATOM 5966 O O . ILE B 1 55 ? 4.711 -10.297 -16.75 1 89.38 55 ILE B O 1
ATOM 5970 N N . PHE B 1 56 ? 4.586 -8.312 -15.82 1 88.5 56 PHE B N 1
ATOM 5971 C CA . PHE B 1 56 ? 5.367 -8.758 -14.672 1 88.5 56 PHE B CA 1
ATOM 5972 C C . PHE B 1 56 ? 4.641 -9.859 -13.914 1 88.5 56 PHE B C 1
ATOM 5974 O O . PHE B 1 56 ? 5.238 -10.883 -13.578 1 88.5 56 PHE B O 1
ATOM 5981 N N . LEU B 1 57 ? 3.408 -9.711 -13.727 1 90.88 57 LEU B N 1
ATOM 5982 C CA . LEU B 1 57 ? 2.615 -10.703 -13.008 1 90.88 57 LEU B CA 1
ATOM 5983 C C . LEU B 1 57 ? 2.416 -11.953 -13.852 1 90.88 57 LEU B C 1
ATOM 5985 O O . LEU B 1 57 ? 2.359 -13.062 -13.328 1 90.88 57 LEU B O 1
ATOM 5989 N N . ALA B 1 58 ? 2.332 -11.742 -15.117 1 92.75 58 ALA B N 1
ATOM 5990 C CA . ALA B 1 58 ? 2.191 -12.891 -16 1 92.75 58 ALA B CA 1
ATOM 5991 C C . ALA B 1 58 ? 3.436 -13.773 -15.969 1 92.75 58 ALA B C 1
ATOM 5993 O O . ALA B 1 58 ? 3.336 -15 -15.977 1 92.75 58 ALA B O 1
ATOM 5994 N N . ALA B 1 59 ? 4.531 -13.117 -15.93 1 90 59 ALA B N 1
ATOM 5995 C CA . ALA B 1 59 ? 5.777 -13.875 -15.875 1 90 59 ALA B CA 1
ATOM 5996 C C . ALA B 1 59 ? 5.844 -14.727 -14.609 1 90 59 ALA B C 1
ATOM 5998 O O . ALA B 1 59 ? 6.223 -15.898 -14.664 1 90 59 ALA B O 1
ATOM 5999 N N . ASP B 1 60 ? 5.48 -14.188 -13.5 1 88.94 60 ASP B N 1
ATOM 6000 C CA . ASP B 1 60 ? 5.477 -14.93 -12.242 1 88.94 60 ASP B CA 1
ATOM 6001 C C . ASP B 1 60 ? 4.426 -16.031 -12.266 1 88.94 60 ASP B C 1
ATOM 6003 O O . ASP B 1 60 ? 4.672 -17.141 -11.766 1 88.94 60 ASP B O 1
ATOM 6007 N N . PHE B 1 61 ? 3.367 -15.75 -12.867 1 92.81 61 PHE B N 1
ATOM 6008 C CA . PHE B 1 61 ? 2.268 -16.703 -12.906 1 92.81 61 PHE B CA 1
ATOM 6009 C C . PHE B 1 61 ? 2.629 -17.906 -13.766 1 92.81 61 PHE B C 1
ATOM 6011 O O . PHE B 1 61 ? 2.418 -19.062 -13.352 1 92.81 61 PHE B O 1
ATOM 6018 N N . VAL B 1 62 ? 3.154 -17.703 -14.875 1 92.56 62 VAL B N 1
ATOM 6019 C CA . VAL B 1 62 ? 3.529 -18.781 -15.773 1 92.56 62 VAL B CA 1
ATOM 6020 C C . VAL B 1 62 ? 4.641 -19.625 -15.141 1 92.56 62 VAL B C 1
ATOM 6022 O O . VAL B 1 62 ? 4.641 -20.844 -15.25 1 92.56 62 VAL B O 1
ATOM 6025 N N . ALA B 1 63 ? 5.52 -18.953 -14.5 1 91.19 63 ALA B N 1
ATOM 6026 C CA . ALA B 1 63 ? 6.586 -19.672 -13.82 1 91.19 63 ALA B CA 1
ATOM 6027 C C . ALA B 1 63 ? 6.02 -20.578 -12.734 1 91.19 63 ALA B C 1
ATOM 6029 O O . ALA B 1 63 ? 6.48 -21.719 -12.562 1 91.19 63 ALA B O 1
ATOM 6030 N N . THR B 1 64 ? 5.043 -20.094 -12.055 1 92.5 64 THR B N 1
ATOM 6031 C CA . THR B 1 64 ? 4.43 -20.906 -11 1 92.5 64 THR B CA 1
ATOM 6032 C C . THR B 1 64 ? 3.686 -22.094 -11.602 1 92.5 64 THR B C 1
ATOM 6034 O O . THR B 1 64 ? 3.711 -23.203 -11.047 1 92.5 64 THR B O 1
ATOM 6037 N N . LEU B 1 65 ? 3.078 -21.891 -12.75 1 92.69 65 LEU B N 1
ATOM 6038 C CA . LEU B 1 65 ? 2.389 -22.984 -13.422 1 92.69 65 LEU B CA 1
ATOM 6039 C C . LEU B 1 65 ? 3.371 -24.078 -13.836 1 92.69 65 LEU B C 1
ATOM 6041 O O . LEU B 1 65 ? 3.082 -25.266 -13.688 1 92.69 65 LEU B O 1
ATOM 6045 N N . CYS B 1 66 ? 4.48 -23.672 -14.258 1 90.81 66 CYS B N 1
ATOM 6046 C CA . CYS B 1 66 ? 5.496 -24.625 -14.68 1 90.81 66 CYS B CA 1
ATOM 6047 C C . CYS B 1 66 ? 6.043 -25.406 -13.492 1 90.81 66 CYS B C 1
ATOM 6049 O O . CYS B 1 66 ? 6.23 -26.625 -13.578 1 90.81 66 CYS B O 1
ATOM 6051 N N . LEU B 1 67 ? 6.242 -24.719 -12.438 1 90.88 67 LEU B N 1
ATOM 6052 C CA . LEU B 1 67 ? 6.73 -25.375 -11.234 1 90.88 67 LEU B CA 1
ATOM 6053 C C . LEU B 1 67 ? 5.707 -26.391 -10.711 1 90.88 67 LEU B C 1
ATOM 6055 O O . LEU B 1 67 ? 6.078 -27.453 -10.211 1 90.88 67 LEU B O 1
ATOM 6059 N N . GLY B 1 68 ? 4.473 -25.984 -10.828 1 89.81 68 GLY B N 1
ATOM 6060 C CA . GLY B 1 68 ? 3.42 -26.906 -10.422 1 89.81 68 GLY B CA 1
ATOM 6061 C C . GLY B 1 68 ? 3.375 -28.172 -11.258 1 89.81 68 GLY B C 1
ATOM 6062 O O . GLY B 1 68 ? 3.158 -29.266 -10.734 1 89.81 68 GLY B O 1
ATOM 6063 N N . ALA B 1 69 ? 3.646 -28.062 -12.508 1 88.31 69 ALA B N 1
ATOM 6064 C CA . ALA B 1 69 ? 3.668 -29.219 -13.406 1 88.31 69 ALA B CA 1
ATOM 6065 C C . ALA B 1 69 ? 4.844 -30.141 -13.094 1 88.31 69 ALA B C 1
ATOM 6067 O O . ALA B 1 69 ? 4.699 -31.359 -13.078 1 88.31 69 ALA B O 1
ATOM 6068 N N . ILE B 1 70 ? 5.984 -29.516 -12.789 1 86.81 70 ILE B N 1
ATOM 6069 C CA . ILE B 1 70 ? 7.184 -30.297 -12.508 1 86.81 70 ILE B CA 1
ATOM 6070 C C . ILE B 1 70 ? 7.051 -30.984 -11.156 1 86.81 70 ILE B C 1
ATOM 6072 O O . ILE B 1 70 ? 7.438 -32.156 -11.008 1 86.81 70 ILE B O 1
ATOM 6076 N N . PHE B 1 71 ? 6.434 -30.312 -10.258 1 86.38 71 PHE B N 1
ATOM 6077 C CA . PHE B 1 71 ? 6.309 -30.812 -8.891 1 86.38 71 PHE B CA 1
ATOM 6078 C C . PHE B 1 71 ? 5.426 -32.062 -8.844 1 86.38 71 PHE B C 1
ATOM 6080 O O . PHE B 1 71 ? 5.652 -32.938 -8.031 1 86.38 71 PHE B O 1
ATOM 6087 N N . HIS B 1 72 ? 4.469 -32.188 -9.75 1 84.75 72 HIS B N 1
ATOM 6088 C CA . HIS B 1 72 ? 3.506 -33.281 -9.672 1 84.75 72 HIS B CA 1
ATOM 6089 C C . HIS B 1 72 ? 3.85 -34.406 -10.656 1 84.75 72 HIS B C 1
ATOM 6091 O O . HIS B 1 72 ? 3.115 -35.375 -10.773 1 84.75 72 HIS B O 1
ATOM 6097 N N . LEU B 1 73 ? 4.973 -34.25 -11.328 1 77.81 73 LEU B N 1
ATOM 6098 C CA . LEU B 1 73 ? 5.453 -35.344 -12.18 1 77.81 73 LEU B CA 1
ATOM 6099 C C . LEU B 1 73 ? 6.203 -36.375 -11.359 1 77.81 73 LEU B C 1
ATOM 6101 O O . LEU B 1 73 ? 6.781 -36.062 -10.32 1 77.81 73 LEU B O 1
ATOM 6105 N N . PRO B 1 74 ? 5.977 -37.656 -11.688 1 71.25 74 PRO B N 1
ATOM 6106 C CA . PRO B 1 74 ? 6.695 -38.719 -10.961 1 71.25 74 PRO B CA 1
ATOM 6107 C C . PRO B 1 74 ? 8.211 -38.625 -11.109 1 71.25 74 PRO B C 1
ATOM 6109 O O . PRO B 1 74 ? 8.766 -39.062 -12.125 1 71.25 74 PRO B O 1
ATOM 6112 N N . LEU B 1 75 ? 8.859 -37.938 -10.273 1 66.38 75 LEU B N 1
ATOM 6113 C CA . LEU B 1 75 ? 10.273 -37.594 -10.344 1 66.38 75 LEU B CA 1
ATOM 6114 C C . LEU B 1 75 ? 11.133 -38.719 -9.781 1 66.38 75 LEU B C 1
ATOM 6116 O O . LEU B 1 75 ? 12.352 -38.75 -9.977 1 66.38 75 LEU B O 1
ATOM 6120 N N . GLY B 1 76 ? 10.445 -39.75 -9.039 1 59.72 76 GLY B N 1
ATOM 6121 C CA . GLY B 1 76 ? 11.211 -40.812 -8.438 1 59.72 76 GLY B CA 1
ATOM 6122 C C . GLY B 1 76 ? 11.672 -41.844 -9.438 1 59.72 76 GLY B C 1
ATOM 6123 O O . GLY B 1 76 ? 11.398 -41.719 -10.641 1 59.72 76 GLY B O 1
ATOM 6124 N N . PRO B 1 77 ? 12.602 -42.812 -9.117 1 55.59 77 PRO B N 1
ATOM 6125 C CA . PRO B 1 77 ? 13.109 -43.875 -10.008 1 55.59 77 PRO B CA 1
ATOM 6126 C C . PRO B 1 77 ? 12 -44.719 -10.602 1 55.59 77 PRO B C 1
ATOM 6128 O O . PRO B 1 77 ? 11.07 -45.125 -9.891 1 55.59 77 PRO B O 1
ATOM 6131 N N . SER B 1 78 ? 11.492 -44.406 -11.789 1 54.31 78 SER B N 1
ATOM 6132 C CA . SER B 1 78 ? 10.477 -45.219 -12.422 1 54.31 78 SER B CA 1
ATOM 6133 C C . SER B 1 78 ? 10.875 -46.688 -12.422 1 54.31 78 SER B C 1
ATOM 6135 O O . SER B 1 78 ? 12 -47.031 -12.797 1 54.31 78 SER B O 1
ATOM 6137 N N . VAL B 1 79 ? 10.289 -47.469 -11.664 1 47.88 79 VAL B N 1
ATOM 6138 C CA . VAL B 1 79 ? 10.484 -48.938 -11.758 1 47.88 79 VAL B CA 1
ATOM 6139 C C . VAL B 1 79 ? 10.188 -49.406 -13.172 1 47.88 79 VAL B C 1
ATOM 6141 O O . VAL B 1 79 ? 10.305 -50.594 -13.477 1 47.88 79 VAL B O 1
ATOM 6144 N N . SER B 1 80 ? 9.57 -48.594 -13.93 1 47.31 80 SER B N 1
ATOM 6145 C CA . SER B 1 80 ? 9.211 -49.25 -15.18 1 47.31 80 SER B CA 1
ATOM 6146 C C . SER B 1 80 ? 10.438 -49.469 -16.062 1 47.31 80 SER B C 1
ATOM 6148 O O . SER B 1 80 ? 11.312 -48.594 -16.141 1 47.31 80 SER B O 1
ATOM 6150 N N . SER B 1 81 ? 10.695 -50.625 -16.328 1 46.09 81 SER B N 1
ATOM 6151 C CA . SER B 1 81 ? 11.719 -51.312 -17.094 1 46.09 81 SER B CA 1
ATOM 6152 C C . SER B 1 81 ? 11.812 -50.75 -18.516 1 46.09 81 SER B C 1
ATOM 6154 O O . SER B 1 81 ? 12.711 -51.125 -19.281 1 46.09 81 SER B O 1
ATOM 6156 N N . SER B 1 82 ? 10.781 -50 -18.984 1 49.28 82 SER B N 1
ATOM 6157 C CA . SER B 1 82 ? 10.961 -49.781 -20.422 1 49.28 82 SER B CA 1
ATOM 6158 C C . SER B 1 82 ? 11.758 -48.5 -20.688 1 49.28 82 SER B C 1
ATOM 6160 O O . SER B 1 82 ? 11.422 -47.438 -20.172 1 49.28 82 SER B O 1
ATOM 6162 N N . PRO B 1 83 ? 12.891 -48.531 -21.125 1 50.91 83 PRO B N 1
ATOM 6163 C CA . PRO B 1 83 ? 13.812 -47.438 -21.484 1 50.91 83 PRO B CA 1
ATOM 6164 C C . PRO B 1 83 ? 13.141 -46.344 -22.312 1 50.91 83 PRO B C 1
ATOM 6166 O O . PRO B 1 83 ? 13.656 -45.219 -22.391 1 50.91 83 PRO B O 1
ATOM 6169 N N . ASP B 1 84 ? 12.055 -46.594 -23.062 1 49.03 84 ASP B N 1
ATOM 6170 C CA . ASP B 1 84 ? 11.477 -45.656 -24.016 1 49.03 84 ASP B CA 1
ATOM 6171 C C . ASP B 1 84 ? 10.414 -44.781 -23.375 1 49.03 84 ASP B C 1
ATOM 6173 O O . ASP B 1 84 ? 9.656 -44.094 -24.062 1 49.03 84 ASP B O 1
ATOM 6177 N N . ASP B 1 85 ? 10.359 -44.781 -22.172 1 54.53 85 ASP B N 1
ATOM 6178 C CA . ASP B 1 85 ? 9.273 -44.031 -21.562 1 54.53 85 ASP B CA 1
ATOM 6179 C C . ASP B 1 85 ? 9.57 -42.531 -21.531 1 54.53 85 ASP B C 1
ATOM 6181 O O . ASP B 1 85 ? 10.602 -42.094 -21.016 1 54.53 85 ASP B O 1
ATOM 6185 N N . HIS B 1 86 ? 8.922 -41.719 -22.422 1 55.41 86 HIS B N 1
ATOM 6186 C CA . HIS B 1 86 ? 9.016 -40.25 -22.562 1 55.41 86 HIS B CA 1
ATOM 6187 C C . HIS B 1 86 ? 9.078 -39.562 -21.203 1 55.41 86 HIS B C 1
ATOM 6189 O O . HIS B 1 86 ? 9.828 -38.594 -21.031 1 55.41 86 HIS B O 1
ATOM 6195 N N . ASN B 1 87 ? 8.398 -40.219 -20.312 1 56.91 87 ASN B N 1
ATOM 6196 C CA . ASN B 1 87 ? 8.352 -39.594 -19 1 56.91 87 ASN B CA 1
ATOM 6197 C C . ASN B 1 87 ? 9.688 -39.75 -18.266 1 56.91 87 ASN B C 1
ATOM 6199 O O . ASN B 1 87 ? 10.094 -38.844 -17.547 1 56.91 87 ASN B O 1
ATOM 6203 N N . LYS B 1 88 ? 10.438 -40.875 -18.594 1 60.47 88 LYS B N 1
ATOM 6204 C CA . LYS B 1 88 ? 11.742 -41.062 -17.984 1 60.47 88 LYS B CA 1
ATOM 6205 C C . LYS B 1 88 ? 12.773 -40.094 -18.562 1 60.47 88 LYS B C 1
ATOM 6207 O O . LYS B 1 88 ? 13.609 -39.562 -17.828 1 60.47 88 LYS B O 1
ATOM 6212 N N . LYS B 1 89 ? 12.664 -39.906 -19.875 1 62.47 89 LYS B N 1
ATOM 6213 C CA . LYS B 1 89 ? 13.617 -39.031 -20.562 1 62.47 89 LYS B CA 1
ATOM 6214 C C . LYS B 1 89 ? 13.484 -37.594 -20.125 1 62.47 89 LYS B C 1
ATOM 6216 O O . LYS B 1 89 ? 14.484 -36.875 -19.938 1 62.47 89 LYS B O 1
ATOM 6221 N N . ILE B 1 90 ? 12.289 -37.125 -19.844 1 62.91 90 ILE B N 1
ATOM 6222 C CA . ILE B 1 90 ? 12.031 -35.719 -19.5 1 62.91 90 ILE B CA 1
ATOM 6223 C C . ILE B 1 90 ? 12.344 -35.469 -18.031 1 62.91 90 ILE B C 1
ATOM 6225 O O . ILE B 1 90 ? 12.75 -34.375 -17.641 1 62.91 90 ILE B O 1
ATOM 6229 N N . LYS B 1 91 ? 12.352 -36.594 -17.375 1 67.56 91 LYS B N 1
ATOM 6230 C CA . LYS B 1 91 ? 12.555 -36.469 -15.938 1 67.56 91 LYS B CA 1
ATOM 6231 C C . LYS B 1 91 ? 13.961 -36 -15.609 1 67.56 91 LYS B C 1
ATOM 6233 O O . LYS B 1 91 ? 14.156 -35.188 -14.688 1 67.56 91 LYS B O 1
ATOM 6238 N N . ASN B 1 92 ? 14.906 -36.406 -16.422 1 70.62 92 ASN B N 1
ATOM 6239 C CA . ASN B 1 92 ? 16.297 -36.062 -16.156 1 70.62 92 ASN B CA 1
ATOM 6240 C C . ASN B 1 92 ? 16.562 -34.594 -16.422 1 70.62 92 ASN B C 1
ATOM 6242 O O . ASN B 1 92 ? 17.406 -33.969 -15.758 1 70.62 92 ASN B O 1
ATOM 6246 N N . LEU B 1 93 ? 15.742 -34.062 -17.25 1 78.12 93 LEU B N 1
ATOM 6247 C CA . LEU B 1 93 ? 15.961 -32.688 -17.609 1 78.12 93 LEU B CA 1
ATOM 6248 C C . LEU B 1 93 ? 15.125 -31.75 -16.734 1 78.12 93 LEU B C 1
ATOM 6250 O O . LEU B 1 93 ? 15.477 -30.578 -16.547 1 78.12 93 LEU B O 1
ATOM 6254 N N . LEU B 1 94 ? 14.141 -32.312 -16.141 1 80.38 94 LEU B N 1
ATOM 6255 C CA . LEU B 1 94 ? 13.203 -31.484 -15.375 1 80.38 94 LEU B CA 1
ATOM 6256 C C . LEU B 1 94 ? 13.836 -31 -14.078 1 80.38 94 LEU B C 1
ATOM 6258 O O . LEU B 1 94 ? 13.484 -29.922 -13.578 1 80.38 94 LEU B O 1
ATOM 6262 N N . ILE B 1 95 ? 14.805 -31.656 -13.633 1 81.38 95 ILE B N 1
ATOM 6263 C CA . ILE B 1 95 ? 15.461 -31.281 -12.383 1 81.38 95 ILE B CA 1
ATOM 6264 C C . ILE B 1 95 ? 16.281 -30.016 -12.586 1 81.38 95 ILE B C 1
ATOM 6266 O O . ILE B 1 95 ? 16.453 -29.219 -11.648 1 81.38 95 ILE B O 1
ATOM 6270 N N . ILE B 1 96 ? 16.672 -29.766 -13.812 1 84.69 96 ILE B N 1
ATOM 6271 C CA . ILE B 1 96 ? 17.484 -28.578 -14.102 1 84.69 96 ILE B CA 1
ATOM 6272 C C . ILE B 1 96 ? 16.578 -27.391 -14.375 1 84.69 96 ILE B C 1
ATOM 6274 O O . ILE B 1 96 ? 16.969 -26.234 -14.156 1 84.69 96 ILE B O 1
ATOM 6278 N N . TRP B 1 97 ? 15.383 -27.641 -14.703 1 87.56 97 TRP B N 1
ATOM 6279 C CA . TRP B 1 97 ? 14.477 -26.562 -15.07 1 87.56 97 TRP B CA 1
ATOM 6280 C C . TRP B 1 97 ? 13.969 -25.844 -13.828 1 87.56 97 TRP B C 1
ATOM 6282 O O . TRP B 1 97 ? 13.719 -24.625 -13.867 1 87.56 97 TRP B O 1
ATOM 6292 N N . SER B 1 98 ? 13.797 -26.469 -12.719 1 87.12 98 SER B N 1
ATOM 6293 C CA . SER B 1 98 ? 13.234 -25.859 -11.516 1 87.12 98 SER B CA 1
ATOM 6294 C C . SER B 1 98 ? 14.133 -24.75 -10.977 1 87.12 98 SER B C 1
ATOM 6296 O O . SER B 1 98 ? 13.68 -23.641 -10.734 1 87.12 98 SER B O 1
ATOM 6298 N N . PRO B 1 99 ? 15.414 -25 -10.852 1 88.81 99 PRO B N 1
ATOM 6299 C CA . PRO B 1 99 ? 16.25 -23.891 -10.383 1 88.81 99 PRO B CA 1
ATOM 6300 C C . PRO B 1 99 ? 16.344 -22.75 -11.391 1 88.81 99 PRO B C 1
ATOM 6302 O O . PRO B 1 99 ? 16.516 -21.594 -11 1 88.81 99 PRO B O 1
ATOM 6305 N N . PHE B 1 100 ? 16.172 -23.109 -12.602 1 88.25 100 PHE B N 1
ATOM 6306 C CA . PHE B 1 100 ? 16.188 -22.062 -13.625 1 88.25 100 PHE B CA 1
ATOM 6307 C C . PHE B 1 100 ? 14.984 -21.141 -13.461 1 88.25 100 PHE B C 1
ATOM 6309 O O . PHE B 1 100 ? 15.094 -19.938 -13.664 1 88.25 100 PHE B O 1
ATOM 6316 N N . ILE B 1 101 ? 13.914 -21.688 -13.062 1 88.19 101 ILE B N 1
ATOM 6317 C CA . ILE B 1 101 ? 12.719 -20.875 -12.852 1 88.19 101 ILE B CA 1
ATOM 6318 C C . ILE B 1 101 ? 12.93 -19.938 -11.672 1 88.19 101 ILE B C 1
ATOM 6320 O O . ILE B 1 101 ? 12.539 -18.766 -11.727 1 88.19 101 ILE B O 1
ATOM 6324 N N . LEU B 1 102 ? 13.594 -20.344 -10.672 1 88.06 102 LEU B N 1
ATOM 6325 C CA . LEU B 1 102 ? 13.875 -19.5 -9.516 1 88.06 102 LEU B CA 1
ATOM 6326 C C . LEU B 1 102 ? 14.828 -18.375 -9.891 1 88.06 102 LEU B C 1
ATOM 6328 O O . LEU B 1 102 ? 14.656 -17.234 -9.438 1 88.06 102 LEU B O 1
ATOM 6332 N N . LEU B 1 103 ? 15.758 -18.719 -10.695 1 87.62 103 LEU B N 1
ATOM 6333 C CA . LEU B 1 103 ? 16.734 -17.719 -11.133 1 87.62 103 LEU B CA 1
ATOM 6334 C C . LEU B 1 103 ? 16.062 -16.641 -11.969 1 87.62 103 LEU B C 1
ATOM 6336 O O . LEU B 1 103 ? 16.344 -15.453 -11.805 1 87.62 103 LEU B O 1
ATOM 6340 N N . HIS B 1 104 ? 15.172 -17.031 -12.695 1 83.69 104 HIS B N 1
ATOM 6341 C CA . HIS B 1 104 ? 14.508 -16.094 -13.594 1 83.69 104 HIS B CA 1
ATOM 6342 C C . HIS B 1 104 ? 13.523 -15.203 -12.836 1 83.69 104 HIS B C 1
ATOM 6344 O O . HIS B 1 104 ? 13.328 -14.039 -13.188 1 83.69 104 HIS B O 1
ATOM 6350 N N . LEU B 1 105 ? 12.953 -15.68 -11.773 1 79.5 105 LEU B N 1
ATOM 6351 C CA . LEU B 1 105 ? 12 -14.906 -10.984 1 79.5 105 LEU B CA 1
ATOM 6352 C C . LEU B 1 105 ? 12.711 -13.805 -10.203 1 79.5 105 LEU B C 1
ATOM 6354 O O . LEU B 1 105 ? 12.125 -12.758 -9.93 1 79.5 105 LEU B O 1
ATOM 6358 N N . GLY B 1 106 ? 13.93 -13.938 -9.953 1 75.75 106 GLY B N 1
ATOM 6359 C CA . GLY B 1 106 ? 14.664 -12.945 -9.172 1 75.75 106 GLY B CA 1
ATOM 6360 C C . GLY B 1 106 ? 15.516 -12.031 -10.031 1 75.75 106 GLY B C 1
ATOM 6361 O O . GLY B 1 106 ? 16.234 -11.18 -9.508 1 75.75 106 GLY B O 1
ATOM 6362 N N . ARG B 1 107 ? 15.344 -12.023 -11.258 1 72.06 107 ARG B N 1
ATOM 6363 C CA . ARG B 1 107 ? 16.375 -11.453 -12.117 1 72.06 107 ARG B CA 1
ATOM 6364 C C . ARG B 1 107 ? 16.109 -9.977 -12.383 1 72.06 107 ARG B C 1
ATOM 6366 O O . ARG B 1 107 ? 17.047 -9.195 -12.555 1 72.06 107 ARG B O 1
ATOM 6373 N N . HIS B 1 108 ? 14.891 -9.641 -12.219 1 68.94 108 HIS B N 1
ATOM 6374 C CA . HIS B 1 108 ? 14.633 -8.266 -12.641 1 68.94 108 HIS B CA 1
ATOM 6375 C C . HIS B 1 108 ? 15.258 -7.266 -11.672 1 68.94 108 HIS B C 1
ATOM 6377 O O . HIS B 1 108 ? 14.875 -7.199 -10.508 1 68.94 108 HIS B O 1
ATOM 6383 N N . SER B 1 109 ? 16.312 -6.652 -12.211 1 66.5 109 SER B N 1
ATOM 6384 C CA . SER B 1 109 ? 17.016 -5.676 -11.367 1 66.5 109 SER B CA 1
ATOM 6385 C C . SER B 1 109 ? 16.344 -4.305 -11.461 1 66.5 109 SER B C 1
ATOM 6387 O O . SER B 1 109 ? 16.453 -3.494 -10.539 1 66.5 109 SER B O 1
ATOM 6389 N N . THR B 1 110 ? 15.664 -4.121 -12.609 1 67.88 110 THR B N 1
ATOM 6390 C CA . THR B 1 110 ? 15.172 -2.773 -12.867 1 67.88 110 THR B CA 1
ATOM 6391 C C . THR B 1 110 ? 13.703 -2.648 -12.461 1 67.88 110 THR B C 1
ATOM 6393 O O . THR B 1 110 ? 13.148 -1.545 -12.438 1 67.88 110 THR B O 1
ATOM 6396 N N . LEU B 1 111 ? 13.141 -3.814 -12.172 1 74.94 111 LEU B N 1
ATOM 6397 C CA . LEU B 1 111 ? 11.727 -3.746 -11.828 1 74.94 111 LEU B CA 1
ATOM 6398 C C . LEU B 1 111 ? 11.43 -4.535 -10.562 1 74.94 111 LEU B C 1
ATOM 6400 O O . LEU B 1 111 ? 11.273 -5.758 -10.609 1 74.94 111 LEU B O 1
ATOM 6404 N N . VAL B 1 112 ? 11.547 -3.998 -9.438 1 72.88 112 VAL B N 1
ATOM 6405 C CA . VAL B 1 112 ? 11.203 -4.695 -8.203 1 72.88 112 VAL B CA 1
ATOM 6406 C C . VAL B 1 112 ? 9.859 -4.18 -7.68 1 72.88 112 VAL B C 1
ATOM 6408 O O . VAL B 1 112 ? 8.938 -4.961 -7.438 1 72.88 112 VAL B O 1
ATOM 6411 N N . GLY B 1 113 ? 9.766 -2.896 -7.605 1 76.62 113 GLY B N 1
ATOM 6412 C CA . GLY B 1 113 ? 8.516 -2.344 -7.098 1 76.62 113 GLY B CA 1
ATOM 6413 C C . GLY B 1 113 ? 7.691 -1.656 -8.164 1 76.62 113 GLY B C 1
ATOM 6414 O O . GLY B 1 113 ? 8.195 -0.814 -8.906 1 76.62 113 GLY B O 1
ATOM 6415 N N . ILE B 1 114 ? 6.441 -2.188 -8.328 1 77.44 114 ILE B N 1
ATOM 6416 C CA . ILE B 1 114 ? 5.543 -1.565 -9.297 1 77.44 114 ILE B CA 1
ATOM 6417 C C . ILE B 1 114 ? 4.914 -0.313 -8.695 1 77.44 114 ILE B C 1
ATOM 6419 O O . ILE B 1 114 ? 4.621 0.649 -9.406 1 77.44 114 ILE B O 1
ATOM 6423 N N . SER B 1 115 ? 4.758 -0.386 -7.453 1 85.69 115 SER B N 1
ATOM 6424 C CA . SER B 1 115 ? 4.238 0.738 -6.68 1 85.69 115 SER B CA 1
ATOM 6425 C C . SER B 1 115 ? 4.801 0.739 -5.262 1 85.69 115 SER B C 1
ATOM 6427 O O . SER B 1 115 ? 5.438 -0.228 -4.84 1 85.69 115 SER B O 1
ATOM 6429 N N . LEU B 1 116 ? 4.656 1.812 -4.68 1 88.62 116 LEU B N 1
ATOM 6430 C CA . LEU B 1 116 ? 5.121 1.893 -3.297 1 88.62 116 LEU B CA 1
ATOM 6431 C C . LEU B 1 116 ? 4.336 0.939 -2.402 1 88.62 116 LEU B C 1
ATOM 6433 O O . LEU B 1 116 ? 4.887 0.374 -1.455 1 88.62 116 LEU B O 1
ATOM 6437 N N . ALA B 1 117 ? 3.088 0.68 -2.758 1 86.69 117 ALA B N 1
ATOM 6438 C CA . ALA B 1 117 ? 2.258 -0.258 -2.004 1 86.69 117 ALA B CA 1
ATOM 6439 C C . ALA B 1 117 ? 2.801 -1.68 -2.113 1 86.69 117 ALA B C 1
ATOM 6441 O O . ALA B 1 117 ? 2.717 -2.459 -1.161 1 86.69 117 ALA B O 1
ATOM 6442 N N . ASP B 1 118 ? 3.379 -1.913 -3.217 1 88.12 118 ASP B N 1
ATOM 6443 C CA . ASP B 1 118 ? 3.992 -3.223 -3.418 1 88.12 118 ASP B CA 1
ATOM 6444 C C . ASP B 1 118 ? 5.195 -3.414 -2.496 1 88.12 118 ASP B C 1
ATOM 6446 O O . ASP B 1 118 ? 5.402 -4.5 -1.954 1 88.12 118 ASP B O 1
ATOM 6450 N N . ASN B 1 119 ? 5.922 -2.369 -2.303 1 90.31 119 ASN B N 1
ATOM 6451 C CA . ASN B 1 119 ? 7.082 -2.434 -1.419 1 90.31 119 ASN B CA 1
ATOM 6452 C C . ASN B 1 119 ? 6.668 -2.588 0.041 1 90.31 119 ASN B C 1
ATOM 6454 O O . ASN B 1 119 ? 7.32 -3.299 0.805 1 90.31 119 ASN B O 1
ATOM 6458 N N . GLU B 1 120 ? 5.578 -1.922 0.363 1 88.31 120 GLU B N 1
ATOM 6459 C CA . GLU B 1 120 ? 5.105 -2.012 1.74 1 88.31 120 GLU B CA 1
ATOM 6460 C C . GLU B 1 120 ? 4.641 -3.426 2.074 1 88.31 120 GLU B C 1
ATOM 6462 O O . GLU B 1 120 ? 4.672 -3.838 3.236 1 88.31 120 GLU B O 1
ATOM 6467 N N . PHE B 1 121 ? 4.289 -4.082 0.995 1 87.81 121 PHE B N 1
ATOM 6468 C CA . PHE B 1 121 ? 3.824 -5.453 1.161 1 87.81 121 PHE B CA 1
ATOM 6469 C C . PHE B 1 121 ? 4.957 -6.441 0.925 1 87.81 121 PHE B C 1
ATOM 6471 O O . PHE B 1 121 ? 4.75 -7.5 0.328 1 87.81 121 PHE B O 1
ATOM 6478 N N . TRP B 1 122 ? 6.152 -6.172 1.408 1 88.31 122 TRP B N 1
ATOM 6479 C CA . TRP B 1 122 ? 7.328 -7 1.157 1 88.31 122 TRP B CA 1
ATOM 6480 C C . TRP B 1 122 ? 7.207 -8.352 1.855 1 88.31 122 TRP B C 1
ATOM 6482 O O . TRP B 1 122 ? 7.766 -9.344 1.393 1 88.31 122 TRP B O 1
ATOM 6492 N N . LEU B 1 123 ? 6.43 -8.469 2.934 1 88.12 123 LEU B N 1
ATOM 6493 C CA . LEU B 1 123 ? 6.258 -9.734 3.645 1 88.12 123 LEU B CA 1
ATOM 6494 C C . LEU B 1 123 ? 5.578 -10.766 2.756 1 88.12 123 LEU B C 1
ATOM 6496 O O . LEU B 1 123 ? 5.867 -11.961 2.854 1 88.12 123 LEU B O 1
ATOM 6500 N N . SER B 1 124 ? 4.688 -10.258 1.948 1 90.44 124 SER B N 1
ATOM 6501 C CA . SER B 1 124 ? 4.059 -11.172 0.998 1 90.44 124 SER B CA 1
ATOM 6502 C C . SER B 1 124 ? 5.082 -11.742 0.023 1 90.44 124 SER B C 1
ATOM 6504 O O . SER B 1 124 ? 5.039 -12.93 -0.304 1 90.44 124 SER B O 1
ATOM 6506 N N . HIS B 1 125 ? 6.008 -10.969 -0.373 1 91.06 125 HIS B N 1
ATOM 6507 C CA . HIS B 1 125 ? 7.062 -11.438 -1.264 1 91.06 125 HIS B CA 1
ATOM 6508 C C . HIS B 1 125 ? 8.008 -12.398 -0.544 1 91.06 125 HIS B C 1
ATOM 6510 O O . HIS B 1 125 ? 8.523 -13.336 -1.151 1 91.06 125 HIS B O 1
ATOM 6516 N N . PHE B 1 126 ? 8.188 -12.188 0.703 1 92.88 126 PHE B N 1
ATOM 6517 C CA . PHE B 1 126 ? 9.031 -13.062 1.499 1 92.88 126 PHE B CA 1
ATOM 6518 C C . PHE B 1 126 ? 8.414 -14.453 1.62 1 92.88 126 PHE B C 1
ATOM 6520 O O . PHE B 1 126 ? 9.102 -15.461 1.455 1 92.88 126 PHE B O 1
ATOM 6527 N N . PHE B 1 127 ? 7.184 -14.492 1.833 1 93.75 127 PHE B N 1
ATOM 6528 C CA . PHE B 1 127 ? 6.512 -15.789 1.93 1 93.75 127 PHE B CA 1
ATOM 6529 C C . PHE B 1 127 ? 6.52 -16.5 0.584 1 93.75 127 PHE B C 1
ATOM 6531 O O . PHE B 1 127 ? 6.723 -17.719 0.521 1 93.75 127 PHE B O 1
ATOM 6538 N N . LYS B 1 128 ? 6.25 -15.727 -0.393 1 91.94 128 LYS B N 1
ATOM 6539 C CA . LYS B 1 128 ? 6.301 -16.328 -1.722 1 91.94 128 LYS B CA 1
ATOM 6540 C C . LYS B 1 128 ? 7.676 -16.922 -1.999 1 91.94 128 LYS B C 1
ATOM 6542 O O . LYS B 1 128 ? 7.781 -18 -2.592 1 91.94 128 LYS B O 1
ATOM 6547 N N . PHE B 1 129 ? 8.711 -16.234 -1.566 1 94.12 129 PHE B N 1
ATOM 6548 C CA . PHE B 1 129 ? 10.078 -16.734 -1.705 1 94.12 129 PHE B CA 1
ATOM 6549 C C . PHE B 1 129 ? 10.242 -18.047 -0.958 1 94.12 129 PHE B C 1
ATOM 6551 O O . PHE B 1 129 ? 10.82 -19 -1.491 1 94.12 129 PHE B O 1
ATOM 6558 N N . LEU B 1 130 ? 9.664 -18.141 0.195 1 94.75 130 LEU B N 1
ATOM 6559 C CA . LEU B 1 130 ? 9.773 -19.359 0.997 1 94.75 130 LEU B CA 1
ATOM 6560 C C . LEU B 1 130 ? 9.055 -20.516 0.326 1 94.75 130 LEU B C 1
ATOM 6562 O O . LEU B 1 130 ? 9.547 -21.656 0.34 1 94.75 130 LEU B O 1
ATOM 6566 N N . TYR B 1 131 ? 8.023 -20.25 -0.327 1 94.25 131 TYR B N 1
ATOM 6567 C CA . TYR B 1 131 ? 7.273 -21.297 -1 1 94.25 131 TYR B CA 1
ATOM 6568 C C . TYR B 1 131 ? 8.008 -21.781 -2.244 1 94.25 131 TYR B C 1
ATOM 6570 O O . TYR B 1 131 ? 8.102 -22.984 -2.486 1 94.25 131 TYR B O 1
ATOM 6578 N N . TYR B 1 132 ? 8.508 -20.828 -2.969 1 93.62 132 TYR B N 1
ATOM 6579 C CA . TYR B 1 132 ? 9.273 -21.219 -4.156 1 93.62 132 TYR B CA 1
ATOM 6580 C C . TYR B 1 132 ? 10.5 -22.031 -3.777 1 93.62 132 TYR B C 1
ATOM 6582 O O . TYR B 1 132 ? 10.828 -23.016 -4.434 1 93.62 132 TYR B O 1
ATOM 6590 N N . GLU B 1 133 ? 11.117 -21.562 -2.721 1 92.94 133 GLU B N 1
ATOM 6591 C CA . GLU B 1 133 ? 12.305 -22.281 -2.244 1 92.94 133 GLU B CA 1
ATOM 6592 C C . GLU B 1 133 ? 11.953 -23.688 -1.778 1 92.94 133 GLU B C 1
ATOM 6594 O O . GLU B 1 133 ? 12.68 -24.641 -2.072 1 92.94 133 GLU B O 1
ATOM 6599 N N . PHE B 1 134 ? 10.867 -23.812 -1.184 1 92.94 134 PHE B N 1
ATOM 6600 C CA . PHE B 1 134 ? 10.438 -25.125 -0.686 1 92.94 134 PHE B CA 1
ATOM 6601 C C . PHE B 1 134 ? 10.164 -26.078 -1.84 1 92.94 134 PHE B C 1
ATOM 6603 O O . PHE B 1 134 ? 10.609 -27.219 -1.817 1 92.94 134 PHE B O 1
ATOM 6610 N N . ILE B 1 135 ? 9.539 -25.625 -2.826 1 91 135 ILE B N 1
ATOM 6611 C CA . ILE B 1 135 ? 9.188 -26.469 -3.967 1 91 135 ILE B CA 1
ATOM 6612 C C . ILE B 1 135 ? 10.453 -26.828 -4.746 1 91 135 ILE B C 1
ATOM 6614 O O . ILE B 1 135 ? 10.648 -27.984 -5.125 1 91 135 ILE B O 1
ATOM 6618 N N . ALA B 1 136 ? 11.305 -25.844 -4.945 1 90.19 136 ALA B N 1
ATOM 6619 C CA . ALA B 1 136 ? 12.531 -26.094 -5.699 1 90.19 136 ALA B CA 1
ATOM 6620 C C . ALA B 1 136 ? 13.438 -27.078 -4.953 1 90.19 136 ALA B C 1
ATOM 6622 O O . ALA B 1 136 ? 14.047 -27.953 -5.562 1 90.19 136 ALA B O 1
ATOM 6623 N N . LEU B 1 137 ? 13.477 -26.969 -3.662 1 89 137 LEU B N 1
ATOM 6624 C CA . LEU B 1 137 ? 14.281 -27.875 -2.852 1 89 137 LEU B CA 1
ATOM 6625 C C . LEU B 1 137 ? 13.711 -29.281 -2.883 1 89 137 LEU B C 1
ATOM 6627 O O . LEU B 1 137 ? 14.461 -30.266 -2.973 1 89 137 LEU B O 1
ATOM 6631 N N . THR B 1 138 ? 12.414 -29.359 -2.846 1 86.94 138 THR B N 1
ATOM 6632 C CA . THR B 1 138 ? 11.773 -30.672 -2.881 1 86.94 138 THR B CA 1
ATOM 6633 C C . THR B 1 138 ? 12.016 -31.359 -4.223 1 86.94 138 THR B C 1
ATOM 6635 O O . THR B 1 138 ? 12.312 -32.562 -4.266 1 86.94 138 THR B O 1
ATOM 6638 N N . ILE B 1 139 ? 11.961 -30.594 -5.254 1 85.25 139 ILE B N 1
ATOM 6639 C CA . ILE B 1 139 ? 12.203 -31.141 -6.578 1 85.25 139 ILE B CA 1
ATOM 6640 C C . ILE B 1 139 ? 13.664 -31.578 -6.695 1 85.25 139 ILE B C 1
ATOM 6642 O O . ILE B 1 139 ? 13.961 -32.625 -7.262 1 85.25 139 ILE B O 1
ATOM 6646 N N . SER B 1 140 ? 14.609 -30.828 -6.098 1 84.38 140 SER B N 1
ATOM 6647 C CA . SER B 1 140 ? 16.031 -31.141 -6.168 1 84.38 140 SER B CA 1
ATOM 6648 C C . SER B 1 140 ? 16.375 -32.375 -5.352 1 84.38 140 SER B C 1
ATOM 6650 O O . SER B 1 140 ? 17.234 -33.188 -5.742 1 84.38 140 SER B O 1
ATOM 6652 N N . ILE B 1 141 ? 15.688 -32.5 -4.32 1 81 141 ILE B N 1
ATOM 6653 C CA . ILE B 1 141 ? 15.984 -33.625 -3.434 1 81 141 ILE B CA 1
ATOM 6654 C C . ILE B 1 141 ? 15.344 -34.906 -3.979 1 81 141 ILE B C 1
ATOM 6656 O O . ILE B 1 141 ? 15.961 -35.969 -3.969 1 81 141 ILE B O 1
ATOM 6660 N N . LEU B 1 142 ? 14.164 -34.75 -4.527 1 78.75 142 LEU B N 1
ATOM 6661 C CA . LEU B 1 142 ? 13.406 -35.938 -4.965 1 78.75 142 LEU B CA 1
ATOM 6662 C C . LEU B 1 142 ? 13.789 -36.344 -6.383 1 78.75 142 LEU B C 1
ATOM 6664 O O . LEU B 1 142 ? 13.617 -37.5 -6.777 1 78.75 142 LEU B O 1
ATOM 6668 N N . GLY B 1 143 ? 14.242 -35.344 -7.109 1 75.81 143 GLY B N 1
ATOM 6669 C CA . GLY B 1 143 ? 14.602 -35.625 -8.484 1 75.81 143 GLY B CA 1
ATOM 6670 C C . GLY B 1 143 ? 15.859 -36.469 -8.602 1 75.81 143 GLY B C 1
ATOM 6671 O O . GLY B 1 143 ? 16.828 -36.281 -7.859 1 75.81 143 GLY B O 1
ATOM 6672 N N . SER B 1 144 ? 15.672 -37.719 -9.242 1 69.81 144 SER B N 1
ATOM 6673 C CA . SER B 1 144 ? 16.797 -38.625 -9.445 1 69.81 144 SER B CA 1
ATOM 6674 C C . SER B 1 144 ? 17.344 -38.5 -10.867 1 69.81 144 SER B C 1
ATOM 6676 O O . SER B 1 144 ? 16.609 -38.656 -11.836 1 69.81 144 SER B O 1
ATOM 6678 N N . SER B 1 145 ? 18.406 -37.844 -11.031 1 76.5 145 SER B N 1
ATOM 6679 C CA . SER B 1 145 ? 19.078 -37.812 -12.328 1 76.5 145 SER B CA 1
ATOM 6680 C C . SER B 1 145 ? 20.531 -38.219 -12.211 1 76.5 145 SER B C 1
ATOM 6682 O O . SER B 1 145 ? 20.953 -38.75 -11.18 1 76.5 145 SER B O 1
ATOM 6684 N N . THR B 1 146 ? 21.25 -38.156 -13.281 1 76.94 146 THR B N 1
ATOM 6685 C CA . THR B 1 146 ? 22.672 -38.469 -13.266 1 76.94 146 THR B CA 1
ATOM 6686 C C . THR B 1 146 ? 23.422 -37.562 -12.297 1 76.94 146 THR B C 1
ATOM 6688 O O . THR B 1 146 ? 22.922 -36.5 -11.922 1 76.94 146 THR B O 1
ATOM 6691 N N . ARG B 1 147 ? 24.531 -38 -11.797 1 82.88 147 ARG B N 1
ATOM 6692 C CA . ARG B 1 147 ? 25.328 -37.281 -10.797 1 82.88 147 ARG B CA 1
ATOM 6693 C C . ARG B 1 147 ? 25.656 -35.875 -11.266 1 82.88 147 ARG B C 1
ATOM 6695 O O . ARG B 1 147 ? 25.562 -34.906 -10.492 1 82.88 147 ARG B O 1
ATOM 6702 N N . TRP B 1 148 ? 26.031 -35.656 -12.516 1 85.38 148 TRP B N 1
ATOM 6703 C CA . TRP B 1 148 ? 26.438 -34.344 -13.031 1 85.38 148 TRP B CA 1
ATOM 6704 C C . TRP B 1 148 ? 25.25 -33.406 -13.148 1 85.38 148 TRP B C 1
ATOM 6706 O O . TRP B 1 148 ? 25.359 -32.219 -12.828 1 85.38 148 TRP B O 1
ATOM 6716 N N . PHE B 1 149 ? 24.156 -33.938 -13.539 1 85.5 149 PHE B N 1
ATOM 6717 C CA . PHE B 1 149 ? 22.969 -33.094 -13.68 1 85.5 149 PHE B CA 1
ATOM 6718 C C . PHE B 1 149 ? 22.422 -32.688 -12.312 1 85.5 149 PHE B C 1
ATOM 6720 O O . PHE B 1 149 ? 21.938 -31.578 -12.125 1 85.5 149 PHE B O 1
ATOM 6727 N N . THR B 1 150 ? 22.516 -33.562 -11.383 1 86.88 150 THR B N 1
ATOM 6728 C CA . THR B 1 150 ? 22.062 -33.281 -10.031 1 86.88 150 THR B CA 1
ATOM 6729 C C . THR B 1 150 ? 22.969 -32.219 -9.375 1 86.88 150 THR B C 1
ATOM 6731 O O . THR B 1 150 ? 22.469 -31.312 -8.703 1 86.88 150 THR B O 1
ATOM 6734 N N . LEU B 1 151 ? 24.234 -32.406 -9.633 1 90.06 151 LEU B N 1
ATOM 6735 C CA . LEU B 1 151 ? 25.156 -31.406 -9.078 1 90.06 151 LEU B CA 1
ATOM 6736 C C . LEU B 1 151 ? 24.953 -30.047 -9.734 1 90.06 151 LEU B C 1
ATOM 6738 O O . LEU B 1 151 ? 25 -29.016 -9.055 1 90.06 151 LEU B O 1
ATOM 6742 N N . ALA B 1 152 ? 24.766 -30.031 -11 1 89.81 152 ALA B N 1
ATOM 6743 C CA . ALA B 1 152 ? 24.5 -28.781 -11.703 1 89.81 152 ALA B CA 1
ATOM 6744 C C . ALA B 1 152 ? 23.219 -28.125 -11.188 1 89.81 152 ALA B C 1
ATOM 6746 O O . ALA B 1 152 ? 23.188 -26.906 -10.984 1 89.81 152 ALA B O 1
ATOM 6747 N N . SER B 1 153 ? 22.219 -28.922 -10.953 1 89.81 153 SER B N 1
ATOM 6748 C CA . SER B 1 153 ? 20.938 -28.406 -10.453 1 89.81 153 SER B CA 1
ATOM 6749 C C . SER B 1 153 ? 21.094 -27.828 -9.047 1 89.81 153 SER B C 1
ATOM 6751 O O . SER B 1 153 ? 20.547 -26.766 -8.758 1 89.81 153 SER B O 1
ATOM 6753 N N . ARG B 1 154 ? 21.797 -28.453 -8.234 1 92.31 154 ARG B N 1
ATOM 6754 C CA . ARG B 1 154 ? 21.969 -28 -6.855 1 92.31 154 ARG B CA 1
ATOM 6755 C C . ARG B 1 154 ? 22.766 -26.703 -6.801 1 92.31 154 ARG B C 1
ATOM 6757 O O . ARG B 1 154 ? 22.453 -25.797 -6.02 1 92.31 154 ARG B O 1
ATOM 6764 N N . ILE B 1 155 ? 23.703 -26.562 -7.602 1 93.12 155 ILE B N 1
ATOM 6765 C CA . ILE B 1 155 ? 24.5 -25.344 -7.633 1 93.12 155 ILE B CA 1
ATOM 6766 C C . ILE B 1 155 ? 23.688 -24.188 -8.219 1 93.12 155 ILE B C 1
ATOM 6768 O O . ILE B 1 155 ? 23.75 -23.062 -7.734 1 93.12 155 ILE B O 1
ATOM 6772 N N . MET B 1 156 ? 22.969 -24.516 -9.211 1 92 156 MET B N 1
ATOM 6773 C CA . MET B 1 156 ? 22.094 -23.516 -9.805 1 92 156 MET B CA 1
ATOM 6774 C C . MET B 1 156 ? 21.031 -23.078 -8.805 1 92 156 MET B C 1
ATOM 6776 O O . MET B 1 156 ? 20.609 -21.906 -8.812 1 92 156 MET B O 1
ATOM 6780 N N . LEU B 1 157 ? 20.562 -23.984 -7.996 1 93.12 157 LEU B N 1
ATOM 6781 C CA . LEU B 1 157 ? 19.578 -23.672 -6.973 1 93.12 157 LEU B CA 1
ATOM 6782 C C . LEU B 1 157 ? 20.125 -22.625 -5.992 1 93.12 157 LEU B C 1
ATOM 6784 O O . LEU B 1 157 ? 19.391 -21.75 -5.547 1 93.12 157 LEU B O 1
ATOM 6788 N N . VAL B 1 158 ? 21.344 -22.703 -5.742 1 93 158 VAL B N 1
ATOM 6789 C CA . VAL B 1 158 ? 21.953 -21.719 -4.852 1 93 158 VAL B CA 1
ATOM 6790 C C . VAL B 1 158 ? 21.938 -20.344 -5.504 1 93 158 VAL B C 1
ATOM 6792 O O . VAL B 1 158 ? 21.578 -19.344 -4.863 1 93 158 VAL B O 1
ATOM 6795 N N . GLY B 1 159 ? 22.297 -20.297 -6.727 1 91.56 159 GLY B N 1
ATOM 6796 C CA . GLY B 1 159 ? 22.234 -19.047 -7.449 1 91.56 159 GLY B CA 1
ATOM 6797 C C . GLY B 1 159 ? 20.828 -18.484 -7.562 1 91.56 159 GLY B C 1
ATOM 6798 O O . GLY B 1 159 ? 20.609 -17.297 -7.379 1 91.56 159 GLY B O 1
ATOM 6799 N N . GLY B 1 160 ? 19.906 -19.375 -7.82 1 91.06 160 GLY B N 1
ATOM 6800 C CA . GLY B 1 160 ? 18.516 -18.953 -7.91 1 91.06 160 GLY B CA 1
ATOM 6801 C C . GLY B 1 160 ? 17.953 -18.469 -6.59 1 91.06 160 GLY B C 1
ATOM 6802 O O . GLY B 1 160 ? 17.219 -17.469 -6.551 1 91.06 160 GLY B O 1
ATOM 6803 N N . SER B 1 161 ? 18.312 -19.094 -5.539 1 92.81 161 SER B N 1
ATOM 6804 C CA . SER B 1 161 ? 17.859 -18.688 -4.215 1 92.81 161 SER B CA 1
ATOM 6805 C C . SER B 1 161 ? 18.406 -17.328 -3.834 1 92.81 161 SER B C 1
ATOM 6807 O O . SER B 1 161 ? 17.688 -16.5 -3.271 1 92.81 161 SER B O 1
ATOM 6809 N N . LEU B 1 162 ? 19.547 -17.078 -4.195 1 91.75 162 LEU B N 1
ATOM 6810 C CA . LEU B 1 162 ? 20.156 -15.805 -3.871 1 91.75 162 LEU B CA 1
ATOM 6811 C C . LEU B 1 162 ? 19.516 -14.672 -4.668 1 91.75 162 LEU B C 1
ATOM 6813 O O . LEU B 1 162 ? 19.25 -13.602 -4.125 1 91.75 162 LEU B O 1
ATOM 6817 N N . LYS B 1 163 ? 19.266 -14.898 -5.84 1 90.62 163 LYS B N 1
ATOM 6818 C CA . LYS B 1 163 ? 18.656 -13.867 -6.684 1 90.62 163 LYS B CA 1
ATOM 6819 C C . LYS B 1 163 ? 17.25 -13.523 -6.223 1 90.62 163 LYS B C 1
ATOM 6821 O O . LYS B 1 163 ? 16.844 -12.359 -6.246 1 90.62 163 LYS B O 1
ATOM 6826 N N . PHE B 1 164 ? 16.578 -14.523 -5.836 1 91 164 PHE B N 1
ATOM 6827 C CA . PHE B 1 164 ? 15.227 -14.266 -5.344 1 91 164 PHE B CA 1
ATOM 6828 C C . PHE B 1 164 ? 15.266 -13.555 -3.998 1 91 164 PHE B C 1
ATOM 6830 O O . PHE B 1 164 ? 14.438 -12.688 -3.727 1 91 164 PHE B O 1
ATOM 6837 N N . ALA B 1 165 ? 16.203 -13.922 -3.24 1 90.94 165 ALA B N 1
ATOM 6838 C CA . ALA B 1 165 ? 16.359 -13.258 -1.95 1 90.94 165 ALA B CA 1
ATOM 6839 C C . ALA B 1 165 ? 16.719 -11.781 -2.133 1 90.94 165 ALA B C 1
ATOM 6841 O O . ALA B 1 165 ? 16.25 -10.93 -1.38 1 90.94 165 ALA B O 1
ATOM 6842 N N . GLU B 1 166 ? 17.469 -11.5 -3.133 1 90.62 166 GLU B N 1
ATOM 6843 C CA . GLU B 1 166 ? 17.812 -10.117 -3.445 1 90.62 166 GLU B CA 1
ATOM 6844 C C . GLU B 1 166 ? 16.562 -9.305 -3.787 1 90.62 166 GLU B C 1
ATOM 6846 O O . GLU B 1 166 ? 16.453 -8.148 -3.387 1 90.62 166 GLU B O 1
ATOM 6851 N N . ARG B 1 167 ? 15.703 -9.891 -4.465 1 90 167 ARG B N 1
ATOM 6852 C CA . ARG B 1 167 ? 14.469 -9.211 -4.844 1 90 167 ARG B CA 1
ATOM 6853 C C . ARG B 1 167 ? 13.625 -8.875 -3.619 1 90 167 ARG B C 1
ATOM 6855 O O . ARG B 1 167 ? 13.086 -7.773 -3.512 1 90 167 ARG B O 1
ATOM 6862 N N . VAL B 1 168 ? 13.586 -9.812 -2.721 1 91.69 168 VAL B N 1
ATOM 6863 C CA . VAL B 1 168 ? 12.789 -9.617 -1.514 1 91.69 168 VAL B CA 1
ATOM 6864 C C . VAL B 1 168 ? 13.43 -8.531 -0.646 1 91.69 168 VAL B C 1
ATOM 6866 O O . VAL B 1 168 ? 12.742 -7.66 -0.118 1 91.69 168 VAL B O 1
ATOM 6869 N N . LEU B 1 169 ? 14.742 -8.578 -0.579 1 90.88 169 LEU B N 1
ATOM 6870 C CA . LEU B 1 169 ? 15.445 -7.598 0.242 1 90.88 169 LEU B CA 1
ATOM 6871 C C . LEU B 1 169 ? 15.367 -6.207 -0.38 1 90.88 169 LEU B C 1
ATOM 6873 O O . LEU B 1 169 ? 15.328 -5.203 0.334 1 90.88 169 LEU B O 1
ATOM 6877 N N . ALA B 1 170 ? 15.297 -6.172 -1.678 1 90.81 170 ALA B N 1
ATOM 6878 C CA . ALA B 1 170 ? 15.125 -4.887 -2.352 1 90.81 170 ALA B CA 1
ATOM 6879 C C . ALA B 1 170 ? 13.75 -4.297 -2.066 1 90.81 170 ALA B C 1
ATOM 6881 O O . ALA B 1 170 ? 13.609 -3.084 -1.89 1 90.81 170 ALA B O 1
ATOM 6882 N N . HIS B 1 171 ? 12.688 -5.16 -1.988 1 91.94 171 HIS B N 1
ATOM 6883 C CA . HIS B 1 171 ? 11.359 -4.691 -1.613 1 91.94 171 HIS B CA 1
ATOM 6884 C C . HIS B 1 171 ? 11.352 -4.145 -0.191 1 91.94 171 HIS B C 1
ATOM 6886 O O . HIS B 1 171 ? 10.734 -3.105 0.074 1 91.94 171 HIS B O 1
ATOM 6892 N N . LYS B 1 172 ? 12.062 -4.801 0.636 1 90.12 172 LYS B N 1
ATOM 6893 C CA . LYS B 1 172 ? 12.117 -4.367 2.029 1 90.12 172 LYS B CA 1
ATOM 6894 C C . LYS B 1 172 ? 12.844 -3.029 2.16 1 90.12 172 LYS B C 1
ATOM 6896 O O . LYS B 1 172 ? 12.359 -2.121 2.842 1 90.12 172 LYS B O 1
ATOM 6901 N N . LYS B 1 173 ? 13.875 -2.9 1.465 1 89.12 173 LYS B N 1
ATOM 6902 C CA . LYS B 1 173 ? 14.664 -1.674 1.538 1 89.12 173 LYS B CA 1
ATOM 6903 C C . LYS B 1 173 ? 13.922 -0.502 0.903 1 89.12 173 LYS B C 1
ATOM 6905 O O . LYS B 1 173 ? 14.117 0.649 1.298 1 89.12 173 LYS B O 1
ATOM 6910 N N . GLY B 1 174 ? 13.125 -0.777 -0.075 1 90.38 174 GLY B N 1
ATOM 6911 C CA . GLY B 1 174 ? 12.375 0.263 -0.761 1 90.38 174 GLY B CA 1
ATOM 6912 C C . GLY B 1 174 ? 11.094 0.648 -0.044 1 90.38 174 GLY B C 1
ATOM 6913 O O . GLY B 1 174 ? 10.383 1.554 -0.481 1 90.38 174 GLY B O 1
ATOM 6914 N N . SER B 1 175 ? 10.781 -0.003 1.07 1 90.06 175 SER B N 1
ATOM 6915 C CA . SER B 1 175 ? 9.586 0.325 1.836 1 90.06 175 SER B CA 1
ATOM 6916 C C . SER B 1 175 ? 9.797 1.572 2.688 1 90.06 175 SER B C 1
ATOM 6918 O O . SER B 1 175 ? 10.93 1.88 3.076 1 90.06 175 SER B O 1
ATOM 6920 N N . MET B 1 176 ? 8.719 2.305 2.914 1 87.69 176 MET B N 1
ATOM 6921 C CA . MET B 1 176 ? 8.805 3.543 3.684 1 87.69 176 MET B CA 1
ATOM 6922 C C . MET B 1 176 ? 9.148 3.258 5.141 1 87.69 176 MET B C 1
ATOM 6924 O O . MET B 1 176 ? 9.867 4.031 5.777 1 87.69 176 MET B O 1
ATOM 6928 N N . ASP B 1 177 ? 8.719 2.168 5.652 1 80 177 ASP B N 1
ATOM 6929 C CA . ASP B 1 177 ? 8.992 1.812 7.043 1 80 177 ASP B CA 1
ATOM 6930 C C . ASP B 1 177 ? 10.477 1.519 7.25 1 80 177 ASP B C 1
ATOM 6932 O O . ASP B 1 177 ? 11.07 1.939 8.25 1 80 177 ASP B O 1
ATOM 6936 N N . GLU B 1 178 ? 11 0.885 6.324 1 83.81 178 GLU B N 1
ATOM 6937 C CA . GLU B 1 178 ? 12.422 0.578 6.445 1 83.81 178 GLU B CA 1
ATOM 6938 C C . GLU B 1 178 ? 13.273 1.825 6.234 1 83.81 178 GLU B C 1
ATOM 6940 O O . GLU B 1 178 ? 14.328 1.977 6.859 1 83.81 178 GLU B O 1
ATOM 6945 N N . LEU B 1 179 ? 12.898 2.639 5.34 1 86.5 179 LEU B N 1
ATOM 6946 C CA . LEU B 1 179 ? 13.609 3.896 5.148 1 86.5 179 LEU B CA 1
ATOM 6947 C C . LEU B 1 179 ? 13.594 4.73 6.422 1 86.5 179 LEU B C 1
ATOM 6949 O O . LEU B 1 179 ? 14.609 5.305 6.812 1 86.5 179 LEU B O 1
ATOM 6953 N N . ARG B 1 180 ? 12.516 4.738 7.016 1 80.25 180 ARG B N 1
ATOM 6954 C CA . ARG B 1 180 ? 12.398 5.465 8.273 1 80.25 180 ARG B CA 1
ATOM 6955 C C . ARG B 1 180 ? 13.328 4.887 9.336 1 80.25 180 ARG B C 1
ATOM 6957 O O . ARG B 1 180 ? 14.016 5.629 10.031 1 80.25 180 ARG B O 1
ATOM 6964 N N . ARG B 1 181 ? 13.383 3.658 9.414 1 76.56 181 ARG B N 1
ATOM 6965 C CA . ARG B 1 181 ? 14.227 2.988 10.398 1 76.56 181 ARG B CA 1
ATOM 6966 C C . ARG B 1 181 ? 15.703 3.23 10.117 1 76.56 181 ARG B C 1
ATOM 6968 O O . ARG B 1 181 ? 16.5 3.426 11.039 1 76.56 181 ARG B O 1
ATOM 6975 N N . SER B 1 182 ? 15.984 3.223 8.852 1 77.38 182 SER B N 1
ATOM 6976 C CA . SER B 1 182 ? 17.375 3.402 8.469 1 77.38 182 SER B CA 1
ATOM 6977 C C . SER B 1 182 ? 17.859 4.816 8.773 1 77.38 182 SER B C 1
ATOM 6979 O O . SER B 1 182 ? 19.016 5.012 9.172 1 77.38 182 SER B O 1
ATOM 6981 N N . ILE B 1 183 ? 17.062 5.695 8.578 1 74.5 183 ILE B N 1
ATOM 6982 C CA . ILE B 1 183 ? 17.406 7.082 8.867 1 74.5 183 ILE B CA 1
ATOM 6983 C C . ILE B 1 183 ? 17.609 7.27 10.367 1 74.5 183 ILE B C 1
ATOM 6985 O O . ILE B 1 183 ? 18.516 7.984 10.797 1 74.5 183 ILE B O 1
ATOM 6989 N N . PHE B 1 184 ? 16.906 6.488 11.055 1 69.19 184 PHE B N 1
ATOM 6990 C CA . PHE B 1 184 ? 16.984 6.602 12.508 1 69.19 184 PHE B CA 1
ATOM 6991 C C . PHE B 1 184 ? 18.25 5.941 13.031 1 69.19 184 PHE B C 1
ATOM 6993 O O . PHE B 1 184 ? 18.828 6.387 14.031 1 69.19 184 PHE B O 1
ATOM 7000 N N . LYS B 1 185 ? 18.625 4.941 12.445 1 63.72 185 LYS B N 1
ATOM 7001 C CA . LYS B 1 185 ? 19.812 4.211 12.891 1 63.72 185 LYS B CA 1
ATOM 7002 C C . LYS B 1 185 ? 21.078 4.996 12.586 1 63.72 185 LYS B C 1
ATOM 7004 O O . LYS B 1 185 ? 22.047 4.938 13.352 1 63.72 185 LYS B O 1
ATOM 7009 N N . GLU B 1 186 ? 21.25 5.629 11.453 1 57 186 GLU B N 1
ATOM 7010 C CA . GLU B 1 186 ? 22.484 6.246 10.969 1 57 186 GLU B CA 1
ATOM 7011 C C . GLU B 1 186 ? 22.844 7.48 11.781 1 57 186 GLU B C 1
ATOM 7013 O O . GLU B 1 186 ? 24.031 7.746 12.031 1 57 186 GLU B O 1
ATOM 7018 N N . ASN B 1 187 ? 22.078 8.461 11.992 1 54 187 ASN B N 1
ATOM 7019 C CA . ASN B 1 187 ? 22.562 9.812 12.227 1 54 187 ASN B CA 1
ATOM 7020 C C . ASN B 1 187 ? 22.703 10.109 13.719 1 54 187 ASN B C 1
ATOM 7022 O O . ASN B 1 187 ? 23.188 11.172 14.102 1 54 187 ASN B O 1
ATOM 7026 N N . GLY B 1 188 ? 22.141 9.602 14.719 1 49.94 188 GLY B N 1
ATOM 7027 C CA . GLY B 1 188 ? 22.188 10.445 15.906 1 49.94 188 GLY B CA 1
ATOM 7028 C C . GLY B 1 188 ? 23.266 10.039 16.891 1 49.94 188 GLY B C 1
ATOM 7029 O O . GLY B 1 188 ? 23.625 8.867 16.953 1 49.94 188 GLY B O 1
ATOM 7030 N N . PRO B 1 189 ? 24.219 10.93 17.016 1 51 189 PRO B N 1
ATOM 7031 C CA . PRO B 1 189 ? 25.094 10.648 18.156 1 51 189 PRO B CA 1
ATOM 7032 C C . PRO B 1 189 ? 24.344 10.008 19.328 1 51 189 PRO B C 1
ATOM 7034 O O . PRO B 1 189 ? 23.172 10.328 19.562 1 51 189 PRO B O 1
ATOM 7037 N N . GLY B 1 190 ? 24.656 8.742 19.531 1 55.5 190 GLY B N 1
ATOM 7038 C CA . GLY B 1 190 ? 24.047 8.086 20.672 1 55.5 190 GLY B CA 1
ATOM 7039 C C . GLY B 1 190 ? 23.906 8.992 21.891 1 55.5 190 GLY B C 1
ATOM 7040 O O . GLY B 1 190 ? 24.562 10.031 21.969 1 55.5 190 GLY B O 1
ATOM 7041 N N . GLY B 1 191 ? 22.812 9.109 22.625 1 58.94 191 GLY B N 1
ATOM 7042 C CA . GLY B 1 191 ? 22.609 9.883 23.844 1 58.94 191 GLY B CA 1
ATOM 7043 C C . GLY B 1 191 ? 23.766 9.75 24.828 1 58.94 191 GLY B C 1
ATOM 7044 O O . GLY B 1 191 ? 24.469 8.742 24.828 1 58.94 191 GLY B O 1
ATOM 7045 N N . LEU B 1 192 ? 24.219 10.875 25.375 1 59.75 192 LEU B N 1
ATOM 7046 C CA . LEU B 1 192 ? 25.297 10.867 26.375 1 59.75 192 LEU B CA 1
ATOM 7047 C C . LEU B 1 192 ? 24.906 10.016 27.578 1 59.75 192 LEU B C 1
ATOM 7049 O O . LEU B 1 192 ? 23.781 10.086 28.062 1 59.75 192 LEU B O 1
ATOM 7053 N N . GLY B 1 193 ? 25.797 9.102 27.922 1 60.59 193 GLY B N 1
ATOM 7054 C CA . GLY B 1 193 ? 25.594 8.312 29.125 1 60.59 193 GLY B CA 1
ATOM 7055 C C . GLY B 1 193 ? 25.656 9.141 30.391 1 60.59 193 GLY B C 1
ATOM 7056 O O . GLY B 1 193 ? 26.172 10.258 30.391 1 60.59 193 GLY B O 1
ATOM 7057 N N . ILE B 1 194 ? 25.047 8.742 31.406 1 61.16 194 ILE B N 1
ATOM 7058 C CA . ILE B 1 194 ? 24.969 9.453 32.688 1 61.16 194 ILE B CA 1
ATOM 7059 C C . ILE B 1 194 ? 26.391 9.695 33.219 1 61.16 194 ILE B C 1
ATOM 7061 O O . ILE B 1 194 ? 26.672 10.75 33.781 1 61.16 194 ILE B O 1
ATOM 7065 N N . LEU B 1 195 ? 27.219 8.711 32.969 1 61.59 195 LEU B N 1
ATOM 7066 C CA . LEU B 1 195 ? 28.578 8.867 33.469 1 61.59 195 LEU B CA 1
ATOM 7067 C C . LEU B 1 195 ? 29.297 9.984 32.688 1 61.59 195 LEU B C 1
ATOM 7069 O O . LEU B 1 195 ? 30.047 10.766 33.281 1 61.59 195 LEU B O 1
ATOM 7073 N N . GLU B 1 196 ? 29.031 9.93 31.422 1 64.56 196 GLU B N 1
ATOM 7074 C CA . GLU B 1 196 ? 29.641 10.977 30.625 1 64.56 196 GLU B CA 1
ATOM 7075 C C . GLU B 1 196 ? 29.125 12.352 31.016 1 64.56 196 GLU B C 1
ATOM 7077 O O . GLU B 1 196 ? 29.891 13.32 31.062 1 64.56 196 GLU B O 1
ATOM 7082 N N . ILE B 1 197 ? 27.953 12.289 31.391 1 63.88 197 ILE B N 1
ATOM 7083 C CA . ILE B 1 197 ? 27.344 13.547 31.812 1 63.88 197 ILE B CA 1
ATOM 7084 C C . ILE B 1 197 ? 27.938 13.969 33.156 1 63.88 197 ILE B C 1
ATOM 7086 O O . ILE B 1 197 ? 28.234 15.148 33.375 1 63.88 197 ILE B O 1
ATOM 7090 N N . ASN B 1 198 ? 28.016 12.945 34 1 64.69 198 ASN B N 1
ATOM 7091 C CA . ASN B 1 198 ? 28.609 13.234 35.312 1 64.69 198 ASN B CA 1
ATOM 7092 C C . ASN B 1 198 ? 30.031 13.773 35.188 1 64.69 198 ASN B C 1
ATOM 7094 O O . ASN B 1 198 ? 30.422 14.688 35.906 1 64.69 198 ASN B O 1
ATOM 7098 N N . GLN B 1 199 ? 30.688 13.109 34.281 1 68.5 199 GLN B N 1
ATOM 7099 C CA . GLN B 1 199 ? 32.062 13.57 34.062 1 68.5 199 GLN B CA 1
ATOM 7100 C C . GLN B 1 199 ? 32.062 15 33.531 1 68.5 199 GLN B C 1
ATOM 7102 O O . GLN B 1 199 ? 32.906 15.812 33.938 1 68.5 199 GLN B O 1
ATOM 7107 N N . ILE B 1 200 ? 31.141 15.172 32.656 1 66.38 200 ILE B N 1
ATOM 7108 C CA . ILE B 1 200 ? 31.047 16.516 32.062 1 66.38 200 ILE B CA 1
ATOM 7109 C C . ILE B 1 200 ? 30.594 17.5 33.156 1 66.38 200 ILE B C 1
ATOM 7111 O O . ILE B 1 200 ? 31.141 18.609 33.25 1 66.38 200 ILE B O 1
ATOM 7115 N N . LEU B 1 201 ? 29.734 16.984 33.938 1 66.25 201 LEU B N 1
ATOM 7116 C CA . LEU B 1 201 ? 29.219 17.828 35 1 66.25 201 LEU B CA 1
ATOM 7117 C C . LEU B 1 201 ? 30.297 18.109 36.062 1 66.25 201 LEU B C 1
ATOM 7119 O O . LEU B 1 201 ? 30.406 19.219 36.562 1 66.25 201 LEU B O 1
ATOM 7123 N N . ASP B 1 202 ? 31 17.031 36.406 1 66.94 202 ASP B N 1
ATOM 7124 C CA . ASP B 1 202 ? 32.094 17.219 37.375 1 66.94 202 ASP B CA 1
ATOM 7125 C C . ASP B 1 202 ? 33.094 18.234 36.875 1 66.94 202 ASP B C 1
ATOM 7127 O O . ASP B 1 202 ? 33.562 19.078 37.656 1 66.94 202 ASP B O 1
ATOM 7131 N N . ARG B 1 203 ? 33.281 18.125 35.656 1 68.19 203 ARG B N 1
ATOM 7132 C CA . ARG B 1 203 ? 34.188 19.078 35.062 1 68.19 203 ARG B CA 1
ATOM 7133 C C . ARG B 1 203 ? 33.625 20.484 35.062 1 68.19 203 ARG B C 1
ATOM 7135 O O . ARG B 1 203 ? 34.344 21.453 35.344 1 68.19 203 ARG B O 1
ATOM 7142 N N . LEU B 1 204 ? 32.406 20.484 34.875 1 63.94 204 LEU B N 1
ATOM 7143 C CA . LEU B 1 204 ? 31.75 21.781 34.844 1 63.94 204 LEU B CA 1
ATOM 7144 C C . LEU B 1 204 ? 31.641 22.375 36.25 1 63.94 204 LEU B C 1
ATOM 7146 O O . LEU B 1 204 ? 31.812 23.578 36.438 1 63.94 204 LEU B O 1
ATOM 7150 N N . ILE B 1 205 ? 31.297 21.531 37.156 1 66.75 205 ILE B N 1
ATOM 7151 C CA . ILE B 1 205 ? 31.188 21.969 38.531 1 66.75 205 ILE B CA 1
ATOM 7152 C C . ILE B 1 205 ? 32.562 22.438 39.031 1 66.75 205 ILE B C 1
ATOM 7154 O O . ILE B 1 205 ? 32.656 23.469 39.688 1 66.75 205 ILE B O 1
ATOM 7158 N N . SER B 1 206 ? 33.469 21.609 38.688 1 67.5 206 SER B N 1
ATOM 7159 C CA . SER B 1 206 ? 34.812 22.016 39.062 1 67.5 206 SER B CA 1
ATOM 7160 C C . SER B 1 206 ? 35.219 23.328 38.406 1 67.5 206 SER B C 1
ATOM 7162 O O . SER B 1 206 ? 35.844 24.188 39.062 1 67.5 206 SER B O 1
ATOM 7164 N N . ALA B 1 207 ? 34.781 23.438 37.188 1 64.44 207 ALA B N 1
ATOM 7165 C CA . ALA B 1 207 ? 35.094 24.688 36.5 1 64.44 207 ALA B CA 1
ATOM 7166 C C . ALA B 1 207 ? 34.281 25.859 37.094 1 64.44 207 ALA B C 1
ATOM 7168 O O . ALA B 1 207 ? 34.812 26.969 37.188 1 64.44 207 ALA B O 1
ATOM 7169 N N . HIS B 1 208 ? 33.094 25.594 37.344 1 62.94 208 HIS B N 1
ATOM 7170 C CA . HIS B 1 208 ? 32.25 26.609 37.969 1 62.94 208 HIS B CA 1
ATOM 7171 C C . HIS B 1 208 ? 32.812 27.031 39.344 1 62.94 208 HIS B C 1
ATOM 7173 O O . HIS B 1 208 ? 32.812 28.219 39.688 1 62.94 208 HIS B O 1
ATOM 7179 N N . ARG B 1 209 ? 33.188 26.031 40.031 1 61.53 209 ARG B N 1
ATOM 7180 C CA . ARG B 1 209 ? 33.781 26.312 41.344 1 61.53 209 ARG B CA 1
ATOM 7181 C C . ARG B 1 209 ? 35.062 27.094 41.188 1 61.53 209 ARG B C 1
ATOM 7183 O O . ARG B 1 209 ? 35.438 27.891 42.062 1 61.53 209 ARG B O 1
ATOM 7190 N N . GLN B 1 210 ? 35.688 26.812 40.031 1 62.22 210 GLN B N 1
ATOM 7191 C CA . GLN B 1 210 ? 36.969 27.516 39.812 1 62.22 210 GLN B CA 1
ATOM 7192 C C . GLN B 1 210 ? 36.719 28.859 39.125 1 62.22 210 GLN B C 1
ATOM 7194 O O . GLN B 1 210 ? 37.656 29.656 38.969 1 62.22 210 GLN B O 1
ATOM 7199 N N . GLY B 1 211 ? 35.5 29.359 38.938 1 56.22 211 GLY B N 1
ATOM 7200 C CA . GLY B 1 211 ? 35.188 30.672 38.375 1 56.22 211 GLY B CA 1
ATOM 7201 C C . GLY B 1 211 ? 35.312 30.719 36.844 1 56.22 211 GLY B C 1
ATOM 7202 O O . GLY B 1 211 ? 35.25 31.797 36.25 1 56.22 211 GLY B O 1
ATOM 7203 N N . HIS B 1 212 ? 35.719 29.828 36.094 1 51.16 212 HIS B N 1
ATOM 7204 C CA . HIS B 1 212 ? 36.062 29.875 34.656 1 51.16 212 HIS B CA 1
ATOM 7205 C C . HIS B 1 212 ? 34.938 29.25 33.812 1 51.16 212 HIS B C 1
ATOM 7207 O O . HIS B 1 212 ? 35.188 28.812 32.688 1 51.16 212 HIS B O 1
ATOM 7213 N N . LEU B 1 213 ? 33.812 29.297 34.156 1 50.53 213 LEU B N 1
ATOM 7214 C CA . LEU B 1 213 ? 32.688 28.531 33.594 1 50.53 213 LEU B CA 1
ATOM 7215 C C . LEU B 1 213 ? 32.438 28.938 32.125 1 50.53 213 LEU B C 1
ATOM 7217 O O . LEU B 1 213 ? 32.094 28.094 31.297 1 50.53 213 LEU B O 1
ATOM 7221 N N . GLN B 1 214 ? 32.469 30.25 31.812 1 48.91 214 GLN B N 1
ATOM 7222 C CA . GLN B 1 214 ? 31.969 30.75 30.531 1 48.91 214 GLN B CA 1
ATOM 7223 C C . GLN B 1 214 ? 32.812 30.25 29.359 1 48.91 214 GLN B C 1
ATOM 7225 O O . GLN B 1 214 ? 32.281 29.969 28.297 1 48.91 214 GLN B O 1
ATOM 7230 N N . GLU B 1 215 ? 34.094 30.344 29.438 1 47.41 215 GLU B N 1
ATOM 7231 C CA . GLU B 1 215 ? 35 30.219 28.281 1 47.41 215 GLU B CA 1
ATOM 7232 C C . GLU B 1 215 ? 35.031 28.781 27.766 1 47.41 215 GLU B C 1
ATOM 7234 O O . GLU B 1 215 ? 35.062 28.562 26.562 1 47.41 215 GLU B O 1
ATOM 7239 N N . GLN B 1 216 ? 35 27.844 28.531 1 46.22 216 GLN B N 1
ATOM 7240 C CA . GLN B 1 216 ? 35.219 26.484 28.062 1 46.22 216 GLN B CA 1
ATOM 7241 C C . GLN B 1 216 ? 33.969 25.891 27.438 1 46.22 216 GLN B C 1
ATOM 7243 O O . GLN B 1 216 ? 34.031 25.094 26.516 1 46.22 216 GLN B O 1
ATOM 7248 N N . PHE B 1 217 ? 32.844 26.266 27.906 1 45.16 217 PHE B N 1
ATOM 7249 C CA . PHE B 1 217 ? 31.609 25.719 27.312 1 45.16 217 PHE B CA 1
ATOM 7250 C C . PHE B 1 217 ? 31.406 26.266 25.906 1 45.16 217 PHE B C 1
ATOM 7252 O O . PHE B 1 217 ? 30.938 25.547 25.031 1 45.16 217 PHE B O 1
ATOM 7259 N N . HIS B 1 218 ? 31.672 27.609 25.766 1 46.06 218 HIS B N 1
ATOM 7260 C CA . HIS B 1 218 ? 31.625 28.109 24.406 1 46.06 218 HIS B CA 1
ATOM 7261 C C . HIS B 1 218 ? 32.594 27.344 23.5 1 46.06 218 HIS B C 1
ATOM 7263 O O . HIS B 1 218 ? 32.312 27.141 22.312 1 46.06 218 HIS B O 1
ATOM 7269 N N . ASN B 1 219 ? 33.688 26.984 23.984 1 44.81 219 ASN B N 1
ATOM 7270 C CA . ASN B 1 219 ? 34.688 26.266 23.188 1 44.81 219 ASN B CA 1
ATOM 7271 C C . ASN B 1 219 ? 34.281 24.812 22.969 1 44.81 219 ASN B C 1
ATOM 7273 O O . ASN B 1 219 ? 34.438 24.281 21.875 1 44.81 219 ASN B O 1
ATOM 7277 N N . GLU B 1 220 ? 33.844 24.141 23.969 1 44.31 220 GLU B N 1
ATOM 7278 C CA . GLU B 1 220 ? 33.469 22.734 23.797 1 44.31 220 GLU B CA 1
ATOM 7279 C C . GLU B 1 220 ? 32.156 22.578 23.078 1 44.31 220 GLU B C 1
ATOM 7281 O O . GLU B 1 220 ? 31.969 21.641 22.297 1 44.31 220 GLU B O 1
ATOM 7286 N N . GLU B 1 221 ? 31.156 23.312 23.453 1 44.03 221 GLU B N 1
ATOM 7287 C CA . GLU B 1 221 ? 29.969 23.359 22.594 1 44.03 221 GLU B CA 1
ATOM 7288 C C . GLU B 1 221 ? 30.328 23.734 21.156 1 44.03 221 GLU B C 1
ATOM 7290 O O . GLU B 1 221 ? 29.766 23.172 20.219 1 44.03 221 GLU B O 1
ATOM 7295 N N . ASN B 1 222 ? 31.203 24.75 20.984 1 42.5 222 ASN B N 1
ATOM 7296 C CA . ASN B 1 222 ? 31.766 25.078 19.672 1 42.5 222 ASN B CA 1
ATOM 7297 C C . ASN B 1 222 ? 32.625 23.953 19.141 1 42.5 222 ASN B C 1
ATOM 7299 O O . ASN B 1 222 ? 32.688 23.703 17.938 1 42.5 222 ASN B O 1
ATOM 7303 N N . ASP B 1 223 ? 33.406 23.312 19.969 1 42.31 223 ASP B N 1
ATOM 7304 C CA . ASP B 1 223 ? 34.188 22.156 19.547 1 42.31 223 ASP B CA 1
ATOM 7305 C C . ASP B 1 223 ? 33.312 20.953 19.25 1 42.31 223 ASP B C 1
ATOM 7307 O O . ASP B 1 223 ? 33.531 20.234 18.281 1 42.31 223 ASP B O 1
ATOM 7311 N N . HIS B 1 224 ? 32.438 20.578 20.188 1 40.81 224 HIS B N 1
ATOM 7312 C CA . HIS B 1 224 ? 31.531 19.484 19.875 1 40.81 224 HIS B CA 1
ATOM 7313 C C . HIS B 1 224 ? 30.531 19.875 18.797 1 40.81 224 HIS B C 1
ATOM 7315 O O . HIS B 1 224 ? 30.188 19.062 17.938 1 40.81 224 HIS B O 1
ATOM 7321 N N . LEU B 1 225 ? 29.922 21.047 18.906 1 39.97 225 LEU B N 1
ATOM 7322 C CA . LEU B 1 225 ? 29.234 21.578 17.734 1 39.97 225 LEU B CA 1
ATOM 7323 C C . LEU B 1 225 ? 30.203 21.781 16.578 1 39.97 225 LEU B C 1
ATOM 7325 O O . LEU B 1 225 ? 29.812 21.641 15.414 1 39.97 225 LEU B O 1
ATOM 7329 N N . ALA B 1 226 ? 31.453 22.375 16.766 1 38.28 226 ALA B N 1
ATOM 7330 C CA . ALA B 1 226 ? 32.531 22.406 15.805 1 38.28 226 ALA B CA 1
ATOM 7331 C C . ALA B 1 226 ? 33 21 15.453 1 38.28 226 ALA B C 1
ATOM 7333 O O . ALA B 1 226 ? 33.344 20.719 14.305 1 38.28 226 ALA B O 1
ATOM 7334 N N . ASP B 1 227 ? 33.281 20.125 16.406 1 39.03 227 ASP B N 1
ATOM 7335 C CA . ASP B 1 227 ? 33.594 18.734 16.078 1 39.03 227 ASP B CA 1
ATOM 7336 C C . ASP B 1 227 ? 32.375 18.047 15.445 1 39.03 227 ASP B C 1
ATOM 7338 O O . ASP B 1 227 ? 32.531 17.219 14.547 1 39.03 227 ASP B O 1
ATOM 7342 N N . ASP B 1 228 ? 31.203 18.172 16.031 1 36.66 228 ASP B N 1
ATOM 7343 C CA . ASP B 1 228 ? 30.016 17.734 15.305 1 36.66 228 ASP B CA 1
ATOM 7344 C C . ASP B 1 228 ? 29.828 18.562 14.031 1 36.66 228 ASP B C 1
ATOM 7346 O O . ASP B 1 228 ? 29.312 18.062 13.023 1 36.66 228 ASP B O 1
ATOM 7350 N N . ALA B 1 229 ? 30 19.875 14.031 1 35.88 229 ALA B N 1
ATOM 7351 C CA . ALA B 1 229 ? 30.156 20.719 12.836 1 35.88 229 ALA B CA 1
ATOM 7352 C C . ALA B 1 229 ? 31.438 20.344 12.086 1 35.88 229 ALA B C 1
ATOM 7354 O O . ALA B 1 229 ? 31.484 20.438 10.859 1 35.88 229 ALA B O 1
ATOM 7355 N N . ASN B 1 230 ? 32.594 20.297 12.719 1 33.81 230 ASN B N 1
ATOM 7356 C CA . ASN B 1 230 ? 33.812 19.75 12.094 1 33.81 230 ASN B CA 1
ATOM 7357 C C . ASN B 1 230 ? 33.625 18.266 11.781 1 33.81 230 ASN B C 1
ATOM 7359 O O . ASN B 1 230 ? 34.625 17.594 11.445 1 33.81 230 ASN B O 1
ATOM 7363 N N . ASN B 1 231 ? 32.969 17.609 12.711 1 34.5 231 ASN B N 1
ATOM 7364 C CA . ASN B 1 231 ? 32.656 16.391 11.961 1 34.5 231 ASN B CA 1
ATOM 7365 C C . ASN B 1 231 ? 32.438 16.688 10.484 1 34.5 231 ASN B C 1
ATOM 7367 O O . ASN B 1 231 ? 31.641 17.562 10.141 1 34.5 231 ASN B O 1
ATOM 7371 N N . GLU B 1 232 ? 33.406 16.547 9.82 1 35.47 232 GLU B N 1
ATOM 7372 C CA . GLU B 1 232 ? 33.688 16.578 8.391 1 35.47 232 GLU B CA 1
ATOM 7373 C C . GLU B 1 232 ? 32.406 16.562 7.57 1 35.47 232 GLU B C 1
ATOM 7375 O O . GLU B 1 232 ? 31.531 15.703 7.773 1 35.47 232 GLU B O 1
ATOM 7380 N N . ALA B 1 233 ? 31.734 17.656 7.289 1 38.84 233 ALA B N 1
ATOM 7381 C CA . ALA B 1 233 ? 30.984 17.859 6.051 1 38.84 233 ALA B CA 1
ATOM 7382 C C . ALA B 1 233 ? 31.047 16.625 5.16 1 38.84 233 ALA B C 1
ATOM 7384 O O . ALA B 1 233 ? 32.125 16.25 4.664 1 38.84 233 ALA B O 1
ATOM 7385 N N . ASP B 1 234 ? 30.422 15.648 5.512 1 42.72 234 ASP B N 1
ATOM 7386 C CA . ASP B 1 234 ? 30.125 14.383 4.848 1 42.72 234 ASP B CA 1
ATOM 7387 C C . ASP B 1 234 ? 30.328 14.492 3.338 1 42.72 234 ASP B C 1
ATOM 7389 O O . ASP B 1 234 ? 29.812 13.664 2.58 1 42.72 234 ASP B O 1
ATOM 7393 N N . VAL B 1 235 ? 30.391 15.727 2.889 1 48.75 235 VAL B N 1
ATOM 7394 C CA . VAL B 1 235 ? 30.641 15.641 1.455 1 48.75 235 VAL B CA 1
ATOM 7395 C C . VAL B 1 235 ? 31.922 14.859 1.205 1 48.75 235 VAL B C 1
ATOM 7397 O O . VAL B 1 235 ? 33 15.297 1.591 1 48.75 235 VAL B O 1
ATOM 7400 N N . LEU B 1 236 ? 31.984 13.727 1.335 1 52.53 236 LEU B N 1
ATOM 7401 C CA . LEU B 1 236 ? 33.125 12.938 0.842 1 52.53 236 LEU B CA 1
ATOM 7402 C C . LEU B 1 236 ? 33.781 13.625 -0.345 1 52.53 236 LEU B C 1
ATOM 7404 O O . LEU B 1 236 ? 33.125 13.969 -1.325 1 52.53 236 LEU B O 1
ATOM 7408 N N . PRO B 1 237 ? 34.969 14.32 -0.149 1 64.81 237 PRO B N 1
ATOM 7409 C CA . PRO B 1 237 ? 35.656 14.883 -1.311 1 64.81 237 PRO B CA 1
ATOM 7410 C C . PRO B 1 237 ? 35.562 13.977 -2.537 1 64.81 237 PRO B C 1
ATOM 7412 O O . PRO B 1 237 ? 35.844 12.773 -2.439 1 64.81 237 PRO B O 1
ATOM 7415 N N . VAL B 1 238 ? 34.781 14.461 -3.604 1 74.94 238 VAL B N 1
ATOM 7416 C CA . VAL B 1 238 ? 34.781 13.75 -4.875 1 74.94 238 VAL B CA 1
ATOM 7417 C C . VAL B 1 238 ? 36.188 13.703 -5.469 1 74.94 238 VAL B C 1
ATOM 7419 O O . VAL B 1 238 ? 36.812 14.742 -5.648 1 74.94 238 VAL B O 1
ATOM 7422 N N . ALA B 1 239 ? 36.844 12.594 -5.5 1 79.25 239 ALA B N 1
ATOM 7423 C CA . ALA B 1 239 ? 38.156 12.383 -6.047 1 79.25 239 ALA B CA 1
ATOM 7424 C C . ALA B 1 239 ? 38.156 12.539 -7.566 1 79.25 239 ALA B C 1
ATOM 7426 O O . ALA B 1 239 ? 39.188 12.867 -8.164 1 79.25 239 ALA B O 1
ATOM 7427 N N . SER B 1 240 ? 37.031 12.438 -8.164 1 82.38 240 SER B N 1
ATOM 7428 C CA . SER B 1 240 ? 36.969 12.461 -9.617 1 82.38 240 SER B CA 1
ATOM 7429 C C . SER B 1 240 ? 37.125 13.875 -10.156 1 82.38 240 SER B C 1
ATOM 7431 O O . SER B 1 240 ? 36.75 14.844 -9.5 1 82.38 240 SER B O 1
ATOM 7433 N N . ARG B 1 241 ? 37.844 14.016 -11.422 1 79.06 241 ARG B N 1
ATOM 7434 C CA . ARG B 1 241 ? 38.031 15.305 -12.07 1 79.06 241 ARG B CA 1
ATOM 7435 C C . ARG B 1 241 ? 37 15.508 -13.195 1 79.06 241 ARG B C 1
ATOM 7437 O O . ARG B 1 241 ? 36.906 16.609 -13.75 1 79.06 241 ARG B O 1
ATOM 7444 N N . GLU B 1 242 ? 36.219 14.414 -13.461 1 82.88 242 GLU B N 1
ATOM 7445 C CA . GLU B 1 242 ? 35.188 14.523 -14.508 1 82.88 242 GLU B CA 1
ATOM 7446 C C . GLU B 1 242 ? 33.938 15.234 -14 1 82.88 242 GLU B C 1
ATOM 7448 O O . GLU B 1 242 ? 33.375 14.852 -12.977 1 82.88 242 GLU B O 1
ATOM 7453 N N . ALA B 1 243 ? 33.531 16.234 -14.711 1 79.44 243 ALA B N 1
ATOM 7454 C CA . ALA B 1 243 ? 32.406 17.109 -14.297 1 79.44 243 ALA B CA 1
ATOM 7455 C C . ALA B 1 243 ? 31.125 16.312 -14.117 1 79.44 243 ALA B C 1
ATOM 7457 O O . ALA B 1 243 ? 30.359 16.562 -13.18 1 79.44 243 ALA B O 1
ATOM 7458 N N . ASN B 1 244 ? 30.906 15.375 -14.992 1 80 244 ASN B N 1
ATOM 7459 C CA . ASN B 1 244 ? 29.672 14.594 -14.922 1 80 244 ASN B CA 1
ATOM 7460 C C . ASN B 1 244 ? 29.641 13.695 -13.688 1 80 244 ASN B C 1
ATOM 7462 O O . ASN B 1 244 ? 28.594 13.539 -13.055 1 80 244 ASN B O 1
ATOM 7466 N N . VAL B 1 245 ? 30.766 13.203 -13.367 1 86.25 245 VAL B N 1
ATOM 7467 C CA . VAL B 1 245 ? 30.844 12.312 -12.219 1 86.25 245 VAL B CA 1
ATOM 7468 C C . VAL B 1 245 ? 30.734 13.125 -10.93 1 86.25 245 VAL B C 1
ATOM 7470 O O . VAL B 1 245 ? 30.109 12.688 -9.961 1 86.25 245 VAL B O 1
ATOM 7473 N N . VAL B 1 246 ? 31.281 14.281 -10.992 1 84.69 246 VAL B N 1
ATOM 7474 C CA . VAL B 1 246 ? 31.203 15.156 -9.828 1 84.69 246 VAL B CA 1
ATOM 7475 C C . VAL B 1 246 ? 29.75 15.547 -9.578 1 84.69 246 VAL B C 1
ATOM 7477 O O . VAL B 1 246 ? 29.281 15.516 -8.438 1 84.69 246 VAL B O 1
ATOM 7480 N N . ALA B 1 247 ? 29.078 15.852 -10.688 1 83.81 247 ALA B N 1
ATOM 7481 C CA . ALA B 1 247 ? 27.672 16.203 -10.57 1 83.81 247 ALA B CA 1
ATOM 7482 C C . ALA B 1 247 ? 26.859 15.031 -10.016 1 83.81 247 ALA B C 1
ATOM 7484 O O . ALA B 1 247 ? 25.938 15.227 -9.234 1 83.81 247 ALA B O 1
ATOM 7485 N N . LEU B 1 248 ? 27.219 13.898 -10.422 1 88.06 248 LEU B N 1
ATOM 7486 C CA . LEU B 1 248 ? 26.531 12.711 -9.938 1 88.06 248 LEU B CA 1
ATOM 7487 C C . LEU B 1 248 ? 26.797 12.492 -8.445 1 88.06 248 LEU B C 1
ATOM 7489 O O . LEU B 1 248 ? 25.891 12.125 -7.699 1 88.06 248 LEU B O 1
ATOM 7493 N N . CYS B 1 249 ? 27.969 12.703 -8.078 1 88.94 249 CYS B N 1
ATOM 7494 C CA . CYS B 1 249 ? 28.328 12.547 -6.676 1 88.94 249 CYS B CA 1
ATOM 7495 C C . CYS B 1 249 ? 27.609 13.57 -5.809 1 88.94 249 CYS B C 1
ATOM 7497 O O . CYS B 1 249 ? 27.125 13.242 -4.727 1 88.94 249 CYS B O 1
ATOM 7499 N N . GLU B 1 250 ? 27.5 14.688 -6.344 1 85.31 250 GLU B N 1
ATOM 7500 C CA . GLU B 1 250 ? 26.781 15.734 -5.625 1 85.31 250 GLU B CA 1
ATOM 7501 C C . GLU B 1 250 ? 25.297 15.406 -5.523 1 85.31 250 GLU B C 1
ATOM 7503 O O . GLU B 1 250 ? 24.672 15.609 -4.48 1 85.31 250 GLU B O 1
ATOM 7508 N N . ALA B 1 251 ? 24.766 14.93 -6.598 1 88.12 251 ALA B N 1
ATOM 7509 C CA . ALA B 1 251 ? 23.359 14.562 -6.609 1 88.12 251 ALA B CA 1
ATOM 7510 C C . ALA B 1 251 ? 23.078 13.422 -5.633 1 88.12 251 ALA B C 1
ATOM 7512 O O . ALA B 1 251 ? 22.047 13.398 -4.969 1 88.12 251 ALA B O 1
ATOM 7513 N N . TYR B 1 252 ? 23.953 12.523 -5.566 1 90.12 252 TYR B N 1
ATOM 7514 C CA . TYR B 1 252 ? 23.766 11.406 -4.645 1 90.12 252 TYR B CA 1
ATOM 7515 C C . TYR B 1 252 ? 23.875 11.867 -3.197 1 90.12 252 TYR B C 1
ATOM 7517 O O . TYR B 1 252 ? 23.125 11.391 -2.334 1 90.12 252 TYR B O 1
ATOM 7525 N N . HIS B 1 253 ? 24.781 12.711 -2.963 1 88.38 253 HIS B N 1
ATOM 7526 C CA . HIS B 1 253 ? 24.891 13.281 -1.626 1 88.38 253 HIS B CA 1
ATOM 7527 C C . HIS B 1 253 ? 23.625 14.039 -1.246 1 88.38 253 HIS B C 1
ATOM 7529 O O . HIS B 1 253 ? 23.156 13.938 -0.112 1 88.38 253 HIS B O 1
ATOM 7535 N N . ALA B 1 254 ? 23.141 14.766 -2.174 1 88.12 254 ALA B N 1
ATOM 7536 C CA . ALA B 1 254 ? 21.891 15.5 -1.934 1 88.12 254 ALA B CA 1
ATOM 7537 C C . ALA B 1 254 ? 20.734 14.539 -1.652 1 88.12 254 ALA B C 1
ATOM 7539 O O . ALA B 1 254 ? 19.922 14.789 -0.765 1 88.12 254 ALA B O 1
ATOM 7540 N N . PHE B 1 255 ? 20.703 13.461 -2.324 1 91.38 255 PHE B N 1
ATOM 7541 C CA . PHE B 1 255 ? 19.672 12.461 -2.104 1 91.38 255 PHE B CA 1
ATOM 7542 C C . PHE B 1 255 ? 19.734 11.906 -0.686 1 91.38 255 PHE B C 1
ATOM 7544 O O . PHE B 1 255 ? 18.719 11.758 -0.02 1 91.38 255 PHE B O 1
ATOM 7551 N N . ASN B 1 256 ? 20.906 11.625 -0.29 1 87.06 256 ASN B N 1
ATOM 7552 C CA . ASN B 1 256 ? 21.062 11.062 1.047 1 87.06 256 ASN B CA 1
ATOM 7553 C C . ASN B 1 256 ? 20.688 12.07 2.129 1 87.06 256 ASN B C 1
ATOM 7555 O O . ASN B 1 256 ? 20.172 11.688 3.186 1 87.06 256 ASN B O 1
ATOM 7559 N N . LYS B 1 257 ? 20.875 13.227 1.759 1 83.5 257 LYS B N 1
ATOM 7560 C CA . LYS B 1 257 ? 20.5 14.281 2.693 1 83.5 257 LYS B CA 1
ATOM 7561 C C . LYS B 1 257 ? 18.984 14.484 2.721 1 83.5 257 LYS B C 1
ATOM 7563 O O . LYS B 1 257 ? 18.422 14.789 3.77 1 83.5 257 LYS B O 1
ATOM 7568 N N . HIS B 1 258 ? 18.375 14.258 1.562 1 88.31 258 HIS B N 1
ATOM 7569 C CA . HIS B 1 258 ? 16.953 14.602 1.435 1 88.31 258 HIS B CA 1
ATOM 7570 C C . HIS B 1 258 ? 16.078 13.359 1.59 1 88.31 258 HIS B C 1
ATOM 7572 O O . HIS B 1 258 ? 14.852 13.461 1.547 1 88.31 258 HIS B O 1
ATOM 7578 N N . LYS B 1 259 ? 16.578 12.281 1.719 1 88.06 259 LYS B N 1
ATOM 7579 C CA . LYS B 1 259 ? 15.797 11.047 1.783 1 88.06 259 LYS B CA 1
ATOM 7580 C C . LYS B 1 259 ? 14.859 11.047 2.984 1 88.06 259 LYS B C 1
ATOM 7582 O O . LYS B 1 259 ? 13.812 10.391 2.965 1 88.06 259 LYS B O 1
ATOM 7587 N N . ASP B 1 260 ? 15.148 11.828 4.012 1 84.88 260 ASP B N 1
ATOM 7588 C CA . ASP B 1 260 ? 14.305 11.906 5.203 1 84.88 260 ASP B CA 1
ATOM 7589 C C . ASP B 1 260 ? 13.031 12.695 4.922 1 84.88 260 ASP B C 1
ATOM 7591 O O . ASP B 1 260 ? 12.047 12.578 5.656 1 84.88 260 ASP B O 1
ATOM 7595 N N . LEU B 1 261 ? 13.07 13.469 3.871 1 86.38 261 LEU B N 1
ATOM 7596 C CA . LEU B 1 261 ? 11.898 14.273 3.531 1 86.38 261 LEU B CA 1
ATOM 7597 C C . LEU B 1 261 ? 10.773 13.398 2.994 1 86.38 261 LEU B C 1
ATOM 7599 O O . LEU B 1 261 ? 9.594 13.75 3.121 1 86.38 261 LEU B O 1
ATOM 7603 N N . TYR B 1 262 ? 11.125 12.234 2.434 1 88.44 262 TYR B N 1
ATOM 7604 C CA . TYR B 1 262 ? 10.125 11.344 1.874 1 88.44 262 TYR B CA 1
ATOM 7605 C C . TYR B 1 262 ? 9.305 10.68 2.977 1 88.44 262 TYR B C 1
ATOM 7607 O O . TYR B 1 262 ? 8.164 10.273 2.752 1 88.44 262 TYR B O 1
ATOM 7615 N N . VAL B 1 263 ? 9.867 10.617 4.188 1 81.5 263 VAL B N 1
ATOM 7616 C CA . VAL B 1 263 ? 9.164 10 5.309 1 81.5 263 VAL B CA 1
ATOM 7617 C C . VAL B 1 263 ? 8.75 11.07 6.316 1 81.5 263 VAL B C 1
ATOM 7619 O O . VAL B 1 263 ? 8.367 10.758 7.445 1 81.5 263 VAL B O 1
ATOM 7622 N N . GLU B 1 264 ? 8.719 12.328 5.902 1 70.38 264 GLU B N 1
ATOM 7623 C CA . GLU B 1 264 ? 8.281 13.477 6.68 1 70.38 264 GLU B CA 1
ATOM 7624 C C . GLU B 1 264 ? 8.969 13.516 8.047 1 70.38 264 GLU B C 1
ATOM 7626 O O . GLU B 1 264 ? 8.344 13.859 9.047 1 70.38 264 GLU B O 1
ATOM 7631 N N . SER B 1 265 ? 10.148 13.07 8.031 1 63.69 265 SER B N 1
ATOM 7632 C CA . SER B 1 265 ? 10.875 13.062 9.297 1 63.69 265 SER B CA 1
ATOM 7633 C C . SER B 1 265 ? 11.523 14.422 9.57 1 63.69 265 SER B C 1
ATOM 7635 O O . SER B 1 265 ? 12.023 14.664 10.672 1 63.69 265 SER B O 1
ATOM 7637 N N . ARG B 1 266 ? 11.453 15.289 8.555 1 69.06 266 ARG B N 1
ATOM 7638 C CA . ARG B 1 266 ? 12.062 16.609 8.727 1 69.06 266 ARG B CA 1
ATOM 7639 C C . ARG B 1 266 ? 11.078 17.719 8.375 1 69.06 266 ARG B C 1
ATOM 7641 O O . ARG B 1 266 ? 10.375 17.625 7.367 1 69.06 266 ARG B O 1
ATOM 7648 N N . SER B 1 267 ? 10.922 18.578 9.461 1 64.12 267 SER B N 1
ATOM 7649 C CA . SER B 1 267 ? 10.07 19.734 9.164 1 64.12 267 SER B CA 1
ATOM 7650 C C . SER B 1 267 ? 10.797 20.75 8.281 1 64.12 267 SER B C 1
ATOM 7652 O O . SER B 1 267 ? 12.031 20.75 8.211 1 64.12 267 SER B O 1
ATOM 7654 N N . TYR B 1 268 ? 10.117 21.391 7.461 1 64.44 268 TYR B N 1
ATOM 7655 C CA . TYR B 1 268 ? 10.695 22.406 6.582 1 64.44 268 TYR B CA 1
ATOM 7656 C C . TYR B 1 268 ? 11.438 23.469 7.387 1 64.44 268 TYR B C 1
ATOM 7658 O O . TYR B 1 268 ? 12.414 24.047 6.91 1 64.44 268 TYR B O 1
ATOM 7666 N N . GLU B 1 269 ? 10.961 23.578 8.617 1 60.5 269 GLU B N 1
ATOM 7667 C CA . GLU B 1 269 ? 11.641 24.531 9.484 1 60.5 269 GLU B CA 1
ATOM 7668 C C . GLU B 1 269 ? 13.062 24.078 9.812 1 60.5 269 GLU B C 1
ATOM 7670 O O . GLU B 1 269 ? 13.984 24.891 9.883 1 60.5 269 GLU B O 1
ATOM 7675 N N . ASP B 1 270 ? 13.109 22.766 9.922 1 60.88 270 ASP B N 1
ATOM 7676 C CA . ASP B 1 270 ? 14.43 22.219 10.211 1 60.88 270 ASP B CA 1
ATOM 7677 C C . ASP B 1 270 ? 15.359 22.328 9.008 1 60.88 270 ASP B C 1
ATOM 7679 O O . ASP B 1 270 ? 16.578 22.438 9.164 1 60.88 270 ASP B O 1
ATOM 7683 N N . CYS B 1 271 ? 14.664 22.266 7.949 1 57.44 271 CYS B N 1
ATOM 7684 C CA . CYS B 1 271 ? 15.477 22.422 6.746 1 57.44 271 CYS B CA 1
ATOM 7685 C C . CYS B 1 271 ? 16.141 23.797 6.719 1 57.44 271 CYS B C 1
ATOM 7687 O O . CYS B 1 271 ? 17.266 23.938 6.25 1 57.44 271 CYS B O 1
ATOM 7689 N N . TYR B 1 272 ? 15.375 24.719 7.379 1 52.5 272 TYR B N 1
ATOM 7690 C CA . TYR B 1 272 ? 15.914 26.078 7.469 1 52.5 272 TYR B CA 1
ATOM 7691 C C . TYR B 1 272 ? 17.078 26.141 8.445 1 52.5 272 TYR B C 1
ATOM 7693 O O . TYR B 1 272 ? 18.062 26.844 8.203 1 52.5 272 TYR B O 1
ATOM 7701 N N . ARG B 1 273 ? 16.969 25.422 9.609 1 49.09 273 ARG B N 1
ATOM 7702 C CA . ARG B 1 273 ? 17.984 25.484 10.664 1 49.09 273 ARG B CA 1
ATOM 7703 C C . ARG B 1 273 ? 19.266 24.797 10.211 1 49.09 273 ARG B C 1
ATOM 7705 O O . ARG B 1 273 ? 20.359 25.156 10.664 1 49.09 273 ARG B O 1
ATOM 7712 N N . ILE B 1 274 ? 19.125 23.844 9.602 1 45.84 274 ILE B N 1
ATOM 7713 C CA . ILE B 1 274 ? 20.344 23.188 9.141 1 45.84 274 ILE B CA 1
ATOM 7714 C C . ILE B 1 274 ? 21.172 24.172 8.305 1 45.84 274 ILE B C 1
ATOM 7716 O O . ILE B 1 274 ? 22.25 23.828 7.82 1 45.84 274 ILE B O 1
ATOM 7720 N N . ARG B 1 275 ? 20.812 25.359 8.18 1 42.94 275 ARG B N 1
ATOM 7721 C CA . ARG B 1 275 ? 21.641 26.391 7.543 1 42.94 275 ARG B CA 1
ATOM 7722 C C . ARG B 1 275 ? 23 26.484 8.211 1 42.94 275 ARG B C 1
ATOM 7724 O O . ARG B 1 275 ? 24 26.828 7.559 1 42.94 275 ARG B O 1
ATOM 7731 N N . GLY B 1 276 ? 23.078 26.422 9.5 1 38.53 276 GLY B N 1
ATOM 7732 C CA . GLY B 1 276 ? 24.328 26.812 10.141 1 38.53 276 GLY B CA 1
ATOM 7733 C C . GLY B 1 276 ? 25.484 25.906 9.773 1 38.53 276 GLY B C 1
ATOM 7734 O O . GLY B 1 276 ? 26.641 26.203 10.109 1 38.53 276 GLY B O 1
ATOM 7735 N N . GLY B 1 277 ? 25.406 24.641 9.891 1 33.84 277 GLY B N 1
ATOM 7736 C CA . GLY B 1 277 ? 26.594 23.969 9.414 1 33.84 277 GLY B CA 1
ATOM 7737 C C . GLY B 1 277 ? 26.859 24.172 7.934 1 33.84 277 GLY B C 1
ATOM 7738 O O . GLY B 1 277 ? 26 23.844 7.102 1 33.84 277 GLY B O 1
ATOM 7739 N N . ARG B 1 278 ? 27.547 25.25 7.633 1 33.38 278 ARG B N 1
ATOM 7740 C CA . ARG B 1 278 ? 28.109 25.516 6.309 1 33.38 278 ARG B CA 1
ATOM 7741 C C . ARG B 1 278 ? 28.453 24.219 5.594 1 33.38 278 ARG B C 1
ATOM 7743 O O . ARG B 1 278 ? 29.344 23.484 6.035 1 33.38 278 ARG B O 1
ATOM 7750 N N . TRP B 1 279 ? 27.688 23.328 5.203 1 30.86 279 TRP B N 1
ATOM 7751 C CA . TRP B 1 279 ? 28.375 22.406 4.309 1 30.86 279 TRP B CA 1
ATOM 7752 C C . TRP B 1 279 ? 29.453 23.141 3.5 1 30.86 279 TRP B C 1
ATOM 7754 O O . TRP B 1 279 ? 29.156 24.156 2.865 1 30.86 279 TRP B O 1
ATOM 7764 N N . ARG B 1 280 ? 30.5 23.266 3.98 1 33.53 280 ARG B N 1
ATOM 7765 C CA . ARG B 1 280 ? 31.641 23.953 3.396 1 33.53 280 ARG B CA 1
ATOM 7766 C C . ARG B 1 280 ? 31.531 23.984 1.874 1 33.53 280 ARG B C 1
ATOM 7768 O O . ARG B 1 280 ? 32.188 24.797 1.22 1 33.53 280 ARG B O 1
ATOM 7775 N N . GLY B 1 281 ? 31.594 22.656 1.204 1 33.06 281 GLY B N 1
ATOM 7776 C CA . GLY B 1 281 ? 32.031 22.828 -0.173 1 33.06 281 GLY B CA 1
ATOM 7777 C C . GLY B 1 281 ? 31.125 23.734 -0.98 1 33.06 281 GLY B C 1
ATOM 7778 O O . GLY B 1 281 ? 30.125 24.234 -0.465 1 33.06 281 GLY B O 1
ATOM 7779 N N . GLU B 1 282 ? 31.375 23.5 -2.561 1 34.69 282 GLU B N 1
ATOM 7780 C CA . GLU B 1 282 ? 30.875 24.328 -3.66 1 34.69 282 GLU B CA 1
ATOM 7781 C C . GLU B 1 282 ? 29.359 24.484 -3.58 1 34.69 282 GLU B C 1
ATOM 7783 O O . GLU B 1 282 ? 28.625 23.516 -3.375 1 34.69 282 GLU B O 1
ATOM 7788 N N . THR B 1 283 ? 28.766 25.484 -2.996 1 36.06 283 THR B N 1
ATOM 7789 C CA . THR B 1 283 ? 27.547 26.25 -3.197 1 36.06 283 THR B CA 1
ATOM 7790 C C . THR B 1 283 ? 26.797 25.734 -4.43 1 36.06 283 THR B C 1
ATOM 7792 O O . THR B 1 283 ? 27.375 25.625 -5.512 1 36.06 283 THR B O 1
ATOM 7795 N N . PHE B 1 284 ? 26 24.75 -4.355 1 40.38 284 PHE B N 1
ATOM 7796 C CA . PHE B 1 284 ? 25.047 24.75 -5.465 1 40.38 284 PHE B CA 1
ATOM 7797 C C . PHE B 1 284 ? 24.875 26.141 -6.023 1 40.38 284 PHE B C 1
ATOM 7799 O O . PHE B 1 284 ? 24.234 27 -5.391 1 40.38 284 PHE B O 1
ATOM 7806 N N . ASN B 1 285 ? 25.844 26.719 -6.367 1 43.25 285 ASN B N 1
ATOM 7807 C CA . ASN B 1 285 ? 25.625 27.938 -7.129 1 43.25 285 ASN B CA 1
ATOM 7808 C C . ASN B 1 285 ? 24.391 27.844 -8.016 1 43.25 285 ASN B C 1
ATOM 7810 O O . ASN B 1 285 ? 24.438 27.25 -9.094 1 43.25 285 ASN B O 1
ATOM 7814 N N . LEU B 1 286 ? 23.281 27.422 -7.359 1 51.75 286 LEU B N 1
ATOM 7815 C CA . LEU B 1 286 ? 22.062 27.594 -8.125 1 51.75 286 LEU B CA 1
ATOM 7816 C C . LEU B 1 286 ? 22.172 28.766 -9.078 1 51.75 286 LEU B C 1
ATOM 7818 O O . LEU B 1 286 ? 21.406 29.734 -8.977 1 51.75 286 LEU B O 1
ATOM 7822 N N . VAL B 1 287 ? 23.344 28.938 -9.648 1 55 287 VAL B N 1
ATOM 7823 C CA . VAL B 1 287 ? 23.641 30.078 -10.508 1 55 287 VAL B CA 1
ATOM 7824 C C . VAL B 1 287 ? 22.625 30.156 -11.641 1 55 287 VAL B C 1
ATOM 7826 O O . VAL B 1 287 ? 22.109 31.234 -11.945 1 55 287 VAL B O 1
ATOM 7829 N N . ASP B 1 288 ? 22.203 28.781 -12.156 1 69.75 288 ASP B N 1
ATOM 7830 C CA . ASP B 1 288 ? 21.328 28.797 -13.32 1 69.75 288 ASP B CA 1
ATOM 7831 C C . ASP B 1 288 ? 20.219 27.766 -13.188 1 69.75 288 ASP B C 1
ATOM 7833 O O . ASP B 1 288 ? 20.391 26.719 -12.57 1 69.75 288 ASP B O 1
ATOM 7837 N N . ALA B 1 289 ? 19.062 28.141 -13.461 1 76.69 289 ALA B N 1
ATOM 7838 C CA . ALA B 1 289 ? 17.875 27.297 -13.469 1 76.69 289 ALA B CA 1
ATOM 7839 C C . ALA B 1 289 ? 18.141 25.984 -14.18 1 76.69 289 ALA B C 1
ATOM 7841 O O . ALA B 1 289 ? 17.656 24.922 -13.758 1 76.69 289 ALA B O 1
ATOM 7842 N N . ALA B 1 290 ? 19.031 26.031 -15.086 1 76.69 290 ALA B N 1
ATOM 7843 C CA . ALA B 1 290 ? 19.328 24.828 -15.859 1 76.69 290 ALA B CA 1
ATOM 7844 C C . ALA B 1 290 ? 20.141 23.844 -15.031 1 76.69 290 ALA B C 1
ATOM 7846 O O . ALA B 1 290 ? 19.875 22.641 -15.055 1 76.69 290 ALA B O 1
ATOM 7847 N N . THR B 1 291 ? 21.016 24.344 -14.336 1 78.75 291 THR B N 1
ATOM 7848 C CA . THR B 1 291 ? 21.844 23.484 -13.5 1 78.75 291 THR B CA 1
ATOM 7849 C C . THR B 1 291 ? 21.031 22.906 -12.352 1 78.75 291 THR B C 1
ATOM 7851 O O . THR B 1 291 ? 21.188 21.734 -11.992 1 78.75 291 THR B O 1
ATOM 7854 N N . ALA B 1 292 ? 20.172 23.734 -11.844 1 83.88 292 ALA B N 1
ATOM 7855 C CA . ALA B 1 292 ? 19.297 23.25 -10.766 1 83.88 292 ALA B CA 1
ATOM 7856 C C . ALA B 1 292 ? 18.391 22.125 -11.258 1 83.88 292 ALA B C 1
ATOM 7858 O O . ALA B 1 292 ? 18.219 21.125 -10.578 1 83.88 292 ALA B O 1
ATOM 7859 N N . PHE B 1 293 ? 17.891 22.359 -12.445 1 85.44 293 PHE B N 1
ATOM 7860 C CA . PHE B 1 293 ? 17 21.359 -13.031 1 85.44 293 PHE B CA 1
ATOM 7861 C C . PHE B 1 293 ? 17.734 20.031 -13.234 1 85.44 293 PHE B C 1
ATOM 7863 O O . PHE B 1 293 ? 17.203 18.969 -12.914 1 85.44 293 PHE B O 1
ATOM 7870 N N . ASN B 1 294 ? 18.891 20.094 -13.656 1 82.5 294 ASN B N 1
ATOM 7871 C CA . ASN B 1 294 ? 19.656 18.875 -13.914 1 82.5 294 ASN B CA 1
ATOM 7872 C C . ASN B 1 294 ? 20.047 18.172 -12.609 1 82.5 294 ASN B C 1
ATOM 7874 O O . ASN B 1 294 ? 20.031 16.938 -12.539 1 82.5 294 ASN B O 1
ATOM 7878 N N . ASN B 1 295 ? 20.359 18.922 -11.688 1 84.56 295 ASN B N 1
ATOM 7879 C CA . ASN B 1 295 ? 20.703 18.328 -10.398 1 84.56 295 ASN B CA 1
ATOM 7880 C C . ASN B 1 295 ? 19.484 17.641 -9.766 1 84.56 295 ASN B C 1
ATOM 7882 O O . ASN B 1 295 ? 19.609 16.547 -9.211 1 84.56 295 ASN B O 1
ATOM 7886 N N . ILE B 1 296 ? 18.406 18.297 -9.891 1 89.5 296 ILE B N 1
ATOM 7887 C CA . ILE B 1 296 ? 17.188 17.719 -9.328 1 89.5 296 ILE B CA 1
ATOM 7888 C C . ILE B 1 296 ? 16.812 16.453 -10.094 1 89.5 296 ILE B C 1
ATOM 7890 O O . ILE B 1 296 ? 16.422 15.453 -9.492 1 89.5 296 ILE B O 1
ATOM 7894 N N . LYS B 1 297 ? 17 16.594 -11.352 1 87.69 297 LYS B N 1
ATOM 7895 C CA . LYS B 1 297 ? 16.719 15.43 -12.188 1 87.69 297 LYS B CA 1
ATOM 7896 C C . LYS B 1 297 ? 17.594 14.242 -11.797 1 87.69 297 LYS B C 1
ATOM 7898 O O . LYS B 1 297 ? 17.109 13.109 -11.711 1 87.69 297 LYS B O 1
ATOM 7903 N N . MET B 1 298 ? 18.797 14.445 -11.547 1 88.31 298 MET B N 1
ATOM 7904 C CA . MET B 1 298 ? 19.703 13.375 -11.148 1 88.31 298 MET B CA 1
ATOM 7905 C C . MET B 1 298 ? 19.359 12.852 -9.758 1 88.31 298 MET B C 1
ATOM 7907 O O . MET B 1 298 ? 19.438 11.648 -9.508 1 88.31 298 MET B O 1
ATOM 7911 N N . GLU B 1 299 ? 19.016 13.727 -8.93 1 91.44 299 GLU B N 1
ATOM 7912 C CA . GLU B 1 299 ? 18.625 13.305 -7.59 1 91.44 299 GLU B CA 1
ATOM 7913 C C . GLU B 1 299 ? 17.391 12.422 -7.629 1 91.44 299 GLU B C 1
ATOM 7915 O O . GLU B 1 299 ? 17.312 11.414 -6.918 1 91.44 299 GLU B O 1
ATOM 7920 N N . LEU B 1 300 ? 16.484 12.805 -8.469 1 91.19 300 LEU B N 1
ATOM 7921 C CA . LEU B 1 300 ? 15.25 12.031 -8.586 1 91.19 300 LEU B CA 1
ATOM 7922 C C . LEU B 1 300 ? 15.516 10.664 -9.195 1 91.19 300 LEU B C 1
ATOM 7924 O O . LEU B 1 300 ? 14.812 9.695 -8.898 1 91.19 300 LEU B O 1
ATOM 7928 N N . CYS B 1 301 ? 16.516 10.586 -9.93 1 88.31 301 CYS B N 1
ATOM 7929 C CA . CYS B 1 301 ? 16.906 9.289 -10.477 1 88.31 301 CYS B CA 1
ATOM 7930 C C . CYS B 1 301 ? 17.422 8.359 -9.375 1 88.31 301 CYS B C 1
ATOM 7932 O O . CYS B 1 301 ? 17.125 7.164 -9.383 1 88.31 301 CYS B O 1
ATOM 7934 N N . PHE B 1 302 ? 18.094 8.883 -8.516 1 90.81 302 PHE B N 1
ATOM 7935 C CA . PHE B 1 302 ? 18.578 8.078 -7.406 1 90.81 302 PHE B CA 1
ATOM 7936 C C . PHE B 1 302 ? 17.438 7.691 -6.469 1 90.81 302 PHE B C 1
ATOM 7938 O O . PHE B 1 302 ? 17.438 6.598 -5.906 1 90.81 302 PHE B O 1
ATOM 7945 N N . ALA B 1 303 ? 16.562 8.641 -6.328 1 91.81 303 ALA B N 1
ATOM 7946 C CA . ALA B 1 303 ? 15.383 8.305 -5.527 1 91.81 303 ALA B CA 1
ATOM 7947 C C . ALA B 1 303 ? 14.586 7.172 -6.176 1 91.81 303 ALA B C 1
ATOM 7949 O O . ALA B 1 303 ? 14.141 6.246 -5.492 1 91.81 303 ALA B O 1
ATOM 7950 N N . TYR B 1 304 ? 14.477 7.23 -7.469 1 89.69 304 TYR B N 1
ATOM 7951 C CA . TYR B 1 304 ? 13.789 6.172 -8.203 1 89.69 304 TYR B CA 1
ATOM 7952 C C . TYR B 1 304 ? 14.5 4.836 -8.016 1 89.69 304 TYR B C 1
ATOM 7954 O O . TYR B 1 304 ? 13.844 3.811 -7.789 1 89.69 304 TYR B O 1
ATOM 7962 N N . ASP B 1 305 ? 15.742 4.863 -8.055 1 88.62 305 ASP B N 1
ATOM 7963 C CA . ASP B 1 305 ? 16.516 3.633 -7.918 1 88.62 305 ASP B CA 1
ATOM 7964 C C . ASP B 1 305 ? 16.391 3.064 -6.504 1 88.62 305 ASP B C 1
ATOM 7966 O O . ASP B 1 305 ? 16.406 1.847 -6.316 1 88.62 305 ASP B O 1
ATOM 7970 N N . HIS B 1 306 ? 16.281 3.904 -5.664 1 91.19 306 HIS B N 1
ATOM 7971 C CA . HIS B 1 306 ? 16.172 3.443 -4.285 1 91.19 306 HIS B CA 1
ATOM 7972 C C . HIS B 1 306 ? 14.82 2.775 -4.043 1 91.19 306 HIS B C 1
ATOM 7974 O O . HIS B 1 306 ? 14.742 1.75 -3.363 1 91.19 306 HIS B O 1
ATOM 7980 N N . PHE B 1 307 ? 13.758 3.252 -4.633 1 91.25 307 PHE B N 1
ATOM 7981 C CA . PHE B 1 307 ? 12.414 2.787 -4.305 1 91.25 307 PHE B CA 1
ATOM 7982 C C . PHE B 1 307 ? 11.961 1.704 -5.277 1 91.25 307 PHE B C 1
ATOM 7984 O O . PHE B 1 307 ? 11.188 0.819 -4.91 1 91.25 307 PHE B O 1
ATOM 7991 N N . TYR B 1 308 ? 12.445 1.728 -6.484 1 88.81 308 TYR B N 1
ATOM 7992 C CA . TYR B 1 308 ? 11.758 0.901 -7.469 1 88.81 308 TYR B CA 1
ATOM 7993 C C . TYR B 1 308 ? 12.734 -0.04 -8.172 1 88.81 308 TYR B C 1
ATOM 7995 O O . TYR B 1 308 ? 12.336 -0.82 -9.039 1 88.81 308 TYR B O 1
ATOM 8003 N N . THR B 1 309 ? 13.938 0.029 -7.793 1 88 309 THR B N 1
ATOM 8004 C CA . THR B 1 309 ? 14.906 -0.885 -8.383 1 88 309 THR B CA 1
ATOM 8005 C C . THR B 1 309 ? 15.703 -1.606 -7.301 1 88 309 THR B C 1
ATOM 8007 O O . THR B 1 309 ? 15.516 -1.343 -6.109 1 88 309 THR B O 1
ATOM 8010 N N . LYS B 1 310 ? 16.562 -2.523 -7.734 1 87.88 310 LYS B N 1
ATOM 8011 C CA . LYS B 1 310 ? 17.406 -3.289 -6.816 1 87.88 310 LYS B CA 1
ATOM 8012 C C . LYS B 1 310 ? 18.719 -2.57 -6.547 1 87.88 310 LYS B C 1
ATOM 8014 O O . LYS B 1 310 ? 19.531 -3.031 -5.738 1 87.88 310 LYS B O 1
ATOM 8019 N N . MET B 1 311 ? 18.906 -1.507 -7.035 1 82.88 311 MET B N 1
ATOM 8020 C CA . MET B 1 311 ? 20.234 -0.876 -7.051 1 82.88 311 MET B CA 1
ATOM 8021 C C . MET B 1 311 ? 20.641 -0.459 -5.645 1 82.88 311 MET B C 1
ATOM 8023 O O . MET B 1 311 ? 21.828 -0.485 -5.312 1 82.88 311 MET B O 1
ATOM 8027 N N . ALA B 1 312 ? 19.688 -0.122 -4.906 1 83.81 312 ALA B N 1
ATOM 8028 C CA . ALA B 1 312 ? 20.031 0.291 -3.545 1 83.81 312 ALA B CA 1
ATOM 8029 C C . ALA B 1 312 ? 20.656 -0.858 -2.762 1 83.81 312 ALA B C 1
ATOM 8031 O O . ALA B 1 312 ? 21.547 -0.639 -1.927 1 83.81 312 ALA B O 1
ATOM 8032 N N . PHE B 1 313 ? 20.234 -2.033 -3.109 1 86 313 PHE B N 1
ATOM 8033 C CA . PHE B 1 313 ? 20.781 -3.199 -2.42 1 86 313 PHE B CA 1
ATOM 8034 C C . PHE B 1 313 ? 22.031 -3.709 -3.119 1 86 313 PHE B C 1
ATOM 8036 O O . PHE B 1 313 ? 22.984 -4.109 -2.463 1 86 313 PHE B O 1
ATOM 8043 N N . LEU B 1 314 ? 22.078 -3.625 -4.379 1 86.75 314 LEU B N 1
ATOM 8044 C CA . LEU B 1 314 ? 23.141 -4.234 -5.176 1 86.75 314 LEU B CA 1
ATOM 8045 C C . LEU B 1 314 ? 24.469 -3.516 -4.953 1 86.75 314 LEU B C 1
ATOM 8047 O O . LEU B 1 314 ? 25.531 -4.125 -5.062 1 86.75 314 LEU B O 1
ATOM 8051 N N . HIS B 1 315 ? 24.391 -2.326 -4.59 1 86.81 315 HIS B N 1
ATOM 8052 C CA . HIS B 1 315 ? 25.641 -1.588 -4.469 1 86.81 315 HIS B CA 1
ATOM 8053 C C . HIS B 1 315 ? 26.109 -1.545 -3.02 1 86.81 315 HIS B C 1
ATOM 8055 O O . HIS B 1 315 ? 26.906 -0.678 -2.648 1 86.81 315 HIS B O 1
ATOM 8061 N N . THR B 1 316 ? 25.672 -2.408 -2.324 1 87.38 316 THR B N 1
ATOM 8062 C CA . THR B 1 316 ? 26.25 -2.68 -1.01 1 87.38 316 THR B CA 1
ATOM 8063 C C . THR B 1 316 ? 27.266 -3.812 -1.083 1 87.38 316 THR B C 1
ATOM 8065 O O . THR B 1 316 ? 27.406 -4.461 -2.121 1 87.38 316 THR B O 1
ATOM 8068 N N . TRP B 1 317 ? 28.016 -4.023 -0.116 1 87.19 317 TRP B N 1
ATOM 8069 C CA . TRP B 1 317 ? 29.016 -5.086 -0.095 1 87.19 317 TRP B CA 1
ATOM 8070 C C . TRP B 1 317 ? 28.359 -6.457 -0.235 1 87.19 317 TRP B C 1
ATOM 8072 O O . TRP B 1 317 ? 28.828 -7.305 -0.991 1 87.19 317 TRP B O 1
ATOM 8082 N N . TRP B 1 318 ? 27.297 -6.598 0.365 1 85.56 318 TRP B N 1
ATOM 8083 C CA . TRP B 1 318 ? 26.562 -7.863 0.287 1 85.56 318 TRP B CA 1
ATOM 8084 C C . TRP B 1 318 ? 25.953 -8.062 -1.097 1 85.56 318 TRP B C 1
ATOM 8086 O O . TRP B 1 318 ? 25.875 -9.188 -1.592 1 85.56 318 TRP B O 1
ATOM 8096 N N . GLY B 1 319 ? 25.594 -6.949 -1.668 1 88.69 319 GLY B N 1
ATOM 8097 C CA . GLY B 1 319 ? 25.031 -7.035 -3.008 1 88.69 319 GLY B CA 1
ATOM 8098 C C . GLY B 1 319 ? 26.031 -7.473 -4.051 1 88.69 319 GLY B C 1
ATOM 8099 O O . GLY B 1 319 ? 25.719 -8.281 -4.926 1 88.69 319 GLY B O 1
ATOM 8100 N N . TRP B 1 320 ? 27.25 -7.09 -3.889 1 90.19 320 TRP B N 1
ATOM 8101 C CA . TRP B 1 320 ? 28.297 -7.473 -4.824 1 90.19 320 TRP B CA 1
ATOM 8102 C C . TRP B 1 320 ? 28.688 -8.938 -4.637 1 90.19 320 TRP B C 1
ATOM 8104 O O . TRP B 1 320 ? 28.891 -9.664 -5.613 1 90.19 320 TRP B O 1
ATOM 8114 N N . ILE B 1 321 ? 28.734 -9.344 -3.426 1 90.94 321 ILE B N 1
ATOM 8115 C CA . ILE B 1 321 ? 29.047 -10.742 -3.15 1 90.94 321 ILE B CA 1
ATOM 8116 C C . ILE B 1 321 ? 27.969 -11.641 -3.729 1 90.94 321 ILE B C 1
ATOM 8118 O O . ILE B 1 321 ? 28.266 -12.656 -4.359 1 90.94 321 ILE B O 1
ATOM 8122 N N . ALA B 1 322 ? 26.828 -11.25 -3.559 1 90.38 322 ALA B N 1
ATOM 8123 C CA . ALA B 1 322 ? 25.703 -12.039 -4.07 1 90.38 322 ALA B CA 1
ATOM 8124 C C . ALA B 1 322 ? 25.75 -12.117 -5.594 1 90.38 322 ALA B C 1
ATOM 8126 O O . ALA B 1 322 ? 25.469 -13.172 -6.172 1 90.38 322 ALA B O 1
ATOM 8127 N N . ARG B 1 323 ? 26.109 -11.055 -6.18 1 90.44 323 ARG B N 1
ATOM 8128 C CA . ARG B 1 323 ? 26.172 -11.031 -7.637 1 90.44 323 ARG B CA 1
ATOM 8129 C C . ARG B 1 323 ? 27.281 -11.945 -8.148 1 90.44 323 ARG B C 1
ATOM 8131 O O . ARG B 1 323 ? 27.094 -12.664 -9.141 1 90.44 323 ARG B O 1
ATOM 8138 N N . PHE B 1 324 ? 28.344 -11.984 -7.492 1 92.06 324 PHE B N 1
ATOM 8139 C CA . PHE B 1 324 ? 29.469 -12.812 -7.922 1 92.06 324 PHE B CA 1
ATOM 8140 C C . PHE B 1 324 ? 29.172 -14.289 -7.672 1 92.06 324 PHE B C 1
ATOM 8142 O O . PHE B 1 324 ? 29.469 -15.141 -8.516 1 92.06 324 PHE B O 1
ATOM 8149 N N . VAL B 1 325 ? 28.562 -14.492 -6.598 1 93.06 325 VAL B N 1
ATOM 8150 C CA . VAL B 1 325 ? 28.219 -15.875 -6.27 1 93.06 325 VAL B CA 1
ATOM 8151 C C . VAL B 1 325 ? 27.172 -16.391 -7.242 1 93.06 325 VAL B C 1
ATOM 8153 O O . VAL B 1 325 ? 27.234 -17.547 -7.684 1 93.06 325 VAL B O 1
ATOM 8156 N N . SER B 1 326 ? 26.234 -15.57 -7.57 1 91.94 326 SER B N 1
ATOM 8157 C CA . SER B 1 326 ? 25.203 -15.992 -8.516 1 91.94 326 SER B CA 1
ATOM 8158 C C . SER B 1 326 ? 25.797 -16.234 -9.898 1 91.94 326 SER B C 1
ATOM 8160 O O . SER B 1 326 ? 25.469 -17.234 -10.555 1 91.94 326 SER B O 1
ATOM 8162 N N . LEU B 1 327 ? 26.656 -15.391 -10.32 1 93.06 327 LEU B N 1
ATOM 8163 C CA . LEU B 1 327 ? 27.297 -15.562 -11.625 1 93.06 327 LEU B CA 1
ATOM 8164 C C . LEU B 1 327 ? 28.172 -16.812 -11.641 1 93.06 327 LEU B C 1
ATOM 8166 O O . LEU B 1 327 ? 28.141 -17.578 -12.602 1 93.06 327 LEU B O 1
ATOM 8170 N N . LEU B 1 328 ? 28.906 -17.031 -10.586 1 95.19 328 LEU B N 1
ATOM 8171 C CA . LEU B 1 328 ? 29.766 -18.203 -10.484 1 95.19 328 LEU B CA 1
ATOM 8172 C C . LEU B 1 328 ? 28.953 -19.484 -10.445 1 95.19 328 LEU B C 1
ATOM 8174 O O . LEU B 1 328 ? 29.328 -20.484 -11.047 1 95.19 328 LEU B O 1
ATOM 8178 N N . SER B 1 329 ? 27.859 -19.406 -9.773 1 94.25 329 SER B N 1
ATOM 8179 C CA . SER B 1 329 ? 27 -20.578 -9.688 1 94.25 329 SER B CA 1
ATOM 8180 C C . SER B 1 329 ? 26.438 -20.969 -11.062 1 94.25 329 SER B C 1
ATOM 8182 O O . SER B 1 329 ? 26.438 -22.141 -11.43 1 94.25 329 SER B O 1
ATOM 8184 N N . VAL B 1 330 ? 26.031 -20.016 -11.82 1 92.62 330 VAL B N 1
ATOM 8185 C CA . VAL B 1 330 ? 25.469 -20.297 -13.141 1 92.62 330 VAL B CA 1
ATOM 8186 C C . VAL B 1 330 ? 26.594 -20.766 -14.078 1 92.62 330 VAL B C 1
ATOM 8188 O O . VAL B 1 330 ? 26.391 -21.656 -14.898 1 92.62 330 VAL B O 1
ATOM 8191 N N . PHE B 1 331 ? 27.766 -20.25 -13.898 1 94.69 331 PHE B N 1
ATOM 8192 C CA . PHE B 1 331 ? 28.891 -20.625 -14.734 1 94.69 331 PHE B CA 1
ATOM 8193 C C . PHE B 1 331 ? 29.328 -22.062 -14.445 1 94.69 331 PHE B C 1
ATOM 8195 O O . PHE B 1 331 ? 29.531 -22.844 -15.375 1 94.69 331 PHE B O 1
ATOM 8202 N N . ILE B 1 332 ? 29.359 -22.391 -13.203 1 95.19 332 ILE B N 1
ATOM 8203 C CA . ILE B 1 332 ? 29.734 -23.75 -12.82 1 95.19 332 ILE B CA 1
ATOM 8204 C C . ILE B 1 332 ? 28.656 -24.734 -13.281 1 95.19 332 ILE B C 1
ATOM 8206 O O . ILE B 1 332 ? 28.969 -25.828 -13.75 1 95.19 332 ILE B O 1
ATOM 8210 N N . ALA B 1 333 ? 27.422 -24.312 -13.133 1 92.81 333 ALA B N 1
ATOM 8211 C CA . ALA B 1 333 ? 26.328 -25.156 -13.594 1 92.81 333 ALA B CA 1
ATOM 8212 C C . ALA B 1 333 ? 26.422 -25.391 -15.102 1 92.81 333 ALA B C 1
ATOM 8214 O O . ALA B 1 333 ? 26.141 -26.5 -15.57 1 92.81 333 ALA B O 1
ATOM 8215 N N . LEU B 1 334 ? 26.828 -24.391 -15.82 1 93.31 334 LEU B N 1
ATOM 8216 C CA . LEU B 1 334 ? 26.984 -24.531 -17.266 1 93.31 334 LEU B CA 1
ATOM 8217 C C . LEU B 1 334 ? 28.094 -25.516 -17.594 1 93.31 334 LEU B C 1
ATOM 8219 O O . LEU B 1 334 ? 27.938 -26.375 -18.484 1 93.31 334 LEU B O 1
ATOM 8223 N N . ILE B 1 335 ? 29.156 -25.516 -16.875 1 93.94 335 ILE B N 1
ATOM 8224 C CA . ILE B 1 335 ? 30.281 -26.422 -17.109 1 93.94 335 ILE B CA 1
ATOM 8225 C C . ILE B 1 335 ? 29.875 -27.844 -16.734 1 93.94 335 ILE B C 1
ATOM 8227 O O . ILE B 1 335 ? 30.125 -28.781 -17.516 1 93.94 335 ILE B O 1
ATOM 8231 N N . LEU B 1 336 ? 29.25 -28 -15.609 1 92 336 LEU B N 1
ATOM 8232 C CA . LEU B 1 336 ? 28.844 -29.328 -15.164 1 92 336 LEU B CA 1
ATOM 8233 C C . LEU B 1 336 ? 27.812 -29.922 -16.125 1 92 336 LEU B C 1
ATOM 8235 O O . LEU B 1 336 ? 27.844 -31.125 -16.391 1 92 336 LEU B O 1
ATOM 8239 N N . PHE B 1 337 ? 26.938 -29.109 -16.578 1 89.12 337 PHE B N 1
ATOM 8240 C CA . PHE B 1 337 ? 25.938 -29.562 -17.547 1 89.12 337 PHE B CA 1
ATOM 8241 C C . PHE B 1 337 ? 26.609 -30 -18.844 1 89.12 337 PHE B C 1
ATOM 8243 O O . PHE B 1 337 ? 26.266 -31.031 -19.406 1 89.12 337 PHE B O 1
ATOM 8250 N N . SER B 1 338 ? 27.641 -29.25 -19.281 1 90.12 338 SER B N 1
ATOM 8251 C CA . SER B 1 338 ? 28.359 -29.594 -20.5 1 90.12 338 SER B CA 1
ATOM 8252 C C . SER B 1 338 ? 29.141 -30.891 -20.344 1 90.12 338 SER B C 1
ATOM 8254 O O . SER B 1 338 ? 29.172 -31.719 -21.266 1 90.12 338 SER B O 1
ATOM 8256 N N . VAL B 1 339 ? 29.609 -31.094 -19.188 1 90 339 VAL B N 1
ATOM 8257 C CA . VAL B 1 339 ? 30.312 -32.344 -18.922 1 90 339 VAL B CA 1
ATOM 8258 C C . VAL B 1 339 ? 29.328 -33.5 -18.891 1 90 339 VAL B C 1
ATOM 8260 O O . VAL B 1 339 ? 29.625 -34.594 -19.422 1 90 339 VAL B O 1
ATOM 8263 N N . GLY B 1 340 ? 28.203 -33.219 -18.297 1 85.31 340 GLY B N 1
ATOM 8264 C CA . GLY B 1 340 ? 27.172 -34.25 -18.281 1 85.31 340 GLY B CA 1
ATOM 8265 C C . GLY B 1 340 ? 26.672 -34.625 -19.656 1 85.31 340 GLY B C 1
ATOM 8266 O O . GLY B 1 340 ? 26.406 -35.812 -19.938 1 85.31 340 GLY B O 1
ATOM 8267 N N . VAL B 1 341 ? 26.547 -33.688 -20.531 1 84.81 341 VAL B N 1
ATOM 8268 C CA . VAL B 1 341 ? 26.078 -33.938 -21.891 1 84.81 341 VAL B CA 1
ATOM 8269 C C . VAL B 1 341 ? 27.125 -34.75 -22.656 1 84.81 341 VAL B C 1
ATOM 8271 O O . VAL B 1 341 ? 26.766 -35.656 -23.422 1 84.81 341 VAL B O 1
ATOM 8274 N N . PHE B 1 342 ? 28.375 -34.562 -22.391 1 83.88 342 PHE B N 1
ATOM 8275 C CA . PHE B 1 342 ? 29.453 -35.219 -23.125 1 83.88 342 PHE B CA 1
ATOM 8276 C C . PHE B 1 342 ? 29.688 -36.625 -22.578 1 83.88 342 PHE B C 1
ATOM 8278 O O . PHE B 1 342 ? 30.031 -37.531 -23.328 1 83.88 342 PHE B O 1
ATOM 8285 N N . THR B 1 343 ? 29.453 -36.812 -21.328 1 78.69 343 THR B N 1
ATOM 8286 C CA . THR B 1 343 ? 29.828 -38.062 -20.703 1 78.69 343 THR B CA 1
ATOM 8287 C C . THR B 1 343 ? 28.641 -39.031 -20.641 1 78.69 343 THR B C 1
ATOM 8289 O O . THR B 1 343 ? 28.828 -40.219 -20.547 1 78.69 343 THR B O 1
ATOM 8292 N N . ASN B 1 344 ? 27.484 -38.375 -20.562 1 73.19 344 ASN B N 1
ATOM 8293 C CA . ASN B 1 344 ? 26.375 -39.25 -20.266 1 73.19 344 ASN B CA 1
ATOM 8294 C C . ASN B 1 344 ? 25.531 -39.562 -21.5 1 73.19 344 ASN B C 1
ATOM 8296 O O . ASN B 1 344 ? 25.141 -38.625 -22.219 1 73.19 344 ASN B O 1
ATOM 8300 N N . ASP B 1 345 ? 25.25 -40.781 -21.75 1 67.69 345 ASP B N 1
ATOM 8301 C CA . ASP B 1 345 ? 24.453 -41.312 -22.859 1 67.69 345 ASP B CA 1
ATOM 8302 C C . ASP B 1 345 ? 22.969 -41.062 -22.656 1 67.69 345 ASP B C 1
ATOM 8304 O O . ASP B 1 345 ? 22.188 -41.062 -23.609 1 67.69 345 ASP B O 1
ATOM 8308 N N . GLU B 1 346 ? 22.594 -40.75 -21.469 1 69.06 346 GLU B N 1
ATOM 8309 C CA . GLU B 1 346 ? 21.172 -40.594 -21.188 1 69.06 346 GLU B CA 1
ATOM 8310 C C . GLU B 1 346 ? 20.641 -39.281 -21.781 1 69.06 346 GLU B C 1
ATOM 8312 O O . GLU B 1 346 ? 19.5 -39.219 -22.234 1 69.06 346 GLU B O 1
ATOM 8317 N N . PHE B 1 347 ? 21.453 -38.25 -21.875 1 75.44 347 PHE B N 1
ATOM 8318 C CA . PHE B 1 347 ? 21.031 -36.969 -22.484 1 75.44 347 PHE B CA 1
ATOM 8319 C C . PHE B 1 347 ? 20.781 -37.156 -23.969 1 75.44 347 PHE B C 1
ATOM 8321 O O . PHE B 1 347 ? 19.859 -36.531 -24.516 1 75.44 347 PHE B O 1
ATOM 8328 N N . ASN B 1 348 ? 21.516 -38.062 -24.516 1 69.12 348 ASN B N 1
ATOM 8329 C CA . ASN B 1 348 ? 21.391 -38.281 -25.953 1 69.12 348 ASN B CA 1
ATOM 8330 C C . ASN B 1 348 ? 20.078 -39 -26.297 1 69.12 348 ASN B C 1
ATOM 8332 O O . ASN B 1 348 ? 19.625 -38.938 -27.438 1 69.12 348 ASN B O 1
ATOM 8336 N N . ARG B 1 349 ? 19.359 -39.531 -25.234 1 72.88 349 ARG B N 1
ATOM 8337 C CA . ARG B 1 349 ? 18.125 -40.281 -25.484 1 72.88 349 ARG B CA 1
ATOM 8338 C C . ARG B 1 349 ? 16.906 -39.375 -25.266 1 72.88 349 ARG B C 1
ATOM 8340 O O . ARG B 1 349 ? 15.797 -39.75 -25.641 1 72.88 349 ARG B O 1
ATOM 8347 N N . ALA B 1 350 ? 17.203 -38.219 -24.797 1 74.56 350 ALA B N 1
ATOM 8348 C CA . ALA B 1 350 ? 16.094 -37.312 -24.578 1 74.56 350 ALA B CA 1
ATOM 8349 C C . ALA B 1 350 ? 15.602 -36.719 -25.891 1 74.56 350 ALA B C 1
ATOM 8351 O O . ALA B 1 350 ? 16.281 -36.781 -26.906 1 74.56 350 ALA B O 1
ATOM 8352 N N . ASP B 1 351 ? 14.352 -36.25 -25.906 1 77.62 351 ASP B N 1
ATOM 8353 C CA . ASP B 1 351 ? 13.758 -35.625 -27.094 1 77.62 351 ASP B CA 1
ATOM 8354 C C . ASP B 1 351 ? 14.555 -34.406 -27.516 1 77.62 351 ASP B C 1
ATOM 8356 O O . ASP B 1 351 ? 15.062 -33.656 -26.672 1 77.62 351 ASP B O 1
ATOM 8360 N N . ASN B 1 352 ? 14.695 -34.188 -28.828 1 79.69 352 ASN B N 1
ATOM 8361 C CA . ASN B 1 352 ? 15.484 -33.094 -29.375 1 79.69 352 ASN B CA 1
ATOM 8362 C C . ASN B 1 352 ? 14.953 -31.75 -28.906 1 79.69 352 ASN B C 1
ATOM 8364 O O . ASN B 1 352 ? 15.734 -30.828 -28.625 1 79.69 352 ASN B O 1
ATOM 8368 N N . PHE B 1 353 ? 13.68 -31.609 -28.828 1 80.5 353 PHE B N 1
ATOM 8369 C CA . PHE B 1 353 ? 13.109 -30.328 -28.391 1 80.5 353 PHE B CA 1
ATOM 8370 C C . PHE B 1 353 ? 13.5 -30.031 -26.953 1 80.5 353 PHE B C 1
ATOM 8372 O O . PHE B 1 353 ? 13.867 -28.891 -26.641 1 80.5 353 PHE B O 1
ATOM 8379 N N . ASP B 1 354 ? 13.398 -30.984 -26.156 1 81.12 354 ASP B N 1
ATOM 8380 C CA . ASP B 1 354 ? 13.727 -30.766 -24.75 1 81.12 354 ASP B CA 1
ATOM 8381 C C . ASP B 1 354 ? 15.219 -30.469 -24.578 1 81.12 354 ASP B C 1
ATOM 8383 O O . ASP B 1 354 ? 15.602 -29.703 -23.703 1 81.12 354 ASP B O 1
ATOM 8387 N N . LYS B 1 355 ? 16.016 -31.062 -25.453 1 85.31 355 LYS B N 1
ATOM 8388 C CA . LYS B 1 355 ? 17.453 -30.766 -25.406 1 85.31 355 LYS B CA 1
ATOM 8389 C C . LYS B 1 355 ? 17.734 -29.328 -25.812 1 85.31 355 LYS B C 1
ATOM 8391 O O . LYS B 1 355 ? 18.5 -28.625 -25.141 1 85.31 355 LYS B O 1
ATOM 8396 N N . ILE B 1 356 ? 17.016 -28.875 -26.766 1 84.62 356 ILE B N 1
ATOM 8397 C CA . ILE B 1 356 ? 17.219 -27.516 -27.25 1 84.62 356 ILE B CA 1
ATOM 8398 C C . ILE B 1 356 ? 16.734 -26.516 -26.203 1 84.62 356 ILE B C 1
ATOM 8400 O O . ILE B 1 356 ? 17.406 -25.516 -25.953 1 84.62 356 ILE B O 1
ATOM 8404 N N . VAL B 1 357 ? 15.625 -26.812 -25.656 1 84.19 357 VAL B N 1
ATOM 8405 C CA . VAL B 1 357 ? 15.062 -25.922 -24.656 1 84.19 357 VAL B CA 1
ATOM 8406 C C . VAL B 1 357 ? 16.016 -25.828 -23.453 1 84.19 357 VAL B C 1
ATOM 8408 O O . VAL B 1 357 ? 16.25 -24.734 -22.938 1 84.19 357 VAL B O 1
ATOM 8411 N N . THR B 1 358 ? 16.578 -26.891 -23.047 1 85.12 358 THR B N 1
ATOM 8412 C CA . THR B 1 358 ? 17.469 -26.906 -21.875 1 85.12 358 THR B CA 1
ATOM 8413 C C . THR B 1 358 ? 18.75 -26.125 -22.172 1 85.12 358 THR B C 1
ATOM 8415 O O . THR B 1 358 ? 19.219 -25.344 -21.344 1 85.12 358 THR B O 1
ATOM 8418 N N . PHE B 1 359 ? 19.25 -26.297 -23.406 1 86.5 359 PHE B N 1
ATOM 8419 C CA . PHE B 1 359 ? 20.453 -25.562 -23.781 1 86.5 359 PHE B CA 1
ATOM 8420 C C . PHE B 1 359 ? 20.172 -24.062 -23.844 1 86.5 359 PHE B C 1
ATOM 8422 O O . PHE B 1 359 ? 20.984 -23.266 -23.375 1 86.5 359 PHE B O 1
ATOM 8429 N N . LEU B 1 360 ? 19.062 -23.75 -24.328 1 86.38 360 LEU B N 1
ATOM 8430 C CA . LEU B 1 360 ? 18.703 -22.344 -24.422 1 86.38 360 LEU B CA 1
ATOM 8431 C C . LEU B 1 360 ? 18.516 -21.734 -23.047 1 86.38 360 LEU B C 1
ATOM 8433 O O . LEU B 1 360 ? 18.891 -20.578 -22.812 1 86.38 360 LEU B O 1
ATOM 8437 N N . LEU B 1 361 ? 17.953 -22.484 -22.203 1 87.38 361 LEU B N 1
ATOM 8438 C CA . LEU B 1 361 ? 17.703 -21.984 -20.844 1 87.38 361 LEU B CA 1
ATOM 8439 C C . LEU B 1 361 ? 19.016 -21.703 -20.125 1 87.38 361 LEU B C 1
ATOM 8441 O O . LEU B 1 361 ? 19.172 -20.656 -19.5 1 87.38 361 LEU B O 1
ATOM 8445 N N . ILE B 1 362 ? 19.938 -22.516 -20.266 1 87.19 362 ILE B N 1
ATOM 8446 C CA . ILE B 1 362 ? 21.188 -22.391 -19.516 1 87.19 362 ILE B CA 1
ATOM 8447 C C . ILE B 1 362 ? 22.031 -21.281 -20.125 1 87.19 362 ILE B C 1
ATOM 8449 O O . ILE B 1 362 ? 22.609 -20.469 -19.406 1 87.19 362 ILE B O 1
ATOM 8453 N N . ILE B 1 363 ? 22.031 -21.188 -21.422 1 87.75 363 ILE B N 1
ATOM 8454 C CA . ILE B 1 363 ? 22.797 -20.141 -22.094 1 87.75 363 ILE B CA 1
ATOM 8455 C C . ILE B 1 363 ? 22.188 -18.781 -21.812 1 87.75 363 ILE B C 1
ATOM 8457 O O . ILE B 1 363 ? 22.906 -17.812 -21.516 1 87.75 363 ILE B O 1
ATOM 8461 N N . MET B 1 364 ? 20.938 -18.75 -21.844 1 85.19 364 MET B N 1
ATOM 8462 C CA . MET B 1 364 ? 20.266 -17.484 -21.578 1 85.19 364 MET B CA 1
ATOM 8463 C C . MET B 1 364 ? 20.453 -17.062 -20.125 1 85.19 364 MET B C 1
ATOM 8465 O O . MET B 1 364 ? 20.594 -15.883 -19.812 1 85.19 364 MET B O 1
ATOM 8469 N N . ALA B 1 365 ? 20.406 -18.031 -19.281 1 86.62 365 ALA B N 1
ATOM 8470 C CA . ALA B 1 365 ? 20.641 -17.719 -17.875 1 86.62 365 ALA B CA 1
ATOM 8471 C C . ALA B 1 365 ? 22.016 -17.094 -17.672 1 86.62 365 ALA B C 1
ATOM 8473 O O . ALA B 1 365 ? 22.156 -16.125 -16.938 1 86.62 365 ALA B O 1
ATOM 8474 N N . PHE B 1 366 ? 22.969 -17.578 -18.328 1 90.12 366 PHE B N 1
ATOM 8475 C CA . PHE B 1 366 ? 24.328 -17.078 -18.203 1 90.12 366 PHE B CA 1
ATOM 8476 C C . PHE B 1 366 ? 24.438 -15.68 -18.812 1 90.12 366 PHE B C 1
ATOM 8478 O O . PHE B 1 366 ? 25.031 -14.781 -18.203 1 90.12 366 PHE B O 1
ATOM 8485 N N . LEU B 1 367 ? 23.859 -15.508 -19.938 1 87.69 367 LEU B N 1
ATOM 8486 C CA . LEU B 1 367 ? 23.922 -14.219 -20.594 1 87.69 367 LEU B CA 1
ATOM 8487 C C . LEU B 1 367 ? 23.203 -13.148 -19.797 1 87.69 367 LEU B C 1
ATOM 8489 O O . LEU B 1 367 ? 23.672 -12.008 -19.703 1 87.69 367 LEU B O 1
ATOM 8493 N N . LEU B 1 368 ? 22.172 -13.547 -19.234 1 84.62 368 LEU B N 1
ATOM 8494 C CA . LEU B 1 368 ? 21.406 -12.578 -18.453 1 84.62 368 LEU B CA 1
ATOM 8495 C C . LEU B 1 368 ? 22.141 -12.219 -17.172 1 84.62 368 LEU B C 1
ATOM 8497 O O . LEU B 1 368 ? 22.125 -11.062 -16.75 1 84.62 368 LEU B O 1
ATOM 8501 N N . GLU B 1 369 ? 22.766 -13.133 -16.578 1 88.06 369 GLU B N 1
ATOM 8502 C CA . GLU B 1 369 ? 23.547 -12.844 -15.383 1 88.06 369 GLU B CA 1
ATOM 8503 C C . GLU B 1 369 ? 24.781 -12 -15.703 1 88.06 369 GLU B C 1
ATOM 8505 O O . GLU B 1 369 ? 25.125 -11.078 -14.961 1 88.06 369 GLU B O 1
ATOM 8510 N N . ALA B 1 370 ? 25.359 -12.297 -16.734 1 88.44 370 ALA B N 1
ATOM 8511 C CA . ALA B 1 370 ? 26.5 -11.492 -17.172 1 88.44 370 ALA B CA 1
ATOM 8512 C C . ALA B 1 370 ? 26.062 -10.078 -17.531 1 88.44 370 ALA B C 1
ATOM 8514 O O . ALA B 1 370 ? 26.734 -9.109 -17.203 1 88.44 370 ALA B O 1
ATOM 8515 N N . GLY B 1 371 ? 24.906 -10.039 -18.156 1 81.94 371 GLY B N 1
ATOM 8516 C CA . GLY B 1 371 ? 24.359 -8.734 -18.484 1 81.94 371 GLY B CA 1
ATOM 8517 C C . GLY B 1 371 ? 24 -7.906 -17.266 1 81.94 371 GLY B C 1
ATOM 8518 O O . GLY B 1 371 ? 24.234 -6.695 -17.234 1 81.94 371 GLY B O 1
ATOM 8519 N N . SER B 1 372 ? 23.484 -8.547 -16.312 1 82.06 372 SER B N 1
ATOM 8520 C CA . SER B 1 372 ? 23.125 -7.848 -15.078 1 82.06 372 SER B CA 1
ATOM 8521 C C . SER B 1 372 ? 24.375 -7.316 -14.367 1 82.06 372 SER B C 1
ATOM 8523 O O . SER B 1 372 ? 24.344 -6.242 -13.766 1 82.06 372 SER B O 1
ATOM 8525 N N . LEU B 1 373 ? 25.422 -8.008 -14.43 1 85.5 373 LEU B N 1
ATOM 8526 C CA . LEU B 1 373 ? 26.672 -7.551 -13.828 1 85.5 373 LEU B CA 1
ATOM 8527 C C . LEU B 1 373 ? 27.219 -6.34 -14.578 1 85.5 373 LEU B C 1
ATOM 8529 O O . LEU B 1 373 ? 27.656 -5.367 -13.961 1 85.5 373 LEU B O 1
ATOM 8533 N N . ILE B 1 374 ? 27.109 -6.422 -15.844 1 83.94 374 ILE B N 1
ATOM 8534 C CA . ILE B 1 374 ? 27.594 -5.312 -16.672 1 83.94 374 ILE B CA 1
ATOM 8535 C C . ILE B 1 374 ? 26.734 -4.078 -16.422 1 83.94 374 ILE B C 1
ATOM 8537 O O . ILE B 1 374 ? 27.25 -2.963 -16.312 1 83.94 374 ILE B O 1
ATOM 8541 N N . GLU B 1 375 ? 25.484 -4.297 -16.234 1 80.69 375 GLU B N 1
ATOM 8542 C CA . GLU B 1 375 ? 24.578 -3.189 -15.938 1 80.69 375 GLU B CA 1
ATOM 8543 C C . GLU B 1 375 ? 24.906 -2.553 -14.594 1 80.69 375 GLU B C 1
ATOM 8545 O O . GLU B 1 375 ? 24.828 -1.332 -14.438 1 80.69 375 GLU B O 1
ATOM 8550 N N . SER B 1 376 ? 25.203 -3.332 -13.672 1 84.06 376 SER B N 1
ATOM 8551 C CA . SER B 1 376 ? 25.547 -2.82 -12.352 1 84.06 376 SER B CA 1
ATOM 8552 C C . SER B 1 376 ? 26.828 -2.008 -12.383 1 84.06 376 SER B C 1
ATOM 8554 O O . SER B 1 376 ? 26.953 -0.99 -11.695 1 84.06 376 SER B O 1
ATOM 8556 N N . ILE B 1 377 ? 27.719 -2.434 -13.234 1 84.25 377 ILE B N 1
ATOM 8557 C CA . ILE B 1 377 ? 29 -1.747 -13.328 1 84.25 377 ILE B CA 1
ATOM 8558 C C . ILE B 1 377 ? 28.828 -0.436 -14.094 1 84.25 377 ILE B C 1
ATOM 8560 O O . ILE B 1 377 ? 29.484 0.562 -13.781 1 84.25 377 ILE B O 1
ATOM 8564 N N . LEU B 1 378 ? 27.891 -0.44 -14.945 1 82.75 378 LEU B N 1
ATOM 8565 C CA . LEU B 1 378 ? 27.672 0.751 -15.758 1 82.75 378 LEU B CA 1
ATOM 8566 C C . LEU B 1 378 ? 26.594 1.646 -15.133 1 82.75 378 LEU B C 1
ATOM 8568 O O . LEU B 1 378 ? 26.188 2.637 -15.742 1 82.75 378 LEU B O 1
ATOM 8572 N N . SER B 1 379 ? 26.203 1.39 -14.008 1 82.88 379 SER B N 1
ATOM 8573 C CA . SER B 1 379 ? 25.156 2.166 -13.359 1 82.88 379 SER B CA 1
ATOM 8574 C C . SER B 1 379 ? 25.703 3.475 -12.797 1 82.88 379 SER B C 1
ATOM 8576 O O . SER B 1 379 ? 26.906 3.592 -12.531 1 82.88 379 SER B O 1
ATOM 8578 N N . LYS B 1 380 ? 24.828 4.449 -12.625 1 84.31 380 LYS B N 1
ATOM 8579 C CA . LYS B 1 380 ? 25.203 5.738 -12.047 1 84.31 380 LYS B CA 1
ATOM 8580 C C . LYS B 1 380 ? 25.672 5.582 -10.602 1 84.31 380 LYS B C 1
ATOM 8582 O O . LYS B 1 380 ? 26.594 6.277 -10.172 1 84.31 380 LYS B O 1
ATOM 8587 N N . ARG B 1 381 ? 25.109 4.691 -9.969 1 87.69 381 ARG B N 1
ATOM 8588 C CA . ARG B 1 381 ? 25.469 4.484 -8.57 1 87.69 381 ARG B CA 1
ATOM 8589 C C . ARG B 1 381 ? 26.891 3.963 -8.438 1 87.69 381 ARG B C 1
ATOM 8591 O O . ARG B 1 381 ? 27.609 4.32 -7.504 1 87.69 381 ARG B O 1
ATOM 8598 N N . PHE B 1 382 ? 27.266 3.119 -9.32 1 88.69 382 PHE B N 1
ATOM 8599 C CA . PHE B 1 382 ? 28.625 2.611 -9.281 1 88.69 382 PHE B CA 1
ATOM 8600 C C . PHE B 1 382 ? 29.625 3.719 -9.586 1 88.69 382 PHE B C 1
ATOM 8602 O O . PHE B 1 382 ? 30.703 3.779 -8.977 1 88.69 382 PHE B O 1
ATOM 8609 N N . LEU B 1 383 ? 29.281 4.578 -10.43 1 88.25 383 LEU B N 1
ATOM 8610 C CA . LEU B 1 383 ? 30.156 5.711 -10.75 1 88.25 383 LEU B CA 1
ATOM 8611 C C . LEU B 1 383 ? 30.344 6.605 -9.531 1 88.25 383 LEU B C 1
ATOM 8613 O O . LEU B 1 383 ? 31.438 7.152 -9.328 1 88.25 383 LEU B O 1
ATOM 8617 N N . VAL B 1 384 ? 29.266 6.738 -8.789 1 89.12 384 VAL B N 1
ATOM 8618 C CA . VAL B 1 384 ? 29.375 7.523 -7.566 1 89.12 384 VAL B CA 1
ATOM 8619 C C . VAL B 1 384 ? 30.312 6.836 -6.586 1 89.12 384 VAL B C 1
ATOM 8621 O O . VAL B 1 384 ? 31.141 7.492 -5.949 1 89.12 384 VAL B O 1
ATOM 8624 N N . GLN B 1 385 ? 30.297 5.559 -6.5 1 88.88 385 GLN B N 1
ATOM 8625 C CA . GLN B 1 385 ? 31.141 4.809 -5.574 1 88.88 385 GLN B CA 1
ATOM 8626 C C . GLN B 1 385 ? 32.625 4.914 -5.957 1 88.88 385 GLN B C 1
ATOM 8628 O O . GLN B 1 385 ? 33.469 5.031 -5.09 1 88.88 385 GLN B O 1
ATOM 8633 N N . ILE B 1 386 ? 32.844 4.895 -7.23 1 88.69 386 ILE B N 1
ATOM 8634 C CA . ILE B 1 386 ? 34.219 4.969 -7.715 1 88.69 386 ILE B CA 1
ATOM 8635 C C . ILE B 1 386 ? 34.688 6.414 -7.652 1 88.69 386 ILE B C 1
ATOM 8637 O O . ILE B 1 386 ? 35.875 6.664 -7.398 1 88.69 386 ILE B O 1
ATOM 8641 N N . GLY B 1 387 ? 33.781 7.281 -7.84 1 87.75 387 GLY B N 1
ATOM 8642 C CA . GLY B 1 387 ? 34.156 8.695 -7.863 1 87.75 387 GLY B CA 1
ATOM 8643 C C . GLY B 1 387 ? 34.594 9.219 -6.52 1 87.75 387 GLY B C 1
ATOM 8644 O O . GLY B 1 387 ? 35.406 10.141 -6.449 1 87.75 387 GLY B O 1
ATOM 8645 N N . ILE B 1 388 ? 34.125 8.664 -5.477 1 86.69 388 ILE B N 1
ATOM 8646 C CA . ILE B 1 388 ? 34.438 9.125 -4.129 1 86.69 388 ILE B CA 1
ATOM 8647 C C . ILE B 1 388 ? 35.75 8.516 -3.664 1 86.69 388 ILE B C 1
ATOM 8649 O O . ILE B 1 388 ? 36.438 9.094 -2.818 1 86.69 388 ILE B O 1
ATOM 8653 N N . ARG B 1 389 ? 36.188 7.445 -4.238 1 87.44 389 ARG B N 1
ATOM 8654 C CA . ARG B 1 389 ? 37.375 6.734 -3.787 1 87.44 389 ARG B CA 1
ATOM 8655 C C . ARG B 1 389 ? 38.625 7.312 -4.422 1 87.44 389 ARG B C 1
ATOM 8657 O O . ARG B 1 389 ? 38.625 7.66 -5.605 1 87.44 389 ARG B O 1
ATOM 8664 N N . LYS B 1 390 ? 39.562 7.352 -3.504 1 84.75 390 LYS B N 1
ATOM 8665 C CA . LYS B 1 390 ? 40.844 7.855 -3.965 1 84.75 390 LYS B CA 1
ATOM 8666 C C . LYS B 1 390 ? 41.719 6.715 -4.457 1 84.75 390 LYS B C 1
ATOM 8668 O O . LYS B 1 390 ? 41.594 5.574 -4.016 1 84.75 390 LYS B O 1
ATOM 8673 N N . GLY B 1 391 ? 42.406 6.824 -5.633 1 86.06 391 GLY B N 1
ATOM 8674 C CA . GLY B 1 391 ? 43.344 5.824 -6.125 1 86.06 391 GLY B CA 1
ATOM 8675 C C . GLY B 1 391 ? 43.469 5.816 -7.641 1 86.06 391 GLY B C 1
ATOM 8676 O O . GLY B 1 391 ? 42.5 6.117 -8.344 1 86.06 391 GLY B O 1
ATOM 8677 N N . LYS B 1 392 ? 44.594 5.504 -8.055 1 87.62 392 LYS B N 1
ATOM 8678 C CA . LYS B 1 392 ? 44.906 5.527 -9.484 1 87.62 392 LYS B CA 1
ATOM 8679 C C . LYS B 1 392 ? 44.125 4.449 -10.227 1 87.62 392 LYS B C 1
ATOM 8681 O O . LYS B 1 392 ? 43.656 4.672 -11.352 1 87.62 392 LYS B O 1
ATOM 8686 N N . MET B 1 393 ? 43.938 3.363 -9.562 1 89.81 393 MET B N 1
ATOM 8687 C CA . MET B 1 393 ? 43.219 2.27 -10.211 1 89.81 393 MET B CA 1
ATOM 8688 C C . MET B 1 393 ? 41.75 2.631 -10.43 1 89.81 393 MET B C 1
ATOM 8690 O O . MET B 1 393 ? 41.188 2.309 -11.469 1 89.81 393 MET B O 1
ATOM 8694 N N . TRP B 1 394 ? 41.25 3.277 -9.5 1 89.38 394 TRP B N 1
ATOM 8695 C CA . TRP B 1 394 ? 39.844 3.682 -9.602 1 89.38 394 TRP B CA 1
ATOM 8696 C C . TRP B 1 394 ? 39.656 4.75 -10.672 1 89.38 394 TRP B C 1
ATOM 8698 O O . TRP B 1 394 ? 38.625 4.77 -11.367 1 89.38 394 TRP B O 1
ATOM 8708 N N . ARG B 1 395 ? 40.625 5.5 -10.883 1 88.56 395 ARG B N 1
ATOM 8709 C CA . ARG B 1 395 ? 40.562 6.543 -11.906 1 88.56 395 ARG B CA 1
ATOM 8710 C C . ARG B 1 395 ? 40.625 5.949 -13.305 1 88.56 395 ARG B C 1
ATOM 8712 O O . ARG B 1 395 ? 39.969 6.418 -14.227 1 88.56 395 ARG B O 1
ATOM 8719 N N . LEU B 1 396 ? 41.438 4.949 -13.391 1 88.88 396 LEU B N 1
ATOM 8720 C CA . LEU B 1 396 ? 41.531 4.258 -14.672 1 88.88 396 LEU B CA 1
ATOM 8721 C C . LEU B 1 396 ? 40.188 3.59 -15.031 1 88.88 396 LEU B C 1
ATOM 8723 O O . LEU 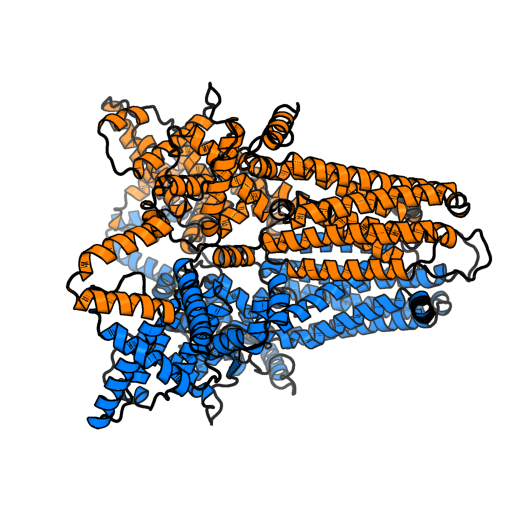B 1 396 ? 39.75 3.67 -16.172 1 88.88 396 LEU B O 1
ATOM 8727 N N . LEU B 1 397 ? 39.656 2.994 -14.016 1 87.06 397 LEU B N 1
ATOM 8728 C CA . LEU B 1 397 ? 38.375 2.354 -14.234 1 87.06 397 LEU B CA 1
ATOM 8729 C C . LEU B 1 397 ? 37.312 3.385 -14.602 1 87.06 397 LEU B C 1
ATOM 8731 O O . LEU B 1 397 ? 36.469 3.145 -15.484 1 87.06 397 LEU B O 1
ATOM 8735 N N . GLU B 1 398 ? 37.312 4.445 -13.906 1 87.62 398 GLU B N 1
ATOM 8736 C CA . GLU B 1 398 ? 36.375 5.539 -14.195 1 87.62 398 GLU B CA 1
ATOM 8737 C C . GLU B 1 398 ? 36.562 6.035 -15.633 1 87.62 398 GLU B C 1
ATOM 8739 O O . GLU B 1 398 ? 35.562 6.234 -16.344 1 87.62 398 GLU B O 1
ATOM 8744 N N . GLY B 1 399 ? 37.812 6.211 -16 1 83.25 399 GLY B N 1
ATOM 8745 C CA . GLY B 1 399 ? 38.094 6.652 -17.359 1 83.25 399 GLY B CA 1
ATOM 8746 C C . GLY B 1 399 ? 37.594 5.684 -18.422 1 83.25 399 GLY B C 1
ATOM 8747 O O . GLY B 1 399 ? 37.094 6.098 -19.453 1 83.25 399 GLY B O 1
ATOM 8748 N N . PHE B 1 400 ? 37.656 4.473 -18.109 1 83.5 400 PHE B N 1
ATOM 8749 C CA . PHE B 1 400 ? 37.219 3.439 -19.031 1 83.5 400 PHE B CA 1
ATOM 8750 C C . PHE B 1 400 ? 35.688 3.443 -19.156 1 83.5 400 PHE B C 1
ATOM 8752 O O . PHE B 1 400 ? 35.156 3.33 -20.266 1 83.5 400 PHE B O 1
ATOM 8759 N N . ILE B 1 401 ? 35.031 3.58 -18.062 1 82.94 401 ILE B N 1
ATOM 8760 C CA . ILE B 1 401 ? 33.562 3.516 -18.047 1 82.94 401 ILE B CA 1
ATOM 8761 C C . ILE B 1 401 ? 32.969 4.754 -18.719 1 82.94 401 ILE B C 1
ATOM 8763 O O . ILE B 1 401 ? 32 4.66 -19.469 1 82.94 401 ILE B O 1
ATOM 8767 N N . VAL B 1 402 ? 33.562 5.887 -18.5 1 77.31 402 VAL B N 1
ATOM 8768 C CA . VAL B 1 402 ? 33.062 7.141 -19.047 1 77.31 402 VAL B CA 1
ATOM 8769 C C . VAL B 1 402 ? 33.281 7.168 -20.562 1 77.31 402 VAL B C 1
ATOM 8771 O O . VAL B 1 402 ? 32.469 7.773 -21.297 1 77.31 402 VAL B O 1
ATOM 8774 N N . ARG B 1 403 ? 34.344 6.508 -21.188 1 75.06 403 ARG B N 1
ATOM 8775 C CA . ARG B 1 403 ? 34.656 6.527 -22.609 1 75.06 403 ARG B CA 1
ATOM 8776 C C . ARG B 1 403 ? 33.844 5.484 -23.359 1 75.06 403 ARG B C 1
ATOM 8778 O O . ARG B 1 403 ? 33.781 5.527 -24.594 1 75.06 403 ARG B O 1
ATOM 8785 N N . LEU B 1 404 ? 33.5 4.414 -22.781 1 68.75 404 LEU B N 1
ATOM 8786 C CA . LEU B 1 404 ? 32.688 3.404 -23.484 1 68.75 404 LEU B CA 1
ATOM 8787 C C . LEU B 1 404 ? 31.516 4.039 -24.188 1 68.75 404 LEU B C 1
ATOM 8789 O O . LEU B 1 404 ? 30.781 4.844 -23.609 1 68.75 404 LEU B O 1
ATOM 8793 N N . PRO B 1 405 ? 31.688 3.91 -25.734 1 46.72 405 PRO B N 1
ATOM 8794 C CA . PRO B 1 405 ? 30.641 4.379 -26.656 1 46.72 405 PRO B CA 1
ATOM 8795 C C . PRO B 1 405 ? 29.281 3.762 -26.375 1 46.72 405 PRO B C 1
ATOM 8797 O O . PRO B 1 405 ? 29.203 2.6 -25.969 1 46.72 405 PRO B O 1
ATOM 8800 N N . GLY B 1 406 ? 28.172 4.438 -26.016 1 45.25 406 GLY B N 1
ATOM 8801 C CA . GLY B 1 406 ? 26.844 3.949 -25.703 1 45.25 406 GLY B CA 1
ATOM 8802 C C . GLY B 1 406 ? 26.422 4.199 -24.266 1 45.25 406 GLY B C 1
ATOM 8803 O O . GLY B 1 406 ? 25.453 3.625 -23.797 1 45.25 406 GLY B O 1
ATOM 8804 N N . ARG B 1 407 ? 27.406 4.492 -23.703 1 47 407 ARG B N 1
ATOM 8805 C CA . ARG B 1 407 ? 27.047 5.074 -22.422 1 47 407 ARG B CA 1
ATOM 8806 C C . ARG B 1 407 ? 25.672 5.707 -22.469 1 47 407 ARG B C 1
ATOM 8808 O O . ARG B 1 407 ? 25.281 6.453 -21.562 1 47 407 ARG B O 1
ATOM 8815 N N . CYS B 1 408 ? 25.141 5.863 -23.547 1 40.62 408 CYS B N 1
ATOM 8816 C CA . CYS B 1 408 ? 23.703 5.941 -23.703 1 40.62 408 CYS B CA 1
ATOM 8817 C C . CYS B 1 408 ? 22.984 5.02 -22.734 1 40.62 408 CYS B C 1
ATOM 8819 O O . CYS B 1 408 ? 21.781 5.164 -22.484 1 40.62 408 CYS B O 1
ATOM 8821 N N . ILE B 1 409 ? 23.5 3.781 -22.75 1 38.97 409 ILE B N 1
ATOM 8822 C CA . ILE B 1 409 ? 22.734 2.93 -21.844 1 38.97 409 ILE B CA 1
ATOM 8823 C C . ILE B 1 409 ? 22.656 3.582 -20.469 1 38.97 409 ILE B C 1
ATOM 8825 O O . ILE B 1 409 ? 21.609 3.57 -19.828 1 38.97 409 ILE B O 1
ATOM 8829 N N . ILE B 1 410 ? 23.938 3.74 -19.766 1 39.09 410 ILE B N 1
ATOM 8830 C CA . ILE B 1 410 ? 23.828 4.273 -18.406 1 39.09 410 ILE B CA 1
ATOM 8831 C C . ILE B 1 410 ? 23.516 5.77 -18.469 1 39.09 410 ILE B C 1
ATOM 8833 O O . ILE B 1 410 ? 22.672 6.258 -17.703 1 39.09 410 ILE B O 1
ATOM 8837 N N . THR B 1 411 ? 24.609 6.594 -19.031 1 38.94 411 THR B N 1
ATOM 8838 C CA . THR B 1 411 ? 24.578 8.039 -18.844 1 38.94 411 THR B CA 1
ATOM 8839 C C . THR B 1 411 ? 23.578 8.688 -19.797 1 38.94 411 THR B C 1
ATOM 8841 O O . THR B 1 411 ? 23.172 9.828 -19.594 1 38.94 411 THR B O 1
ATOM 8844 N N . ARG B 1 412 ? 23.938 8.32 -21.156 1 38.38 412 ARG B N 1
ATOM 8845 C CA . ARG B 1 412 ? 22.984 9.219 -21.781 1 38.38 412 ARG B CA 1
ATOM 8846 C C . ARG B 1 412 ? 21.578 8.977 -21.25 1 38.38 412 ARG B C 1
ATOM 8848 O O . ARG B 1 412 ? 20.797 8.227 -21.859 1 38.38 412 ARG B O 1
ATOM 8855 N N . ASP B 1 413 ? 21.5 8.219 -20.25 1 43.97 413 ASP B N 1
ATOM 8856 C CA . ASP B 1 413 ? 20.344 8.297 -19.375 1 43.97 413 ASP B CA 1
ATOM 8857 C C . ASP B 1 413 ? 19.422 9.453 -19.766 1 43.97 413 ASP B C 1
ATOM 8859 O O . ASP B 1 413 ? 19.703 10.609 -19.438 1 43.97 413 ASP B O 1
ATOM 8863 N N . LYS B 1 414 ? 19.234 9.414 -20.875 1 49.72 414 LYS B N 1
ATOM 8864 C CA . LYS B 1 414 ? 18.219 10.445 -21.109 1 49.72 414 LYS B CA 1
ATOM 8865 C C . LYS B 1 414 ? 17.406 10.734 -19.859 1 49.72 414 LYS B C 1
ATOM 8867 O O . LYS B 1 414 ? 16.844 9.82 -19.266 1 49.72 414 LYS B O 1
ATOM 8872 N N . ASN B 1 415 ? 18.266 11.414 -19.062 1 56.91 415 ASN B N 1
ATOM 8873 C CA . ASN B 1 415 ? 17.516 11.938 -17.922 1 56.91 415 ASN B CA 1
ATOM 8874 C C . ASN B 1 415 ? 16.016 11.945 -18.203 1 56.91 415 ASN B C 1
ATOM 8876 O O . ASN B 1 415 ? 15.594 12.148 -19.344 1 56.91 415 ASN B O 1
ATOM 8880 N N . PRO B 1 416 ? 15.445 11.234 -17.359 1 66.62 416 PRO B N 1
ATOM 8881 C CA . PRO B 1 416 ? 13.992 11.25 -17.562 1 66.62 416 PRO B CA 1
ATOM 8882 C C . PRO B 1 416 ? 13.477 12.617 -18 1 66.62 416 PRO B C 1
ATOM 8884 O O . PRO B 1 416 ? 13.977 13.648 -17.547 1 66.62 416 PRO B O 1
ATOM 8887 N N . THR B 1 417 ? 12.891 12.531 -19.188 1 72.62 417 THR B N 1
ATOM 8888 C CA . THR B 1 417 ? 12.234 13.75 -19.641 1 72.62 417 THR B CA 1
ATOM 8889 C C . THR B 1 417 ? 11.055 14.094 -18.734 1 72.62 417 THR B C 1
ATOM 8891 O O . THR B 1 417 ? 10.297 13.219 -18.328 1 72.62 417 THR B O 1
ATOM 8894 N N . LEU B 1 418 ? 11.188 15.328 -18.281 1 83.19 418 LEU B N 1
ATOM 8895 C CA . LEU B 1 418 ? 10.055 15.789 -17.484 1 83.19 418 LEU B CA 1
ATOM 8896 C C . LEU B 1 418 ? 8.844 16.062 -18.375 1 83.19 418 LEU B C 1
ATOM 8898 O O . LEU B 1 418 ? 8.945 16.812 -19.359 1 83.19 418 LEU B O 1
ATOM 8902 N N . LYS B 1 419 ? 7.848 15.359 -18.188 1 84.25 419 LYS B N 1
ATOM 8903 C CA . LYS B 1 419 ? 6.59 15.609 -18.875 1 84.25 419 LYS B CA 1
ATOM 8904 C C . LYS B 1 419 ? 5.566 16.266 -17.953 1 84.25 419 LYS B C 1
ATOM 8906 O O . LYS B 1 419 ? 5.23 15.703 -16.906 1 84.25 419 LYS B O 1
ATOM 8911 N N . ILE B 1 420 ? 5.121 17.422 -18.375 1 89.94 420 ILE B N 1
ATOM 8912 C CA . ILE B 1 420 ? 4.164 18.172 -17.562 1 89.94 420 ILE B CA 1
ATOM 8913 C C . ILE B 1 420 ? 2.754 17.969 -18.109 1 89.94 420 ILE B C 1
ATOM 8915 O O . ILE B 1 420 ? 2.473 18.312 -19.266 1 89.94 420 ILE B O 1
ATOM 8919 N N . GLY B 1 421 ? 1.884 17.391 -17.312 1 88.88 421 GLY B N 1
ATOM 8920 C CA . GLY B 1 421 ? 0.511 17.172 -17.719 1 88.88 421 GLY B CA 1
ATOM 8921 C C . GLY B 1 421 ? -0.277 18.453 -17.922 1 88.88 421 GLY B C 1
ATOM 8922 O O . GLY B 1 421 ? -0.112 19.406 -17.156 1 88.88 421 GLY B O 1
ATOM 8923 N N . GLN B 1 422 ? -1.094 18.438 -19.016 1 90.56 422 GLN B N 1
ATOM 8924 C CA . GLN B 1 422 ? -1.951 19.578 -19.312 1 90.56 422 GLN B CA 1
ATOM 8925 C C . GLN B 1 422 ? -3.412 19.141 -19.438 1 90.56 422 GLN B C 1
ATOM 8927 O O . GLN B 1 422 ? -3.715 18.109 -20.031 1 90.56 422 GLN B O 1
ATOM 8932 N N . PHE B 1 423 ? -4.238 19.891 -18.734 1 90.75 423 PHE B N 1
ATOM 8933 C CA . PHE B 1 423 ? -5.672 19.625 -18.781 1 90.75 423 PHE B CA 1
ATOM 8934 C C . PHE B 1 423 ? -6.461 20.922 -18.891 1 90.75 423 PHE B C 1
ATOM 8936 O O . PHE B 1 423 ? -6.191 21.891 -18.156 1 90.75 423 PHE B O 1
ATOM 8943 N N . SER B 1 424 ? -7.387 20.906 -19.891 1 87.81 424 SER B N 1
ATOM 8944 C CA . SER B 1 424 ? -8.289 22.047 -20.016 1 87.81 424 SER B CA 1
ATOM 8945 C C . SER B 1 424 ? -9.727 21.641 -19.703 1 87.81 424 SER B C 1
ATOM 8947 O O . SER B 1 424 ? -10.25 20.672 -20.25 1 87.81 424 SER B O 1
ATOM 8949 N N . LEU B 1 425 ? -10.359 22.359 -18.844 1 85 425 LEU B N 1
ATOM 8950 C CA . LEU B 1 425 ? -11.672 22.016 -18.297 1 85 425 LEU B CA 1
ATOM 8951 C C . LEU B 1 425 ? -12.758 22.203 -19.359 1 85 425 LEU B C 1
ATOM 8953 O O . LEU B 1 425 ? -13.633 21.344 -19.516 1 85 425 LEU B O 1
ATOM 8957 N N . LEU B 1 426 ? -12.773 23.297 -20.109 1 81.25 426 LEU B N 1
ATOM 8958 C CA . LEU B 1 426 ? -13.875 23.656 -21 1 81.25 426 LEU B CA 1
ATOM 8959 C C . LEU B 1 426 ? -13.984 22.656 -22.156 1 81.25 426 LEU B C 1
ATOM 8961 O O . LEU B 1 426 ? -15.055 22.094 -22.391 1 81.25 426 LEU B O 1
ATOM 8965 N N . PRO B 1 427 ? -12.844 22.422 -22.734 1 79.31 427 PRO B N 1
ATOM 8966 C CA . PRO B 1 427 ? -12.945 21.406 -23.781 1 79.31 427 PRO B CA 1
ATOM 8967 C C . PRO B 1 427 ? -13.336 20.031 -23.234 1 79.31 427 PRO B C 1
ATOM 8969 O O . PRO B 1 427 ? -14.031 19.266 -23.922 1 79.31 427 PRO B O 1
ATOM 8972 N N . TYR B 1 428 ? -12.938 19.703 -22.125 1 82.38 428 TYR B N 1
ATOM 8973 C CA . TYR B 1 428 ? -13.289 18.438 -21.5 1 82.38 428 TYR B CA 1
ATOM 8974 C C . TYR B 1 428 ? -14.789 18.344 -21.234 1 82.38 428 TYR B C 1
ATOM 8976 O O . TYR B 1 428 ? -15.422 17.344 -21.578 1 82.38 428 TYR B O 1
ATOM 8984 N N . CYS B 1 429 ? -15.312 19.312 -20.609 1 79.75 429 CYS B N 1
ATOM 8985 C CA . CYS B 1 429 ? -16.734 19.312 -20.281 1 79.75 429 CYS B CA 1
ATOM 8986 C C . CYS B 1 429 ? -17.578 19.344 -21.547 1 79.75 429 CYS B C 1
ATOM 8988 O O . CYS B 1 429 ? -18.656 18.734 -21.594 1 79.75 429 CYS B O 1
ATOM 8990 N N . PHE B 1 430 ? -17.141 20.047 -22.578 1 78 430 PHE B N 1
ATOM 8991 C CA . PHE B 1 430 ? -17.859 20.109 -23.844 1 78 430 PHE B CA 1
ATOM 8992 C C . PHE B 1 430 ? -17.969 18.719 -24.469 1 78 430 PHE B C 1
ATOM 8994 O O . PHE B 1 430 ? -19.047 18.297 -24.875 1 78 430 PHE B O 1
ATOM 9001 N N . ASN B 1 431 ? -16.891 18.094 -24.484 1 75.44 431 ASN B N 1
ATOM 9002 C CA . ASN B 1 431 ? -16.859 16.781 -25.109 1 75.44 431 ASN B CA 1
ATOM 9003 C C . ASN B 1 431 ? -17.594 15.742 -24.25 1 75.44 431 ASN B C 1
ATOM 9005 O O . ASN B 1 431 ? -18.172 14.789 -24.781 1 75.44 431 ASN B O 1
ATOM 9009 N N . ASP B 1 432 ? -17.469 15.922 -22.984 1 73.5 432 ASP B N 1
ATOM 9010 C CA . ASP B 1 432 ? -18.156 15.016 -22.062 1 73.5 432 ASP B CA 1
ATOM 9011 C C . ASP B 1 432 ? -19.672 15.133 -22.234 1 73.5 432 ASP B C 1
ATOM 9013 O O . ASP B 1 432 ? -20.391 14.141 -22.109 1 73.5 432 ASP B O 1
ATOM 9017 N N . SER B 1 433 ? -20.172 16.328 -22.531 1 70.19 433 SER B N 1
ATOM 9018 C CA . SER B 1 433 ? -21.594 16.578 -22.672 1 70.19 433 SER B CA 1
ATOM 9019 C C . SER B 1 433 ? -22.109 16.094 -24.031 1 70.19 433 SER B C 1
ATOM 9021 O O . SER B 1 433 ? -23.234 15.602 -24.141 1 70.19 433 SER B O 1
ATOM 9023 N N . LYS B 1 434 ? -21.359 16.422 -25.125 1 66.94 434 LYS B N 1
ATOM 9024 C CA . LYS B 1 434 ? -21.875 16.141 -26.469 1 66.94 434 LYS B CA 1
ATOM 9025 C C . LYS B 1 434 ? -21.656 14.688 -26.844 1 66.94 434 LYS B C 1
ATOM 9027 O O . LYS B 1 434 ? -22.453 14.109 -27.594 1 66.94 434 LYS B O 1
ATOM 9032 N N . GLN B 1 435 ? -20.484 14.414 -26.844 1 55.59 435 GLN B N 1
ATOM 9033 C CA . GLN B 1 435 ? -20.078 13.211 -27.562 1 55.59 435 GLN B CA 1
ATOM 9034 C C . GLN B 1 435 ? -20.766 11.969 -27 1 55.59 435 GLN B C 1
ATOM 9036 O O . GLN B 1 435 ? -21.422 12.039 -25.953 1 55.59 435 GLN B O 1
ATOM 9041 N N . ASN B 1 436 ? -20.031 10.844 -26.422 1 54.78 436 ASN B N 1
ATOM 9042 C CA . ASN B 1 436 ? -20.047 9.383 -26.438 1 54.78 436 ASN B CA 1
ATOM 9043 C C . ASN B 1 436 ? -21.016 8.828 -25.391 1 54.78 436 ASN B C 1
ATOM 9045 O O . ASN B 1 436 ? -20.594 8.438 -24.297 1 54.78 436 ASN B O 1
ATOM 9049 N N . ALA B 1 437 ? -22.203 9.289 -25.609 1 61.12 437 ALA B N 1
ATOM 9050 C CA . ALA B 1 437 ? -23.25 9.023 -24.609 1 61.12 437 ALA B CA 1
ATOM 9051 C C . ALA B 1 437 ? -23.266 7.555 -24.203 1 61.12 437 ALA B C 1
ATOM 9053 O O . ALA B 1 437 ? -23.188 7.23 -23.016 1 61.12 437 ALA B O 1
ATOM 9054 N N . PRO B 1 438 ? -23.672 6.797 -25.297 1 67.38 438 PRO B N 1
ATOM 9055 C CA . PRO B 1 438 ? -23.938 5.441 -24.812 1 67.38 438 PRO B CA 1
ATOM 9056 C C . PRO B 1 438 ? -22.672 4.734 -24.328 1 67.38 438 PRO B C 1
ATOM 9058 O O . PRO B 1 438 ? -22.703 3.988 -23.344 1 67.38 438 PRO B O 1
ATOM 9061 N N . PHE B 1 439 ? -21.609 5.035 -25.125 1 74.5 439 PHE B N 1
ATOM 9062 C CA . PHE B 1 439 ? -20.359 4.367 -24.766 1 74.5 439 PHE B CA 1
ATOM 9063 C C . PHE B 1 439 ? -19.875 4.84 -23.391 1 74.5 439 PHE B C 1
ATOM 9065 O O . PHE B 1 439 ? -19.453 4.027 -22.562 1 74.5 439 PHE B O 1
ATOM 9072 N N . LYS B 1 440 ? -20.047 6.078 -23.219 1 73 440 LYS B N 1
ATOM 9073 C CA . LYS B 1 440 ? -19.609 6.625 -21.953 1 73 440 LYS B CA 1
ATOM 9074 C C . LYS B 1 440 ? -20.5 6.145 -20.797 1 73 440 LYS B C 1
ATOM 9076 O O . LYS B 1 440 ? -20.016 5.898 -19.703 1 73 440 LYS B O 1
ATOM 9081 N N . LYS B 1 441 ? -21.641 5.969 -21.188 1 72.5 441 LYS B N 1
ATOM 9082 C CA . LYS B 1 441 ? -22.547 5.41 -20.188 1 72.5 441 LYS B CA 1
ATOM 9083 C C . LYS B 1 441 ? -22.188 3.965 -19.859 1 72.5 441 LYS B C 1
ATOM 9085 O O . LYS B 1 441 ? -22.234 3.553 -18.703 1 72.5 441 LYS B O 1
ATOM 9090 N N . PHE B 1 442 ? -21.797 3.354 -20.938 1 74.44 442 PHE B N 1
ATOM 9091 C CA . PHE B 1 442 ? -21.359 1.973 -20.766 1 74.44 442 PHE B CA 1
ATOM 9092 C C . PHE B 1 442 ? -20.125 1.901 -19.875 1 74.44 442 PHE B C 1
ATOM 9094 O O . PHE B 1 442 ? -20.047 1.076 -18.969 1 74.44 442 PHE B O 1
ATOM 9101 N N . LEU B 1 443 ? -19.234 2.799 -20.141 1 75.31 443 LEU B N 1
ATOM 9102 C CA . LEU B 1 443 ? -18 2.824 -19.344 1 75.31 443 LEU B CA 1
ATOM 9103 C C . LEU B 1 443 ? -18.281 3.258 -17.906 1 75.31 443 LEU B C 1
ATOM 9105 O O . LEU B 1 443 ? -17.578 2.852 -16.984 1 75.31 443 LEU B O 1
ATOM 9109 N N . GLY B 1 444 ? -19.297 4.059 -17.828 1 70.44 444 GLY B N 1
ATOM 9110 C CA . GLY B 1 444 ? -19.703 4.539 -16.516 1 70.44 444 GLY B CA 1
ATOM 9111 C C . GLY B 1 444 ? -20.188 3.432 -15.602 1 70.44 444 GLY B C 1
ATOM 9112 O O . GLY B 1 444 ? -19.969 3.482 -14.383 1 70.44 444 GLY B O 1
ATOM 9113 N N . TYR B 1 445 ? -20.609 2.406 -16.312 1 64.56 445 TYR B N 1
ATOM 9114 C CA . TYR B 1 445 ? -21.094 1.273 -15.531 1 64.56 445 TYR B CA 1
ATOM 9115 C C . TYR B 1 445 ? -19.938 0.544 -14.852 1 64.56 445 TYR B C 1
ATOM 9117 O O . TYR B 1 445 ? -20.109 -0.015 -13.766 1 64.56 445 TYR B O 1
ATOM 9125 N N . PHE B 1 446 ? -18.797 0.696 -15.5 1 64.44 446 PHE B N 1
ATOM 9126 C CA . PHE B 1 446 ? -17.625 0.003 -14.969 1 64.44 446 PHE B CA 1
ATOM 9127 C C . PHE B 1 446 ? -16.688 0.982 -14.273 1 64.44 446 PHE B C 1
ATOM 9129 O O . PHE B 1 446 ? -15.555 0.631 -13.945 1 64.44 446 PHE B O 1
ATOM 9136 N N . ASP B 1 447 ? -17.094 2.207 -14.07 1 67.38 447 ASP B N 1
ATOM 9137 C CA . ASP B 1 447 ? -16.297 3.252 -13.43 1 67.38 447 ASP B CA 1
ATOM 9138 C C . ASP B 1 447 ? -14.992 3.494 -14.195 1 67.38 447 ASP B C 1
ATOM 9140 O O . ASP B 1 447 ? -13.938 3.674 -13.586 1 67.38 447 ASP B O 1
ATOM 9144 N N . LEU B 1 448 ? -15.086 3.305 -15.531 1 74.19 448 LEU B N 1
ATOM 9145 C CA . LEU B 1 448 ? -13.914 3.512 -16.375 1 74.19 448 LEU B CA 1
ATOM 9146 C C . LEU B 1 448 ? -14.039 4.805 -17.172 1 74.19 448 LEU B C 1
ATOM 9148 O O . LEU B 1 448 ? -13.219 5.074 -18.047 1 74.19 448 LEU B O 1
ATOM 9152 N N . LYS B 1 449 ? -15.055 5.48 -16.938 1 74.19 449 LYS B N 1
ATOM 9153 C CA . LYS B 1 449 ? -15.273 6.719 -17.672 1 74.19 449 LYS B CA 1
ATOM 9154 C C . LYS B 1 449 ? -14.141 7.707 -17.438 1 74.19 449 LYS B C 1
ATOM 9156 O O . LYS B 1 449 ? -13.633 8.312 -18.375 1 74.19 449 LYS B O 1
ATOM 9161 N N . GLN B 1 450 ? -13.766 7.844 -16.219 1 73.5 450 GLN B N 1
ATOM 9162 C CA . GLN B 1 450 ? -12.711 8.797 -15.898 1 73.5 450 GLN B CA 1
ATOM 9163 C C . GLN B 1 450 ? -11.383 8.375 -16.516 1 73.5 450 GLN B C 1
ATOM 9165 O O . GLN B 1 450 ? -10.609 9.219 -16.984 1 73.5 450 GLN B O 1
ATOM 9170 N N . PHE B 1 451 ? -11.148 7.152 -16.562 1 74.88 451 PHE B N 1
ATOM 9171 C CA . PHE B 1 451 ? -9.938 6.629 -17.172 1 74.88 451 PHE B CA 1
ATOM 9172 C C . PHE B 1 451 ? -9.898 6.949 -18.672 1 74.88 451 PHE B C 1
ATOM 9174 O O . PHE B 1 451 ? -8.875 7.41 -19.188 1 74.88 451 PHE B O 1
ATOM 9181 N N . TRP B 1 452 ? -11 6.711 -19.297 1 75 452 TRP B N 1
ATOM 9182 C CA . TRP B 1 452 ? -11.102 6.98 -20.734 1 75 452 TRP B CA 1
ATOM 9183 C C . TRP B 1 452 ? -10.953 8.477 -21.016 1 75 452 TRP B C 1
ATOM 9185 O O . TRP B 1 452 ? -10.25 8.867 -21.953 1 75 452 TRP B O 1
ATOM 9195 N N . ASN B 1 453 ? -11.539 9.219 -20.219 1 74.81 453 ASN B N 1
ATOM 9196 C CA . ASN B 1 453 ? -11.445 10.664 -20.391 1 74.81 453 ASN B CA 1
ATOM 9197 C C . ASN B 1 453 ? -10.023 11.164 -20.156 1 74.81 453 ASN B C 1
ATOM 9199 O O . ASN B 1 453 ? -9.547 12.055 -20.875 1 74.81 453 ASN B O 1
ATOM 9203 N N . ASN B 1 454 ? -9.375 10.602 -19.281 1 74.81 454 ASN B N 1
ATOM 9204 C CA . ASN B 1 454 ? -7.996 11.008 -19 1 74.81 454 ASN B CA 1
ATOM 9205 C C . ASN B 1 454 ? -7.066 10.648 -20.156 1 74.81 454 ASN B C 1
ATOM 9207 O O . ASN B 1 454 ? -6.129 11.391 -20.453 1 74.81 454 ASN B O 1
ATOM 9211 N N . LEU B 1 455 ? -7.387 9.633 -20.781 1 76.19 455 LEU B N 1
ATOM 9212 C CA . LEU B 1 455 ? -6.566 9.211 -21.906 1 76.19 455 LEU B CA 1
ATOM 9213 C C . LEU B 1 455 ? -6.746 10.148 -23.094 1 76.19 455 LEU B C 1
ATOM 9215 O O . LEU B 1 455 ? -5.789 10.43 -23.812 1 76.19 455 LEU B O 1
ATOM 9219 N N . ASN B 1 456 ? -7.895 10.664 -23.141 1 77.69 456 ASN B N 1
ATOM 9220 C CA . ASN B 1 456 ? -8.195 11.414 -24.359 1 77.69 456 ASN B CA 1
ATOM 9221 C C . ASN B 1 456 ? -7.965 12.906 -24.156 1 77.69 456 ASN B C 1
ATOM 9223 O O . ASN B 1 456 ? -7.699 13.625 -25.125 1 77.69 456 ASN B O 1
ATOM 9227 N N . TYR B 1 457 ? -7.996 13.336 -22.969 1 82 457 TYR B N 1
ATOM 9228 C CA . TYR B 1 457 ? -8.023 14.789 -22.844 1 82 457 TYR B CA 1
ATOM 9229 C C . TYR B 1 457 ? -6.785 15.289 -22.109 1 82 457 TYR B C 1
ATOM 9231 O O . TYR B 1 457 ? -6.637 16.5 -21.875 1 82 457 TYR B O 1
ATOM 9239 N N . ILE B 1 458 ? -5.945 14.422 -21.766 1 86.12 458 ILE B N 1
ATOM 9240 C CA . ILE B 1 458 ? -4.711 14.852 -21.109 1 86.12 458 ILE B CA 1
ATOM 9241 C C . ILE B 1 458 ? -3.582 14.906 -22.141 1 86.12 458 ILE B C 1
ATOM 9243 O O . ILE B 1 458 ? -3.352 13.945 -22.875 1 86.12 458 ILE B O 1
ATOM 9247 N N . SER B 1 459 ? -3.086 16.094 -22.281 1 86.56 459 SER B N 1
ATOM 9248 C CA . SER B 1 459 ? -1.895 16.266 -23.109 1 86.56 459 SER B CA 1
ATOM 9249 C C . SER B 1 459 ? -0.658 16.5 -22.25 1 86.56 459 SER B C 1
ATOM 9251 O O . SER B 1 459 ? -0.768 16.734 -21.047 1 86.56 459 SER B O 1
ATOM 9253 N N . ARG B 1 460 ? 0.572 16.359 -22.938 1 86.44 460 ARG B N 1
ATOM 9254 C CA . ARG B 1 460 ? 1.796 16.531 -22.156 1 86.44 460 ARG B CA 1
ATOM 9255 C C . ARG B 1 460 ? 2.803 17.406 -22.906 1 86.44 460 ARG B C 1
ATOM 9257 O O . ARG B 1 460 ? 2.924 17.312 -24.125 1 86.44 460 ARG B O 1
ATOM 9264 N N . ILE B 1 461 ? 3.396 18.266 -22.047 1 86.19 461 ILE B N 1
ATOM 9265 C CA . ILE B 1 461 ? 4.523 19.062 -22.516 1 86.19 461 ILE B CA 1
ATOM 9266 C C . ILE B 1 461 ? 5.836 18.406 -22.094 1 86.19 461 ILE B C 1
ATOM 9268 O O . ILE B 1 461 ? 6.008 18.047 -20.922 1 86.19 461 ILE B O 1
ATOM 9272 N N . SER B 1 462 ? 6.695 18.156 -23.031 1 82.88 462 SER B N 1
ATOM 9273 C CA . SER B 1 462 ? 7.953 17.469 -22.734 1 82.88 462 SER B CA 1
ATOM 9274 C C . SER B 1 462 ? 9.109 18.469 -22.625 1 82.88 462 SER B C 1
ATOM 9276 O O . SER B 1 462 ? 9.25 19.344 -23.484 1 82.88 462 SER B O 1
ATOM 9278 N N . ILE B 1 463 ? 9.695 18.375 -21.5 1 78.19 463 ILE B N 1
ATOM 9279 C CA . ILE B 1 463 ? 10.891 19.188 -21.312 1 78.19 463 ILE B CA 1
ATOM 9280 C C . ILE B 1 463 ? 12.117 18.281 -21.25 1 78.19 463 ILE B C 1
ATOM 9282 O O . ILE B 1 463 ? 12.234 17.438 -20.359 1 78.19 463 ILE B O 1
ATOM 9286 N N . GLU B 1 464 ? 12.891 18.172 -22.266 1 65.38 464 GLU B N 1
ATOM 9287 C CA . GLU B 1 464 ? 14.039 17.281 -22.328 1 65.38 464 GLU B CA 1
ATOM 9288 C C . GLU B 1 464 ? 15.273 17.938 -21.703 1 65.38 464 GLU B C 1
ATOM 9290 O O . GLU B 1 464 ? 15.93 17.344 -20.828 1 65.38 464 GLU B O 1
ATOM 9295 N N . ASP B 1 465 ? 15.914 18.969 -22.375 1 59.38 465 ASP B N 1
ATOM 9296 C CA . ASP B 1 465 ? 17.172 19.531 -21.906 1 59.38 465 ASP B CA 1
ATOM 9297 C C . ASP B 1 465 ? 17.109 21.062 -21.875 1 59.38 465 ASP B C 1
ATOM 9299 O O . ASP B 1 465 ? 16.625 21.688 -22.812 1 59.38 465 ASP B O 1
ATOM 9303 N N . VAL B 1 466 ? 17.203 21.516 -20.625 1 54.12 466 VAL B N 1
ATOM 9304 C CA . VAL B 1 466 ? 17.141 22.969 -20.438 1 54.12 466 VAL B CA 1
ATOM 9305 C C . VAL B 1 466 ? 18.422 23.609 -20.969 1 54.12 466 VAL B C 1
ATOM 9307 O O . VAL B 1 466 ? 18.453 24.797 -21.281 1 54.12 466 VAL B O 1
ATOM 9310 N N . TYR B 1 467 ? 19.641 22.734 -21.109 1 49.09 467 TYR B N 1
ATOM 9311 C CA . TYR B 1 467 ? 20.922 23.344 -21.469 1 49.09 467 TYR B CA 1
ATOM 9312 C C . TYR B 1 467 ? 20.969 23.688 -22.953 1 49.09 467 TYR B C 1
ATOM 9314 O O . TYR B 1 467 ? 21.844 24.438 -23.391 1 49.09 467 TYR B O 1
ATOM 9322 N N . ASP B 1 468 ? 20.047 23.141 -23.703 1 49.31 468 ASP B N 1
ATOM 9323 C CA . ASP B 1 468 ? 20.344 23.344 -25.109 1 49.31 468 ASP B CA 1
ATOM 9324 C C . ASP B 1 468 ? 20.219 24.812 -25.484 1 49.31 468 ASP B C 1
ATOM 9326 O O . ASP B 1 468 ? 19.406 25.547 -24.938 1 49.31 468 ASP B O 1
ATOM 9330 N N . HIS B 1 469 ? 21.266 25.453 -26.188 1 48.72 469 HIS B N 1
ATOM 9331 C CA . HIS B 1 469 ? 21.531 26.781 -26.719 1 48.72 469 HIS B CA 1
ATOM 9332 C C . HIS B 1 469 ? 20.266 27.391 -27.344 1 48.72 469 HIS B C 1
ATOM 9334 O O . HIS B 1 469 ? 20.219 28.594 -27.609 1 48.72 469 HIS B O 1
ATOM 9340 N N . ARG B 1 470 ? 19.484 26.75 -27.891 1 47.72 470 ARG B N 1
ATOM 9341 C CA . ARG B 1 470 ? 18.234 27.297 -28.375 1 47.72 470 ARG B CA 1
ATOM 9342 C C . ARG B 1 470 ? 17.062 26.812 -27.547 1 47.72 470 ARG B C 1
ATOM 9344 O O . ARG B 1 470 ? 16.422 25.812 -27.891 1 47.72 470 ARG B O 1
ATOM 9351 N N . PRO B 1 471 ? 16.938 27.453 -26.359 1 59.25 471 PRO B N 1
ATOM 9352 C CA . PRO B 1 471 ? 15.953 26.922 -25.422 1 59.25 471 PRO B CA 1
ATOM 9353 C C . PRO B 1 471 ? 14.539 26.875 -26 1 59.25 471 PRO B C 1
ATOM 9355 O O . PRO B 1 471 ? 14.078 27.859 -26.578 1 59.25 471 PRO B O 1
ATOM 9358 N N . ASP B 1 472 ? 14.023 25.672 -26.266 1 67.81 472 ASP B N 1
ATOM 9359 C CA . ASP B 1 472 ? 12.633 25.484 -26.672 1 67.81 472 ASP B CA 1
ATOM 9360 C C . ASP B 1 472 ? 11.688 26.234 -25.734 1 67.81 472 ASP B C 1
ATOM 9362 O O . ASP B 1 472 ? 12.086 26.641 -24.641 1 67.81 472 ASP B O 1
ATOM 9366 N N . GLU B 1 473 ? 10.664 26.797 -26.281 1 75.88 473 GLU B N 1
ATOM 9367 C CA . GLU B 1 473 ? 9.656 27.547 -25.531 1 75.88 473 GLU B CA 1
ATOM 9368 C C . GLU B 1 473 ? 9.328 26.859 -24.203 1 75.88 473 GLU B C 1
ATOM 9370 O O . GLU B 1 473 ? 9.125 27.531 -23.188 1 75.88 473 GLU B O 1
ATOM 9375 N N . GLU B 1 474 ? 9.555 25.656 -24.188 1 80 474 GLU B N 1
ATOM 9376 C CA . GLU B 1 474 ? 9.211 24.906 -22.984 1 80 474 GLU B CA 1
ATOM 9377 C C . GLU B 1 474 ? 10.32 25.016 -21.938 1 80 474 GLU B C 1
ATOM 9379 O O . GLU B 1 474 ? 10.039 25.094 -20.734 1 80 474 GLU B O 1
ATOM 9384 N N . SER B 1 475 ? 11.484 25.094 -22.422 1 80.94 475 SER B N 1
ATOM 9385 C CA . SER B 1 475 ? 12.602 25.25 -21.5 1 80.94 475 SER B CA 1
ATOM 9386 C C . SER B 1 475 ? 12.609 26.641 -20.891 1 80.94 475 SER B C 1
ATOM 9388 O O . SER B 1 475 ? 12.945 26.812 -19.703 1 80.94 475 SER B O 1
ATOM 9390 N N . LYS B 1 476 ? 12.188 27.547 -21.672 1 81.25 476 LYS B N 1
ATOM 9391 C CA . LYS B 1 476 ? 12.086 28.906 -21.156 1 81.25 476 LYS B CA 1
ATOM 9392 C C . LYS B 1 476 ? 11.016 29 -20.062 1 81.25 476 LYS B C 1
ATOM 9394 O O . LYS B 1 476 ? 11.203 29.688 -19.062 1 81.25 476 LYS B O 1
ATOM 9399 N N . PHE B 1 477 ? 9.984 28.266 -20.312 1 85.62 477 PHE B N 1
ATOM 9400 C CA . PHE B 1 477 ? 8.914 28.188 -19.328 1 85.62 477 PHE B CA 1
ATOM 9401 C C . PHE B 1 477 ? 9.438 27.672 -18 1 85.62 477 PHE B C 1
ATOM 9403 O O . PHE B 1 477 ? 9.203 28.281 -16.953 1 85.62 477 PHE B O 1
ATOM 9410 N N . LEU B 1 478 ? 10.148 26.688 -17.969 1 86.88 478 LEU B N 1
ATOM 9411 C CA . LEU B 1 478 ? 10.672 26.078 -16.75 1 86.88 478 LEU B CA 1
ATOM 9412 C C . LEU B 1 478 ? 11.648 27.031 -16.047 1 86.88 478 LEU B C 1
ATOM 9414 O O . LEU B 1 478 ? 11.609 27.156 -14.828 1 86.88 478 LEU B O 1
ATOM 9418 N N . ASN B 1 479 ? 12.477 27.625 -16.859 1 82.5 479 ASN B N 1
ATOM 9419 C CA . ASN B 1 479 ? 13.438 28.562 -16.297 1 82.5 479 ASN B CA 1
ATOM 9420 C C . ASN B 1 479 ? 12.742 29.734 -15.602 1 82.5 479 ASN B C 1
ATOM 9422 O O . ASN B 1 479 ? 13.164 30.172 -14.531 1 82.5 479 ASN B O 1
ATOM 9426 N N . LEU B 1 480 ? 11.695 30.094 -16.219 1 82.62 480 LEU B N 1
ATOM 9427 C CA . LEU B 1 480 ? 10.945 31.203 -15.641 1 82.62 480 LEU B CA 1
ATOM 9428 C C . LEU B 1 480 ? 10.297 30.812 -14.32 1 82.62 480 LEU B C 1
ATOM 9430 O O . LEU B 1 480 ? 10.297 31.578 -13.359 1 82.62 480 LEU B O 1
ATOM 9434 N N . VAL B 1 481 ? 9.773 29.672 -14.273 1 87.62 481 VAL B N 1
ATOM 9435 C CA . VAL B 1 481 ? 9.141 29.188 -13.055 1 87.62 481 VAL B CA 1
ATOM 9436 C C . VAL B 1 481 ? 10.172 29.078 -11.938 1 87.62 481 VAL B C 1
ATOM 9438 O O . VAL B 1 481 ? 9.953 29.547 -10.82 1 87.62 481 VAL B O 1
ATOM 9441 N N . PHE B 1 482 ? 11.328 28.562 -12.258 1 87.44 482 PHE B N 1
ATOM 9442 C CA . PHE B 1 482 ? 12.383 28.375 -11.273 1 87.44 482 PHE B CA 1
ATOM 9443 C C . PHE B 1 482 ? 12.906 29.719 -10.766 1 87.44 482 PHE B C 1
ATOM 9445 O O . PHE B 1 482 ? 13.109 29.891 -9.562 1 87.44 482 PHE B O 1
ATOM 9452 N N . ASP B 1 483 ? 12.992 30.594 -11.641 1 82.5 483 ASP B N 1
ATOM 9453 C CA . ASP B 1 483 ? 13.484 31.922 -11.273 1 82.5 483 ASP B CA 1
ATOM 9454 C C . ASP B 1 483 ? 12.477 32.656 -10.398 1 82.5 483 ASP B C 1
ATOM 9456 O O . ASP B 1 483 ? 12.859 33.344 -9.453 1 82.5 483 ASP B O 1
ATOM 9460 N N . CYS B 1 484 ? 11.25 32.5 -10.734 1 82.56 484 CYS B N 1
ATOM 9461 C CA . CYS B 1 484 ? 10.211 33.156 -9.938 1 82.56 484 CYS B CA 1
ATOM 9462 C C . CYS B 1 484 ? 10.203 32.625 -8.508 1 82.56 484 CYS B C 1
ATOM 9464 O O . CYS B 1 484 ? 10.07 33.406 -7.559 1 82.56 484 CYS B O 1
ATOM 9466 N N . ILE B 1 485 ? 10.367 31.406 -8.344 1 85.44 485 ILE B N 1
ATOM 9467 C CA . ILE B 1 485 ? 10.367 30.797 -7.02 1 85.44 485 ILE B CA 1
ATOM 9468 C C . ILE B 1 485 ? 11.602 31.25 -6.246 1 85.44 485 ILE B C 1
ATOM 9470 O O . ILE B 1 485 ? 11.508 31.578 -5.062 1 85.44 485 ILE B O 1
ATOM 9474 N N . ALA B 1 486 ? 12.734 31.297 -6.863 1 80.25 486 ALA B N 1
ATOM 9475 C CA . ALA B 1 486 ? 13.977 31.719 -6.23 1 80.25 486 ALA B CA 1
ATOM 9476 C C . ALA B 1 486 ? 13.898 33.156 -5.773 1 80.25 486 ALA B C 1
ATOM 9478 O O . ALA B 1 486 ? 14.359 33.5 -4.68 1 80.25 486 ALA B O 1
ATOM 9479 N N . GLN B 1 487 ? 13.273 33.938 -6.543 1 77.88 487 GLN B N 1
ATOM 9480 C CA . GLN B 1 487 ? 13.156 35.344 -6.203 1 77.88 487 GLN B CA 1
ATOM 9481 C C . GLN B 1 487 ? 12.227 35.562 -5.012 1 77.88 487 GLN B C 1
ATOM 9483 O O . GLN B 1 487 ? 12.492 36.406 -4.152 1 77.88 487 GLN B O 1
ATOM 9488 N N . ARG B 1 488 ? 11.234 34.844 -4.906 1 76.31 488 ARG B N 1
ATOM 9489 C CA . ARG B 1 488 ? 10.266 34.969 -3.818 1 76.31 488 ARG B CA 1
ATOM 9490 C C . ARG B 1 488 ? 10.883 34.531 -2.492 1 76.31 488 ARG B C 1
ATOM 9492 O O . ARG B 1 488 ? 10.586 35.094 -1.443 1 76.31 488 ARG B O 1
ATOM 9499 N N . LEU B 1 489 ? 11.695 33.594 -2.566 1 74.81 489 LEU B N 1
ATOM 9500 C CA . LEU B 1 489 ? 12.297 33.094 -1.34 1 74.81 489 LEU B CA 1
ATOM 9501 C C . LEU B 1 489 ? 13.445 33.969 -0.883 1 74.81 489 LEU B C 1
ATOM 9503 O O . LEU B 1 489 ? 13.703 34.094 0.317 1 74.81 489 LEU B O 1
ATOM 9507 N N . ARG B 1 490 ? 14.289 34.469 -1.769 1 65.56 490 ARG B N 1
ATOM 9508 C CA . ARG B 1 490 ? 15.414 35.344 -1.415 1 65.56 490 ARG B CA 1
ATOM 9509 C C . ARG B 1 490 ? 14.922 36.719 -0.946 1 65.56 490 ARG B C 1
ATOM 9511 O O . ARG B 1 490 ? 15.641 37.438 -0.253 1 65.56 490 ARG B O 1
ATOM 9518 N N . ARG B 1 491 ? 13.789 36.906 -0.158 1 54.22 491 ARG B N 1
ATOM 9519 C CA . ARG B 1 491 ? 13.234 38.188 0.282 1 54.22 491 ARG B CA 1
ATOM 9520 C C . ARG B 1 491 ? 13.984 39.344 -0.347 1 54.22 491 ARG B C 1
ATOM 9522 O O . ARG B 1 491 ? 13.711 40.5 -0.036 1 54.22 491 ARG B O 1
ATOM 9529 N N . GLU B 1 492 ? 15.289 39.406 -0.747 1 46.81 492 GLU B N 1
ATOM 9530 C CA . GLU B 1 492 ? 15.977 40.625 -1.119 1 46.81 492 GLU B CA 1
ATOM 9531 C C . GLU B 1 492 ? 15.367 41.25 -2.377 1 46.81 492 GLU B C 1
ATOM 9533 O O . GLU B 1 492 ? 15.398 40.625 -3.449 1 46.81 492 GLU B O 1
ATOM 9538 N N . ARG B 1 493 ? 14.352 42.094 -2.234 1 44.34 493 ARG B N 1
ATOM 9539 C CA . ARG B 1 493 ? 13.875 42.969 -3.295 1 44.34 493 ARG B CA 1
ATOM 9540 C C . ARG B 1 493 ? 15.031 43.656 -4.02 1 44.34 493 ARG B C 1
ATOM 9542 O O . ARG B 1 493 ? 15.57 44.656 -3.539 1 44.34 493 ARG B O 1
ATOM 9549 N N . MET B 1 494 ? 16.078 42.969 -4.457 1 40.09 494 MET B N 1
ATOM 9550 C CA . MET B 1 494 ? 16.984 43.875 -5.141 1 40.09 494 MET B CA 1
ATOM 9551 C C . MET B 1 494 ? 16.266 44.688 -6.219 1 40.09 494 MET B C 1
ATOM 9553 O O . MET B 1 494 ? 15.328 44.188 -6.848 1 40.09 494 MET B O 1
ATOM 9557 N N . GLU B 1 495 ? 16.328 45.969 -6.223 1 42.41 495 GLU B N 1
ATOM 9558 C CA . GLU B 1 495 ? 15.844 47 -7.117 1 42.41 495 GLU B CA 1
ATOM 9559 C C . GLU B 1 495 ? 15.844 46.531 -8.57 1 42.41 495 GLU B C 1
ATOM 9561 O O . GLU B 1 495 ? 14.938 46.875 -9.336 1 42.41 495 GLU B O 1
ATOM 9566 N N . ASP B 1 496 ? 17 46.094 -9.133 1 39.22 496 ASP B N 1
ATOM 9567 C CA . ASP B 1 496 ? 17.312 45.844 -10.539 1 39.22 496 ASP B CA 1
ATOM 9568 C C . ASP B 1 496 ? 16.578 44.625 -11.062 1 39.22 496 ASP B C 1
ATOM 9570 O O . ASP B 1 496 ? 16.766 44.219 -12.211 1 39.22 496 ASP B O 1
ATOM 9574 N N . ASP B 1 497 ? 16.062 43.75 -10.367 1 44.81 497 ASP B N 1
ATOM 9575 C CA . ASP B 1 497 ? 15.477 42.469 -10.695 1 44.81 497 ASP B CA 1
ATOM 9576 C C . ASP B 1 497 ? 14.133 42.656 -11.406 1 44.81 497 ASP B C 1
ATOM 9578 O O . ASP B 1 497 ? 13.461 41.656 -11.719 1 44.81 497 ASP B O 1
ATOM 9582 N N . HIS B 1 498 ? 13.562 43.781 -11.344 1 41.41 498 HIS B N 1
ATOM 9583 C CA . HIS B 1 498 ? 12.477 44.219 -12.211 1 41.41 498 HIS B CA 1
ATOM 9584 C C . HIS B 1 498 ? 12.75 43.844 -13.664 1 41.41 498 HIS B C 1
ATOM 9586 O O . HIS B 1 498 ? 11.836 43.812 -14.484 1 41.41 498 HIS B O 1
ATOM 9592 N N . PHE B 1 499 ? 13.969 44.094 -14.055 1 39.31 499 PHE B N 1
ATOM 9593 C CA . PHE B 1 499 ? 14.32 44.094 -15.477 1 39.31 499 PHE B CA 1
ATOM 9594 C C . PHE B 1 499 ? 14.18 42.688 -16.062 1 39.31 499 PHE B C 1
ATOM 9596 O O . PHE B 1 499 ? 13.797 42.531 -17.219 1 39.31 499 PHE B O 1
ATOM 9603 N N . ARG B 1 500 ? 14.711 41.688 -15.312 1 44.28 500 ARG B N 1
ATOM 9604 C CA . ARG B 1 500 ? 14.852 40.438 -16.016 1 44.28 500 ARG B CA 1
ATOM 9605 C C . ARG B 1 500 ? 13.484 39.781 -16.25 1 44.28 500 ARG B C 1
ATOM 9607 O O . ARG B 1 500 ? 13.344 38.938 -17.141 1 44.28 500 ARG B O 1
ATOM 9614 N N . PHE B 1 501 ? 12.586 39.906 -15.406 1 47.94 501 PHE B N 1
ATOM 9615 C CA . PHE B 1 501 ? 11.234 39.406 -15.617 1 47.94 501 PHE B CA 1
ATOM 9616 C C . PHE B 1 501 ? 10.5 40.25 -16.656 1 47.94 501 PHE B C 1
ATOM 9618 O O . PHE B 1 501 ? 9.297 40.062 -16.875 1 47.94 501 PHE B O 1
ATOM 9625 N N . GLN B 1 502 ? 11.008 41.344 -16.922 1 46.31 502 GLN B N 1
ATOM 9626 C CA . GLN B 1 502 ? 10.383 42.281 -17.844 1 46.31 502 GLN B CA 1
ATOM 9627 C C . GLN B 1 502 ? 9.938 41.594 -19.125 1 46.31 502 GLN B C 1
ATOM 9629 O O . GLN B 1 502 ? 9.242 42.188 -19.953 1 46.31 502 GLN B O 1
ATOM 9634 N N . SER B 1 503 ? 10.68 40.5 -19.469 1 49.44 503 SER B N 1
ATOM 9635 C CA . SER B 1 503 ? 10.227 40.031 -20.766 1 49.44 503 SER B CA 1
ATOM 9636 C C . SER B 1 503 ? 8.805 39.5 -20.703 1 49.44 503 SER B C 1
ATOM 9638 O O . SER B 1 503 ? 8.344 39.094 -19.641 1 49.44 503 SER B O 1
ATOM 9640 N N . LEU B 1 504 ? 8.047 39.625 -21.781 1 52.44 504 LEU B N 1
ATOM 9641 C CA . LEU B 1 504 ? 6.695 39.281 -22.219 1 52.44 504 LEU B CA 1
ATOM 9642 C C . LEU B 1 504 ? 6.32 37.875 -21.812 1 52.44 504 LEU B C 1
ATOM 9644 O O . LEU B 1 504 ? 6.816 36.875 -22.375 1 52.44 504 LEU B O 1
ATOM 9648 N N . ILE B 1 505 ? 6.188 37.719 -20.438 1 62.66 505 ILE B N 1
ATOM 9649 C CA . ILE B 1 505 ? 5.543 36.438 -20.141 1 62.66 505 ILE B CA 1
ATOM 9650 C C . ILE B 1 505 ? 4.375 36.219 -21.094 1 62.66 505 ILE B C 1
ATOM 9652 O O . ILE B 1 505 ? 3.434 37.031 -21.141 1 62.66 505 ILE B O 1
ATOM 9656 N N . SER B 1 506 ? 4.641 35.406 -22.078 1 66.69 506 SER B N 1
ATOM 9657 C CA . SER B 1 506 ? 3.602 35.062 -23.031 1 66.69 506 SER B CA 1
ATOM 9658 C C . SER B 1 506 ? 2.389 34.438 -22.344 1 66.69 506 SER B C 1
ATOM 9660 O O . SER B 1 506 ? 2.506 33.906 -21.234 1 66.69 506 SER B O 1
ATOM 9662 N N . THR B 1 507 ? 1.271 34.906 -22.656 1 77 507 THR B N 1
ATOM 9663 C CA . THR B 1 507 ? -0.017 34.344 -22.25 1 77 507 THR B CA 1
ATOM 9664 C C . THR B 1 507 ? 0.052 32.812 -22.188 1 77 507 THR B C 1
ATOM 9666 O O . THR B 1 507 ? -0.599 32.188 -21.344 1 77 507 THR B O 1
ATOM 9669 N N . ALA B 1 508 ? 1.001 32.312 -22.875 1 82.81 508 ALA B N 1
ATOM 9670 C CA . ALA B 1 508 ? 1.081 30.859 -23 1 82.81 508 ALA B CA 1
ATOM 9671 C C . ALA B 1 508 ? 1.634 30.234 -21.719 1 82.81 508 ALA B C 1
ATOM 9673 O O . ALA B 1 508 ? 1.197 29.156 -21.312 1 82.81 508 ALA B O 1
ATOM 9674 N N . TYR B 1 509 ? 2.385 30.984 -21.016 1 87.56 509 TYR B N 1
ATOM 9675 C CA . TYR B 1 509 ? 3.014 30.422 -19.828 1 87.56 509 TYR B CA 1
ATOM 9676 C C . TYR B 1 509 ? 2.033 30.359 -18.672 1 87.56 509 TYR B C 1
ATOM 9678 O O . TYR B 1 509 ? 2.023 29.406 -17.891 1 87.56 509 TYR B O 1
ATOM 9686 N N . ALA B 1 510 ? 1.258 31.391 -18.578 1 87.81 510 ALA B N 1
ATOM 9687 C CA . ALA B 1 510 ? 0.233 31.375 -17.531 1 87.81 510 ALA B CA 1
ATOM 9688 C C . ALA B 1 510 ? -0.78 30.266 -17.781 1 87.81 510 ALA B C 1
ATOM 9690 O O . ALA B 1 510 ? -1.254 29.625 -16.844 1 87.81 510 ALA B O 1
ATOM 9691 N N . LYS B 1 511 ? -1.018 30.062 -18.984 1 88.31 511 LYS B N 1
ATOM 9692 C CA . LYS B 1 511 ? -1.945 29 -19.344 1 88.31 511 LYS B CA 1
ATOM 9693 C C . LYS B 1 511 ? -1.344 27.625 -19.047 1 88.31 511 LYS B C 1
ATOM 9695 O O . LYS B 1 511 ? -2.047 26.719 -18.594 1 88.31 511 LYS B O 1
ATOM 9700 N N . TYR B 1 512 ? -0.06 27.469 -19.219 1 90.75 512 TYR B N 1
ATOM 9701 C CA . TYR B 1 512 ? 0.604 26.203 -18.922 1 90.75 512 TYR B CA 1
ATOM 9702 C C . TYR B 1 512 ? 0.466 25.859 -17.438 1 90.75 512 TYR B C 1
ATOM 9704 O O . TYR B 1 512 ? 0.193 24.703 -17.094 1 90.75 512 TYR B O 1
ATOM 9712 N N . LEU B 1 513 ? 0.595 26.875 -16.703 1 92.94 513 LEU B N 1
ATOM 9713 C CA . LEU B 1 513 ? 0.52 26.625 -15.258 1 92.94 513 LEU B CA 1
ATOM 9714 C C . LEU B 1 513 ? -0.919 26.375 -14.828 1 92.94 513 LEU B C 1
ATOM 9716 O O . LEU B 1 513 ? -1.173 25.5 -13.984 1 92.94 513 LEU B O 1
ATOM 9720 N N . SER B 1 514 ? -1.806 27.125 -15.391 1 90.94 514 SER B N 1
ATOM 9721 C CA . SER B 1 514 ? -3.213 26.906 -15.07 1 90.94 514 SER B CA 1
ATOM 9722 C C . SER B 1 514 ? -3.67 25.516 -15.5 1 90.94 514 SER B C 1
ATOM 9724 O O . SER B 1 514 ? -4.328 24.812 -14.734 1 90.94 514 SER B O 1
ATOM 9726 N N . ASP B 1 515 ? -3.258 25.078 -16.625 1 92.38 515 ASP B N 1
ATOM 9727 C CA . ASP B 1 515 ? -3.621 23.75 -17.141 1 92.38 515 ASP B CA 1
ATOM 9728 C C . ASP B 1 515 ? -2.979 22.641 -16.297 1 92.38 515 ASP B C 1
ATOM 9730 O O . ASP B 1 515 ? -3.57 21.578 -16.109 1 92.38 515 ASP B O 1
ATOM 9734 N N . TYR B 1 516 ? -1.837 22.922 -15.812 1 92.94 516 TYR B N 1
ATOM 9735 C CA . TYR B 1 516 ? -1.175 21.922 -14.977 1 92.94 516 TYR B CA 1
ATOM 9736 C C . TYR B 1 516 ? -1.886 21.766 -13.641 1 92.94 516 TYR B C 1
ATOM 9738 O O . TYR B 1 516 ? -2.074 20.656 -13.148 1 92.94 516 TYR B O 1
ATOM 9746 N N . MET B 1 517 ? -2.289 22.906 -13.148 1 91 517 MET B N 1
ATOM 9747 C CA . MET B 1 517 ? -2.994 22.844 -11.875 1 91 517 MET B CA 1
ATOM 9748 C C . MET B 1 517 ? -4.328 22.125 -12.016 1 91 517 MET B C 1
ATOM 9750 O O . MET B 1 517 ? -4.727 21.375 -11.133 1 91 517 MET B O 1
ATOM 9754 N N . LEU B 1 518 ? -4.945 22.312 -13.086 1 89.69 518 LEU B N 1
ATOM 9755 C CA . LEU B 1 518 ? -6.203 21.609 -13.336 1 89.69 518 LEU B CA 1
ATOM 9756 C C . LEU B 1 518 ? -5.957 20.125 -13.586 1 89.69 518 LEU B C 1
ATOM 9758 O O . LEU B 1 518 ? -6.781 19.281 -13.219 1 89.69 518 LEU B O 1
ATOM 9762 N N . TYR B 1 519 ? -4.828 19.906 -14.172 1 90.44 519 TYR B N 1
ATOM 9763 C CA . TYR B 1 519 ? -4.434 18.516 -14.375 1 90.44 519 TYR B CA 1
ATOM 9764 C C . TYR B 1 519 ? -4.266 17.781 -13.047 1 90.44 519 TYR B C 1
ATOM 9766 O O . TYR B 1 519 ? -4.738 16.656 -12.875 1 90.44 519 TYR B O 1
ATOM 9774 N N . LEU B 1 520 ? -3.662 18.422 -12.125 1 88.81 520 LEU B N 1
ATOM 9775 C CA . LEU B 1 520 ? -3.457 17.812 -10.812 1 88.81 520 LEU B CA 1
ATOM 9776 C C . LEU B 1 520 ? -4.789 17.578 -10.109 1 88.81 520 LEU B C 1
ATOM 9778 O O . LEU B 1 520 ? -4.977 16.547 -9.453 1 88.81 520 LEU B O 1
ATOM 9782 N N . LEU B 1 521 ? -5.695 18.438 -10.312 1 85.25 521 LEU B N 1
ATOM 9783 C CA . LEU B 1 521 ? -7 18.328 -9.68 1 85.25 521 LEU B CA 1
ATOM 9784 C C . LEU B 1 521 ? -7.805 17.188 -10.281 1 85.25 521 LEU B C 1
ATOM 9786 O O . LEU B 1 521 ? -8.516 16.469 -9.57 1 85.25 521 LEU B O 1
ATOM 9790 N N . GLN B 1 522 ? -7.625 16.984 -11.508 1 83.06 522 GLN B N 1
ATOM 9791 C CA . GLN B 1 522 ? -8.422 15.984 -12.219 1 83.06 522 GLN B CA 1
ATOM 9792 C C . GLN B 1 522 ? -7.809 14.594 -12.07 1 83.06 522 GLN B C 1
ATOM 9794 O O . GLN B 1 522 ? -8.523 13.617 -11.828 1 83.06 522 GLN B O 1
ATOM 9799 N N . VAL B 1 523 ? -6.508 14.531 -12.203 1 82.06 523 VAL B N 1
ATOM 9800 C CA . VAL B 1 523 ? -5.863 13.227 -12.328 1 82.06 523 VAL B CA 1
ATOM 9801 C C . VAL B 1 523 ? -5.301 12.797 -10.977 1 82.06 523 VAL B C 1
ATOM 9803 O O . VAL B 1 523 ? -5.395 11.625 -10.602 1 82.06 523 VAL B O 1
ATOM 9806 N N . HIS B 1 524 ? -4.684 13.75 -10.266 1 83.06 524 HIS B N 1
ATOM 9807 C CA . HIS B 1 524 ? -4.012 13.391 -9.016 1 83.06 524 HIS B CA 1
ATOM 9808 C C . HIS B 1 524 ? -4.516 14.25 -7.855 1 83.06 524 HIS B C 1
ATOM 9810 O O . HIS B 1 524 ? -3.738 14.977 -7.234 1 83.06 524 HIS B O 1
ATOM 9816 N N . PRO B 1 525 ? -5.73 14 -7.512 1 78.62 525 PRO B N 1
ATOM 9817 C CA . PRO B 1 525 ? -6.219 14.805 -6.391 1 78.62 525 PRO B CA 1
ATOM 9818 C C . PRO B 1 525 ? -5.555 14.43 -5.066 1 78.62 525 PRO B C 1
ATOM 9820 O O . PRO B 1 525 ? -5.539 15.242 -4.133 1 78.62 525 PRO B O 1
ATOM 9823 N N . GLU B 1 526 ? -4.902 13.344 -4.996 1 75.56 526 GLU B N 1
ATOM 9824 C CA . GLU B 1 526 ? -4.242 12.867 -3.779 1 75.56 526 GLU B CA 1
ATOM 9825 C C . GLU B 1 526 ? -3.004 13.703 -3.465 1 75.56 526 GLU B C 1
ATOM 9827 O O . GLU B 1 526 ? -2.586 13.789 -2.309 1 75.56 526 GLU B O 1
ATOM 9832 N N . ILE B 1 527 ? -2.475 14.273 -4.543 1 77.31 527 ILE B N 1
ATOM 9833 C CA . ILE B 1 527 ? -1.254 15.055 -4.375 1 77.31 527 ILE B CA 1
ATOM 9834 C C . ILE B 1 527 ? -1.591 16.422 -3.768 1 77.31 527 ILE B C 1
ATOM 9836 O O . ILE B 1 527 ? -0.784 17 -3.035 1 77.31 527 ILE B O 1
ATOM 9840 N N . LEU B 1 528 ? -2.783 16.891 -4.16 1 72.88 528 LEU B N 1
ATOM 9841 C CA . LEU B 1 528 ? -3.145 18.219 -3.678 1 72.88 528 LEU B CA 1
ATOM 9842 C C . LEU B 1 528 ? -3.752 18.141 -2.281 1 72.88 528 LEU B C 1
ATOM 9844 O O . LEU B 1 528 ? -4.676 18.891 -1.958 1 72.88 528 LEU B O 1
ATOM 9848 N N . SER B 1 529 ? -3.176 17.219 -1.444 1 60.06 529 SER B N 1
ATOM 9849 C CA . SER B 1 529 ? -3.609 17.156 -0.052 1 60.06 529 SER B CA 1
ATOM 9850 C C . SER B 1 529 ? -3.172 18.406 0.712 1 60.06 529 SER B C 1
ATOM 9852 O O . SER B 1 529 ? -2.115 18.969 0.428 1 60.06 529 SER B O 1
ATOM 9854 N N . PRO B 1 530 ? -4.258 19.094 1.415 1 62.06 530 PRO B N 1
ATOM 9855 C CA . PRO B 1 530 ? -5.473 18.547 2.029 1 62.06 530 PRO B CA 1
ATOM 9856 C C . PRO B 1 530 ? -6.746 18.984 1.314 1 62.06 530 PRO B C 1
ATOM 9858 O O . PRO B 1 530 ? -7.465 19.859 1.813 1 62.06 530 PRO B O 1
ATOM 9861 N N . LEU B 1 531 ? -6.727 18.719 -0.009 1 63.09 531 LEU B N 1
ATOM 9862 C CA . LEU B 1 531 ? -8.016 19.062 -0.599 1 63.09 531 LEU B CA 1
ATOM 9863 C C . LEU B 1 531 ? -9.156 18.359 0.127 1 63.09 531 LEU B C 1
ATOM 9865 O O . LEU B 1 531 ? -9.125 17.141 0.296 1 63.09 531 LEU B O 1
ATOM 9869 N N . THR B 1 532 ? -9.852 19.281 0.835 1 63 532 THR B N 1
ATOM 9870 C CA . THR B 1 532 ? -11 18.766 1.58 1 63 532 THR B CA 1
ATOM 9871 C C . THR B 1 532 ? -12.141 18.406 0.633 1 63 532 THR B C 1
ATOM 9873 O O . THR B 1 532 ? -12.055 18.641 -0.573 1 63 532 THR B O 1
ATOM 9876 N N . ARG B 1 533 ? -13.023 17.703 1.038 1 65.25 533 ARG B N 1
ATOM 9877 C CA . ARG B 1 533 ? -14.25 17.312 0.339 1 65.25 533 ARG B CA 1
ATOM 9878 C C . ARG B 1 533 ? -14.922 18.516 -0.306 1 65.25 533 ARG B C 1
ATOM 9880 O O . ARG B 1 533 ? -15.445 18.422 -1.416 1 65.25 533 ARG B O 1
ATOM 9887 N N . LYS B 1 534 ? -14.688 19.625 0.309 1 66.19 534 LYS B N 1
ATOM 9888 C CA . LYS B 1 534 ? -15.391 20.812 -0.166 1 66.19 534 LYS B CA 1
ATOM 9889 C C . LYS B 1 534 ? -14.828 21.281 -1.5 1 66.19 534 LYS B C 1
ATOM 9891 O O . LYS B 1 534 ? -15.578 21.641 -2.412 1 66.19 534 LYS B O 1
ATOM 9896 N N . GLU B 1 535 ? -13.523 21.188 -1.565 1 73.69 535 GLU B N 1
ATOM 9897 C CA . GLU B 1 535 ? -12.906 21.672 -2.793 1 73.69 535 GLU B CA 1
ATOM 9898 C C . GLU B 1 535 ? -13.164 20.719 -3.957 1 73.69 535 GLU B C 1
ATOM 9900 O O . GLU B 1 535 ? -13.383 21.156 -5.086 1 73.69 535 GLU B O 1
ATOM 9905 N N . LEU B 1 536 ? -13.188 19.578 -3.656 1 74.88 536 LEU B N 1
ATOM 9906 C CA . LEU B 1 536 ? -13.445 18.594 -4.711 1 74.88 536 LEU B CA 1
ATOM 9907 C C . LEU B 1 536 ? -14.898 18.656 -5.164 1 74.88 536 LEU B C 1
ATOM 9909 O O . LEU B 1 536 ? -15.188 18.469 -6.348 1 74.88 536 LEU B O 1
ATOM 9913 N N . GLN B 1 537 ? -15.711 18.938 -4.246 1 72.69 537 GLN B N 1
ATOM 9914 C CA . GLN B 1 537 ? -17.109 19.094 -4.605 1 72.69 537 GLN B CA 1
ATOM 9915 C C . GLN B 1 537 ? -17.328 20.359 -5.449 1 72.69 537 GLN B C 1
ATOM 9917 O O . GLN B 1 537 ? -18.141 20.359 -6.379 1 72.69 537 GLN B O 1
ATOM 9922 N N . SER B 1 538 ? -16.594 21.312 -5.035 1 76.56 538 SER B N 1
ATOM 9923 C CA . SER B 1 538 ? -16.688 22.531 -5.832 1 76.56 538 SER B CA 1
ATOM 9924 C C . SER B 1 538 ? -16.25 22.281 -7.27 1 76.56 538 SER B C 1
ATOM 9926 O O . SER B 1 538 ? -16.859 22.797 -8.211 1 76.56 538 SER B O 1
ATOM 9928 N N . TYR B 1 539 ? -15.219 21.547 -7.41 1 78.94 539 TYR B N 1
ATOM 9929 C CA . TYR B 1 539 ? -14.734 21.219 -8.742 1 78.94 539 TYR B CA 1
ATOM 9930 C C . TYR B 1 539 ? -15.789 20.438 -9.531 1 78.94 539 TYR B C 1
ATOM 9932 O O . TYR B 1 539 ? -16.016 20.703 -10.711 1 78.94 539 TYR B O 1
ATOM 9940 N N . ARG B 1 540 ? -16.391 19.641 -8.953 1 76.75 540 ARG B N 1
ATOM 9941 C CA . ARG B 1 540 ? -17.438 18.859 -9.609 1 76.75 540 ARG B CA 1
ATOM 9942 C C . ARG B 1 540 ? -18.641 19.719 -9.945 1 76.75 540 ARG B C 1
ATOM 9944 O O . ARG B 1 540 ? -19.266 19.547 -11 1 76.75 540 ARG B O 1
ATOM 9951 N N . ASN B 1 541 ? -18.938 20.516 -9.039 1 75.5 541 ASN B N 1
ATOM 9952 C CA . ASN B 1 541 ? -20.047 21.422 -9.289 1 75.5 541 ASN B CA 1
ATOM 9953 C C . ASN B 1 541 ? -19.797 22.312 -10.5 1 75.5 541 ASN B C 1
ATOM 9955 O O . ASN B 1 541 ? -20.719 22.578 -11.273 1 75.5 541 ASN B O 1
ATOM 9959 N N . VAL B 1 542 ? -18.609 22.656 -10.562 1 79.88 542 VAL B N 1
ATOM 9960 C CA . VAL B 1 542 ? -18.25 23.5 -11.695 1 79.88 542 VAL B CA 1
ATOM 9961 C C . VAL B 1 542 ? -18.359 22.688 -12.992 1 79.88 542 VAL B C 1
ATOM 9963 O O . VAL B 1 542 ? -18.844 23.188 -14.008 1 79.88 542 VAL B O 1
ATOM 9966 N N . CYS B 1 543 ? -17.906 21.5 -12.953 1 79.88 543 CYS B N 1
ATOM 9967 C CA . CYS B 1 543 ? -17.984 20.656 -14.133 1 79.88 543 CYS B CA 1
ATOM 9968 C C . CYS B 1 543 ? -19.438 20.375 -14.508 1 79.88 543 CYS B C 1
ATOM 9970 O O . CYS B 1 543 ? -19.797 20.453 -15.68 1 79.88 543 CYS B O 1
ATOM 9972 N N . ASP B 1 544 ? -20.219 20.125 -13.547 1 78.44 544 ASP B N 1
ATOM 9973 C CA . ASP B 1 544 ? -21.641 19.859 -13.797 1 78.44 544 ASP B CA 1
ATOM 9974 C C . ASP B 1 544 ? -22.344 21.109 -14.32 1 78.44 544 ASP B C 1
ATOM 9976 O O . ASP B 1 544 ? -23.172 21.016 -15.227 1 78.44 544 ASP B O 1
ATOM 9980 N N . ALA B 1 545 ? -22 22.188 -13.688 1 76.75 545 ALA B N 1
ATOM 9981 C CA . ALA B 1 545 ? -22.594 23.453 -14.125 1 76.75 545 ALA B CA 1
ATOM 9982 C C . ALA B 1 545 ? -22.188 23.766 -15.57 1 76.75 545 ALA B C 1
ATOM 9984 O O . ALA B 1 545 ? -23 24.266 -16.344 1 76.75 545 ALA B O 1
ATOM 9985 N N . THR B 1 546 ? -21.031 23.469 -15.891 1 79.75 546 THR B N 1
ATOM 9986 C CA . THR B 1 546 ? -20.531 23.734 -17.234 1 79.75 546 THR B CA 1
ATOM 9987 C C . THR B 1 546 ? -21.188 22.797 -18.25 1 79.75 546 THR B C 1
ATOM 9989 O O . THR B 1 546 ? -21.531 23.219 -19.359 1 79.75 546 THR B O 1
ATOM 9992 N N . ASN B 1 547 ? -21.328 21.625 -17.828 1 78.75 547 ASN B N 1
ATOM 9993 C CA . ASN B 1 547 ? -22 20.672 -18.703 1 78.75 547 ASN B CA 1
ATOM 9994 C C . ASN B 1 547 ? -23.453 21.062 -18.969 1 78.75 547 ASN B C 1
ATOM 9996 O O . ASN B 1 547 ? -23.922 21 -20.109 1 78.75 547 ASN B O 1
ATOM 10000 N N . ARG B 1 548 ? -24.062 21.406 -17.953 1 76.38 548 ARG B N 1
ATOM 10001 C CA . ARG B 1 548 ? -25.453 21.844 -18.094 1 76.38 548 ARG B CA 1
ATOM 10002 C C . ARG B 1 548 ? -25.547 23.094 -18.938 1 76.38 548 ARG B C 1
ATOM 10004 O O . ARG B 1 548 ? -26.5 23.281 -19.688 1 76.38 548 ARG B O 1
ATOM 10011 N N . PHE B 1 549 ? -24.594 23.906 -18.766 1 77.88 549 PHE B N 1
ATOM 10012 C CA . PHE B 1 549 ? -24.531 25.109 -19.578 1 77.88 549 PHE B CA 1
ATOM 10013 C C . PHE B 1 549 ? -24.422 24.766 -21.062 1 77.88 549 PHE B C 1
ATOM 10015 O O . PHE B 1 549 ? -25.094 25.375 -21.891 1 77.88 549 PHE B O 1
ATOM 10022 N N . TYR B 1 550 ? -23.672 23.828 -21.359 1 79.25 550 TYR B N 1
ATOM 10023 C CA . TYR B 1 550 ? -23.5 23.422 -22.75 1 79.25 550 TYR B CA 1
ATOM 10024 C C . TYR B 1 550 ? -24.766 22.812 -23.312 1 79.25 550 TYR B C 1
ATOM 10026 O O . TYR B 1 550 ? -25.125 23.031 -24.469 1 79.25 550 TYR B O 1
ATOM 10034 N N . ASP B 1 551 ? -25.359 22.156 -22.391 1 77.12 551 ASP B N 1
ATOM 10035 C CA . ASP B 1 551 ? -26.594 21.484 -22.828 1 77.12 551 ASP B CA 1
ATOM 10036 C C . ASP B 1 551 ? -27.75 22.469 -22.938 1 77.12 551 ASP B C 1
ATOM 10038 O O . ASP B 1 551 ? -28.484 22.453 -23.938 1 77.12 551 ASP B O 1
ATOM 10042 N N . ASP B 1 552 ? -27.812 23.25 -21.922 1 75.56 552 ASP B N 1
ATOM 10043 C CA . ASP B 1 552 ? -28.938 24.172 -21.875 1 75.56 552 ASP B CA 1
ATOM 10044 C C . ASP B 1 552 ? -28.844 25.219 -22.984 1 75.56 552 ASP B C 1
ATOM 10046 O O . ASP B 1 552 ? -29.859 25.609 -23.562 1 75.56 552 ASP B O 1
ATOM 10050 N N . MET B 1 553 ? -27.625 25.656 -23.25 1 78.12 553 MET B N 1
ATOM 10051 C CA . MET B 1 553 ? -27.438 26.703 -24.234 1 78.12 553 MET B CA 1
ATOM 10052 C C . MET B 1 553 ? -27.203 26.109 -25.625 1 78.12 553 MET B C 1
ATOM 10054 O O . MET B 1 553 ? -26.984 26.844 -26.594 1 78.12 553 MET B O 1
ATOM 10058 N N . GLU B 1 554 ? -27.188 24.734 -25.688 1 76.88 554 GLU B N 1
ATOM 10059 C CA . GLU B 1 554 ? -27.031 24.016 -26.938 1 76.88 554 GLU B CA 1
ATOM 10060 C C . GLU B 1 554 ? -25.766 24.469 -27.688 1 76.88 554 GLU B C 1
ATOM 10062 O O . GLU B 1 554 ? -25.828 24.797 -28.859 1 76.88 554 GLU B O 1
ATOM 10067 N N . ILE B 1 555 ? -24.781 24.656 -26.875 1 78.25 555 ILE B N 1
ATOM 10068 C CA . ILE B 1 555 ? -23.516 25.031 -27.469 1 78.25 555 ILE B CA 1
ATOM 10069 C C . ILE B 1 555 ? -22.969 23.891 -28.328 1 78.25 555 ILE B C 1
ATOM 10071 O O . ILE B 1 555 ? -22.891 22.75 -27.859 1 78.25 555 ILE B O 1
ATOM 10075 N N . GLN B 1 556 ? -22.781 24.172 -29.609 1 72 556 GLN B N 1
ATOM 10076 C CA . GLN B 1 556 ? -22.422 23.109 -30.531 1 72 556 GLN B CA 1
ATOM 10077 C C . GLN B 1 556 ? -20.922 23.109 -30.812 1 72 556 GLN B C 1
ATOM 10079 O O . GLN B 1 556 ? -20.391 22.125 -31.344 1 72 556 GLN B O 1
ATOM 10084 N N . SER B 1 557 ? -20.312 24.234 -30.516 1 71.56 557 SER B N 1
ATOM 10085 C CA . SER B 1 557 ? -18.891 24.266 -30.859 1 71.56 557 SER B CA 1
ATOM 10086 C C . SER B 1 557 ? -18.031 24.578 -29.641 1 71.56 557 SER B C 1
ATOM 10088 O O . SER B 1 557 ? -18.516 25.172 -28.688 1 71.56 557 SER B O 1
ATOM 10090 N N . GLN B 1 558 ? -16.812 24.125 -29.672 1 72.88 558 GLN B N 1
ATOM 10091 C CA . GLN B 1 558 ? -15.844 24.359 -28.609 1 72.88 558 GLN B CA 1
ATOM 10092 C C . GLN B 1 558 ? -15.195 25.734 -28.75 1 72.88 558 GLN B C 1
ATOM 10094 O O . GLN B 1 558 ? -14.297 26.078 -27.969 1 72.88 558 GLN B O 1
ATOM 10099 N N . VAL B 1 559 ? -15.758 26.453 -29.672 1 73.69 559 VAL B N 1
ATOM 10100 C CA . VAL B 1 559 ? -15.148 27.75 -29.891 1 73.69 559 VAL B CA 1
ATOM 10101 C C . VAL B 1 559 ? -15.469 28.688 -28.734 1 73.69 559 VAL B C 1
ATOM 10103 O O . VAL B 1 559 ? -16.625 28.828 -28.344 1 73.69 559 VAL B O 1
ATOM 10106 N N . ILE B 1 560 ? -14.5 29.297 -28.156 1 74.31 560 ILE B N 1
ATOM 10107 C CA . ILE B 1 560 ? -14.555 30.125 -26.953 1 74.31 560 ILE B CA 1
ATOM 10108 C C . ILE B 1 560 ? -15.492 31.297 -27.172 1 74.31 560 ILE B C 1
ATOM 10110 O O . ILE B 1 560 ? -16.188 31.734 -26.25 1 74.31 560 ILE B O 1
ATOM 10114 N N . THR B 1 561 ? -15.547 31.797 -28.406 1 76.38 561 THR B N 1
ATOM 10115 C CA . THR B 1 561 ? -16.375 32.969 -28.719 1 76.38 561 THR B CA 1
ATOM 10116 C C . THR B 1 561 ? -17.844 32.656 -28.516 1 76.38 561 THR B C 1
ATOM 10118 O O . THR B 1 561 ? -18.609 33.469 -28.016 1 76.38 561 THR B O 1
ATOM 10121 N N . GLU B 1 562 ? -18.188 31.453 -28.844 1 77.94 562 GLU B N 1
ATOM 10122 C CA . GLU B 1 562 ? -19.578 31.062 -28.656 1 77.94 562 GLU B CA 1
ATOM 10123 C C . GLU B 1 562 ? -19.938 30.938 -27.188 1 77.94 562 GLU B C 1
ATOM 10125 O O . GLU B 1 562 ? -21.031 31.328 -26.766 1 77.94 562 GLU B O 1
ATOM 10130 N N . ILE B 1 563 ? -19.062 30.5 -26.484 1 77.5 563 ILE B N 1
ATOM 10131 C CA . ILE B 1 563 ? -19.266 30.344 -25.047 1 77.5 563 ILE B CA 1
ATOM 10132 C C . ILE B 1 563 ? -19.406 31.703 -24.375 1 77.5 563 ILE B C 1
ATOM 10134 O O . ILE B 1 563 ? -20.297 31.906 -23.547 1 77.5 563 ILE B O 1
ATOM 10138 N N . VAL B 1 564 ? -18.531 32.625 -24.797 1 78 564 VAL B N 1
ATOM 10139 C CA . VAL B 1 564 ? -18.531 33.938 -24.203 1 78 564 VAL B CA 1
ATOM 10140 C C . VAL B 1 564 ? -19.828 34.688 -24.562 1 78 564 VAL B C 1
ATOM 10142 O O . VAL B 1 564 ? -20.391 35.406 -23.719 1 78 564 VAL B O 1
ATOM 10145 N N . ASP B 1 565 ? -20.234 34.438 -25.766 1 78.69 565 ASP B N 1
ATOM 10146 C CA . ASP B 1 565 ? -21.453 35.094 -26.219 1 78.69 565 ASP B CA 1
ATOM 10147 C C . ASP B 1 565 ? -22.656 34.625 -25.391 1 78.69 565 ASP B C 1
ATOM 10149 O O . ASP B 1 565 ? -23.594 35.406 -25.156 1 78.69 565 ASP B O 1
ATOM 10153 N N . LYS B 1 566 ? -22.609 33.469 -24.922 1 78.5 566 LYS B N 1
ATOM 10154 C CA . LYS B 1 566 ? -23.766 32.906 -24.203 1 78.5 566 LYS B CA 1
ATOM 10155 C C . LYS B 1 566 ? -23.672 33.219 -22.719 1 78.5 566 LYS B C 1
ATOM 10157 O O . LYS B 1 566 ? -24.688 33.281 -22.016 1 78.5 566 LYS B O 1
ATOM 10162 N N . ILE B 1 567 ? -22.453 33.375 -22.219 1 77.62 567 ILE B N 1
ATOM 10163 C CA . ILE B 1 567 ? -22.266 33.625 -20.781 1 77.62 567 ILE B CA 1
ATOM 10164 C C . ILE B 1 567 ? -22.453 35.125 -20.484 1 77.62 567 ILE B C 1
ATOM 10166 O O . ILE B 1 567 ? -22.859 35.469 -19.375 1 77.62 567 ILE B O 1
ATOM 10170 N N . GLU B 1 568 ? -22.203 35.969 -21.453 1 79.88 568 GLU B N 1
ATOM 10171 C CA . GLU B 1 568 ? -22.203 37.438 -21.266 1 79.88 568 GLU B CA 1
ATOM 10172 C C . GLU B 1 568 ? -23.562 37.906 -20.797 1 79.88 568 GLU B C 1
ATOM 10174 O O . GLU B 1 568 ? -23.656 38.719 -19.859 1 79.88 568 GLU B O 1
ATOM 10179 N N . PRO B 1 569 ? -24.578 37.406 -21.391 1 75.38 569 PRO B N 1
ATOM 10180 C CA . PRO B 1 569 ? -25.875 37.875 -20.906 1 75.38 569 PRO B CA 1
ATOM 10181 C C . PRO B 1 569 ? -26.156 37.469 -19.453 1 75.38 569 PRO B C 1
ATOM 10183 O O . PRO B 1 569 ? -26.75 38.25 -18.703 1 75.38 569 PRO B O 1
ATOM 10186 N N . ALA B 1 570 ? -25.781 36.312 -19.125 1 71.62 570 ALA B N 1
ATOM 10187 C CA . ALA B 1 570 ? -25.969 35.844 -17.766 1 71.62 570 ALA B CA 1
ATOM 10188 C C . ALA B 1 570 ? -25.172 36.719 -16.781 1 71.62 570 ALA B C 1
ATOM 10190 O O . ALA B 1 570 ? -25.656 37 -15.68 1 71.62 570 ALA B O 1
ATOM 10191 N N . TYR B 1 571 ? -24.047 37.062 -17.188 1 73.94 571 TYR B N 1
ATOM 10192 C CA . TYR B 1 571 ? -23.188 37.906 -16.359 1 73.94 571 TYR B CA 1
ATOM 10193 C C . TYR B 1 571 ? -23.797 39.281 -16.203 1 73.94 571 TYR B C 1
ATOM 10195 O O . TYR B 1 571 ? -23.766 39.875 -15.117 1 73.94 571 TYR B O 1
ATOM 10203 N N . THR B 1 572 ? -24.219 39.844 -17.25 1 74.5 572 THR B N 1
ATOM 10204 C CA . THR B 1 572 ? -24.812 41.156 -17.219 1 74.5 572 THR B CA 1
ATOM 10205 C C . THR B 1 572 ? -26.016 41.188 -16.281 1 74.5 572 THR B C 1
ATOM 10207 O O . THR B 1 572 ? -26.234 42.188 -15.57 1 74.5 572 THR B O 1
ATOM 10210 N N . ASN B 1 573 ? -26.719 40.062 -16.266 1 69.19 573 ASN B N 1
ATOM 10211 C CA . ASN B 1 573 ? -27.859 39.969 -15.352 1 69.19 573 ASN B CA 1
ATOM 10212 C C . ASN B 1 573 ? -27.406 39.875 -13.891 1 69.19 573 ASN B C 1
ATOM 10214 O O . ASN B 1 573 ? -28.031 40.469 -13.008 1 69.19 573 ASN B O 1
ATOM 10218 N N . LEU B 1 574 ? -26.266 39.25 -13.695 1 68.44 574 LEU B N 1
ATOM 10219 C CA . LEU B 1 574 ? -25.703 39.062 -12.359 1 68.44 574 LEU B CA 1
ATOM 10220 C C . LEU B 1 574 ? -25.156 40.406 -11.828 1 68.44 574 LEU B C 1
ATOM 10222 O O . LEU B 1 574 ? -25.297 40.688 -10.641 1 68.44 574 LEU B O 1
ATOM 10226 N N . ARG B 1 575 ? -24.484 41.094 -12.625 1 67.19 575 ARG B N 1
ATOM 10227 C CA . ARG B 1 575 ? -23.906 42.375 -12.258 1 67.19 575 ARG B CA 1
ATOM 10228 C C . ARG B 1 575 ? -24.969 43.375 -11.836 1 67.19 575 ARG B C 1
ATOM 10230 O O . ARG B 1 575 ? -24.703 44.312 -11.078 1 67.19 575 ARG B O 1
ATOM 10237 N N . GLY B 1 576 ? -26.109 43.094 -12.375 1 63.88 576 GLY B N 1
ATOM 10238 C CA . GLY B 1 576 ? -27.203 43.969 -12.008 1 63.88 576 GLY B CA 1
ATOM 10239 C C . GLY B 1 576 ? -27.609 43.844 -10.555 1 63.88 576 GLY B C 1
ATOM 10240 O O . GLY B 1 576 ? -28.297 44.719 -10.008 1 63.88 576 GLY B O 1
ATOM 10241 N N . ILE B 1 577 ? -27.125 42.656 -9.93 1 62.56 577 ILE B N 1
ATOM 10242 C CA . ILE B 1 577 ? -27.469 42.469 -8.523 1 62.56 577 ILE B CA 1
ATOM 10243 C C . ILE B 1 577 ? -26.266 42.812 -7.645 1 62.56 577 ILE B C 1
ATOM 10245 O O . ILE B 1 577 ? -25.172 42.281 -7.844 1 62.56 577 ILE B O 1
ATOM 10249 N N . PRO B 1 578 ? -26.359 43.781 -6.719 1 58.62 578 PRO B N 1
ATOM 10250 C CA . PRO B 1 578 ? -25.25 44.125 -5.832 1 58.62 578 PRO B CA 1
ATOM 10251 C C . PRO B 1 578 ? -24.672 42.875 -5.133 1 58.62 578 PRO B C 1
ATOM 10253 O O . PRO B 1 578 ? -25.422 41.969 -4.777 1 58.62 578 PRO B O 1
ATOM 10256 N N . ARG B 1 579 ? -23.297 42.656 -5.145 1 61.19 579 ARG B N 1
ATOM 10257 C CA . ARG B 1 579 ? -22.562 41.5 -4.602 1 61.19 579 ARG B CA 1
ATOM 10258 C C . ARG B 1 579 ? -23.094 41.125 -3.227 1 61.19 579 ARG B C 1
ATOM 10260 O O . ARG B 1 579 ? -23.141 39.938 -2.889 1 61.19 579 ARG B O 1
ATOM 10267 N N . GLU B 1 580 ? -23.406 42.156 -2.395 1 56.03 580 GLU B N 1
ATOM 10268 C CA . GLU B 1 580 ? -23.859 41.969 -1.022 1 56.03 580 GLU B CA 1
ATOM 10269 C C . GLU B 1 580 ? -25.188 41.219 -0.987 1 56.03 580 GLU B C 1
ATOM 10271 O O . GLU B 1 580 ? -25.516 40.562 0.01 1 56.03 580 GLU B O 1
ATOM 10276 N N . ARG B 1 581 ? -25.875 41.344 -1.979 1 55.06 581 ARG B N 1
ATOM 10277 C CA . ARG B 1 581 ? -27.219 40.781 -1.986 1 55.06 581 ARG B CA 1
ATOM 10278 C C . ARG B 1 581 ? -27.281 39.469 -2.76 1 55.06 581 ARG B C 1
ATOM 10280 O O . ARG B 1 581 ? -28.359 38.906 -2.943 1 55.06 581 ARG B O 1
ATOM 10287 N N . ARG B 1 582 ? -26.234 39.156 -3.412 1 59.78 582 ARG B N 1
ATOM 10288 C CA . ARG B 1 582 ? -26.172 37.906 -4.141 1 59.78 582 ARG B CA 1
ATOM 10289 C C . ARG B 1 582 ? -26.312 36.719 -3.195 1 59.78 582 ARG B C 1
ATOM 10291 O O . ARG B 1 582 ? -25.75 36.719 -2.102 1 59.78 582 ARG B O 1
ATOM 10298 N N . PRO B 1 583 ? -27.266 35.906 -3.5 1 53.06 583 PRO B N 1
ATOM 10299 C CA . PRO B 1 583 ? -27.359 34.75 -2.6 1 53.06 583 PRO B CA 1
ATOM 10300 C C . PRO B 1 583 ? -26.062 33.969 -2.49 1 53.06 583 PRO B C 1
ATOM 10302 O O . PRO B 1 583 ? -25.359 33.781 -3.492 1 53.06 583 PRO B O 1
ATOM 10305 N N . ARG B 1 584 ? -25.531 33.875 -1.288 1 50.62 584 ARG B N 1
ATOM 10306 C CA . ARG B 1 584 ? -24.281 33.188 -0.965 1 50.62 584 ARG B CA 1
ATOM 10307 C C . ARG B 1 584 ? -24.188 31.844 -1.653 1 50.62 584 ARG B C 1
ATOM 10309 O O . ARG B 1 584 ? -23.078 31.391 -1.98 1 50.62 584 ARG B O 1
ATOM 10316 N N . ASN B 1 585 ? -25.359 31.297 -1.894 1 50.09 585 ASN B N 1
ATOM 10317 C CA . ASN B 1 585 ? -25.359 29.922 -2.355 1 50.09 585 ASN B CA 1
ATOM 10318 C C . ASN B 1 585 ? -25.219 29.828 -3.873 1 50.09 585 ASN B C 1
ATOM 10320 O O . ASN B 1 585 ? -25.094 28.734 -4.43 1 50.09 585 ASN B O 1
ATOM 10324 N N . ILE B 1 586 ? -25.531 31.016 -4.488 1 53.47 586 ILE B N 1
ATOM 10325 C CA . ILE B 1 586 ? -25.422 30.953 -5.941 1 53.47 586 ILE B CA 1
ATOM 10326 C C . ILE B 1 586 ? -23.969 31.156 -6.355 1 53.47 586 ILE B C 1
ATOM 10328 O O . ILE B 1 586 ? -23.547 32.25 -6.73 1 53.47 586 ILE B O 1
ATOM 10332 N N . SER B 1 587 ? -23.156 30.594 -5.621 1 56.53 587 SER B N 1
ATOM 10333 C CA . SER B 1 587 ? -21.781 30.766 -6.07 1 56.53 587 SER B CA 1
ATOM 10334 C C . SER B 1 587 ? -21.453 29.828 -7.223 1 56.53 587 SER B C 1
ATOM 10336 O O . SER B 1 587 ? -21.594 28.609 -7.09 1 56.53 587 SER B O 1
ATOM 10338 N N . ASN B 1 588 ? -21.672 30.344 -8.562 1 65.12 588 ASN B N 1
ATOM 10339 C CA . ASN B 1 588 ? -21.219 29.609 -9.742 1 65.12 588 ASN B CA 1
ATOM 10340 C C . ASN B 1 588 ? -19.797 30.016 -10.133 1 65.12 588 ASN B C 1
ATOM 10342 O O . ASN B 1 588 ? -19.562 31.156 -10.555 1 65.12 588 ASN B O 1
ATOM 10346 N N . LEU B 1 589 ? -18.969 29.172 -9.914 1 73.56 589 LEU B N 1
ATOM 10347 C CA . LEU B 1 589 ? -17.547 29.422 -10.125 1 73.56 589 LEU B CA 1
ATOM 10348 C C . LEU B 1 589 ? -17.266 29.781 -11.586 1 73.56 589 LEU B C 1
ATOM 10350 O O . LEU B 1 589 ? -16.312 30.484 -11.883 1 73.56 589 LEU B O 1
ATOM 10354 N N . LEU B 1 590 ? -18.203 29.453 -12.453 1 75.12 590 LEU B N 1
ATOM 10355 C CA . LEU B 1 590 ? -18.016 29.812 -13.859 1 75.12 590 LEU B CA 1
ATOM 10356 C C . LEU B 1 590 ? -18.297 31.297 -14.07 1 75.12 590 LEU B C 1
ATOM 10358 O O . LEU B 1 590 ? -17.547 31.984 -14.781 1 75.12 590 LEU B O 1
ATOM 10362 N N . LEU B 1 591 ? -19.297 31.719 -13.492 1 75.38 591 LEU B N 1
ATOM 10363 C CA . LEU B 1 591 ? -19.656 33.125 -13.609 1 75.38 591 LEU B CA 1
ATOM 10364 C C . LEU B 1 591 ? -18.641 34 -12.875 1 75.38 591 LEU B C 1
ATOM 10366 O O . LEU B 1 591 ? -18.297 35.094 -13.344 1 75.38 591 LEU B O 1
ATOM 10370 N N . ASP B 1 592 ? -18.219 33.469 -11.781 1 76 592 ASP B N 1
ATOM 10371 C CA . ASP B 1 592 ? -17.188 34.188 -11.039 1 76 592 ASP B CA 1
ATOM 10372 C C . ASP B 1 592 ? -15.883 34.25 -11.836 1 76 592 ASP B C 1
ATOM 10374 O O . ASP B 1 592 ? -15.203 35.281 -11.836 1 76 592 ASP B O 1
ATOM 10378 N N . GLY B 1 593 ? -15.633 33.219 -12.461 1 79.88 593 GLY B N 1
ATOM 10379 C CA . GLY B 1 593 ? -14.453 33.219 -13.312 1 79.88 593 GLY B CA 1
ATOM 10380 C C . GLY B 1 593 ? -14.555 34.156 -14.484 1 79.88 593 GLY B C 1
ATOM 10381 O O . GLY B 1 593 ? -13.578 34.844 -14.844 1 79.88 593 GLY B O 1
ATOM 10382 N N . TYR B 1 594 ? -15.688 34.219 -15 1 79.69 594 TYR B N 1
ATOM 10383 C CA . TYR B 1 594 ? -15.898 35.125 -16.109 1 79.69 594 TYR B CA 1
ATOM 10384 C C . TYR B 1 594 ? -15.797 36.562 -15.656 1 79.69 594 TYR B C 1
ATOM 10386 O O . TYR B 1 594 ? -15.242 37.406 -16.375 1 79.69 594 TYR B O 1
ATOM 10394 N N . GLU B 1 595 ? -16.375 36.812 -14.516 1 79.56 595 GLU B N 1
ATOM 10395 C CA . GLU B 1 595 ? -16.281 38.156 -13.961 1 79.56 595 GLU B CA 1
ATOM 10396 C C . GLU B 1 595 ? -14.82 38.562 -13.75 1 79.56 595 GLU B C 1
ATOM 10398 O O . GLU B 1 595 ? -14.43 39.688 -14.094 1 79.56 595 GLU B O 1
ATOM 10403 N N . LEU B 1 596 ? -14.125 37.656 -13.234 1 82.06 596 LEU B N 1
ATOM 10404 C CA . LEU B 1 596 ? -12.711 37.938 -13.016 1 82.06 596 LEU B CA 1
ATOM 10405 C C . LEU B 1 596 ? -11.984 38.125 -14.336 1 82.06 596 LEU B C 1
ATOM 10407 O O . LEU B 1 596 ? -11.125 39 -14.445 1 82.06 596 LEU B O 1
ATOM 10411 N N . ALA B 1 597 ? -12.32 37.406 -15.32 1 83.19 597 ALA B N 1
ATOM 10412 C CA . ALA B 1 597 ? -11.688 37.5 -16.641 1 83.19 597 ALA B CA 1
ATOM 10413 C C . ALA B 1 597 ? -12.016 38.844 -17.281 1 83.19 597 ALA B C 1
ATOM 10415 O O . ALA B 1 597 ? -11.148 39.469 -17.922 1 83.19 597 ALA B O 1
ATOM 10416 N N . ARG B 1 598 ? -13.141 39.219 -17.141 1 80.12 598 ARG B N 1
ATOM 10417 C CA . ARG B 1 598 ? -13.555 40.5 -17.703 1 80.12 598 ARG B CA 1
ATOM 10418 C C . ARG B 1 598 ? -12.828 41.656 -17.016 1 80.12 598 ARG B C 1
ATOM 10420 O O . ARG B 1 598 ? -12.375 42.594 -17.688 1 80.12 598 ARG B O 1
ATOM 10427 N N . GLU B 1 599 ? -12.828 41.562 -15.734 1 80.38 599 GLU B N 1
ATOM 10428 C CA . GLU B 1 599 ? -12.109 42.625 -14.992 1 80.38 599 GLU B CA 1
ATOM 10429 C C . GLU B 1 599 ? -10.641 42.656 -15.398 1 80.38 599 GLU B C 1
ATOM 10431 O O . GLU B 1 599 ? -10.07 43.75 -15.547 1 80.38 599 GLU B O 1
ATOM 10436 N N . MET B 1 600 ? -10.141 41.531 -15.609 1 81.69 600 MET B N 1
ATOM 10437 C CA . MET B 1 600 ? -8.75 41.469 -16.047 1 81.69 600 MET B CA 1
ATOM 10438 C C . MET B 1 600 ? -8.586 42 -17.453 1 81.69 600 MET B C 1
ATOM 10440 O O . MET B 1 600 ? -7.594 42.688 -17.75 1 81.69 600 MET B O 1
ATOM 10444 N N . GLY B 1 601 ? -9.547 41.719 -18.219 1 79.06 601 GLY B N 1
ATOM 10445 C CA . GLY B 1 601 ? -9.531 42.25 -19.578 1 79.06 601 GLY B CA 1
ATOM 10446 C C . GLY B 1 601 ? -9.625 43.75 -19.625 1 79.06 601 GLY B C 1
ATOM 10447 O O . GLY B 1 601 ? -8.906 44.406 -20.375 1 79.06 601 GLY B O 1
ATOM 10448 N N . CYS B 1 602 ? -10.43 44.219 -18.781 1 79.25 602 CYS B N 1
ATOM 10449 C CA . CYS B 1 602 ? -10.594 45.656 -18.719 1 79.25 602 CYS B CA 1
ATOM 10450 C C . CYS B 1 602 ? -9.32 46.312 -18.234 1 79.25 602 CYS B C 1
ATOM 10452 O O . CYS B 1 602 ? -8.93 47.375 -18.75 1 79.25 602 CYS B O 1
ATOM 10454 N N . GLN B 1 603 ? -8.797 45.719 -17.297 1 79.5 603 GLN B N 1
ATOM 10455 C CA . GLN B 1 603 ? -7.543 46.281 -16.797 1 79.5 603 GLN B CA 1
ATOM 10456 C C . GLN B 1 603 ? -6.453 46.25 -17.859 1 79.5 603 GLN B C 1
ATOM 10458 O O . GLN B 1 603 ? -5.676 47.188 -17.984 1 79.5 603 GLN B O 1
ATOM 10463 N N . ARG B 1 604 ? -6.465 45.25 -18.625 1 78.38 604 ARG B N 1
ATOM 10464 C CA . ARG B 1 604 ? -5.484 45.125 -19.703 1 78.38 604 ARG B CA 1
ATOM 10465 C C . ARG B 1 604 ? -5.664 46.188 -20.75 1 78.38 604 ARG B C 1
ATOM 10467 O O . ARG B 1 604 ? -4.688 46.781 -21.234 1 78.38 604 ARG B O 1
ATOM 10474 N N . ILE B 1 605 ? -6.855 46.406 -21.062 1 74.44 605 ILE B N 1
ATOM 10475 C CA . ILE B 1 605 ? -7.172 47.406 -22.062 1 74.44 605 ILE B CA 1
ATOM 10476 C C . ILE B 1 605 ? -6.766 48.812 -21.531 1 74.44 605 ILE B C 1
ATOM 10478 O O . ILE B 1 605 ? -6.23 49.625 -22.281 1 74.44 605 ILE B O 1
ATOM 10482 N N . ARG B 1 606 ? -6.988 48.969 -20.328 1 76.31 606 ARG B N 1
ATOM 10483 C CA . ARG B 1 606 ? -6.605 50.25 -19.703 1 76.31 606 ARG B CA 1
ATOM 10484 C C . ARG B 1 606 ? -5.09 50.438 -19.719 1 76.31 606 ARG B C 1
ATOM 10486 O O . ARG B 1 606 ? -4.594 51.531 -20.031 1 76.31 606 ARG B O 1
ATOM 10493 N N . GLU B 1 607 ? -4.461 49.375 -19.406 1 76.69 607 GLU B N 1
ATOM 10494 C CA . GLU B 1 607 ? -3 49.406 -19.406 1 76.69 607 GLU B CA 1
ATOM 10495 C C . GLU B 1 607 ? -2.467 49.656 -20.828 1 76.69 607 GLU B C 1
ATOM 10497 O O . GLU B 1 607 ? -1.503 50.406 -21.016 1 76.69 607 GLU B O 1
ATOM 10502 N N . TYR B 1 608 ? -3.064 48.969 -21.781 1 72 608 TYR B N 1
ATOM 10503 C CA . TYR B 1 608 ? -2.662 49.125 -23.172 1 72 608 TYR B CA 1
ATOM 10504 C C . TYR B 1 608 ? -2.881 50.562 -23.641 1 72 608 TYR B C 1
ATOM 10506 O O . TYR B 1 608 ? -2.051 51.125 -24.344 1 72 608 TYR B O 1
ATOM 10514 N N . ARG B 1 609 ? -3.965 51.094 -23.266 1 72.19 609 ARG B N 1
ATOM 10515 C CA . ARG B 1 609 ? -4.301 52.469 -23.656 1 72.19 609 ARG B CA 1
ATOM 10516 C C . ARG B 1 609 ? -3.334 53.469 -23.031 1 72.19 609 ARG B C 1
ATOM 10518 O O . ARG B 1 609 ? -3.035 54.5 -23.625 1 72.19 609 ARG B O 1
ATOM 10525 N N . LEU B 1 610 ? -3.057 53.125 -21.75 1 71.44 610 LEU B N 1
ATOM 10526 C CA . LEU B 1 610 ? -2.145 54.031 -21.047 1 71.44 610 LEU B CA 1
ATOM 10527 C C . LEU B 1 610 ? -0.718 53.844 -21.562 1 71.44 610 LEU B C 1
ATOM 10529 O O . LEU B 1 610 ? 0.185 54.594 -21.141 1 71.44 610 LEU B O 1
ATOM 10533 N N . GLY B 1 611 ? -0.531 53.031 -22.656 1 61.38 611 GLY B N 1
ATOM 10534 C CA . GLY B 1 611 ? 0.78 52.875 -23.25 1 61.38 611 GLY B CA 1
ATOM 10535 C C . GLY B 1 611 ? 1.701 51.969 -22.438 1 61.38 611 GLY B C 1
ATOM 10536 O O . GLY B 1 611 ? 2.918 52 -22.641 1 61.38 611 GLY B O 1
ATOM 10537 N N . GLU B 1 612 ? 1.198 51.5 -21.406 1 54.88 612 GLU B N 1
ATOM 10538 C CA . GLU B 1 612 ? 2.053 50.625 -20.594 1 54.88 612 GLU B CA 1
ATOM 10539 C C . GLU B 1 612 ? 2.258 49.281 -21.25 1 54.88 612 GLU B C 1
ATOM 10541 O O . GLU B 1 612 ? 1.292 48.625 -21.641 1 54.88 612 GLU B O 1
ATOM 10546 N N . GLU B 1 613 ? 3.195 49.125 -22.078 1 52.56 613 GLU B N 1
ATOM 10547 C CA . GLU B 1 613 ? 3.586 47.969 -22.859 1 52.56 613 GLU B CA 1
ATOM 10548 C C . GLU B 1 613 ? 3.467 46.688 -22.047 1 52.56 613 GLU B C 1
ATOM 10550 O O . GLU B 1 613 ? 3.541 45.562 -22.594 1 52.56 613 GLU B O 1
ATOM 10555 N N . VAL B 1 614 ? 3.586 46.75 -20.781 1 53.94 614 VAL B N 1
ATOM 10556 C CA . VAL B 1 614 ? 3.836 45.531 -20.047 1 53.94 614 VAL B CA 1
ATOM 10557 C C . VAL B 1 614 ? 2.508 44.875 -19.688 1 53.94 614 VAL B C 1
ATOM 10559 O O . VAL B 1 614 ? 1.68 45.469 -19 1 53.94 614 VAL B O 1
ATOM 10562 N N . ASP B 1 615 ? 2.043 44 -20.609 1 59.53 615 ASP B N 1
ATOM 10563 C CA . ASP B 1 615 ? 0.892 43.156 -20.266 1 59.53 615 ASP B CA 1
ATOM 10564 C C . ASP B 1 615 ? 1.049 42.531 -18.875 1 59.53 615 ASP B C 1
ATOM 10566 O O . ASP B 1 615 ? 1.458 41.375 -18.75 1 59.53 615 ASP B O 1
ATOM 10570 N N . ASN B 1 616 ? 0.919 43.375 -17.828 1 70.94 616 ASN B N 1
ATOM 10571 C CA . ASN B 1 616 ? 1.133 43.094 -16.422 1 70.94 616 ASN B CA 1
ATOM 10572 C C . ASN B 1 616 ? 0.121 42.094 -15.883 1 70.94 616 ASN B C 1
ATOM 10574 O O . ASN B 1 616 ? 0.39 41.375 -14.898 1 70.94 616 ASN B O 1
ATOM 10578 N N . THR B 1 617 ? -0.959 42 -16.578 1 77.69 617 THR B N 1
ATOM 10579 C CA . THR B 1 617 ? -2.006 41.125 -16.047 1 77.69 617 THR B CA 1
ATOM 10580 C C . THR B 1 617 ? -1.582 39.656 -16.109 1 77.69 617 THR B C 1
ATOM 10582 O O . THR B 1 617 ? -1.748 38.906 -15.156 1 77.69 617 THR B O 1
ATOM 10585 N N . TRP B 1 618 ? -1.048 39.281 -17.188 1 79.44 618 TRP B N 1
ATOM 10586 C CA . TRP B 1 618 ? -0.631 37.906 -17.344 1 79.44 618 TRP B CA 1
ATOM 10587 C C . TRP B 1 618 ? 0.557 37.594 -16.453 1 79.44 618 TRP B C 1
ATOM 10589 O O . TRP B 1 618 ? 0.69 36.469 -15.969 1 79.44 618 TRP B O 1
ATOM 10599 N N . ARG B 1 619 ? 1.29 38.562 -16.234 1 80.69 619 ARG B N 1
ATOM 10600 C CA . ARG B 1 619 ? 2.41 38.375 -15.328 1 80.69 619 ARG B CA 1
ATOM 10601 C C . ARG B 1 619 ? 1.92 38.125 -13.906 1 80.69 619 ARG B C 1
ATOM 10603 O O . ARG B 1 619 ? 2.41 37.219 -13.234 1 80.69 619 ARG B O 1
ATOM 10610 N N . VAL B 1 620 ? 0.98 38.875 -13.5 1 82.38 620 VAL B N 1
ATOM 10611 C CA . VAL B 1 620 ? 0.43 38.719 -12.156 1 82.38 620 VAL B CA 1
ATOM 10612 C C . VAL B 1 620 ? -0.232 37.344 -12.039 1 82.38 620 VAL B C 1
ATOM 10614 O O . VAL B 1 620 ? -0.061 36.656 -11.039 1 82.38 620 VAL B O 1
ATOM 10617 N N . LEU B 1 621 ? -0.904 36.969 -13.07 1 85.31 621 LEU B N 1
ATOM 10618 C CA . LEU B 1 621 ? -1.554 35.688 -13.055 1 85.31 621 LEU B CA 1
ATOM 10619 C C . LEU B 1 621 ? -0.521 34.562 -12.977 1 85.31 621 LEU B C 1
ATOM 10621 O O . LEU B 1 621 ? -0.72 33.562 -12.266 1 85.31 621 LEU B O 1
ATOM 10625 N N . PHE B 1 622 ? 0.498 34.719 -13.711 1 88.94 622 PHE B N 1
ATOM 10626 C CA . PHE B 1 622 ? 1.579 33.75 -13.695 1 88.94 622 PHE B CA 1
ATOM 10627 C C . PHE B 1 622 ? 2.184 33.656 -12.297 1 88.94 622 PHE B C 1
ATOM 10629 O O . PHE B 1 622 ? 2.373 32.531 -11.789 1 88.94 622 PHE B O 1
ATOM 10636 N N . GLU B 1 623 ? 2.344 34.719 -11.688 1 86.62 623 GLU B N 1
ATOM 10637 C CA . GLU B 1 623 ? 2.949 34.75 -10.359 1 86.62 623 GLU B CA 1
ATOM 10638 C C . GLU B 1 623 ? 2.021 34.125 -9.32 1 86.62 623 GLU B C 1
ATOM 10640 O O . GLU B 1 623 ? 2.479 33.438 -8.398 1 86.62 623 GLU B O 1
ATOM 10645 N N . VAL B 1 624 ? 0.816 34.375 -9.453 1 87.75 624 VAL B N 1
ATOM 10646 C CA . VAL B 1 624 ? -0.158 33.781 -8.539 1 87.75 624 VAL B CA 1
ATOM 10647 C C . VAL B 1 624 ? -0.162 32.281 -8.672 1 87.75 624 VAL B C 1
ATOM 10649 O O . VAL B 1 624 ? -0.179 31.547 -7.672 1 87.75 624 VAL B O 1
ATOM 10652 N N . TRP B 1 625 ? -0.093 31.828 -9.859 1 91.44 625 TRP B N 1
ATOM 10653 C CA . TRP B 1 625 ? -0.077 30.375 -10.078 1 91.44 625 TRP B CA 1
ATOM 10654 C C . TRP B 1 625 ? 1.208 29.766 -9.531 1 91.44 625 TRP B C 1
ATOM 10656 O O . TRP B 1 625 ? 1.19 28.656 -8.992 1 91.44 625 TRP B O 1
ATOM 10666 N N . VAL B 1 626 ? 2.248 30.406 -9.703 1 91.44 626 VAL B N 1
ATOM 10667 C CA . VAL B 1 626 ? 3.516 29.906 -9.18 1 91.44 626 VAL B CA 1
ATOM 10668 C C . VAL B 1 626 ? 3.447 29.828 -7.652 1 91.44 626 VAL B C 1
ATOM 10670 O O . VAL B 1 626 ? 3.932 28.859 -7.055 1 91.44 626 VAL B O 1
ATOM 10673 N N . ASP B 1 627 ? 2.754 30.766 -7.027 1 89.44 627 ASP B N 1
ATOM 10674 C CA . ASP B 1 627 ? 2.611 30.766 -5.578 1 89.44 627 ASP B CA 1
ATOM 10675 C C . ASP B 1 627 ? 1.745 29.594 -5.109 1 89.44 627 ASP B C 1
ATOM 10677 O O . ASP B 1 627 ? 2.08 28.906 -4.137 1 89.44 627 ASP B O 1
ATOM 10681 N N . ILE B 1 628 ? 0.737 29.406 -5.848 1 88.56 628 ILE B N 1
ATOM 10682 C CA . ILE B 1 628 ? -0.154 28.312 -5.496 1 88.56 628 ILE B CA 1
ATOM 10683 C C . ILE B 1 628 ? 0.57 26.984 -5.684 1 88.56 628 ILE B C 1
ATOM 10685 O O . ILE B 1 628 ? 0.452 26.078 -4.848 1 88.56 628 ILE B O 1
ATOM 10689 N N . LEU B 1 629 ? 1.315 26.891 -6.715 1 91.44 629 LEU B N 1
ATOM 10690 C CA . LEU B 1 629 ? 2.072 25.672 -7.004 1 91.44 629 LEU B CA 1
ATOM 10691 C C . LEU B 1 629 ? 3.141 25.438 -5.941 1 91.44 629 LEU B C 1
ATOM 10693 O O . LEU B 1 629 ? 3.309 24.312 -5.469 1 91.44 629 LEU B O 1
ATOM 10697 N N . SER B 1 630 ? 3.811 26.453 -5.582 1 89.88 630 SER B N 1
ATOM 10698 C CA . SER B 1 630 ? 4.859 26.328 -4.57 1 89.88 630 SER B CA 1
ATOM 10699 C C . SER B 1 630 ? 4.277 25.953 -3.217 1 89.88 630 SER B C 1
ATOM 10701 O O . SER B 1 630 ? 4.824 25.094 -2.521 1 89.88 630 SER B O 1
ATOM 10703 N N . TYR B 1 631 ? 3.207 26.562 -2.896 1 85.94 631 TYR B N 1
ATOM 10704 C CA . TYR B 1 631 ? 2.531 26.234 -1.644 1 85.94 631 TYR B CA 1
ATOM 10705 C C . TYR B 1 631 ? 2.061 24.797 -1.635 1 85.94 631 TYR B C 1
ATOM 10707 O O . TYR B 1 631 ? 2.25 24.078 -0.648 1 85.94 631 TYR B O 1
ATOM 10715 N N . SER B 1 632 ? 1.502 24.375 -2.697 1 86.56 632 SER B N 1
ATOM 10716 C CA . SER B 1 632 ? 1.013 23 -2.801 1 86.56 632 SER B CA 1
ATOM 10717 C C . SER B 1 632 ? 2.16 22 -2.732 1 86.56 632 SER B C 1
ATOM 10719 O O . SER B 1 632 ? 2.027 20.938 -2.117 1 86.56 632 SER B O 1
ATOM 10721 N N . ALA B 1 633 ? 3.199 22.297 -3.316 1 89.31 633 ALA B N 1
ATOM 10722 C CA . ALA B 1 633 ? 4.344 21.375 -3.365 1 89.31 633 ALA B CA 1
ATOM 10723 C C . ALA B 1 633 ? 4.883 21.109 -1.966 1 89.31 633 ALA B C 1
ATOM 10725 O O . ALA B 1 633 ? 5.277 19.969 -1.66 1 89.31 633 ALA B O 1
ATOM 10726 N N . VAL B 1 634 ? 4.82 22.078 -1.113 1 83.69 634 VAL B N 1
ATOM 10727 C CA . VAL B 1 634 ? 5.398 21.953 0.219 1 83.69 634 VAL B CA 1
ATOM 10728 C C . VAL B 1 634 ? 4.438 21.188 1.129 1 83.69 634 VAL B C 1
ATOM 10730 O O . VAL B 1 634 ? 4.863 20.469 2.037 1 83.69 634 VAL B O 1
ATOM 10733 N N . PHE B 1 635 ? 3.209 21.25 0.794 1 80.62 635 PHE B N 1
ATOM 10734 C CA . PHE B 1 635 ? 2.229 20.641 1.688 1 80.62 635 PHE B CA 1
ATOM 10735 C C . PHE B 1 635 ? 1.883 19.234 1.24 1 80.62 635 PHE B C 1
ATOM 10737 O O . PHE B 1 635 ? 1.167 18.516 1.938 1 80.62 635 PHE B O 1
ATOM 10744 N N . VAL B 1 636 ? 2.41 18.828 0.08 1 83.94 636 VAL B N 1
ATOM 10745 C CA . VAL B 1 636 ? 2.258 17.438 -0.35 1 83.94 636 VAL B CA 1
ATOM 10746 C C . VAL B 1 636 ? 3.158 16.531 0.487 1 83.94 636 VAL B C 1
ATOM 10748 O O . VAL B 1 636 ? 4.344 16.812 0.663 1 83.94 636 VAL B O 1
ATOM 10751 N N . PRO B 1 637 ? 2.57 15.453 1.083 1 80.12 637 PRO B N 1
ATOM 10752 C CA . PRO B 1 637 ? 3.41 14.539 1.862 1 80.12 637 PRO B CA 1
ATOM 10753 C C . PRO B 1 637 ? 4.52 13.906 1.027 1 80.12 637 PRO B C 1
ATOM 10755 O O . PRO B 1 637 ? 4.316 13.609 -0.154 1 80.12 637 PRO B O 1
ATOM 10758 N N . GLY B 1 638 ? 5.629 13.695 1.617 1 85.75 638 GLY B N 1
ATOM 10759 C CA . GLY B 1 638 ? 6.793 13.133 0.943 1 85.75 638 GLY B CA 1
ATOM 10760 C C . GLY B 1 638 ? 6.52 11.789 0.301 1 85.75 638 GLY B C 1
ATOM 10761 O O . GLY B 1 638 ? 7.039 11.492 -0.775 1 85.75 638 GLY B O 1
ATOM 10762 N N . LYS B 1 639 ? 5.637 11.008 0.889 1 85.81 639 LYS B N 1
ATOM 10763 C CA . LYS B 1 639 ? 5.309 9.688 0.369 1 85.81 639 LYS B CA 1
ATOM 10764 C C . LYS B 1 639 ? 4.645 9.781 -1 1 85.81 639 LYS B C 1
ATOM 10766 O O . LYS B 1 639 ? 4.867 8.93 -1.865 1 85.81 639 LYS B O 1
ATOM 10771 N N . GLN B 1 640 ? 3.883 10.82 -1.217 1 86.69 640 GLN B N 1
ATOM 10772 C CA . GLN B 1 640 ? 3.197 10.984 -2.494 1 86.69 640 GLN B CA 1
ATOM 10773 C C . GLN B 1 640 ? 4.172 11.391 -3.594 1 86.69 640 GLN B C 1
ATOM 10775 O O . GLN B 1 640 ? 4.012 11 -4.75 1 86.69 640 GLN B O 1
ATOM 10780 N N . HIS B 1 641 ? 5.152 12.141 -3.238 1 90.12 641 HIS B N 1
ATOM 10781 C CA . HIS B 1 641 ? 6.188 12.469 -4.211 1 90.12 641 HIS B CA 1
ATOM 10782 C C . HIS B 1 641 ? 6.945 11.227 -4.652 1 90.12 641 HIS B C 1
ATOM 10784 O O . HIS B 1 641 ? 7.277 11.078 -5.832 1 90.12 641 HIS B O 1
ATOM 10790 N N . ALA B 1 642 ? 7.172 10.359 -3.709 1 91.44 642 ALA B N 1
ATOM 10791 C CA . ALA B 1 642 ? 7.863 9.117 -4.031 1 91.44 642 ALA B CA 1
ATOM 10792 C C . ALA B 1 642 ? 6.996 8.219 -4.91 1 91.44 642 ALA B C 1
ATOM 10794 O O . ALA B 1 642 ? 7.504 7.547 -5.809 1 91.44 642 ALA B O 1
ATOM 10795 N N . GLU B 1 643 ? 5.734 8.219 -4.633 1 87.44 643 GLU B N 1
ATOM 10796 C CA . GLU B 1 643 ? 4.816 7.383 -5.398 1 87.44 643 GLU B CA 1
ATOM 10797 C C . GLU B 1 643 ? 4.746 7.832 -6.855 1 87.44 643 GLU B C 1
ATOM 10799 O O . GLU B 1 643 ? 4.586 7.004 -7.758 1 87.44 643 GLU B O 1
ATOM 10804 N N . HIS B 1 644 ? 4.926 9.031 -7.125 1 86.06 644 HIS B N 1
ATOM 10805 C CA . HIS B 1 644 ? 4.766 9.555 -8.477 1 86.06 644 HIS B CA 1
ATOM 10806 C C . HIS B 1 644 ? 6.066 9.438 -9.266 1 86.06 644 HIS B C 1
ATOM 10808 O O . HIS B 1 644 ? 6.086 9.703 -10.469 1 86.06 644 HIS B O 1
ATOM 10814 N N . LEU B 1 645 ? 7.066 8.984 -8.648 1 86.44 645 LEU B N 1
ATOM 10815 C CA . LEU B 1 645 ? 8.32 8.781 -9.367 1 86.44 645 LEU B CA 1
ATOM 10816 C C . LEU B 1 645 ? 8.188 7.645 -10.375 1 86.44 645 LEU B C 1
ATOM 10818 O O . LEU B 1 645 ? 8.875 7.629 -11.398 1 86.44 645 LEU B O 1
ATOM 10822 N N . VAL B 1 646 ? 7.285 6.766 -10.086 1 79.12 646 VAL B N 1
ATOM 10823 C CA . VAL B 1 646 ? 7.121 5.605 -10.953 1 79.12 646 VAL B CA 1
ATOM 10824 C C . VAL B 1 646 ? 6.547 6.051 -12.297 1 79.12 646 VAL B C 1
ATOM 10826 O O . VAL B 1 646 ? 6.777 5.406 -13.328 1 79.12 646 VAL B O 1
ATOM 10829 N N . THR B 1 647 ? 5.824 7.137 -12.242 1 72.69 647 THR B N 1
ATOM 10830 C CA . THR B 1 647 ? 5.227 7.625 -13.484 1 72.69 647 THR B CA 1
ATOM 10831 C C . THR B 1 647 ? 6.086 8.734 -14.094 1 72.69 647 THR B C 1
ATOM 10833 O O . THR B 1 647 ? 5.594 9.539 -14.883 1 72.69 647 THR B O 1
ATOM 10836 N N . GLY B 1 648 ? 7.461 8.734 -13.797 1 66.75 648 GLY B N 1
ATOM 10837 C CA . GLY B 1 648 ? 8.383 9.703 -14.367 1 66.75 648 GLY B CA 1
ATOM 10838 C C . GLY B 1 648 ? 8.484 10.984 -13.555 1 66.75 648 GLY B C 1
ATOM 10839 O O . GLY B 1 648 ? 9.109 11.953 -13.992 1 66.75 648 GLY B O 1
ATOM 10840 N N . GLY B 1 649 ? 7.875 10.938 -12.445 1 69.5 649 GLY B N 1
ATOM 10841 C CA . GLY B 1 649 ? 7.91 12.133 -11.617 1 69.5 649 GLY B CA 1
ATOM 10842 C C . GLY B 1 649 ? 6.926 13.195 -12.07 1 69.5 649 GLY B C 1
ATOM 10843 O O . GLY B 1 649 ? 6.523 13.227 -13.234 1 69.5 649 GLY B O 1
ATOM 10844 N N . GLU B 1 650 ? 6.375 13.914 -11.188 1 82 650 GLU B N 1
ATOM 10845 C CA . GLU B 1 650 ? 5.473 15.023 -11.469 1 82 650 GLU B CA 1
ATOM 10846 C C . GLU B 1 650 ? 6.188 16.359 -11.305 1 82 650 GLU B C 1
ATOM 10848 O O . GLU B 1 650 ? 7.16 16.469 -10.555 1 82 650 GLU B O 1
ATOM 10853 N N . PHE B 1 651 ? 5.84 17.281 -12.164 1 91.31 651 PHE B N 1
ATOM 10854 C CA . PHE B 1 651 ? 6.41 18.625 -12.117 1 91.31 651 PHE B CA 1
ATOM 10855 C C . PHE B 1 651 ? 6.406 19.172 -10.695 1 91.31 651 PHE B C 1
ATOM 10857 O O . PHE B 1 651 ? 7.363 19.812 -10.266 1 91.31 651 PHE B O 1
ATOM 10864 N N . ILE B 1 652 ? 5.473 18.891 -9.93 1 92.44 652 ILE B N 1
ATOM 10865 C CA . ILE B 1 652 ? 5.336 19.391 -8.562 1 92.44 652 ILE B CA 1
ATOM 10866 C C . ILE B 1 652 ? 6.457 18.812 -7.695 1 92.44 652 ILE B C 1
ATOM 10868 O O . ILE B 1 652 ? 6.887 19.453 -6.734 1 92.44 652 ILE B O 1
ATOM 10872 N N . THR B 1 653 ? 6.98 17.688 -7.98 1 92.38 653 THR B N 1
ATOM 10873 C CA . THR B 1 653 ? 8.086 17.078 -7.242 1 92.38 653 THR B CA 1
ATOM 10874 C C . THR B 1 653 ? 9.383 17.844 -7.516 1 92.38 653 THR B C 1
ATOM 10876 O O . THR B 1 653 ? 10.211 18.016 -6.617 1 92.38 653 THR B O 1
ATOM 10879 N N . TYR B 1 654 ? 9.531 18.281 -8.742 1 91.81 654 TYR B N 1
ATOM 10880 C CA . TYR B 1 654 ? 10.688 19.094 -9.086 1 91.81 654 TYR B CA 1
ATOM 10881 C C . TYR B 1 654 ? 10.672 20.406 -8.32 1 91.81 654 TYR B C 1
ATOM 10883 O O . TYR B 1 654 ? 11.703 20.859 -7.816 1 91.81 654 TYR B O 1
ATOM 10891 N N . ILE B 1 655 ? 9.492 20.984 -8.289 1 92.5 655 ILE B N 1
ATOM 10892 C CA . ILE B 1 655 ? 9.336 22.25 -7.578 1 92.5 655 ILE B CA 1
ATOM 10893 C C . ILE B 1 655 ? 9.594 22.047 -6.086 1 92.5 655 ILE B C 1
ATOM 10895 O O . ILE B 1 655 ? 10.234 22.875 -5.438 1 92.5 655 ILE B O 1
ATOM 10899 N N . TRP B 1 656 ? 9.094 20.922 -5.535 1 91.62 656 TRP B N 1
ATOM 10900 C CA . TRP B 1 656 ? 9.289 20.578 -4.133 1 91.62 656 TRP B CA 1
ATOM 10901 C C . TRP B 1 656 ? 10.773 20.516 -3.787 1 91.62 656 TRP B C 1
ATOM 10903 O O . TRP B 1 656 ? 11.219 21.141 -2.812 1 91.62 656 TRP B O 1
ATOM 10913 N N . LEU B 1 657 ? 11.586 19.906 -4.586 1 91.12 657 LEU B N 1
ATOM 10914 C CA . LEU B 1 657 ? 13.016 19.766 -4.332 1 91.12 657 LEU B CA 1
ATOM 10915 C C . LEU B 1 657 ? 13.727 21.094 -4.562 1 91.12 657 LEU B C 1
ATOM 10917 O O . LEU B 1 657 ? 14.703 21.406 -3.871 1 91.12 657 LEU B O 1
ATOM 10921 N N . LEU B 1 658 ? 13.242 21.797 -5.555 1 91.12 658 LEU B N 1
ATOM 10922 C CA . LEU B 1 658 ? 13.836 23.109 -5.793 1 91.12 658 LEU B CA 1
ATOM 10923 C C . LEU B 1 658 ? 13.719 23.984 -4.555 1 91.12 658 LEU B C 1
ATOM 10925 O O . LEU B 1 658 ? 14.688 24.641 -4.16 1 91.12 658 LEU B O 1
ATOM 10929 N N . ILE B 1 659 ? 12.617 24 -3.979 1 88.5 659 ILE B N 1
ATOM 10930 C CA . ILE B 1 659 ? 12.383 24.828 -2.793 1 88.5 659 ILE B CA 1
ATOM 10931 C C . ILE B 1 659 ? 13.297 24.359 -1.659 1 88.5 659 ILE B C 1
ATOM 10933 O O . ILE B 1 659 ? 13.852 25.172 -0.928 1 88.5 659 ILE B O 1
ATOM 10937 N N . VAL B 1 660 ? 13.469 23.047 -1.525 1 87.31 660 VAL B N 1
ATOM 10938 C CA . VAL B 1 660 ? 14.352 22.5 -0.496 1 87.31 660 VAL B CA 1
ATOM 10939 C C . VAL B 1 660 ? 15.781 22.969 -0.738 1 87.31 660 VAL B C 1
ATOM 10941 O O . VAL B 1 660 ? 16.469 23.375 0.196 1 87.31 660 VAL B O 1
ATOM 10944 N N . TYR B 1 661 ? 16.188 22.922 -2.004 1 85.94 661 TYR B N 1
ATOM 10945 C CA . TYR B 1 661 ? 17.531 23.375 -2.361 1 85.94 661 TYR B CA 1
ATOM 10946 C C . TYR B 1 661 ? 17.719 24.844 -2.031 1 85.94 661 TYR B C 1
ATOM 10948 O O . TYR B 1 661 ? 18.766 25.25 -1.527 1 85.94 661 TYR B O 1
ATOM 10956 N N . LEU B 1 662 ? 16.703 25.609 -2.277 1 82.94 662 LEU B N 1
ATOM 10957 C CA . LEU B 1 662 ? 16.781 27.047 -2.061 1 82.94 662 LEU B CA 1
ATOM 10958 C C . LEU B 1 662 ? 16.781 27.375 -0.572 1 82.94 662 LEU B C 1
ATOM 10960 O O . LEU B 1 662 ? 17.484 28.297 -0.133 1 82.94 662 LEU B O 1
ATOM 10964 N N . ILE B 1 663 ? 16.062 26.609 0.226 1 78.19 663 ILE B N 1
ATOM 10965 C CA . ILE B 1 663 ? 16 26.828 1.666 1 78.19 663 ILE B CA 1
ATOM 10966 C C . ILE B 1 663 ? 17.344 26.453 2.299 1 78.19 663 ILE B C 1
ATOM 10968 O O . ILE B 1 663 ? 17.812 27.141 3.211 1 78.19 663 ILE B O 1
ATOM 10972 N N . GLU B 1 664 ? 17.875 25.453 1.818 1 74 664 GLU B N 1
ATOM 10973 C CA . GLU B 1 664 ? 19.156 24.984 2.359 1 74 664 GLU B CA 1
ATOM 10974 C C . GLU B 1 664 ? 20.297 25.922 1.982 1 74 664 GLU B C 1
ATOM 10976 O O . GLU B 1 664 ? 21.297 26.016 2.703 1 74 664 GLU B O 1
ATOM 10981 N N . ASN B 1 665 ? 20.141 26.578 0.882 1 66.75 665 ASN B N 1
ATOM 10982 C CA . ASN B 1 665 ? 21.203 27.484 0.429 1 66.75 665 ASN B CA 1
ATOM 10983 C C . ASN B 1 665 ? 20.938 28.922 0.853 1 66.75 665 ASN B C 1
ATOM 10985 O O . ASN B 1 665 ? 21.844 29.75 0.849 1 66.75 665 ASN B O 1
#

Organism: Solanum tuberosum (NCBI:txid4113)